Protein AF-A0A0G4FSX2-F1 (afdb_monomer)

Structure (mmCIF, N/CA/C/O backbone):
data_AF-A0A0G4FSX2-F1
#
_entry.id   AF-A0A0G4FSX2-F1
#
loop_
_atom_site.group_PDB
_atom_site.id
_atom_site.type_symbol
_atom_site.label_atom_id
_atom_site.label_alt_id
_atom_site.label_comp_id
_atom_site.label_asym_id
_atom_site.label_entity_id
_atom_site.label_seq_id
_atom_site.pdbx_PDB_ins_code
_atom_site.Cartn_x
_atom_site.Cartn_y
_atom_site.Cartn_z
_atom_site.occupancy
_atom_site.B_iso_or_equiv
_atom_site.auth_seq_id
_atom_site.auth_comp_id
_atom_site.auth_asym_id
_atom_site.auth_atom_id
_atom_site.pdbx_PDB_model_num
ATOM 1 N N . MET A 1 1 ? -43.999 6.109 -56.037 1.00 33.31 1 MET A N 1
ATOM 2 C CA . MET A 1 1 ? -43.426 7.314 -56.674 1.00 33.31 1 MET A CA 1
ATOM 3 C C . MET A 1 1 ? -44.546 8.117 -57.316 1.00 33.31 1 MET A C 1
ATOM 5 O O . MET A 1 1 ? -45.194 7.610 -58.223 1.00 33.31 1 MET A O 1
ATOM 9 N N . SER A 1 2 ? -44.780 9.340 -56.846 1.00 24.97 2 SER A N 1
ATOM 10 C CA . SER A 1 2 ? -45.631 10.337 -57.504 1.00 24.97 2 SER A CA 1
ATOM 11 C C . SER A 1 2 ? -44.917 11.692 -57.451 1.00 24.97 2 SER A C 1
ATOM 13 O O . SER A 1 2 ? -45.138 12.457 -56.525 1.00 24.97 2 SER A O 1
ATOM 15 N N . GLY A 1 3 ? -44.033 11.963 -58.415 1.00 34.22 3 GLY A N 1
ATOM 16 C CA . GLY A 1 3 ? -43.391 13.272 -58.604 1.00 34.22 3 GLY A CA 1
ATOM 17 C C . GLY A 1 3 ? -43.982 14.007 -59.814 1.00 34.22 3 GLY A C 1
ATOM 18 O O . GLY A 1 3 ? -44.368 13.376 -60.801 1.00 34.22 3 GLY A O 1
ATOM 19 N N . LYS A 1 4 ? -44.091 15.340 -59.737 1.00 35.91 4 LYS A N 1
ATOM 20 C CA . LYS A 1 4 ? -44.619 16.222 -60.800 1.00 35.91 4 LYS A CA 1
ATOM 21 C C . LYS A 1 4 ? -43.677 16.282 -62.014 1.00 35.91 4 LYS A C 1
ATOM 23 O O . LYS A 1 4 ? -42.485 16.519 -61.862 1.00 35.91 4 LYS A O 1
ATOM 28 N N . LEU A 1 5 ? -44.234 16.161 -63.222 1.00 36.59 5 LEU A N 1
ATOM 29 C CA . LEU A 1 5 ? -43.547 16.418 -64.497 1.00 36.59 5 LEU A CA 1
ATOM 30 C C . LEU A 1 5 ? -43.665 17.900 -64.893 1.00 36.59 5 LEU A C 1
ATOM 32 O O . LEU A 1 5 ? -44.774 18.436 -64.945 1.00 36.59 5 LEU A O 1
ATOM 36 N N . TYR A 1 6 ? -42.544 18.538 -65.237 1.00 42.25 6 TYR A N 1
ATOM 37 C CA . TYR A 1 6 ? -42.512 19.877 -65.845 1.00 42.25 6 TYR A CA 1
ATOM 38 C C . TYR A 1 6 ? -42.518 19.795 -67.388 1.00 42.25 6 TYR A C 1
ATOM 40 O O . TYR A 1 6 ? -42.079 18.791 -67.954 1.00 42.25 6 TYR A O 1
ATOM 48 N N . PRO A 1 7 ? -43.054 20.810 -68.100 1.00 39.28 7 PRO A N 1
ATOM 49 C CA . PRO A 1 7 ? -43.301 20.724 -69.539 1.00 39.28 7 PRO A CA 1
ATOM 50 C C . PRO A 1 7 ? -42.026 20.811 -70.394 1.00 39.28 7 PRO A C 1
ATOM 52 O O . PRO A 1 7 ? -41.068 21.503 -70.057 1.00 39.28 7 PRO A O 1
ATOM 55 N N . LYS A 1 8 ? -42.070 20.140 -71.554 1.00 42.75 8 LYS A N 1
ATOM 56 C CA . LYS A 1 8 ? -41.044 20.158 -72.610 1.00 42.75 8 LYS A CA 1
ATOM 57 C C . LYS A 1 8 ? -40.685 21.585 -73.034 1.00 42.75 8 LYS A C 1
ATOM 59 O O . LYS A 1 8 ? -41.550 22.329 -73.496 1.00 42.75 8 LYS A O 1
ATOM 64 N N . LEU A 1 9 ? -39.400 21.922 -72.966 1.00 42.31 9 LEU A N 1
ATOM 65 C CA . LEU A 1 9 ? -38.857 23.167 -73.505 1.00 42.31 9 LEU A CA 1
ATOM 66 C C . LEU A 1 9 ? -38.429 22.955 -74.962 1.00 42.31 9 LEU A C 1
ATOM 68 O O . LEU A 1 9 ? -37.532 22.164 -75.241 1.00 42.31 9 LEU A O 1
ATOM 72 N N . TYR A 1 10 ? -39.061 23.676 -75.890 1.00 40.69 10 TYR A N 1
ATOM 73 C CA . TYR A 1 10 ? -38.617 23.780 -77.281 1.00 40.69 10 TYR A CA 1
ATOM 74 C C . TYR A 1 10 ? -38.297 25.242 -77.599 1.00 40.69 10 TYR A C 1
ATOM 76 O O . TYR A 1 10 ? -39.182 26.094 -77.568 1.00 40.69 10 TYR A O 1
ATOM 84 N N . GLY A 1 11 ? -37.035 25.525 -77.920 1.00 43.25 11 GLY A N 1
ATOM 85 C CA . GLY A 1 11 ? -36.561 26.849 -78.322 1.00 43.25 11 GLY A CA 1
ATOM 86 C C . GLY A 1 11 ? -35.043 26.973 -78.191 1.00 43.25 11 GLY A C 1
ATOM 87 O O . GLY A 1 11 ? -34.434 26.243 -77.412 1.00 43.25 11 GLY A O 1
ATOM 88 N N . ASP A 1 12 ? -34.436 27.881 -78.960 1.00 43.94 12 ASP A N 1
ATOM 89 C CA . ASP A 1 12 ? -33.000 28.195 -78.897 1.00 43.94 12 ASP A CA 1
ATOM 90 C C . ASP A 1 12 ? -32.694 28.996 -77.620 1.00 43.94 12 ASP A C 1
ATOM 92 O O . ASP A 1 12 ? -32.512 30.213 -77.650 1.00 43.94 12 ASP A O 1
ATOM 96 N N . VAL A 1 13 ? -32.702 28.317 -76.474 1.00 43.25 13 VAL A N 1
ATOM 97 C CA . VAL A 1 13 ? -32.337 28.903 -75.181 1.00 43.25 13 VAL A CA 1
ATOM 98 C C . VAL A 1 13 ? -30.881 28.535 -74.887 1.00 43.25 13 VAL A C 1
ATOM 100 O O . VAL A 1 13 ? -30.555 27.356 -74.777 1.00 43.25 13 VAL A O 1
ATOM 103 N N . GLU A 1 14 ? -29.988 29.527 -74.795 1.00 45.03 14 GLU A N 1
ATOM 104 C CA . GLU A 1 14 ? -28.548 29.298 -74.546 1.00 45.03 14 GLU A CA 1
ATOM 105 C C . GLU A 1 14 ? -28.229 28.990 -73.064 1.00 45.03 14 GLU A C 1
ATOM 107 O O . GLU A 1 14 ? -27.150 28.481 -72.759 1.00 45.03 14 GLU A O 1
ATOM 112 N N . ALA A 1 15 ? -29.175 29.221 -72.146 1.00 44.75 15 ALA A N 1
ATOM 113 C CA . ALA A 1 15 ? -29.085 28.819 -70.741 1.00 44.75 15 ALA A CA 1
ATOM 114 C C . ALA A 1 15 ? -30.481 28.684 -70.112 1.00 44.75 15 ALA A C 1
ATOM 116 O O . ALA A 1 15 ? -31.388 29.452 -70.439 1.00 44.75 15 ALA A O 1
ATOM 117 N N . PHE A 1 16 ? -30.647 27.744 -69.181 1.00 44.53 16 PHE A N 1
ATOM 118 C CA . PHE A 1 16 ? -31.805 27.693 -68.286 1.00 44.53 16 PHE A CA 1
ATOM 119 C C . PHE A 1 16 ? -31.360 27.308 -66.870 1.00 44.53 16 PHE A C 1
ATOM 121 O O . PHE A 1 16 ? -30.403 26.551 -66.696 1.00 44.53 16 PHE A O 1
ATOM 128 N N . THR A 1 17 ? -32.065 27.837 -65.871 1.00 43.81 17 THR A N 1
ATOM 129 C CA . THR A 1 17 ? -31.826 27.573 -64.445 1.00 43.81 17 THR A CA 1
ATOM 130 C C . THR A 1 17 ? -32.941 26.688 -63.914 1.00 43.81 17 THR A C 1
ATOM 132 O O . THR A 1 17 ? -34.106 26.892 -64.263 1.00 43.81 17 THR A O 1
ATOM 135 N N . LEU A 1 18 ? -32.589 25.712 -63.079 1.00 45.81 18 LEU A N 1
ATOM 136 C CA . LEU A 1 18 ? -33.553 24.840 -62.417 1.00 45.81 18 LEU A CA 1
ATOM 137 C C . LEU A 1 18 ? -33.445 24.975 -60.901 1.00 45.81 18 LEU A C 1
ATOM 139 O O . LEU A 1 18 ? -32.352 24.869 -60.345 1.00 45.81 18 LEU A O 1
ATOM 143 N N . GLU A 1 19 ? -34.592 25.190 -60.263 1.00 44.91 19 GLU A N 1
ATOM 144 C CA . GLU A 1 19 ? -34.735 25.261 -58.811 1.00 44.91 19 GLU A CA 1
ATOM 145 C C . GLU A 1 19 ? -35.440 23.996 -58.320 1.00 44.91 19 GLU A C 1
ATOM 147 O O . GLU A 1 19 ? -36.567 23.704 -58.725 1.00 44.91 19 GLU A O 1
ATOM 152 N N . ALA A 1 20 ? -34.770 23.239 -57.453 1.00 47.16 20 ALA A N 1
ATOM 153 C CA . ALA A 1 20 ? -35.335 22.071 -56.790 1.00 47.16 20 ALA A CA 1
ATOM 154 C C . ALA A 1 20 ? -35.351 22.312 -55.275 1.00 47.16 20 ALA A C 1
ATOM 156 O O . ALA A 1 20 ? -34.324 22.651 -54.686 1.00 47.16 20 ALA A O 1
ATOM 157 N N . SER A 1 21 ? -36.513 22.134 -54.647 1.00 42.44 21 SER A N 1
ATOM 158 C CA . SER A 1 21 ? -36.677 22.119 -53.190 1.00 42.44 21 SER A CA 1
ATOM 159 C C . SER A 1 21 ? -37.081 20.715 -52.718 1.00 42.44 21 SER A C 1
ATOM 161 O O . SER A 1 21 ? -37.646 19.930 -53.481 1.00 42.44 21 SER A O 1
ATOM 163 N N . GLY A 1 22 ? -36.675 20.369 -51.495 1.00 42.47 22 GLY A N 1
ATOM 164 C CA . GLY A 1 22 ? -36.459 18.991 -51.045 1.00 42.47 22 GLY A CA 1
ATOM 165 C C . GLY A 1 22 ? -37.680 18.067 -50.901 1.00 42.47 22 GLY A C 1
ATOM 166 O O . GLY A 1 22 ? -38.810 18.504 -50.685 1.00 42.47 22 GLY A O 1
ATOM 167 N N . SER A 1 23 ? -37.349 16.768 -50.930 1.00 39.38 23 SER A N 1
ATOM 168 C CA . SER A 1 23 ? -38.094 15.524 -50.627 1.00 39.38 23 SER A CA 1
ATOM 169 C C . SER A 1 23 ? -38.864 14.773 -51.729 1.00 39.38 23 SER A C 1
ATOM 171 O O . SER A 1 23 ? -39.113 13.585 -51.542 1.00 39.38 23 SER A O 1
ATOM 173 N N . ASP A 1 24 ? -39.118 15.338 -52.914 1.00 43.00 24 ASP A N 1
ATOM 174 C CA . ASP A 1 24 ? -39.721 14.577 -54.028 1.00 43.00 24 ASP A CA 1
ATOM 175 C C . ASP A 1 24 ? -38.730 14.334 -55.176 1.00 43.00 24 ASP A C 1
ATOM 177 O O . ASP A 1 24 ? -38.110 15.263 -55.692 1.00 43.00 24 ASP A O 1
ATOM 181 N N . GLY A 1 25 ? -38.612 13.080 -55.630 1.00 43.78 25 GLY A N 1
ATOM 182 C CA . GLY A 1 25 ? -37.810 12.720 -56.803 1.00 43.78 25 GLY A CA 1
ATOM 183 C C . GLY A 1 25 ? -38.309 13.434 -58.064 1.00 43.78 25 GLY A C 1
ATOM 184 O O . GLY A 1 25 ? -39.417 13.170 -58.539 1.00 43.78 25 GLY A O 1
ATOM 185 N N . GLN A 1 26 ? -37.492 14.336 -58.613 1.00 46.44 26 GLN A N 1
ATOM 186 C CA . GLN A 1 26 ? -37.828 15.124 -59.800 1.00 46.44 26 GLN A CA 1
ATOM 187 C C . GLN A 1 26 ? -37.198 14.515 -61.061 1.00 46.44 26 GLN A C 1
ATOM 189 O O . GLN A 1 26 ? -36.006 14.212 -61.088 1.00 46.44 26 GLN A O 1
ATOM 194 N N . TYR A 1 27 ? -37.995 14.358 -62.122 1.00 44.66 27 TYR A N 1
ATOM 195 C CA . TYR A 1 27 ? -37.559 13.810 -63.412 1.00 44.66 27 TYR A CA 1
ATOM 196 C C . TYR A 1 27 ? -37.754 14.840 -64.527 1.00 44.66 27 TYR A C 1
ATOM 198 O O . TYR A 1 27 ? -38.828 15.430 -64.656 1.00 44.66 27 TYR A O 1
ATOM 206 N N . ILE A 1 28 ? -36.731 15.019 -65.366 1.00 47.53 28 ILE A N 1
ATOM 207 C CA . ILE A 1 28 ? -36.765 15.898 -66.543 1.00 47.53 28 ILE A CA 1
ATOM 208 C C . ILE A 1 28 ? -36.347 15.083 -67.761 1.00 47.53 28 ILE A C 1
ATOM 210 O O . ILE A 1 28 ? -35.296 14.441 -67.757 1.00 47.53 28 ILE A O 1
ATOM 214 N N . GLU A 1 29 ? -37.162 15.109 -68.813 1.00 44.53 29 GLU A N 1
ATOM 215 C CA . GLU A 1 29 ? -36.938 14.305 -70.014 1.00 44.53 29 GLU A CA 1
ATOM 216 C C . GLU A 1 29 ? -36.880 15.150 -71.296 1.00 44.53 29 GLU A C 1
ATOM 218 O O . GLU A 1 29 ? -37.598 16.139 -71.442 1.00 44.53 29 GLU A O 1
ATOM 223 N N . ASN A 1 30 ? -36.106 14.666 -72.276 1.00 43.97 30 ASN A N 1
ATOM 224 C CA . ASN A 1 30 ? -36.121 15.082 -73.687 1.00 43.97 30 ASN A CA 1
ATOM 225 C C . ASN A 1 30 ? -35.741 16.552 -73.962 1.00 43.97 30 ASN A C 1
ATOM 227 O O . ASN A 1 30 ? -36.463 17.261 -74.666 1.00 43.97 30 ASN A O 1
ATOM 231 N N . ILE A 1 31 ? -34.590 16.995 -73.447 1.00 48.56 31 ILE A N 1
ATOM 232 C CA . ILE A 1 31 ? -34.003 18.302 -73.779 1.00 48.56 31 ILE A CA 1
ATOM 233 C C . ILE A 1 31 ? -33.185 18.177 -75.077 1.00 48.56 31 ILE A C 1
ATOM 235 O O . ILE A 1 31 ? -32.216 17.425 -75.127 1.00 48.56 31 ILE A O 1
ATOM 239 N N . GLU A 1 32 ? -33.542 18.934 -76.120 1.00 49.50 32 GLU A N 1
ATOM 240 C CA . GLU A 1 32 ? -32.848 18.930 -77.422 1.00 49.50 32 GLU A CA 1
ATOM 241 C C . GLU A 1 32 ? -32.300 20.325 -77.788 1.00 49.50 32 GLU A C 1
ATOM 243 O O . GLU A 1 32 ? -32.943 21.074 -78.530 1.00 49.50 32 GLU A O 1
ATOM 248 N N . PRO A 1 33 ? -31.109 20.715 -77.299 1.00 44.94 33 PRO A N 1
ATOM 249 C CA . PRO A 1 33 ? -30.523 22.006 -77.633 1.00 44.94 33 PRO A CA 1
ATOM 250 C C . PRO A 1 33 ? -29.711 21.941 -78.936 1.00 44.94 33 PRO A C 1
ATOM 252 O O . PRO A 1 33 ? -28.973 20.989 -79.188 1.00 44.94 33 PRO A O 1
ATOM 255 N N . LYS A 1 34 ? -29.810 22.980 -79.775 1.00 45.62 34 LYS A N 1
ATOM 256 C CA . LYS A 1 34 ? -29.072 23.070 -81.052 1.00 45.62 34 LYS A CA 1
ATOM 257 C C . LYS A 1 34 ? -27.645 23.636 -80.924 1.00 45.62 34 LYS A C 1
ATOM 259 O O . LYS A 1 34 ? -26.918 23.659 -81.916 1.00 45.62 34 LYS A O 1
ATOM 264 N N . LYS A 1 35 ? -27.228 24.066 -79.725 1.00 44.91 35 LYS A N 1
ATOM 265 C CA . LYS A 1 35 ? -25.872 24.536 -79.363 1.00 44.91 35 LYS A CA 1
ATOM 266 C C . LYS A 1 35 ? -25.526 24.133 -77.920 1.00 44.91 35 LYS A C 1
ATOM 268 O O . LYS A 1 35 ? -26.393 23.643 -77.205 1.00 44.91 35 LYS A O 1
ATOM 273 N N . SER A 1 36 ? -24.269 24.326 -77.511 1.00 43.09 36 SER A N 1
ATOM 274 C CA . SER A 1 36 ? -23.783 24.094 -76.142 1.00 43.09 36 SER A CA 1
ATOM 275 C C . SER A 1 36 ? -24.616 24.866 -75.112 1.00 43.09 36 SER A C 1
ATOM 277 O O . SER A 1 36 ? -24.782 26.073 -75.259 1.00 43.09 36 SER A O 1
ATOM 279 N N . VAL A 1 37 ? -25.120 24.179 -74.083 1.00 43.53 37 VAL A N 1
ATOM 280 C CA . VAL A 1 37 ? -25.938 24.769 -73.008 1.00 43.53 37 VAL A CA 1
ATOM 281 C C . VAL A 1 37 ? -25.160 24.735 -71.700 1.00 43.53 37 VAL A C 1
ATOM 283 O O . VAL A 1 37 ? -24.625 23.688 -71.336 1.00 43.53 37 VAL A O 1
ATOM 286 N N . ASN A 1 38 ? -25.145 25.859 -70.984 1.00 40.56 38 ASN A N 1
ATOM 287 C CA . ASN A 1 38 ? -24.722 25.909 -69.586 1.00 40.56 38 ASN A CA 1
ATOM 288 C C . ASN A 1 38 ? -25.925 25.617 -68.687 1.00 40.56 38 ASN A C 1
ATOM 290 O O . ASN A 1 38 ? -26.961 26.272 -68.805 1.00 40.56 38 ASN A O 1
ATOM 294 N N . ILE A 1 39 ? -25.778 24.631 -67.802 1.00 44.19 39 ILE A N 1
ATOM 295 C CA . ILE A 1 39 ? -26.805 24.250 -66.830 1.00 44.19 39 ILE A CA 1
ATOM 296 C C . ILE A 1 39 ? -26.329 24.699 -65.453 1.00 44.19 39 ILE A C 1
ATOM 298 O O . ILE A 1 39 ? -25.296 24.232 -64.974 1.00 44.19 39 ILE A O 1
ATOM 302 N N . THR A 1 40 ? -27.105 25.575 -64.821 1.00 40.06 40 THR A N 1
ATOM 303 C CA . THR A 1 40 ? -26.884 26.008 -63.440 1.00 40.06 40 THR A CA 1
ATOM 304 C C . THR A 1 40 ? -28.038 25.488 -62.594 1.00 40.06 40 THR A C 1
ATOM 306 O O . THR A 1 40 ? -29.200 25.791 -62.869 1.00 40.06 40 THR A O 1
ATOM 309 N N . VAL A 1 41 ? -27.722 24.673 -61.589 1.00 42.66 41 VAL A N 1
ATOM 310 C CA . VAL A 1 41 ? -28.699 24.159 -60.623 1.00 42.66 41 VAL A CA 1
ATOM 311 C C . VAL A 1 41 ? -28.474 24.893 -59.313 1.00 42.66 41 VAL A C 1
ATOM 313 O O . VAL A 1 41 ? -27.374 24.837 -58.764 1.00 42.66 41 VAL A O 1
ATOM 316 N N . THR A 1 42 ? -29.507 25.574 -58.827 1.00 38.31 42 THR A N 1
ATOM 317 C CA . THR A 1 42 ? -29.441 26.348 -57.586 1.00 38.31 42 THR A CA 1
ATOM 318 C C . THR A 1 42 ? -30.387 25.715 -56.575 1.00 38.31 42 THR A C 1
ATOM 320 O O . THR A 1 42 ? -31.587 25.611 -56.822 1.00 38.31 42 THR A O 1
ATOM 323 N N . TYR A 1 43 ? -29.847 25.276 -55.441 1.00 40.22 43 TYR A N 1
ATOM 324 C CA . TYR A 1 43 ? -30.646 24.816 -54.308 1.00 40.22 43 TYR A CA 1
ATOM 325 C C . TYR A 1 43 ? -30.899 26.000 -53.382 1.00 40.22 43 TYR A C 1
ATOM 327 O O . TYR A 1 43 ? -29.949 26.604 -52.889 1.00 40.22 43 TYR A O 1
ATOM 335 N N . ILE A 1 44 ? -32.167 26.332 -53.145 1.00 38.88 44 ILE A N 1
ATOM 336 C CA . ILE A 1 44 ? -32.545 27.386 -52.202 1.00 38.88 44 ILE A CA 1
ATOM 337 C C . ILE A 1 44 ? -33.316 26.731 -51.059 1.00 38.88 44 ILE A C 1
ATOM 339 O O . ILE A 1 44 ? -34.420 26.220 -51.250 1.00 38.88 44 ILE A O 1
ATOM 343 N N . ALA A 1 45 ? -32.728 26.739 -49.865 1.00 35.97 45 ALA A N 1
ATOM 344 C CA . ALA A 1 45 ? -33.464 26.462 -48.641 1.00 35.97 45 ALA A CA 1
ATOM 345 C C . ALA A 1 45 ? -34.313 27.702 -48.324 1.00 35.97 45 ALA A C 1
ATOM 347 O O . ALA A 1 45 ? -33.764 28.767 -48.053 1.00 35.97 45 ALA A O 1
ATOM 348 N N . VAL A 1 46 ? -35.642 27.600 -48.413 1.00 33.69 46 VAL A N 1
ATOM 349 C CA . VAL A 1 46 ? -36.542 28.720 -48.093 1.00 33.69 46 VAL A CA 1
ATOM 350 C C . VAL A 1 46 ? -37.359 28.378 -46.855 1.00 33.69 46 VAL A C 1
ATOM 352 O O . VAL A 1 46 ? -38.197 27.478 -46.885 1.00 33.69 46 VAL A O 1
ATOM 355 N N . THR A 1 47 ? -37.156 29.136 -45.779 1.00 31.47 47 THR A N 1
ATOM 356 C CA . THR A 1 47 ? -37.982 29.102 -44.565 1.00 31.47 47 THR A CA 1
ATOM 357 C C . THR A 1 47 ? -39.079 30.164 -44.675 1.00 31.47 47 THR A C 1
ATOM 359 O O . THR A 1 47 ? -38.800 31.346 -44.865 1.00 31.47 47 THR A O 1
ATOM 362 N N . TRP A 1 48 ? -40.349 29.764 -44.580 1.00 27.36 48 TRP A N 1
ATOM 363 C CA . TRP A 1 48 ? -41.502 30.656 -44.765 1.00 27.36 48 TRP A CA 1
ATOM 364 C C . TRP A 1 48 ? -41.967 31.240 -43.416 1.00 27.36 48 TRP A C 1
ATOM 366 O O . TRP A 1 48 ? -42.480 30.506 -42.572 1.00 27.36 48 TRP A O 1
ATOM 376 N N . LYS A 1 49 ? -41.837 32.557 -43.200 1.00 30.58 49 LYS A N 1
ATOM 377 C CA . LYS A 1 49 ? -42.590 33.314 -42.176 1.00 30.58 49 LYS A CA 1
ATOM 378 C C . LYS A 1 49 ? -43.085 34.629 -42.785 1.00 30.58 49 LYS A C 1
ATOM 380 O O . LYS A 1 49 ? -42.390 35.248 -43.580 1.00 30.58 49 LYS A O 1
ATOM 385 N N . GLY A 1 50 ? -44.328 34.981 -42.468 1.00 30.23 50 GLY A N 1
ATOM 386 C CA . GLY A 1 50 ? -45.147 35.945 -43.203 1.00 30.23 50 GLY A CA 1
ATOM 387 C C . GLY A 1 50 ? -44.559 37.346 -43.431 1.00 30.23 50 GLY A C 1
ATOM 388 O O . GLY A 1 50 ? -43.841 37.889 -42.603 1.00 30.23 50 GLY A O 1
ATOM 389 N N . GLU A 1 51 ? -44.954 37.898 -44.583 1.00 35.03 51 GLU A N 1
ATOM 390 C CA . GLU A 1 51 ? -45.031 39.313 -44.987 1.00 35.03 51 GLU A CA 1
ATOM 391 C C . GLU A 1 51 ? -43.867 40.265 -44.633 1.00 35.03 51 GLU A C 1
ATOM 393 O O . GLU A 1 51 ? -44.092 41.323 -44.060 1.00 35.03 51 GLU A O 1
ATOM 398 N N . GLN A 1 52 ? -42.635 39.960 -45.055 1.00 29.36 52 GLN A N 1
ATOM 399 C CA . GLN A 1 52 ? -41.741 40.878 -45.800 1.00 29.36 52 GLN A CA 1
ATOM 400 C C . GLN A 1 52 ? -40.371 40.222 -46.039 1.00 29.36 52 GLN A C 1
ATOM 402 O O . GLN A 1 52 ? -39.731 39.736 -45.113 1.00 29.36 52 GLN A O 1
ATOM 407 N N . LEU A 1 53 ? -39.912 40.239 -47.295 1.00 27.31 53 LEU A N 1
ATOM 408 C CA . LEU A 1 53 ? -38.574 39.800 -47.701 1.00 27.31 53 LEU A CA 1
ATOM 409 C C . LEU A 1 53 ? -37.567 40.929 -47.439 1.00 27.31 53 LEU A C 1
ATOM 411 O O . LEU A 1 53 ? -37.673 41.998 -48.044 1.00 27.31 53 LEU A O 1
ATOM 415 N N . ARG A 1 54 ? -36.568 40.687 -46.587 1.00 28.47 54 ARG A N 1
ATOM 416 C CA . ARG A 1 54 ? -35.289 41.402 -46.652 1.00 28.47 54 ARG A CA 1
ATOM 417 C C . ARG A 1 54 ? -34.168 40.393 -46.849 1.00 28.47 54 ARG A C 1
ATOM 419 O O . ARG A 1 54 ? -33.994 39.495 -46.036 1.00 28.47 54 ARG A O 1
ATOM 426 N N . GLU A 1 55 ? -33.453 40.568 -47.956 1.00 39.44 55 GLU A N 1
ATOM 427 C CA . GLU A 1 55 ? -32.139 39.988 -48.204 1.00 39.44 55 GLU A CA 1
ATOM 428 C C . GLU A 1 55 ? -31.143 40.664 -47.261 1.00 39.44 55 GLU A C 1
ATOM 430 O O . GLU A 1 55 ? -30.834 41.841 -47.439 1.00 39.44 55 GLU A O 1
ATOM 435 N N . GLU A 1 56 ? -30.634 39.938 -46.272 1.00 29.33 56 GLU A N 1
ATOM 436 C CA . GLU A 1 56 ? -29.324 40.238 -45.705 1.00 29.33 56 GLU A CA 1
ATOM 437 C C . GLU A 1 56 ? -28.488 38.965 -45.716 1.00 29.33 56 GLU A C 1
ATOM 439 O O . GLU A 1 56 ? -28.953 37.870 -45.398 1.00 29.33 56 GLU A O 1
ATOM 444 N N . ALA A 1 57 ? -27.279 39.151 -46.231 1.00 32.06 57 ALA A N 1
ATOM 445 C CA . ALA A 1 57 ? -26.326 38.126 -46.557 1.00 32.06 57 ALA A CA 1
ATOM 446 C C . ALA A 1 57 ? -25.462 37.768 -45.345 1.00 32.06 57 ALA A C 1
ATOM 448 O O . ALA A 1 57 ? -24.997 38.639 -44.614 1.00 32.06 57 ALA A O 1
ATOM 449 N N . ASP A 1 58 ? -25.170 36.475 -45.314 1.00 32.06 58 ASP A N 1
ATOM 450 C CA . ASP A 1 58 ? -23.950 35.823 -44.855 1.00 32.06 58 ASP A CA 1
ATOM 451 C C . ASP A 1 58 ? -23.803 35.355 -43.395 1.00 32.06 58 ASP A C 1
ATOM 453 O O . ASP A 1 58 ? -23.869 36.102 -42.423 1.00 32.06 58 ASP A O 1
ATOM 457 N N . THR A 1 59 ? -23.476 34.058 -43.341 1.00 37.16 59 THR A N 1
ATOM 458 C CA . THR A 1 59 ? -22.700 33.320 -42.334 1.00 37.16 59 THR A CA 1
ATOM 459 C C . THR A 1 59 ? -23.191 33.278 -40.884 1.00 37.16 59 THR A C 1
ATOM 461 O O . THR A 1 59 ? -22.713 34.027 -40.042 1.00 37.16 59 THR A O 1
ATOM 464 N N . GLN A 1 60 ? -24.047 32.293 -40.594 1.00 26.41 60 GLN A N 1
ATOM 465 C CA . GLN A 1 60 ? -24.052 31.388 -39.422 1.00 26.41 60 GLN A CA 1
ATOM 466 C C . GLN A 1 60 ? -25.135 30.325 -39.723 1.00 26.41 60 GLN A C 1
ATOM 468 O O . GLN A 1 60 ? -26.197 30.689 -40.218 1.00 26.41 60 GLN A O 1
ATOM 473 N N . GLN A 1 61 ? -24.902 29.008 -39.715 1.00 36.16 61 GLN A N 1
ATOM 474 C CA . GLN A 1 61 ? -24.477 28.076 -38.652 1.00 36.16 61 GLN A CA 1
ATOM 475 C C . GLN A 1 61 ? -25.643 27.079 -38.523 1.00 36.16 61 GLN A C 1
ATOM 477 O O . GLN A 1 61 ? -26.779 27.533 -38.460 1.00 36.16 61 GLN A O 1
ATOM 482 N N . ASP A 1 62 ? -25.401 25.766 -38.571 1.00 29.52 62 ASP A N 1
ATOM 483 C CA . ASP A 1 62 ? -26.148 24.847 -37.699 1.00 29.52 62 ASP A CA 1
ATOM 484 C C . ASP A 1 62 ? -25.634 23.405 -37.748 1.00 29.52 62 ASP A C 1
ATOM 486 O O . ASP A 1 62 ? -25.524 22.764 -38.801 1.00 29.52 62 ASP A O 1
ATOM 490 N N . ASP A 1 63 ? -25.391 22.925 -36.537 1.00 38.31 63 ASP A N 1
ATOM 491 C CA . ASP A 1 63 ? -25.263 21.543 -36.121 1.00 38.31 63 ASP A CA 1
ATOM 492 C C . ASP A 1 63 ? -26.615 20.828 -36.156 1.00 38.31 63 ASP A C 1
ATOM 494 O O . ASP A 1 63 ? -27.635 21.373 -35.741 1.00 38.31 63 ASP A O 1
ATOM 498 N N . GLY A 1 64 ? -26.624 19.549 -36.534 1.00 28.75 64 GLY A N 1
ATOM 499 C CA . GLY A 1 64 ? -27.758 18.666 -36.247 1.00 28.75 64 GLY A CA 1
ATOM 500 C C . GLY A 1 64 ? -27.893 17.519 -37.234 1.00 28.75 64 GLY A C 1
ATOM 501 O O . GLY A 1 64 ? -28.008 17.727 -38.437 1.00 28.75 64 GLY A O 1
ATOM 502 N N . GLY A 1 65 ? -27.849 16.287 -36.728 1.00 34.66 65 GLY A N 1
ATOM 503 C CA . GLY A 1 65 ? -27.777 15.079 -37.537 1.00 34.66 65 GLY A CA 1
ATOM 504 C C . GLY A 1 65 ? -29.069 14.761 -38.287 1.00 34.66 65 GLY A C 1
ATOM 505 O O . GLY A 1 65 ? -30.090 14.435 -37.694 1.00 34.66 65 GLY A O 1
ATOM 506 N N . HIS A 1 66 ? -28.954 14.725 -39.608 1.00 30.45 66 HIS A N 1
ATOM 507 C CA . HIS A 1 66 ? -29.599 13.727 -40.447 1.00 30.45 66 HIS A CA 1
ATOM 508 C C . HIS A 1 66 ? -28.459 12.932 -41.099 1.00 30.45 66 HIS A C 1
ATOM 510 O O . HIS A 1 66 ? -27.444 13.524 -41.476 1.00 30.45 66 HIS A O 1
ATOM 516 N N . GLY A 1 67 ? -28.579 11.601 -41.203 1.00 29.39 67 GLY A N 1
ATOM 517 C CA . GLY A 1 67 ? -27.643 10.790 -41.998 1.00 29.39 67 GLY A CA 1
ATOM 518 C C . GLY A 1 67 ? -27.483 11.379 -43.409 1.00 29.39 67 GLY A C 1
ATOM 519 O O . GLY A 1 67 ? -28.334 12.169 -43.820 1.00 29.39 67 GLY A O 1
ATOM 520 N N . PRO A 1 68 ? -26.410 11.071 -44.159 1.00 29.98 68 PRO A N 1
ATOM 521 C CA . PRO A 1 68 ? -26.140 11.742 -45.424 1.00 29.98 68 PRO A CA 1
ATOM 522 C C . PRO A 1 68 ? -27.255 11.426 -46.427 1.00 29.98 68 PRO A C 1
ATOM 524 O O . PRO A 1 68 ? -27.180 10.438 -47.155 1.00 29.98 68 PRO A O 1
ATOM 527 N N . GLU A 1 69 ? -28.292 12.266 -46.489 1.00 38.97 69 GLU A N 1
ATOM 528 C CA . GLU A 1 69 ? -29.253 12.255 -47.582 1.00 38.97 69 GLU A CA 1
ATOM 529 C C . GLU A 1 69 ? -28.481 12.672 -48.826 1.00 38.97 69 GLU A C 1
ATOM 531 O O . GLU A 1 69 ? -28.240 13.845 -49.129 1.00 38.97 69 GLU A O 1
ATOM 536 N N . THR A 1 70 ? -27.987 11.657 -49.521 1.00 39.66 70 THR A N 1
ATOM 537 C CA . THR A 1 70 ? -27.356 11.801 -50.814 1.00 39.66 70 THR A CA 1
ATOM 538 C C . THR A 1 70 ? -28.470 12.144 -51.785 1.00 39.66 70 THR A C 1
ATOM 540 O O . THR A 1 70 ? -29.142 11.276 -52.333 1.00 39.66 70 THR A O 1
ATOM 543 N N . ASN A 1 71 ? -28.700 13.441 -51.974 1.00 44.06 71 ASN A N 1
ATOM 544 C CA . ASN A 1 71 ? -29.651 13.912 -52.966 1.00 44.06 71 ASN A CA 1
ATOM 545 C C . ASN A 1 71 ? -29.121 13.543 -54.352 1.00 44.06 71 ASN A C 1
ATOM 547 O O . ASN A 1 71 ? -28.118 14.092 -54.817 1.00 44.06 71 ASN A O 1
ATOM 551 N N . ALA A 1 72 ? -29.780 12.567 -54.972 1.00 42.03 72 ALA A N 1
ATOM 552 C CA . ALA A 1 72 ? -29.469 12.079 -56.301 1.00 42.03 72 ALA A CA 1
ATOM 553 C C . ALA A 1 72 ? -30.479 12.639 -57.307 1.00 42.03 72 ALA A C 1
ATOM 555 O O . ALA A 1 72 ? -31.685 12.431 -57.172 1.00 42.03 72 ALA A O 1
ATOM 556 N N . ALA A 1 73 ? -29.988 13.318 -58.343 1.00 46.62 73 ALA A N 1
ATOM 557 C CA . ALA A 1 73 ? -30.800 13.736 -59.481 1.00 46.62 73 ALA A CA 1
ATOM 558 C C . ALA A 1 73 ? -30.378 12.970 -60.738 1.00 46.62 73 ALA A C 1
ATOM 560 O O . ALA A 1 73 ? -29.186 12.825 -61.023 1.00 46.62 73 ALA A O 1
ATOM 561 N N . PHE A 1 74 ? -31.367 12.510 -61.507 1.00 42.84 74 PHE A N 1
ATOM 562 C CA . PHE A 1 74 ? -31.150 11.868 -62.800 1.00 42.84 74 PHE A CA 1
ATOM 563 C C . PHE A 1 74 ? -31.542 12.819 -63.927 1.00 42.84 74 PHE A C 1
ATOM 565 O O . PHE A 1 74 ? -32.698 13.229 -64.034 1.00 42.84 74 PHE A O 1
ATOM 572 N N . VAL A 1 75 ? -30.591 13.132 -64.806 1.00 48.03 75 VAL A N 1
ATOM 573 C CA . VAL A 1 75 ? -30.833 13.955 -65.997 1.00 48.03 75 VAL A CA 1
ATOM 574 C C . VAL A 1 75 ? -30.678 13.093 -67.242 1.00 48.03 75 VAL A C 1
ATOM 576 O O . VAL A 1 75 ? -29.619 12.514 -67.491 1.00 48.03 75 VAL A O 1
ATOM 579 N N . ARG A 1 76 ? -31.736 13.012 -68.052 1.00 44.81 76 ARG A N 1
ATOM 580 C CA . ARG A 1 76 ? -31.720 12.283 -69.322 1.00 44.81 76 ARG A CA 1
ATOM 581 C C . ARG A 1 76 ? -31.486 13.247 -70.481 1.00 44.81 76 ARG A C 1
ATOM 583 O O . ARG A 1 76 ? -32.364 14.038 -70.818 1.00 44.81 76 ARG A O 1
ATOM 590 N N . LEU A 1 77 ? -30.320 13.154 -71.119 1.00 47.72 77 LEU A N 1
ATOM 591 C CA . LEU A 1 77 ? -29.964 14.023 -72.250 1.00 47.72 77 LEU A CA 1
ATOM 592 C C . LEU A 1 77 ? -30.503 13.497 -73.590 1.00 47.72 77 LEU A C 1
ATOM 594 O O . LEU A 1 77 ? -30.845 14.286 -74.465 1.00 47.72 77 LEU A O 1
ATOM 598 N N . ARG A 1 78 ? -30.564 12.167 -73.765 1.00 46.03 78 ARG A N 1
ATOM 599 C CA . ARG A 1 78 ? -31.093 11.465 -74.955 1.00 46.03 78 ARG A CA 1
ATOM 600 C C . ARG A 1 78 ? -31.726 10.135 -74.552 1.00 46.03 78 ARG A C 1
ATOM 602 O O . ARG A 1 78 ? -31.632 9.720 -73.397 1.00 46.03 78 ARG A O 1
ATOM 609 N N . ASN A 1 79 ? -32.346 9.429 -75.498 1.00 41.16 79 ASN A N 1
ATOM 610 C CA . ASN A 1 79 ? -33.019 8.161 -75.206 1.00 41.16 79 ASN A CA 1
ATOM 611 C C . ASN A 1 79 ? -32.107 7.079 -74.585 1.00 41.16 79 ASN A C 1
ATOM 613 O O . ASN A 1 79 ? -32.623 6.167 -73.941 1.00 41.16 79 ASN A O 1
ATOM 617 N N . ASP A 1 80 ? -30.791 7.214 -74.710 1.00 43.31 80 ASP A N 1
ATOM 618 C CA . ASP A 1 80 ? -29.763 6.239 -74.354 1.00 43.31 80 ASP A CA 1
ATOM 619 C C . ASP A 1 80 ? -28.672 6.761 -73.394 1.00 43.31 80 ASP A C 1
ATOM 621 O O . ASP A 1 80 ? -27.791 5.989 -73.024 1.00 43.31 80 ASP A O 1
ATOM 625 N N . VAL A 1 81 ? -28.731 8.024 -72.945 1.00 44.22 81 VAL A N 1
ATOM 626 C CA . VAL A 1 81 ? -27.702 8.625 -72.070 1.00 44.22 81 VAL A CA 1
ATOM 627 C C . VAL A 1 81 ? -28.320 9.246 -70.820 1.00 44.22 81 VAL A C 1
ATOM 629 O O . VAL A 1 81 ? -29.171 10.138 -70.911 1.00 44.22 81 VAL A O 1
ATOM 632 N N . TRP A 1 82 ? -27.828 8.802 -69.660 1.00 44.53 82 TRP A N 1
ATOM 633 C CA . TRP A 1 82 ? -28.239 9.256 -68.333 1.00 44.53 82 TRP A CA 1
ATOM 634 C C . TRP A 1 82 ? -27.060 9.841 -67.560 1.00 44.53 82 TRP A C 1
ATOM 636 O O . TRP A 1 82 ? -25.947 9.321 -67.624 1.00 44.53 82 TRP A O 1
ATOM 646 N N . LEU A 1 83 ? -27.335 10.907 -66.813 1.00 47.03 83 LEU A N 1
ATOM 647 C CA . LEU A 1 83 ? -26.416 11.542 -65.877 1.00 47.03 83 LEU A CA 1
ATOM 648 C C . LEU A 1 83 ? -26.957 11.410 -64.461 1.00 47.03 83 LEU A C 1
ATOM 650 O O . LEU A 1 83 ? -28.106 11.768 -64.208 1.00 47.03 83 LEU A O 1
ATOM 654 N N . LEU A 1 84 ? -26.111 10.906 -63.566 1.00 41.94 84 LEU A N 1
ATOM 655 C CA . LEU A 1 84 ? -26.368 10.810 -62.136 1.00 41.94 84 LEU A CA 1
ATOM 656 C C . LEU A 1 84 ? -25.542 11.884 -61.423 1.00 41.94 84 LEU A C 1
ATOM 658 O O . LEU A 1 84 ? -24.317 11.902 -61.539 1.00 41.94 84 LEU A O 1
ATOM 662 N N . LEU A 1 85 ? -26.221 12.780 -60.711 1.00 50.03 85 LEU A N 1
ATOM 663 C CA . LEU A 1 85 ? -25.610 13.859 -59.938 1.00 50.03 85 LEU A CA 1
ATOM 664 C C . LEU A 1 85 ? -25.863 13.610 -58.455 1.00 50.03 85 LEU A C 1
ATOM 666 O O . LEU A 1 85 ? -27.015 13.413 -58.075 1.00 50.03 85 LEU A O 1
ATOM 670 N N . VAL A 1 86 ? -24.802 13.615 -57.644 1.00 43.91 86 VAL A N 1
ATOM 671 C CA . VAL A 1 86 ? -24.870 13.278 -56.215 1.00 43.91 86 VAL A CA 1
ATOM 672 C C . VAL A 1 86 ? -24.015 14.257 -55.400 1.00 43.91 86 VAL A C 1
ATOM 674 O O . VAL A 1 86 ? -22.822 14.383 -55.663 1.00 43.91 86 VAL A O 1
ATOM 677 N N . GLY A 1 87 ? -24.609 14.913 -54.393 1.00 45.31 87 GLY A N 1
ATOM 678 C CA . GLY A 1 87 ? -23.883 15.606 -53.309 1.00 45.31 87 GLY A CA 1
ATOM 679 C C . GLY A 1 87 ? -24.060 17.134 -53.191 1.00 45.31 87 GLY A C 1
ATOM 680 O O . GLY A 1 87 ? -24.538 17.799 -54.107 1.00 45.31 87 GLY A O 1
ATOM 681 N N . ARG A 1 88 ? -23.645 17.686 -52.030 1.00 42.53 88 ARG A N 1
ATOM 682 C CA . ARG A 1 88 ? -23.753 19.111 -51.611 1.00 42.53 88 ARG A CA 1
ATOM 683 C C . ARG A 1 88 ? -22.879 20.102 -52.408 1.00 42.53 88 ARG A C 1
ATOM 685 O O . ARG A 1 88 ? -23.141 21.293 -52.348 1.00 42.53 88 ARG A O 1
ATOM 692 N N . ASN A 1 89 ? -21.888 19.628 -53.165 1.00 43.41 89 ASN A N 1
ATOM 693 C CA . ASN A 1 89 ? -21.082 20.410 -54.112 1.00 43.41 89 ASN A CA 1
ATOM 694 C C . ASN A 1 89 ? -20.982 19.600 -55.413 1.00 43.41 89 ASN A C 1
ATOM 696 O O . ASN A 1 89 ? -20.520 18.461 -55.393 1.00 43.41 89 ASN A O 1
ATOM 700 N N . VAL A 1 90 ? -21.461 20.142 -56.534 1.00 42.53 90 VAL A N 1
ATOM 701 C CA . VAL A 1 90 ? -21.674 19.377 -57.775 1.00 42.53 90 VAL A CA 1
ATOM 702 C C . VAL A 1 90 ? -20.335 18.955 -58.408 1.00 42.53 90 VAL A C 1
ATOM 704 O O . VAL A 1 90 ? -19.641 19.786 -58.989 1.00 42.53 90 VAL A O 1
ATOM 707 N N . MET A 1 91 ? -19.989 17.662 -58.361 1.00 38.91 91 MET A N 1
ATOM 708 C CA . MET A 1 91 ? -18.960 17.053 -59.221 1.00 38.91 91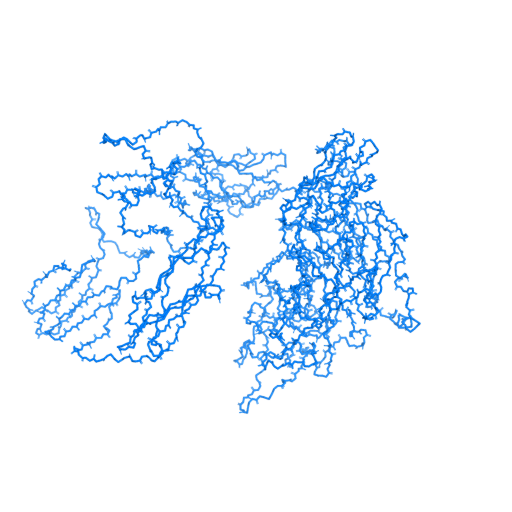 MET A CA 1
ATOM 709 C C . MET A 1 91 ? -19.562 15.956 -60.111 1.00 38.91 91 MET A C 1
ATOM 711 O O . MET A 1 91 ? -20.455 15.214 -59.710 1.00 38.91 91 MET A O 1
ATOM 715 N N . LEU A 1 92 ? -19.071 15.874 -61.349 1.00 37.41 92 LEU A N 1
ATOM 716 C CA . LEU A 1 92 ? -19.510 14.926 -62.373 1.00 37.41 92 LEU A CA 1
ATOM 717 C C . LEU A 1 92 ? -18.753 13.593 -62.211 1.00 37.41 92 LEU A C 1
ATOM 719 O O . LEU A 1 92 ? -17.575 13.536 -62.550 1.00 37.41 92 LEU A O 1
ATOM 723 N N . THR A 1 93 ? -19.396 12.530 -61.716 1.00 46.16 93 THR A N 1
ATOM 724 C CA . THR A 1 93 ? -18.653 11.313 -61.312 1.00 46.16 93 THR A CA 1
ATOM 725 C C . THR A 1 93 ? -18.590 10.186 -62.359 1.00 46.16 93 THR A C 1
ATOM 727 O O . THR A 1 93 ? -17.567 9.511 -62.413 1.00 46.16 93 THR A O 1
ATOM 730 N N . ALA A 1 94 ? -19.583 9.954 -63.235 1.00 40.66 94 ALA A N 1
ATOM 731 C CA . ALA A 1 94 ? -19.459 8.915 -64.283 1.00 40.66 94 ALA A CA 1
ATOM 732 C C . ALA A 1 94 ? -20.488 9.010 -65.431 1.00 40.66 94 ALA A C 1
ATOM 734 O O . ALA A 1 94 ? -21.584 9.542 -65.257 1.00 40.66 94 ALA A O 1
ATOM 735 N N . VAL A 1 95 ? -20.158 8.408 -66.586 1.00 39.38 95 VAL A N 1
ATOM 736 C CA . VAL A 1 95 ? -21.072 8.119 -67.713 1.00 39.38 95 VAL A CA 1
ATOM 737 C C . VAL A 1 95 ? -21.132 6.601 -67.899 1.00 39.38 95 VAL A C 1
ATOM 739 O O . VAL A 1 95 ? -20.097 5.984 -68.138 1.00 39.38 95 VAL A O 1
ATOM 742 N N . VAL A 1 96 ? -22.315 5.986 -67.803 1.00 40.69 96 VAL A N 1
ATOM 743 C CA . VAL A 1 96 ? -22.461 4.516 -67.829 1.00 40.69 96 VAL A CA 1
ATOM 744 C C . VAL A 1 96 ? -23.397 4.073 -68.965 1.00 40.69 96 VAL A C 1
ATOM 746 O O . VAL A 1 96 ? -24.572 4.449 -68.957 1.00 40.69 96 VAL A O 1
ATOM 749 N N . PRO A 1 97 ? -22.934 3.265 -69.940 1.00 38.00 97 PRO A N 1
ATOM 750 C CA . PRO A 1 97 ? -23.806 2.599 -70.907 1.00 38.00 97 PRO A CA 1
ATOM 751 C C . PRO A 1 97 ? -24.493 1.371 -70.294 1.00 38.00 97 PRO A C 1
ATOM 753 O O . PRO A 1 97 ? -23.947 0.683 -69.435 1.00 38.00 97 PRO A O 1
ATOM 756 N N . ARG A 1 98 ? -25.695 1.042 -70.768 1.00 33.16 98 ARG A N 1
ATOM 757 C CA . ARG A 1 98 ? -26.478 -0.088 -70.248 1.00 33.16 98 ARG A CA 1
ATOM 758 C C . ARG A 1 98 ? -25.909 -1.431 -70.752 1.00 33.16 98 ARG A C 1
ATOM 760 O O . ARG A 1 98 ? -26.032 -1.707 -71.942 1.00 33.16 98 ARG A O 1
ATOM 767 N N . GLY A 1 99 ? -25.354 -2.270 -69.862 1.00 42.69 99 GLY A N 1
ATOM 768 C CA . GLY A 1 99 ? -25.088 -3.701 -70.127 1.00 42.69 99 GLY A CA 1
ATOM 769 C C . GLY A 1 99 ? -23.672 -4.259 -69.890 1.00 42.69 99 GLY A C 1
ATOM 770 O O . GLY A 1 99 ? -23.429 -5.394 -70.283 1.00 42.69 99 GLY A O 1
ATOM 771 N N . SER A 1 100 ? -22.736 -3.525 -69.286 1.00 40.78 100 SER A N 1
ATOM 772 C CA . SER A 1 100 ? -21.397 -4.046 -68.945 1.00 40.78 100 SER A CA 1
ATOM 773 C C . SER A 1 100 ? -21.333 -4.640 -67.531 1.00 40.78 100 SER A C 1
ATOM 775 O O . SER A 1 100 ? -21.937 -4.089 -66.611 1.00 40.78 100 SER A O 1
ATOM 777 N N . GLU A 1 101 ? -20.583 -5.736 -67.360 1.00 35.03 101 GLU A N 1
ATOM 778 C CA . GLU A 1 101 ? -20.273 -6.323 -66.046 1.00 35.03 101 GLU A CA 1
ATOM 779 C C . GLU A 1 101 ? -19.478 -5.344 -65.158 1.00 35.03 101 GLU A C 1
ATOM 781 O O . GLU A 1 101 ? -18.719 -4.521 -65.686 1.00 35.03 101 GLU A O 1
ATOM 786 N N . PRO A 1 102 ? -19.626 -5.406 -63.818 1.00 37.97 102 PRO A N 1
ATOM 787 C CA . PRO A 1 102 ? -18.886 -4.537 -62.914 1.00 37.97 102 PRO A CA 1
ATOM 788 C C . PRO A 1 102 ? -17.387 -4.832 -62.983 1.00 37.97 102 PRO A C 1
ATOM 790 O O . PRO A 1 102 ? -16.943 -5.954 -62.747 1.00 37.97 102 PRO A O 1
ATOM 793 N N . VAL A 1 103 ? -16.588 -3.797 -63.231 1.00 38.69 103 VAL A N 1
ATOM 794 C CA . VAL A 1 103 ? -15.131 -3.837 -63.061 1.00 38.69 103 VAL A CA 1
ATOM 795 C C . VAL A 1 103 ? -14.818 -3.612 -61.584 1.00 38.69 103 VAL A C 1
ATOM 797 O O . VAL A 1 103 ? -14.275 -2.579 -61.239 1.00 38.69 103 VAL A O 1
ATOM 800 N N . PHE A 1 104 ? -15.209 -4.539 -60.711 1.00 34.47 104 PHE A N 1
ATOM 801 C CA . PHE A 1 104 ? -14.639 -4.691 -59.368 1.00 34.47 104 PHE A CA 1
ATOM 802 C C . PHE A 1 104 ? -14.857 -6.136 -58.911 1.00 34.47 104 PHE A C 1
ATOM 804 O O . PHE A 1 104 ? -15.910 -6.492 -58.394 1.00 34.47 104 PHE A O 1
ATOM 811 N N . VAL A 1 105 ? -13.843 -6.977 -59.123 1.00 41.03 105 VAL A N 1
ATOM 812 C CA . VAL A 1 105 ? -13.655 -8.197 -58.334 1.00 41.03 105 VAL A CA 1
ATOM 813 C C . VAL A 1 105 ? -12.712 -7.806 -57.203 1.00 41.03 105 VAL A C 1
ATOM 815 O O . VAL A 1 105 ? -11.520 -7.626 -57.441 1.00 41.03 105 VAL A O 1
ATOM 818 N N . ALA A 1 106 ? -13.242 -7.629 -55.996 1.00 34.06 106 ALA A N 1
ATOM 819 C CA . ALA A 1 106 ? -12.429 -7.673 -54.788 1.00 34.06 106 ALA A CA 1
ATOM 820 C C . ALA A 1 106 ? -12.372 -9.139 -54.332 1.00 34.06 106 ALA A C 1
ATOM 822 O O . ALA A 1 106 ? -13.409 -9.780 -54.161 1.00 34.06 106 ALA A O 1
ATOM 823 N N . GLN A 1 107 ? -11.163 -9.693 -54.232 1.00 43.38 107 GLN A N 1
ATOM 824 C CA . GLN A 1 107 ? -10.924 -10.957 -53.540 1.00 43.38 107 GLN A CA 1
ATOM 825 C C . GLN A 1 107 ? -11.058 -10.739 -52.026 1.00 43.38 107 GLN A C 1
ATOM 827 O O . GLN A 1 107 ? -10.631 -9.698 -51.537 1.00 43.38 107 GLN A O 1
ATOM 832 N N . GLU A 1 108 ? -11.580 -11.774 -51.350 1.00 49.38 108 GLU A N 1
ATOM 833 C CA . GLU A 1 108 ? -11.733 -11.935 -49.888 1.00 49.38 108 GLU A CA 1
ATOM 834 C C . GLU A 1 108 ? -12.902 -11.094 -49.327 1.00 49.38 108 GLU A C 1
ATOM 836 O O . GLU A 1 108 ? -12.776 -9.896 -49.147 1.00 49.38 108 GLU A O 1
ATOM 841 N N . VAL A 1 109 ? -14.130 -11.591 -49.109 1.00 55.53 109 VAL A N 1
ATOM 842 C CA . VAL A 1 109 ? -14.586 -12.831 -48.457 1.00 55.53 109 VAL A CA 1
ATOM 843 C C . VAL A 1 109 ? -15.995 -13.205 -48.993 1.00 55.53 109 VAL A C 1
ATOM 845 O O . VAL A 1 109 ? -16.837 -12.334 -49.183 1.00 55.53 109 VAL A O 1
ATOM 848 N N . LEU A 1 110 ? -16.270 -14.486 -49.299 1.00 72.25 110 LEU A N 1
ATOM 849 C CA . LEU A 1 110 ? -17.531 -14.914 -49.958 1.00 72.25 110 LEU A CA 1
ATOM 850 C C . LEU A 1 110 ? -18.732 -15.088 -49.013 1.00 72.25 110 LEU A C 1
ATOM 852 O O . LEU A 1 110 ? -19.877 -15.066 -49.474 1.00 72.25 110 LEU A O 1
ATOM 856 N N . LEU A 1 111 ? -18.478 -15.328 -47.728 1.00 80.12 111 LEU A N 1
ATOM 857 C CA . LEU A 1 111 ? -19.492 -15.406 -46.676 1.00 80.12 111 LEU A CA 1
ATOM 858 C C . LEU A 1 111 ? -19.516 -14.081 -45.923 1.00 80.12 111 LEU A C 1
ATOM 860 O O . LEU A 1 111 ? -18.469 -13.475 -45.721 1.00 80.12 111 LEU A O 1
ATOM 864 N N . HIS A 1 112 ? -20.701 -13.644 -45.517 1.00 80.94 112 HIS A N 1
ATOM 865 C CA . HIS A 1 112 ? -20.892 -12.400 -44.788 1.00 80.94 112 HIS A CA 1
ATOM 866 C C . HIS A 1 112 ? -21.783 -12.664 -43.562 1.00 80.94 112 HIS A C 1
ATOM 868 O O . HIS A 1 112 ? -23.006 -12.531 -43.668 1.00 80.94 112 HIS A O 1
ATOM 874 N N . PRO A 1 113 ? -21.205 -13.126 -42.432 1.00 86.62 113 PRO A N 1
ATOM 875 C CA . PRO A 1 113 ? -21.903 -13.260 -41.159 1.00 86.62 113 PRO A CA 1
ATOM 876 C C . PRO A 1 113 ? -22.308 -11.880 -40.657 1.00 86.62 113 PRO A C 1
ATOM 878 O O . PRO A 1 113 ? -21.490 -10.974 -40.538 1.00 86.62 113 PRO A O 1
ATOM 881 N N . VAL A 1 114 ? -23.592 -11.734 -40.368 1.00 80.75 114 VAL A N 1
ATOM 882 C CA . VAL A 1 114 ? -24.188 -10.535 -39.789 1.00 80.75 114 VAL A CA 1
ATOM 883 C C . VAL A 1 114 ? -25.063 -11.006 -38.649 1.00 80.75 114 VAL A C 1
ATOM 885 O O . VAL A 1 114 ? -26.044 -11.705 -38.899 1.00 80.75 114 VAL A O 1
ATOM 888 N N . VAL A 1 115 ? -24.716 -10.617 -37.426 1.00 82.50 115 VAL A N 1
ATOM 889 C CA . VAL A 1 115 ? -25.597 -10.721 -36.266 1.00 82.50 115 VAL A CA 1
ATOM 890 C C . VAL A 1 115 ? -25.950 -9.309 -35.813 1.00 82.50 115 VAL A C 1
ATOM 892 O O . VAL A 1 115 ? -25.083 -8.459 -35.626 1.00 82.50 115 VAL A O 1
ATOM 895 N N . LYS A 1 116 ? -27.244 -9.036 -35.706 1.00 74.12 116 LYS A N 1
ATOM 896 C CA . LYS A 1 116 ? -27.787 -7.827 -35.106 1.00 74.12 116 LYS A CA 1
ATOM 897 C C . LYS A 1 116 ? -28.223 -8.151 -33.694 1.00 74.12 116 LYS A C 1
ATOM 899 O O . LYS A 1 116 ? -28.814 -9.196 -33.447 1.00 74.12 116 LYS A O 1
ATOM 904 N N . MET A 1 117 ? -27.927 -7.244 -32.786 1.00 70.94 117 MET A N 1
ATOM 905 C CA . MET A 1 117 ? -28.422 -7.282 -31.419 1.00 70.94 117 MET A CA 1
ATOM 906 C C . MET A 1 117 ? -29.240 -6.023 -31.226 1.00 70.94 117 MET A C 1
ATOM 908 O O . MET A 1 117 ? -28.878 -4.976 -31.773 1.00 70.94 117 MET A O 1
ATOM 912 N N . ASP A 1 118 ? -30.339 -6.133 -30.485 1.00 53.69 118 ASP A N 1
ATOM 913 C CA . ASP A 1 118 ? -31.242 -5.000 -30.299 1.00 53.69 118 ASP A CA 1
ATOM 914 C C . ASP A 1 118 ? -30.509 -3.815 -29.639 1.00 53.69 118 ASP A C 1
ATOM 916 O O . ASP A 1 118 ? -30.818 -2.670 -29.967 1.00 53.69 118 ASP A O 1
ATOM 920 N N . GLN A 1 119 ? -29.504 -4.066 -28.776 1.00 56.09 119 GLN A N 1
ATOM 921 C CA . GLN A 1 119 ? -28.692 -3.042 -28.096 1.00 56.09 119 GLN A CA 1
ATOM 922 C C . GLN A 1 119 ? -27.280 -3.574 -27.742 1.00 56.09 119 GLN A C 1
ATOM 924 O O . GLN A 1 119 ? -27.138 -4.728 -27.350 1.00 56.09 119 GLN A O 1
ATOM 929 N N . ALA A 1 120 ? -26.231 -2.743 -27.862 1.00 53.81 120 ALA A N 1
ATOM 930 C CA . ALA A 1 120 ? -24.861 -3.068 -27.403 1.00 53.81 120 ALA A CA 1
ATOM 931 C C . ALA A 1 120 ? -24.669 -2.841 -25.889 1.00 53.81 120 ALA A C 1
ATOM 933 O O . ALA A 1 120 ? -23.691 -3.281 -25.287 1.00 53.81 120 ALA A O 1
ATOM 934 N N . THR A 1 121 ? -25.623 -2.151 -25.272 1.00 49.59 121 THR A N 1
ATOM 935 C CA . THR A 1 121 ? -25.728 -2.001 -23.828 1.00 49.59 121 THR A CA 1
ATOM 936 C C . THR A 1 121 ? -27.172 -2.282 -23.457 1.00 49.59 121 THR A C 1
ATOM 938 O O . THR A 1 121 ? -28.063 -1.628 -23.992 1.00 49.59 121 THR A O 1
ATOM 941 N N . ALA A 1 122 ? -27.392 -3.271 -22.604 1.00 59.94 122 ALA A N 1
ATOM 942 C CA . ALA A 1 122 ? -28.688 -3.603 -22.035 1.00 59.94 122 ALA A CA 1
ATOM 943 C C . ALA A 1 122 ? -28.707 -3.164 -20.574 1.00 59.94 122 ALA A C 1
ATOM 945 O O . ALA A 1 122 ? -27.656 -2.911 -19.989 1.00 59.94 122 ALA A O 1
ATOM 946 N N . ILE A 1 123 ? -29.887 -2.998 -19.999 1.00 53.97 123 ILE A N 1
ATOM 947 C CA . ILE A 1 123 ? -30.028 -2.308 -18.723 1.00 53.97 123 ILE A CA 1
ATOM 948 C C . ILE A 1 123 ? -30.970 -3.128 -17.877 1.00 53.97 123 ILE A C 1
ATOM 950 O O . ILE A 1 123 ? -32.141 -3.215 -18.226 1.00 53.97 123 ILE A O 1
ATOM 954 N N . ASP A 1 124 ? -30.464 -3.677 -16.779 1.00 62.47 124 ASP A N 1
ATOM 955 C CA . ASP A 1 124 ? -31.297 -4.362 -15.796 1.00 62.47 124 ASP A CA 1
ATOM 956 C C . ASP A 1 124 ? -32.147 -3.315 -15.064 1.00 62.47 124 ASP A C 1
ATOM 958 O O . ASP A 1 124 ? -31.710 -2.687 -14.096 1.00 62.47 124 ASP A O 1
ATOM 962 N N . TYR A 1 125 ? -33.339 -3.056 -15.602 1.00 48.53 125 TYR A N 1
ATOM 963 C CA . TYR A 1 125 ? -34.238 -2.018 -15.107 1.00 48.53 125 TYR A CA 1
ATOM 964 C C . TYR A 1 125 ? -35.089 -2.452 -13.915 1.00 48.53 125 TYR A C 1
ATOM 966 O O . TYR A 1 125 ? -35.546 -1.581 -13.166 1.00 48.53 125 TYR A O 1
ATOM 974 N N . ASP A 1 126 ? -35.355 -3.749 -13.757 1.00 59.03 126 ASP A N 1
ATOM 975 C CA . ASP A 1 126 ? -36.143 -4.273 -12.638 1.00 59.03 126 ASP A CA 1
ATOM 976 C C . ASP A 1 126 ? -35.278 -4.673 -11.430 1.00 59.03 126 ASP A C 1
ATOM 978 O O . ASP A 1 126 ? -35.812 -4.848 -10.328 1.00 59.03 126 ASP A O 1
ATOM 982 N N . GLY A 1 127 ? -33.952 -4.656 -11.599 1.00 59.38 127 GLY A N 1
ATOM 983 C CA . GLY A 1 127 ? -32.955 -4.841 -10.554 1.00 59.38 127 GLY A CA 1
ATOM 984 C C . GLY A 1 127 ? -32.796 -6.301 -10.146 1.00 59.38 127 GLY A C 1
ATOM 985 O O . GLY A 1 127 ? -32.442 -6.568 -8.991 1.00 59.38 127 GLY A O 1
ATOM 986 N N . ASP A 1 128 ? -33.127 -7.240 -11.035 1.00 69.56 128 ASP A N 1
ATOM 987 C CA . ASP A 1 128 ? -33.072 -8.676 -10.764 1.00 69.56 128 ASP A CA 1
ATOM 988 C C . ASP A 1 128 ? -31.678 -9.300 -10.994 1.00 69.56 128 ASP A C 1
ATOM 990 O O . ASP A 1 128 ? -31.401 -10.410 -10.520 1.00 69.56 128 ASP A O 1
ATOM 994 N N . GLY A 1 129 ? -30.763 -8.539 -11.597 1.00 65.44 129 GLY A N 1
ATOM 995 C CA . GLY A 1 129 ? -29.370 -8.881 -11.850 1.00 65.44 129 GLY A CA 1
ATOM 996 C C . GLY A 1 129 ? -29.078 -9.427 -13.252 1.00 65.44 129 GLY A C 1
ATOM 997 O O . GLY A 1 129 ? -27.916 -9.777 -13.512 1.00 65.44 129 GLY A O 1
ATOM 998 N N . GLU A 1 130 ? -30.064 -9.525 -14.148 1.00 77.88 130 GLU A N 1
ATOM 999 C CA . GLU A 1 130 ? -29.900 -9.976 -15.536 1.00 77.88 130 GLU A CA 1
ATOM 1000 C C . GLU A 1 130 ? -30.838 -9.263 -16.532 1.00 77.88 130 GLU A C 1
ATOM 1002 O O . GLU A 1 130 ? -31.770 -8.572 -16.161 1.00 77.88 130 GLU A O 1
ATOM 1007 N N . GLU A 1 131 ? -30.564 -9.372 -17.836 1.00 81.81 131 GLU A N 1
ATOM 1008 C CA . GLU A 1 131 ? -31.404 -8.787 -18.888 1.00 81.81 131 GLU A CA 1
ATOM 1009 C C . GLU A 1 131 ? -31.473 -9.704 -20.119 1.00 81.81 131 GLU A C 1
ATOM 1011 O O . GLU A 1 131 ? -30.484 -10.331 -20.521 1.00 81.81 131 GLU A O 1
ATOM 1016 N N . GLN A 1 132 ? -32.654 -9.792 -20.740 1.00 80.38 132 GLN A N 1
ATOM 1017 C CA . GLN A 1 132 ? -32.902 -10.671 -21.878 1.00 80.38 132 GLN A CA 1
ATOM 1018 C C . GLN A 1 132 ? -32.654 -9.952 -23.207 1.00 80.38 132 GLN A C 1
ATOM 1020 O O . GLN A 1 132 ? -33.368 -9.034 -23.604 1.00 80.38 132 GLN A O 1
ATOM 1025 N N . LEU A 1 133 ? -31.692 -10.457 -23.974 1.00 76.06 133 LEU A N 1
ATOM 1026 C CA . LEU A 1 133 ? -31.264 -9.863 -25.238 1.00 76.06 133 LEU A CA 1
ATOM 1027 C C . LEU A 1 133 ? -31.574 -10.758 -26.426 1.00 76.06 133 LEU A C 1
ATOM 1029 O O . LEU A 1 133 ? -31.372 -11.971 -26.371 1.00 76.06 133 LEU A O 1
ATOM 1033 N N . ARG A 1 134 ? -32.041 -10.155 -27.523 1.00 81.06 134 ARG A N 1
ATOM 1034 C CA . ARG A 1 134 ? -32.312 -10.847 -28.786 1.00 81.06 134 ARG A CA 1
ATOM 1035 C C . ARG A 1 134 ? -31.152 -10.689 -29.766 1.00 81.06 134 ARG A C 1
ATOM 1037 O O . ARG A 1 134 ? -30.648 -9.590 -29.990 1.00 81.06 134 ARG A O 1
ATOM 1044 N N . PHE A 1 135 ? -30.795 -11.803 -30.392 1.00 81.38 135 PHE A N 1
ATOM 1045 C CA . PHE A 1 135 ? -29.765 -11.928 -31.414 1.00 81.38 135 PHE A CA 1
ATOM 1046 C C . PHE A 1 135 ? -30.428 -12.338 -32.731 1.00 81.38 135 PHE A C 1
ATOM 1048 O O . PHE A 1 135 ? -31.142 -13.337 -32.767 1.00 81.38 135 PHE A O 1
ATOM 1055 N N . ASP A 1 136 ? -30.190 -11.588 -33.808 1.00 82.88 136 ASP A N 1
ATOM 1056 C CA . ASP A 1 136 ? -30.763 -11.799 -35.142 1.00 82.88 136 ASP A CA 1
ATOM 1057 C C . ASP A 1 136 ? -29.663 -11.921 -36.208 1.00 82.88 136 ASP A C 1
ATOM 1059 O O . ASP A 1 136 ? -29.007 -10.953 -36.590 1.00 82.88 136 ASP A O 1
ATOM 1063 N N . ALA A 1 137 ? -29.478 -13.131 -36.725 1.00 85.56 137 ALA A N 1
ATOM 1064 C CA . ALA A 1 137 ? -28.527 -13.465 -37.777 1.00 85.56 137 ALA A CA 1
ATOM 1065 C C . ALA A 1 137 ? -29.130 -13.535 -39.188 1.00 85.56 137 ALA A C 1
ATOM 1067 O O . ALA A 1 137 ? -28.459 -13.982 -40.126 1.00 85.56 137 ALA A O 1
ATOM 1068 N N . THR A 1 138 ? -30.382 -13.120 -39.387 1.00 81.94 138 THR A N 1
ATOM 1069 C CA . THR A 1 138 ? -31.073 -13.240 -40.683 1.00 81.94 138 THR A CA 1
ATOM 1070 C C . THR A 1 138 ? -30.418 -12.431 -41.803 1.00 81.94 138 THR A C 1
ATOM 1072 O O . THR A 1 138 ? -30.581 -12.773 -42.972 1.00 81.94 138 THR A O 1
ATOM 1075 N N . GLY A 1 139 ? -29.627 -11.404 -41.470 1.00 77.69 139 GLY A N 1
ATOM 1076 C CA . GLY A 1 139 ? -28.841 -10.621 -42.432 1.00 77.69 139 GLY A CA 1
ATOM 1077 C C . GLY A 1 139 ? -27.605 -11.336 -42.995 1.00 77.69 139 GLY A C 1
ATOM 1078 O O . GLY A 1 139 ? -26.974 -10.832 -43.933 1.00 77.69 139 GLY A O 1
ATOM 1079 N N . SER A 1 140 ? -27.240 -12.490 -42.432 1.00 83.75 140 SER A N 1
ATOM 1080 C CA . SER A 1 140 ? -26.094 -13.277 -42.884 1.00 83.75 140 SER A CA 1
ATOM 1081 C C . SER A 1 140 ? -26.347 -13.878 -44.263 1.00 83.75 140 SER A C 1
ATOM 1083 O O . SER A 1 140 ? -27.354 -14.553 -44.460 1.00 83.75 140 SER A O 1
ATOM 1085 N N . HIS A 1 141 ? -25.431 -13.681 -45.212 1.00 79.56 141 HIS A N 1
ATOM 1086 C CA . HIS A 1 141 ? -25.602 -14.170 -46.586 1.00 79.56 141 HIS A CA 1
ATOM 1087 C C . HIS A 1 141 ? -24.267 -14.508 -47.268 1.00 79.56 141 HIS A C 1
ATOM 1089 O O . HIS A 1 141 ? -23.189 -14.325 -46.702 1.00 79.56 141 HIS A O 1
ATOM 1095 N N . THR A 1 142 ? -24.326 -15.029 -48.500 1.00 78.12 142 THR A N 1
ATOM 1096 C CA . THR A 1 142 ? -23.146 -15.298 -49.336 1.00 78.12 142 THR A CA 1
ATOM 1097 C C . THR A 1 142 ? -23.232 -14.573 -50.676 1.00 78.12 142 THR A C 1
ATOM 1099 O O . THR A 1 142 ? -24.287 -14.524 -51.304 1.00 78.12 142 THR A O 1
ATOM 1102 N N . HIS A 1 143 ? -22.101 -14.035 -51.138 1.00 71.88 143 HIS A N 1
ATOM 1103 C CA . HIS A 1 143 ? -21.961 -13.446 -52.473 1.00 71.88 143 HIS A CA 1
ATOM 1104 C C . HIS A 1 143 ? -21.565 -14.481 -53.540 1.00 71.88 143 HIS A C 1
ATOM 1106 O O . HIS A 1 143 ? -21.338 -14.124 -54.699 1.00 71.88 143 HIS A O 1
ATOM 1112 N N . GLU A 1 144 ? -21.471 -15.772 -53.189 1.00 69.75 144 GLU A N 1
ATOM 1113 C CA . GLU A 1 144 ? -21.204 -16.814 -54.176 1.00 69.75 144 GLU A CA 1
ATOM 1114 C C . GLU A 1 144 ? -22.464 -17.131 -54.987 1.00 69.75 144 GLU A C 1
ATOM 1116 O O . GLU A 1 144 ? -23.464 -17.640 -54.479 1.00 69.75 144 GLU A O 1
ATOM 1121 N N . TRP A 1 145 ? -22.389 -16.861 -56.290 1.00 56.69 145 TRP A N 1
ATOM 1122 C CA . TRP A 1 145 ? -23.494 -17.088 -57.211 1.00 56.69 145 TRP A CA 1
ATOM 1123 C C . TRP A 1 145 ? -23.967 -18.552 -57.172 1.00 56.69 145 TRP A C 1
ATOM 1125 O O . TRP A 1 145 ? -23.236 -19.468 -57.552 1.00 56.69 145 TRP A O 1
ATOM 1135 N N . GLY A 1 146 ? -25.222 -18.768 -56.767 1.00 64.94 146 GLY A N 1
ATOM 1136 C CA . GLY A 1 146 ? -25.871 -20.084 -56.741 1.00 64.94 146 GLY A CA 1
ATOM 1137 C C . GLY A 1 146 ? -25.627 -20.924 -55.481 1.00 64.94 146 GLY A C 1
ATOM 1138 O O . GLY A 1 146 ? -25.947 -22.113 -55.502 1.00 64.94 146 GLY A O 1
ATOM 1139 N N . ASN A 1 147 ? -25.075 -20.346 -54.410 1.00 75.38 147 ASN A N 1
ATOM 1140 C CA . ASN A 1 147 ? -24.910 -21.007 -53.109 1.00 75.38 147 ASN A CA 1
ATOM 1141 C C . ASN A 1 147 ? -25.801 -20.357 -52.025 1.00 75.38 147 ASN A C 1
ATOM 1143 O O . ASN A 1 147 ? -26.357 -19.285 -52.249 1.00 75.38 147 ASN A O 1
ATOM 1147 N N . SER A 1 148 ? -25.963 -21.012 -50.869 1.00 80.38 148 SER A N 1
ATOM 1148 C CA . SER A 1 148 ? -26.723 -20.496 -49.716 1.00 80.38 148 SER A CA 1
ATOM 1149 C C . SER A 1 148 ? -26.001 -20.792 -48.403 1.00 80.38 148 SER A C 1
ATOM 1151 O O . SER A 1 148 ? -25.228 -21.754 -48.322 1.00 80.38 148 SER A O 1
ATOM 1153 N N . VAL A 1 149 ? -26.294 -20.003 -47.370 1.00 86.25 149 VAL A N 1
ATOM 1154 C CA . VAL A 1 149 ? -25.874 -20.309 -45.998 1.00 86.25 149 VAL A CA 1
ATOM 1155 C C . VAL A 1 149 ? -26.702 -21.497 -45.497 1.00 86.25 149 VAL A C 1
ATOM 1157 O O . VAL A 1 149 ? -27.900 -21.580 -45.758 1.00 86.25 149 VAL A O 1
ATOM 1160 N N . VAL A 1 150 ? -26.054 -22.470 -44.861 1.00 89.56 150 VAL A N 1
ATOM 1161 C CA . VAL A 1 150 ? -26.667 -23.718 -44.371 1.00 89.56 150 VAL A CA 1
ATOM 1162 C C . VAL A 1 150 ? -26.196 -24.112 -42.973 1.00 89.56 150 VAL A C 1
ATOM 1164 O O . VAL A 1 150 ? -26.549 -25.191 -42.515 1.00 89.56 150 VAL A O 1
ATOM 1167 N N . ALA A 1 151 ? -25.411 -23.280 -42.290 1.00 89.88 151 ALA A N 1
ATOM 1168 C CA . ALA A 1 151 ? -25.033 -23.498 -40.897 1.00 89.88 151 ALA A CA 1
ATOM 1169 C C . ALA A 1 151 ? -24.888 -22.165 -40.158 1.00 89.88 151 ALA A C 1
ATOM 1171 O O . ALA A 1 151 ? -24.379 -21.208 -40.744 1.00 89.88 151 ALA A O 1
ATOM 1172 N N . TYR A 1 152 ? -25.314 -22.127 -38.894 1.00 92.94 152 TYR A N 1
ATOM 1173 C CA . TYR A 1 152 ? -25.189 -20.997 -37.970 1.00 92.94 152 TYR A CA 1
ATOM 1174 C C . TYR A 1 152 ? -24.723 -21.517 -36.606 1.00 92.94 152 TYR A C 1
ATOM 1176 O O . TYR A 1 152 ? -25.308 -22.457 -36.070 1.00 92.94 152 TYR A O 1
ATOM 1184 N N . THR A 1 153 ? -23.686 -20.903 -36.043 1.00 92.44 153 THR A N 1
ATOM 1185 C CA . THR A 1 153 ? -23.161 -21.195 -34.703 1.00 92.44 153 THR A CA 1
ATOM 1186 C C . THR A 1 153 ? -23.023 -19.892 -33.934 1.00 92.44 153 THR A C 1
ATOM 1188 O O . THR A 1 153 ? -22.178 -19.069 -34.284 1.00 92.44 153 THR A O 1
ATOM 1191 N N . PHE A 1 154 ? -23.826 -19.713 -32.893 1.00 89.62 154 PHE A N 1
ATOM 1192 C CA . PHE A 1 154 ? -23.745 -18.574 -31.989 1.00 89.62 154 PHE A CA 1
ATOM 1193 C C . PHE A 1 154 ? -22.907 -18.925 -30.768 1.00 89.62 154 PHE A C 1
ATOM 1195 O O . PHE A 1 154 ? -23.129 -19.954 -30.125 1.00 89.62 154 PHE A O 1
ATOM 1202 N N . MET A 1 155 ? -21.956 -18.057 -30.448 1.00 86.56 155 MET A N 1
ATOM 1203 C CA . MET A 1 155 ? -21.113 -18.165 -29.266 1.00 86.56 155 MET A CA 1
ATOM 1204 C C . MET A 1 155 ? -21.394 -16.992 -28.328 1.00 86.56 155 MET A C 1
ATOM 1206 O O . MET A 1 155 ? -21.486 -15.858 -28.794 1.00 86.56 155 MET A O 1
ATOM 1210 N N . LEU A 1 156 ? -21.524 -17.278 -27.033 1.00 87.31 156 LEU A N 1
ATOM 1211 C CA . LEU A 1 156 ? -21.616 -16.304 -25.942 1.00 87.31 156 LEU A CA 1
ATOM 1212 C C . LEU A 1 156 ? -20.537 -16.641 -24.907 1.00 87.31 156 LEU A C 1
ATOM 1214 O O . LEU A 1 156 ? -20.458 -17.786 -24.462 1.00 87.31 156 LEU A O 1
ATOM 1218 N N . ASP A 1 157 ? -19.687 -15.670 -24.576 1.00 86.69 157 ASP A N 1
ATOM 1219 C CA . ASP A 1 157 ? -18.533 -15.801 -23.674 1.00 86.69 157 ASP A CA 1
ATOM 1220 C C . ASP A 1 157 ? -17.699 -17.057 -23.970 1.00 86.69 157 ASP A C 1
ATOM 1222 O O . ASP A 1 157 ? -17.448 -17.894 -23.108 1.00 86.69 157 ASP A O 1
ATOM 1226 N N . GLU A 1 158 ? -17.337 -17.216 -25.250 1.00 78.62 158 GLU A N 1
ATOM 1227 C CA . GLU A 1 158 ? -16.537 -18.332 -25.787 1.00 78.62 158 GLU A CA 1
ATOM 1228 C C . GLU A 1 158 ? -17.202 -19.722 -25.717 1.00 78.62 158 GLU A C 1
ATOM 1230 O O . GLU A 1 158 ? -16.624 -20.721 -26.152 1.00 78.62 158 GLU A O 1
ATOM 1235 N N . SER A 1 159 ? -18.451 -19.802 -25.253 1.00 82.25 159 SER A N 1
ATOM 1236 C CA . SER A 1 159 ? -19.244 -21.030 -25.221 1.00 82.25 159 SER A CA 1
ATOM 1237 C C . SER A 1 159 ? -20.254 -21.080 -26.370 1.00 82.25 159 SER A C 1
ATOM 1239 O O . SER A 1 159 ? -20.869 -20.073 -26.718 1.00 82.25 159 SER A O 1
ATOM 1241 N N . ILE A 1 160 ? -20.436 -22.253 -26.990 1.00 85.56 160 ILE A N 1
ATOM 1242 C CA . ILE A 1 160 ? -21.469 -22.432 -28.022 1.00 85.56 160 ILE A CA 1
ATOM 1243 C C . ILE A 1 160 ? -22.830 -22.380 -27.336 1.00 85.56 160 ILE A C 1
ATOM 1245 O O . ILE A 1 160 ? -23.181 -23.290 -26.585 1.00 85.56 160 ILE A O 1
ATOM 1249 N N . TYR A 1 161 ? -23.586 -21.328 -27.629 1.00 84.38 161 TYR A N 1
ATOM 1250 C CA . TYR A 1 161 ? -24.928 -21.148 -27.098 1.00 84.38 161 TYR A CA 1
ATOM 1251 C C . TYR A 1 161 ? -25.959 -21.894 -27.946 1.00 84.38 161 TYR A C 1
ATOM 1253 O O . TYR A 1 161 ? -26.788 -22.621 -27.412 1.00 84.38 161 TYR A O 1
ATOM 1261 N N . GLU A 1 162 ? -25.866 -21.765 -29.274 1.00 85.19 162 GLU A N 1
ATOM 1262 C CA . GLU A 1 162 ? -26.788 -22.402 -30.217 1.00 85.19 162 GLU A CA 1
ATOM 1263 C C . GLU A 1 162 ? -26.059 -22.762 -31.520 1.00 85.19 162 GLU A C 1
ATOM 1265 O O . GLU A 1 162 ? -25.285 -21.966 -32.056 1.00 85.19 162 GLU A O 1
ATOM 1270 N N . HIS A 1 163 ? -26.314 -23.955 -32.062 1.00 90.25 163 HIS A N 1
ATOM 1271 C CA . HIS A 1 163 ? -25.787 -24.386 -33.359 1.00 90.25 163 HIS A CA 1
ATOM 1272 C C . HIS A 1 163 ? -26.863 -25.096 -34.179 1.00 90.25 163 HIS A C 1
ATOM 1274 O O . HIS A 1 163 ? -27.526 -26.010 -33.692 1.00 90.25 163 HIS A O 1
ATOM 1280 N N . THR A 1 164 ? -27.015 -24.711 -35.446 1.00 86.56 164 THR A N 1
ATOM 1281 C CA . THR A 1 164 ? -27.976 -25.326 -36.366 1.00 86.56 164 THR A CA 1
ATOM 1282 C C . THR A 1 164 ? -27.408 -25.455 -37.780 1.00 86.56 164 THR A C 1
ATOM 1284 O O . THR A 1 164 ? -26.836 -24.509 -38.317 1.00 86.56 164 THR A O 1
ATOM 1287 N N . GLU A 1 165 ? -27.660 -26.604 -38.420 1.00 87.50 165 GLU A N 1
ATOM 1288 C CA . GLU A 1 165 ? -27.403 -26.856 -39.843 1.00 87.50 165 GLU A CA 1
ATOM 1289 C C . GLU A 1 165 ? -28.715 -27.096 -40.617 1.00 87.50 165 GLU A C 1
ATOM 1291 O O . GLU A 1 165 ? -29.567 -27.887 -40.206 1.00 87.50 165 GLU A O 1
ATOM 1296 N N . CYS A 1 166 ? -28.881 -26.449 -41.772 1.00 78.56 166 CYS A N 1
ATOM 1297 C CA . CYS A 1 166 ? -30.058 -26.536 -42.633 1.00 78.56 166 CYS A CA 1
ATOM 1298 C C . CYS A 1 166 ? -29.676 -26.833 -44.097 1.00 78.56 166 CYS A C 1
ATOM 1300 O O . CYS A 1 166 ? -29.440 -25.951 -44.915 1.00 78.56 166 CYS A O 1
ATOM 1302 N N . TYR A 1 167 ? -29.656 -28.117 -44.468 1.00 63.31 167 TYR A N 1
ATOM 1303 C CA . TYR A 1 167 ? -29.092 -28.597 -45.742 1.00 63.31 167 TYR A CA 1
ATOM 1304 C C . TYR A 1 167 ? -29.843 -28.189 -47.030 1.00 63.31 167 TYR A C 1
ATOM 1306 O O . TYR A 1 167 ? -29.292 -28.328 -48.125 1.00 63.31 167 TYR A O 1
ATOM 1314 N N . THR A 1 168 ? -31.098 -27.726 -46.947 1.00 61.75 168 THR A N 1
ATOM 1315 C CA . THR A 1 168 ? -31.944 -27.457 -48.131 1.00 61.75 168 THR A CA 1
ATOM 1316 C C . THR A 1 168 ? -32.232 -25.983 -48.390 1.00 61.75 168 THR A C 1
ATOM 1318 O O . THR A 1 168 ? -32.322 -25.611 -49.562 1.00 61.75 168 THR A O 1
ATOM 1321 N N . ASP A 1 169 ? -32.378 -25.167 -47.343 1.00 66.50 169 ASP A N 1
ATOM 1322 C CA . ASP A 1 169 ? -32.710 -23.736 -47.402 1.00 66.50 169 ASP A CA 1
ATOM 1323 C C . ASP A 1 169 ? -32.357 -23.062 -46.061 1.00 66.50 169 ASP A C 1
ATOM 1325 O O . ASP A 1 169 ? -32.563 -23.660 -45.004 1.00 66.50 169 ASP A O 1
ATOM 1329 N N . GLU A 1 170 ? -31.861 -21.825 -46.111 1.00 72.88 170 GLU A N 1
ATOM 1330 C CA . GLU A 1 170 ? -31.433 -21.023 -44.954 1.00 72.88 170 GLU A CA 1
ATOM 1331 C C . GLU A 1 170 ? -32.587 -20.703 -43.994 1.00 72.88 170 GLU A C 1
ATOM 1333 O O . GLU A 1 170 ? -32.374 -20.517 -42.797 1.00 72.88 170 GLU A O 1
ATOM 1338 N N . SER A 1 171 ? -33.832 -20.696 -44.484 1.00 72.12 171 SER A N 1
ATOM 1339 C CA . SER A 1 171 ? -35.019 -20.433 -43.662 1.00 72.12 171 SER A CA 1
ATOM 1340 C C . SER A 1 171 ? -35.321 -21.524 -42.633 1.00 72.12 171 SER A C 1
ATOM 1342 O O . SER A 1 171 ? -36.143 -21.302 -41.749 1.00 72.12 171 SER A O 1
ATOM 1344 N N . ALA A 1 172 ? -34.716 -22.709 -42.771 1.00 76.69 172 ALA A N 1
ATOM 1345 C CA . ALA A 1 172 ? -34.867 -23.809 -41.821 1.00 76.69 172 ALA A CA 1
ATOM 1346 C C . ALA A 1 172 ? -33.825 -23.769 -40.689 1.00 76.69 172 ALA A C 1
ATOM 1348 O O . ALA A 1 172 ? -33.920 -24.577 -39.767 1.00 76.69 172 ALA A O 1
ATOM 1349 N N . CYS A 1 173 ? -32.847 -22.859 -40.750 1.00 84.12 173 CYS A N 1
ATOM 1350 C CA . CYS A 1 173 ? -31.908 -22.649 -39.657 1.00 84.12 173 CYS A CA 1
ATOM 1351 C C . CYS A 1 173 ? -32.528 -21.788 -38.541 1.00 84.12 173 CYS A C 1
ATOM 1353 O O . CYS A 1 173 ? -33.314 -20.877 -38.817 1.00 84.12 173 CYS A O 1
ATOM 1355 N N . VAL A 1 174 ? -32.125 -22.026 -37.287 1.00 84.81 174 VAL A N 1
ATOM 1356 C CA . VAL A 1 174 ? -32.346 -21.079 -36.186 1.00 84.81 174 VAL A CA 1
ATOM 1357 C C . VAL A 1 174 ? -31.441 -19.882 -36.445 1.00 84.81 174 VAL A C 1
ATOM 1359 O O . VAL A 1 174 ? -30.218 -19.986 -36.388 1.00 84.81 174 VAL A O 1
ATOM 1362 N N . ARG A 1 175 ? -32.058 -18.763 -36.821 1.00 86.25 175 ARG A N 1
ATOM 1363 C CA . ARG A 1 175 ? -31.360 -17.521 -37.181 1.00 86.25 175 ARG A CA 1
ATOM 1364 C C . ARG A 1 175 ? -31.639 -16.392 -36.202 1.00 86.25 175 ARG A C 1
ATOM 1366 O O . ARG A 1 175 ? -31.054 -15.333 -36.350 1.00 86.25 175 ARG A O 1
ATOM 1373 N N . GLU A 1 176 ? -32.497 -16.616 -35.215 1.00 84.81 176 GLU A N 1
ATOM 1374 C CA . GLU A 1 176 ? -32.812 -15.654 -34.167 1.00 84.81 176 GLU A CA 1
ATOM 1375 C C . GLU A 1 176 ? -33.008 -16.394 -32.842 1.00 84.81 176 GLU A C 1
ATOM 1377 O O . GLU A 1 176 ? -33.620 -17.465 -32.831 1.00 84.81 176 GLU A O 1
ATOM 1382 N N . PHE A 1 177 ? -32.530 -15.832 -31.733 1.00 78.88 177 PHE A N 1
ATOM 1383 C CA . PHE A 1 177 ? -32.794 -16.350 -30.386 1.00 78.88 177 PHE A CA 1
ATOM 1384 C C . PHE A 1 177 ? -32.687 -15.238 -29.334 1.00 78.88 177 PHE A C 1
ATOM 1386 O O . PHE A 1 177 ? -32.210 -14.143 -29.633 1.00 78.88 177 PHE A O 1
ATOM 1393 N N . SER A 1 178 ? -33.122 -15.529 -28.105 1.00 81.56 178 SER A N 1
ATOM 1394 C CA . SER A 1 178 ? -32.978 -14.635 -26.951 1.00 81.56 178 SER A CA 1
ATOM 1395 C C . SER A 1 178 ? -32.185 -15.312 -25.833 1.00 81.56 178 SER A C 1
ATOM 1397 O O . SER A 1 178 ? -32.442 -16.479 -25.539 1.00 81.56 178 SER A O 1
ATOM 1399 N N . ALA A 1 179 ? -31.258 -14.590 -25.203 1.00 81.06 179 ALA A N 1
ATOM 1400 C CA . ALA A 1 179 ? -30.456 -15.062 -24.072 1.00 81.06 179 ALA A CA 1
ATOM 1401 C C . ALA A 1 179 ? -30.545 -14.092 -22.884 1.00 81.06 179 ALA A C 1
ATOM 1403 O O . ALA A 1 179 ? -30.510 -12.883 -23.092 1.00 81.06 179 ALA A O 1
ATOM 1404 N N . SER A 1 180 ? -30.653 -14.629 -21.661 1.00 84.94 180 SER A N 1
ATOM 1405 C CA . SER A 1 180 ? -30.530 -13.858 -20.410 1.00 84.94 180 SER A CA 1
ATOM 1406 C C . SER A 1 180 ? -29.048 -13.680 -20.094 1.00 84.94 180 SER A C 1
ATOM 1408 O O . SER A 1 180 ? -28.339 -14.680 -19.943 1.00 84.94 180 SER A O 1
ATOM 1410 N N . LEU A 1 181 ? -28.577 -12.437 -20.036 1.00 83.88 181 LEU A N 1
ATOM 1411 C CA . LEU A 1 181 ? -27.198 -12.081 -19.703 1.00 83.88 181 LEU A CA 1
ATOM 1412 C C . LEU A 1 181 ? -27.176 -11.334 -18.371 1.00 83.88 181 LEU A C 1
ATOM 1414 O O . LEU A 1 181 ? -28.033 -10.499 -18.117 1.00 83.88 181 LEU A O 1
ATOM 1418 N N . LYS A 1 182 ? -26.207 -11.640 -17.513 1.00 87.50 182 LYS A N 1
ATOM 1419 C CA . LYS A 1 182 ? -26.103 -11.011 -16.188 1.00 87.50 182 LYS A CA 1
ATOM 1420 C C . LYS A 1 182 ? -25.512 -9.613 -16.295 1.00 87.50 182 LYS A C 1
ATOM 1422 O O . LYS A 1 182 ? -24.867 -9.309 -17.288 1.00 87.50 182 LYS A O 1
ATOM 1427 N N . ILE A 1 183 ? -25.658 -8.794 -15.254 1.00 80.75 183 ILE A N 1
ATOM 1428 C CA . ILE A 1 183 ? -24.917 -7.526 -15.162 1.00 80.75 183 ILE A CA 1
ATOM 1429 C C . ILE A 1 183 ? -23.414 -7.787 -15.366 1.00 80.75 183 ILE A C 1
ATOM 1431 O O . ILE A 1 183 ? -22.820 -8.640 -14.699 1.00 80.75 183 ILE A O 1
ATOM 1435 N N . GLY A 1 184 ? -22.803 -7.047 -16.288 1.00 72.50 184 GLY A N 1
ATOM 1436 C CA . GLY A 1 184 ? -21.422 -7.225 -16.716 1.00 72.50 184 GLY A CA 1
ATOM 1437 C C . GLY A 1 184 ? -21.249 -7.161 -18.233 1.00 72.50 184 GLY A C 1
ATOM 1438 O O . GLY A 1 184 ? -22.181 -6.935 -19.001 1.00 72.50 184 GLY A O 1
ATOM 1439 N N . THR A 1 185 ? -20.006 -7.319 -18.680 1.00 83.00 185 THR A N 1
ATOM 1440 C CA . THR A 1 185 ? -19.655 -7.301 -20.104 1.00 83.00 185 THR A CA 1
ATOM 1441 C C . THR A 1 185 ? -19.560 -8.721 -20.642 1.00 83.00 185 THR A C 1
ATOM 1443 O O . THR A 1 185 ? -18.794 -9.527 -20.124 1.00 83.00 185 THR A O 1
ATOM 1446 N N . HIS A 1 186 ? -20.288 -8.986 -21.719 1.00 85.81 186 HIS A N 1
ATOM 1447 C CA . HIS A 1 186 ? -20.375 -10.264 -22.412 1.00 85.81 186 HIS A CA 1
ATOM 1448 C C . HIS A 1 186 ? -19.881 -10.135 -23.853 1.00 85.81 186 HIS A C 1
ATOM 1450 O O . HIS A 1 186 ? -19.998 -9.075 -24.473 1.00 85.81 186 HIS A O 1
ATOM 1456 N N . THR A 1 187 ? -19.346 -11.216 -24.416 1.00 87.25 187 THR A N 1
ATOM 1457 C CA . THR A 1 187 ? -18.895 -11.266 -25.813 1.00 87.25 187 THR A CA 1
ATOM 1458 C C . THR A 1 187 ? -19.711 -12.270 -26.608 1.00 87.25 187 THR A C 1
ATOM 1460 O O . THR A 1 187 ? -19.804 -13.439 -26.251 1.00 87.25 187 THR A O 1
ATOM 1463 N N . ALA A 1 188 ? -20.262 -11.828 -27.731 1.00 85.75 188 ALA A N 1
ATOM 1464 C CA . ALA A 1 188 ? -21.126 -12.609 -28.593 1.00 85.75 188 ALA A CA 1
ATOM 1465 C C . ALA A 1 188 ? -20.584 -12.658 -30.024 1.00 85.75 188 ALA A C 1
ATOM 1467 O O . ALA A 1 188 ? -20.236 -11.628 -30.595 1.00 85.75 188 ALA A O 1
ATOM 1468 N N . SER A 1 189 ? -20.539 -13.830 -30.651 1.00 87.00 189 SER A N 1
ATOM 1469 C CA . SER A 1 189 ? -20.112 -13.948 -32.050 1.00 87.00 189 SER A CA 1
ATOM 1470 C C . SER A 1 189 ? -20.877 -15.016 -32.815 1.00 87.00 189 SER A C 1
ATOM 1472 O O . SER A 1 189 ? -21.488 -15.920 -32.245 1.00 87.00 189 SER A O 1
ATOM 1474 N N . LEU A 1 190 ? -20.882 -14.879 -34.140 1.00 91.25 190 LEU A N 1
ATOM 1475 C CA . LEU A 1 190 ? -21.602 -15.767 -35.045 1.00 91.25 190 LEU A CA 1
ATOM 1476 C C . LEU A 1 190 ? -20.642 -16.362 -36.069 1.00 91.25 190 LEU A C 1
ATOM 1478 O O . LEU A 1 190 ? -19.931 -15.636 -36.754 1.00 91.25 190 LEU A O 1
ATOM 1482 N N . THR A 1 191 ? -20.700 -17.676 -36.258 1.00 91.62 191 THR A N 1
ATOM 1483 C CA . THR A 1 191 ? -20.055 -18.365 -37.380 1.00 91.62 191 THR A CA 1
ATOM 1484 C C . THR A 1 191 ? -21.108 -18.912 -38.328 1.00 91.62 191 THR A C 1
ATOM 1486 O O . THR A 1 191 ? -22.032 -19.592 -37.888 1.00 91.62 191 THR A O 1
ATOM 1489 N N . ILE A 1 192 ? -20.963 -18.647 -39.628 1.00 90.62 192 ILE A N 1
ATOM 1490 C CA . ILE A 1 192 ? -21.853 -19.193 -40.658 1.00 90.62 192 ILE A CA 1
ATOM 1491 C C . ILE A 1 192 ? -21.118 -20.125 -41.615 1.00 90.62 192 ILE A C 1
ATOM 1493 O O . ILE A 1 192 ? -19.922 -19.956 -41.862 1.00 90.62 192 ILE A O 1
ATOM 1497 N N . GLY A 1 193 ? -21.846 -21.083 -42.189 1.00 87.88 193 GLY A N 1
ATOM 1498 C CA . GLY A 1 193 ? -21.319 -22.027 -43.172 1.00 87.88 193 GLY A CA 1
ATOM 1499 C C . GLY A 1 193 ? -22.159 -22.162 -44.432 1.00 87.88 193 GLY A C 1
ATOM 1500 O O . GLY A 1 193 ? -23.374 -22.000 -44.386 1.00 87.88 193 GLY A O 1
ATOM 1501 N N . ASP A 1 194 ? -21.527 -22.488 -45.560 1.00 86.69 194 ASP A N 1
ATOM 1502 C CA . ASP A 1 194 ? -22.213 -22.772 -46.830 1.00 86.69 194 ASP A CA 1
ATOM 1503 C C . ASP A 1 194 ? -22.206 -24.262 -47.218 1.00 86.69 194 ASP A C 1
ATOM 1505 O O . ASP A 1 194 ? -21.561 -25.103 -46.591 1.00 86.69 194 ASP A O 1
ATOM 1509 N N . ARG A 1 195 ? -22.909 -24.607 -48.308 1.00 80.00 195 ARG A N 1
ATOM 1510 C CA . ARG A 1 195 ? -23.054 -26.001 -48.785 1.00 80.00 195 ARG A CA 1
ATOM 1511 C C . ARG A 1 195 ? -21.757 -26.663 -49.244 1.00 80.00 195 ARG A C 1
ATOM 1513 O O . ARG A 1 195 ? -21.747 -27.868 -49.485 1.00 80.00 195 ARG A O 1
ATOM 1520 N N . LYS A 1 196 ? -20.680 -25.898 -49.424 1.00 77.88 196 LYS A N 1
ATOM 1521 C CA . LYS A 1 196 ? -19.355 -26.420 -49.780 1.00 77.88 196 LYS A CA 1
ATOM 1522 C C . LYS A 1 196 ? -18.498 -26.677 -48.538 1.00 77.88 196 LYS A C 1
ATOM 1524 O O . LYS A 1 196 ? -17.348 -27.078 -48.692 1.00 77.88 196 LYS A O 1
ATOM 1529 N N . GLY A 1 197 ? -19.050 -26.473 -47.339 1.00 75.38 197 GLY A N 1
ATOM 1530 C CA . GLY A 1 197 ? -18.372 -26.686 -46.063 1.00 75.38 197 GLY A CA 1
ATOM 1531 C C . GLY A 1 197 ? -17.403 -25.566 -45.693 1.00 75.38 197 GLY A C 1
ATOM 1532 O O . GLY A 1 197 ? -16.551 -25.770 -44.833 1.00 75.38 197 GLY A O 1
ATOM 1533 N N . ARG A 1 198 ? -17.486 -24.396 -46.344 1.00 84.62 198 ARG A N 1
ATOM 1534 C CA . ARG A 1 198 ? -16.704 -23.226 -45.925 1.00 84.62 198 ARG A CA 1
ATOM 1535 C C . ARG A 1 198 ? -17.389 -22.580 -44.733 1.00 84.62 198 ARG A C 1
ATOM 1537 O O . ARG A 1 198 ? -18.609 -22.442 -44.753 1.00 84.62 198 ARG A O 1
ATOM 1544 N N . LEU A 1 199 ? -16.596 -22.174 -43.748 1.00 87.44 199 LEU A N 1
ATOM 1545 C CA . LEU A 1 199 ? -17.043 -21.508 -42.531 1.00 87.44 199 LEU A CA 1
ATOM 1546 C C . LEU A 1 199 ? -16.383 -20.139 -42.424 1.00 87.44 199 LEU A C 1
ATOM 1548 O O . LEU A 1 199 ? -15.229 -19.975 -42.825 1.00 87.44 199 LEU A O 1
ATOM 1552 N N . LEU A 1 200 ? -17.111 -19.178 -41.868 1.00 87.31 200 LEU A N 1
ATOM 1553 C CA . LEU A 1 200 ? -16.571 -17.874 -41.524 1.00 87.31 200 LEU A CA 1
ATOM 1554 C C . LEU A 1 200 ? -17.223 -17.347 -40.250 1.00 87.31 200 LEU A C 1
ATOM 1556 O O . LEU A 1 200 ? -18.450 -17.261 -40.166 1.00 87.31 200 LEU A O 1
ATOM 1560 N N . SER A 1 201 ? -16.383 -16.977 -39.291 1.00 86.88 201 SER A N 1
ATOM 1561 C CA . SER A 1 201 ? -16.782 -16.266 -38.081 1.00 86.88 201 SER A CA 1
ATOM 1562 C C . SER A 1 201 ? -16.847 -14.768 -38.361 1.00 86.88 201 SER A C 1
ATOM 1564 O O . SER A 1 201 ? -15.964 -14.218 -39.019 1.00 86.88 201 SER A O 1
ATOM 1566 N N . GLY A 1 202 ? -17.919 -14.130 -37.906 1.00 76.44 202 GLY A N 1
ATOM 1567 C CA . GLY A 1 202 ? -18.045 -12.680 -37.863 1.00 76.44 202 GLY A CA 1
ATOM 1568 C C . GLY A 1 202 ? -17.233 -12.084 -36.722 1.00 76.44 202 GLY A C 1
ATOM 1569 O O . GLY A 1 202 ? -16.595 -12.801 -35.950 1.00 76.44 202 GLY A O 1
ATOM 1570 N N . GLU A 1 203 ? -17.263 -10.760 -36.630 1.00 78.44 203 GLU A N 1
ATOM 1571 C CA . GLU A 1 203 ? -16.617 -10.037 -35.540 1.00 78.44 203 GLU A CA 1
ATOM 1572 C C . GLU A 1 203 ? -17.270 -10.367 -34.189 1.00 78.44 203 GLU A C 1
ATOM 1574 O O . GLU A 1 203 ? -18.454 -10.708 -34.103 1.00 78.44 203 GLU A O 1
ATOM 1579 N N . ASN A 1 204 ? -16.475 -10.274 -33.124 1.00 80.94 204 ASN A N 1
ATOM 1580 C CA . ASN A 1 204 ? -16.984 -10.356 -31.765 1.00 80.94 204 ASN A CA 1
ATOM 1581 C C . ASN A 1 204 ? -17.741 -9.065 -31.436 1.00 80.94 204 ASN A C 1
ATOM 1583 O O . ASN A 1 204 ? -17.205 -7.965 -31.562 1.00 80.94 204 ASN A O 1
ATOM 1587 N N . HIS A 1 205 ? -18.972 -9.210 -30.971 1.00 78.31 205 HIS A N 1
ATOM 1588 C CA . HIS A 1 205 ? -19.803 -8.127 -30.480 1.00 78.31 205 HIS A CA 1
ATOM 1589 C C . HIS A 1 205 ? -19.769 -8.125 -28.961 1.00 78.31 205 HIS A C 1
ATOM 1591 O O . HIS A 1 205 ? -20.113 -9.114 -28.319 1.00 78.31 205 HIS A O 1
ATOM 1597 N N . VAL A 1 206 ? -19.353 -7.004 -28.389 1.00 75.56 206 VAL A N 1
ATOM 1598 C CA . VAL A 1 206 ? -19.370 -6.808 -26.944 1.00 75.56 206 VAL A CA 1
ATOM 1599 C C . VAL A 1 206 ? -20.730 -6.246 -26.554 1.00 75.56 206 VAL A C 1
ATOM 1601 O O . VAL A 1 206 ? -21.168 -5.247 -27.127 1.00 75.56 206 VAL A O 1
ATOM 1604 N N . VAL A 1 207 ? -21.388 -6.888 -25.593 1.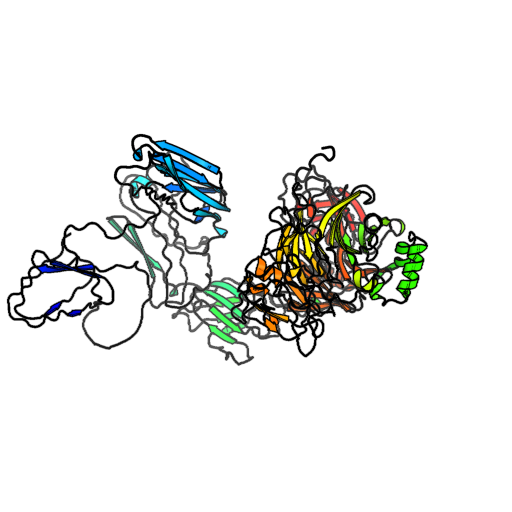00 75.31 207 VAL A N 1
ATOM 1605 C CA . VAL A 1 207 ? -22.646 -6.425 -25.009 1.00 75.31 207 VAL A CA 1
ATOM 1606 C C . VAL A 1 207 ? -22.444 -6.205 -23.522 1.00 75.31 207 VAL A C 1
ATOM 1608 O O . VAL A 1 207 ? -21.967 -7.094 -22.827 1.00 75.31 207 VAL A O 1
ATOM 1611 N N . HIS A 1 208 ? -22.799 -5.028 -23.026 1.00 71.38 208 HIS A N 1
ATOM 1612 C CA . HIS A 1 208 ? -22.701 -4.712 -21.605 1.00 71.38 208 HIS A CA 1
ATOM 1613 C C . HIS A 1 208 ? -24.095 -4.642 -20.984 1.00 71.38 208 HIS A C 1
ATOM 1615 O O . HIS A 1 208 ? -24.908 -3.837 -21.422 1.00 71.38 208 HIS A O 1
ATOM 1621 N N . VAL A 1 209 ? -24.389 -5.471 -19.990 1.00 73.50 209 VAL A N 1
ATOM 1622 C CA . VAL A 1 209 ? -25.604 -5.344 -19.181 1.00 73.50 209 VAL A CA 1
ATOM 1623 C C . VAL A 1 209 ? -25.244 -4.491 -17.968 1.00 73.50 209 VAL A C 1
ATOM 1625 O O . VAL A 1 209 ? -24.432 -4.906 -17.146 1.00 73.50 209 VAL A O 1
ATOM 1628 N N . ALA A 1 210 ? -25.797 -3.289 -17.883 1.00 52.53 210 ALA A N 1
ATOM 1629 C CA . ALA A 1 210 ? -25.511 -2.329 -16.824 1.00 52.53 210 ALA A CA 1
ATOM 1630 C C . ALA A 1 210 ? -26.670 -2.268 -15.825 1.00 52.53 210 ALA A C 1
ATOM 1632 O O . ALA A 1 210 ? -27.833 -2.417 -16.206 1.00 52.53 210 ALA A O 1
ATOM 1633 N N . SER A 1 211 ? -26.374 -1.998 -14.554 1.00 57.03 211 SER A N 1
ATOM 1634 C CA . SER A 1 211 ? -27.427 -1.632 -13.603 1.00 57.03 211 SER A CA 1
ATOM 1635 C C . SER A 1 211 ? -27.976 -0.234 -13.915 1.00 57.03 211 SER A C 1
ATOM 1637 O O . SER A 1 211 ? -27.291 0.603 -14.511 1.00 57.03 211 SER A O 1
ATOM 1639 N N . VAL A 1 212 ? -29.206 0.065 -13.481 1.00 46.72 212 VAL A N 1
ATOM 1640 C CA . VAL A 1 212 ? -29.803 1.410 -13.645 1.00 46.72 212 VAL A CA 1
ATOM 1641 C C . VAL A 1 212 ? -28.908 2.520 -13.080 1.00 46.72 212 VAL A C 1
ATOM 1643 O O . VAL A 1 212 ? -28.890 3.631 -13.615 1.00 46.72 212 VAL A O 1
ATOM 1646 N N . ASP A 1 213 ? -28.139 2.216 -12.035 1.00 47.06 213 ASP A N 1
ATOM 1647 C CA . ASP A 1 213 ? -27.250 3.158 -11.352 1.00 47.06 213 ASP A CA 1
ATOM 1648 C C . ASP A 1 213 ? -26.014 3.542 -12.188 1.00 47.06 213 ASP A C 1
ATOM 1650 O O . ASP A 1 213 ? -25.359 4.550 -11.911 1.00 47.06 213 ASP A O 1
ATOM 1654 N N . GLU A 1 214 ? -25.705 2.779 -13.238 1.00 42.50 214 GLU A N 1
ATOM 1655 C CA . GLU A 1 214 ? -24.521 2.959 -14.084 1.00 42.50 214 GLU A CA 1
ATOM 1656 C C . GLU A 1 214 ? -24.777 3.839 -15.324 1.00 42.50 214 GLU A C 1
ATOM 1658 O O . GLU A 1 214 ? -23.839 4.150 -16.061 1.00 42.50 214 GLU A O 1
ATOM 1663 N N . ILE A 1 215 ? -26.020 4.288 -15.567 1.00 39.06 215 ILE A N 1
ATOM 1664 C CA . ILE A 1 215 ? -26.413 4.877 -16.861 1.00 39.06 215 ILE A CA 1
ATOM 1665 C C . ILE A 1 215 ? -26.725 6.377 -16.774 1.00 39.06 215 ILE A C 1
ATOM 1667 O O . ILE A 1 215 ? -27.723 6.786 -16.176 1.00 39.06 215 ILE A O 1
ATOM 1671 N N . PRO A 1 216 ? -25.936 7.239 -17.442 1.00 26.69 216 PRO A N 1
ATOM 1672 C CA . PRO A 1 216 ? -26.162 8.680 -17.425 1.00 26.69 216 PRO A CA 1
ATOM 1673 C C . PRO A 1 216 ? -27.080 9.157 -18.576 1.00 26.69 216 PRO A C 1
ATOM 1675 O O . PRO A 1 216 ? -26.645 9.243 -19.721 1.00 26.69 216 PRO A O 1
ATOM 1678 N N . GLY A 1 217 ? -28.333 9.557 -18.297 1.00 32.03 217 GLY A N 1
ATOM 1679 C CA . GLY A 1 217 ? -29.207 10.263 -19.267 1.00 32.03 217 GLY A CA 1
ATOM 1680 C C . GLY A 1 217 ? -30.731 10.172 -19.020 1.00 32.03 217 GLY A C 1
ATOM 1681 O O . GLY A 1 217 ? -31.191 9.379 -18.206 1.00 32.03 217 GLY A O 1
ATOM 1682 N N . CYS A 1 218 ? -31.540 11.014 -19.688 1.00 28.77 218 CYS A N 1
ATOM 1683 C CA . CYS A 1 218 ? -33.010 11.029 -19.545 1.00 28.77 218 CYS A CA 1
ATOM 1684 C C . CYS A 1 218 ? -33.679 9.773 -20.137 1.00 28.77 218 CYS A C 1
ATOM 1686 O O . CYS A 1 218 ? -33.581 9.541 -21.339 1.00 28.77 218 CYS A O 1
ATOM 1688 N N . ALA A 1 219 ? -34.460 9.054 -19.326 1.00 31.73 219 ALA A N 1
ATOM 1689 C CA . ALA A 1 219 ? -35.347 7.975 -19.764 1.00 31.73 219 ALA A CA 1
ATOM 1690 C C . ALA A 1 219 ? -36.826 8.400 -19.655 1.00 31.73 219 ALA A C 1
ATOM 1692 O O . ALA A 1 219 ? -37.244 8.967 -18.643 1.00 31.73 219 ALA A O 1
ATOM 1693 N N . LEU A 1 220 ? -37.622 8.124 -20.692 1.00 31.92 220 LEU A N 1
ATOM 1694 C CA . LEU A 1 220 ? -39.087 8.136 -20.633 1.00 31.92 220 LEU A CA 1
ATOM 1695 C C . LEU A 1 220 ? -39.533 6.680 -20.487 1.00 31.92 220 LEU A C 1
ATOM 1697 O O . LEU A 1 220 ? -39.297 5.894 -21.399 1.00 31.92 220 LEU A O 1
ATOM 1701 N N . SER A 1 221 ? -40.179 6.325 -19.376 1.00 31.84 221 SER A N 1
ATOM 1702 C CA . SER A 1 221 ? -40.688 4.966 -19.165 1.00 31.84 221 SER A CA 1
ATOM 1703 C C . SER A 1 221 ? -42.216 4.962 -19.079 1.00 31.84 221 SER A C 1
ATOM 1705 O O . SER A 1 221 ? -42.824 5.797 -18.403 1.00 31.84 221 SER A O 1
ATOM 1707 N N . LEU A 1 222 ? -42.845 4.044 -19.815 1.00 30.05 222 LEU A N 1
ATOM 1708 C CA . LEU A 1 222 ? -44.289 3.804 -19.823 1.00 30.05 222 LEU A CA 1
ATOM 1709 C C . LEU A 1 222 ? -44.555 2.507 -19.055 1.00 30.05 222 LEU A C 1
ATOM 1711 O O . LEU A 1 222 ? -44.280 1.427 -19.569 1.00 30.05 222 LEU A O 1
ATOM 1715 N N . TYR A 1 223 ? -45.122 2.597 -17.853 1.00 30.53 223 TYR A N 1
ATOM 1716 C CA . TYR A 1 223 ? -45.478 1.409 -17.075 1.00 30.53 223 TYR A CA 1
ATOM 1717 C C . TYR A 1 223 ? -46.947 1.031 -17.282 1.00 30.53 223 TYR A C 1
ATOM 1719 O O . TYR A 1 223 ? -47.849 1.865 -17.155 1.00 30.53 223 TYR A O 1
ATOM 1727 N N . ALA A 1 224 ? -47.202 -0.251 -17.545 1.00 29.64 224 ALA A N 1
ATOM 1728 C CA . ALA A 1 224 ? -48.517 -0.839 -17.322 1.00 29.64 224 ALA A CA 1
ATOM 1729 C C . ALA A 1 224 ? -48.664 -1.120 -15.824 1.00 29.64 224 ALA A C 1
ATOM 1731 O O . ALA A 1 224 ? -47.825 -1.809 -15.248 1.00 29.64 224 ALA A O 1
ATOM 1732 N N . ALA A 1 225 ? -49.720 -0.623 -15.183 1.00 29.64 225 ALA A N 1
ATOM 1733 C CA . ALA A 1 225 ? -50.002 -1.003 -13.805 1.00 29.64 225 ALA A CA 1
ATOM 1734 C C . ALA A 1 225 ? -50.330 -2.508 -13.741 1.00 29.64 225 ALA A C 1
ATOM 1736 O O . ALA A 1 225 ? -51.372 -2.942 -14.235 1.00 29.64 225 ALA A O 1
ATOM 1737 N N . GLN A 1 226 ? -49.443 -3.305 -13.140 1.00 29.80 226 GLN A N 1
ATOM 1738 C CA . GLN A 1 226 ? -49.763 -4.657 -12.684 1.00 29.80 226 GLN A CA 1
ATOM 1739 C C . GLN A 1 226 ? -50.576 -4.547 -11.391 1.00 29.80 226 GLN A C 1
ATOM 1741 O O . GLN A 1 226 ? -50.037 -4.640 -10.291 1.00 29.80 226 GLN A O 1
ATOM 1746 N N . ASP A 1 227 ? -51.888 -4.361 -11.509 1.00 30.92 227 ASP A N 1
ATOM 1747 C CA . ASP A 1 227 ? -52.764 -4.720 -10.398 1.00 30.92 227 ASP A CA 1
ATOM 1748 C C . ASP A 1 227 ? -53.017 -6.225 -10.470 1.00 30.92 227 ASP A C 1
ATOM 1750 O O . ASP A 1 227 ? -53.588 -6.749 -11.431 1.00 30.92 227 ASP A O 1
ATOM 1754 N N . GLY A 1 228 ? -52.518 -6.923 -9.451 1.00 35.59 228 GLY A N 1
ATOM 1755 C CA . GLY A 1 228 ? -52.557 -8.369 -9.330 1.00 35.59 228 GLY A CA 1
ATOM 1756 C C . GLY A 1 228 ? -53.972 -8.928 -9.421 1.00 35.59 228 GLY A C 1
ATOM 1757 O O . GLY A 1 228 ? -54.708 -8.943 -8.441 1.00 35.59 228 GLY A O 1
ATOM 1758 N N . HIS A 1 229 ? -54.316 -9.462 -10.587 1.00 33.34 229 HIS A N 1
ATOM 1759 C CA . HIS A 1 229 ? -55.228 -10.585 -10.733 1.00 33.34 229 HIS A CA 1
ATOM 1760 C C . HIS A 1 229 ? -54.872 -11.354 -12.006 1.00 33.34 229 HIS A C 1
ATOM 1762 O O . HIS A 1 229 ? -54.790 -10.786 -13.095 1.00 33.34 229 HIS A O 1
ATOM 1768 N N . ASP A 1 230 ? -54.650 -12.656 -11.832 1.00 39.59 230 ASP A N 1
ATOM 1769 C CA . ASP A 1 230 ? -54.371 -13.630 -12.883 1.00 39.59 230 ASP A CA 1
ATOM 1770 C C . ASP A 1 230 ? -55.258 -13.415 -14.124 1.00 39.59 230 ASP A C 1
ATOM 1772 O O . ASP A 1 230 ? -56.483 -13.552 -14.057 1.00 39.59 230 ASP A O 1
ATOM 1776 N N . GLY A 1 231 ? -54.630 -13.125 -15.272 1.00 37.91 231 GLY A N 1
ATOM 1777 C CA . GLY A 1 231 ? -55.236 -13.350 -16.591 1.00 37.91 231 GLY A CA 1
ATOM 1778 C C . GLY A 1 231 ? -55.317 -12.192 -17.596 1.00 37.91 231 GLY A C 1
ATOM 1779 O O . GLY A 1 231 ? -55.941 -12.396 -18.634 1.00 37.91 231 GLY A O 1
ATOM 1780 N N . ALA A 1 232 ? -54.715 -11.016 -17.371 1.00 33.81 232 ALA A N 1
ATOM 1781 C CA . ALA A 1 232 ? -54.912 -9.848 -18.255 1.00 33.81 232 ALA A CA 1
ATOM 1782 C C . ALA A 1 232 ? -53.657 -9.285 -18.966 1.00 33.81 232 ALA A C 1
ATOM 1784 O O . ALA A 1 232 ? -53.666 -8.134 -19.395 1.00 33.81 232 ALA A O 1
ATOM 1785 N N . THR A 1 233 ? -52.587 -10.061 -19.170 1.00 33.91 233 THR A N 1
ATOM 1786 C CA . THR A 1 233 ? -51.393 -9.589 -19.915 1.00 33.91 233 THR A CA 1
ATOM 1787 C C . THR A 1 233 ? -51.580 -9.521 -21.440 1.00 33.91 233 THR A C 1
ATOM 1789 O O . THR A 1 233 ? -50.690 -9.064 -22.151 1.00 33.91 233 THR A O 1
ATOM 1792 N N . SER A 1 234 ? -52.736 -9.928 -21.979 1.00 34.97 234 SER A N 1
ATOM 1793 C CA . SER A 1 234 ? -52.950 -10.026 -23.432 1.00 34.97 234 SER A CA 1
ATOM 1794 C C . SER A 1 234 ? -53.619 -8.819 -24.103 1.00 34.97 234 SER A C 1
ATOM 1796 O O . SER A 1 234 ? -53.814 -8.866 -25.317 1.00 34.97 234 SER A O 1
ATOM 1798 N N . ASP A 1 235 ? -54.020 -7.771 -23.370 1.00 38.34 235 ASP A N 1
ATOM 1799 C CA . ASP A 1 235 ? -54.886 -6.716 -23.943 1.00 38.34 235 ASP A CA 1
ATOM 1800 C C . ASP A 1 235 ? -54.184 -5.377 -24.246 1.00 38.34 235 ASP A C 1
ATOM 1802 O O . ASP A 1 235 ? -54.698 -4.581 -25.032 1.00 38.34 235 ASP A O 1
ATOM 1806 N N . MET A 1 236 ? -52.975 -5.130 -23.724 1.00 34.28 236 MET A N 1
ATOM 1807 C CA . MET A 1 236 ? -52.257 -3.869 -23.989 1.00 34.28 236 MET A CA 1
ATOM 1808 C C . MET A 1 236 ? -51.445 -3.898 -25.296 1.00 34.28 236 MET A C 1
ATOM 1810 O O . MET A 1 236 ? -51.451 -2.925 -26.053 1.00 34.28 236 MET A O 1
ATOM 1814 N N . SER A 1 237 ? -50.846 -5.044 -25.639 1.00 34.25 237 SER A N 1
ATOM 1815 C CA . SER A 1 237 ? -50.167 -5.275 -26.928 1.00 34.25 237 SER A CA 1
ATOM 1816 C C . SER A 1 237 ? -51.126 -5.191 -28.121 1.00 34.25 237 SER A C 1
ATOM 1818 O O . SER A 1 237 ? -50.735 -4.836 -29.232 1.00 34.25 237 SER A O 1
ATOM 1820 N N . ARG A 1 238 ? -52.419 -5.441 -27.886 1.00 33.75 238 ARG A N 1
ATOM 1821 C CA . ARG A 1 238 ? -53.465 -5.336 -28.905 1.00 33.75 238 ARG A CA 1
ATOM 1822 C C . ARG A 1 238 ? -53.965 -3.903 -29.122 1.00 33.75 238 ARG A C 1
ATOM 1824 O O . ARG A 1 238 ? -54.502 -3.618 -30.191 1.00 33.75 238 ARG A O 1
ATOM 1831 N N . TRP A 1 239 ? -53.771 -3.008 -28.148 1.00 33.50 239 TRP A N 1
ATOM 1832 C CA . TRP A 1 239 ? -54.152 -1.591 -28.238 1.00 33.50 239 TRP A CA 1
ATOM 1833 C C . TRP A 1 239 ? -53.028 -0.710 -28.798 1.00 33.50 239 TRP A C 1
ATOM 1835 O O . TRP A 1 239 ? -53.305 0.234 -29.535 1.00 33.50 239 TRP A O 1
ATOM 1845 N N . LEU A 1 240 ? -51.765 -1.052 -28.512 1.00 36.00 240 LEU A N 1
ATOM 1846 C CA . LEU A 1 240 ? -50.591 -0.330 -29.022 1.00 36.00 240 LEU A CA 1
ATOM 1847 C C . LEU A 1 240 ? -50.167 -0.728 -30.443 1.00 36.00 240 LEU A C 1
ATOM 1849 O O . LEU A 1 240 ? -49.350 -0.037 -31.035 1.00 36.00 240 LEU A O 1
ATOM 1853 N N . GLY A 1 241 ? -50.800 -1.745 -31.032 1.00 29.48 241 GLY A N 1
ATOM 1854 C CA . GLY A 1 241 ? -50.541 -2.159 -32.406 1.00 29.48 241 GLY A CA 1
ATOM 1855 C C . GLY A 1 241 ? -49.188 -2.851 -32.539 1.00 29.48 241 GLY A C 1
ATOM 1856 O O . GLY A 1 241 ? -48.135 -2.234 -32.443 1.00 29.48 241 GLY A O 1
ATOM 1857 N N . SER A 1 242 ? -49.231 -4.150 -32.816 1.00 34.84 242 SER A N 1
ATOM 1858 C CA . SER A 1 242 ? -48.111 -4.872 -33.413 1.00 34.84 242 SER A CA 1
ATOM 1859 C C . SER A 1 242 ? -47.559 -4.085 -34.612 1.00 34.84 242 SER A C 1
ATOM 1861 O O . SER A 1 242 ? -48.354 -3.662 -35.455 1.00 34.84 242 SER A O 1
ATOM 1863 N N . ASP A 1 243 ? -46.233 -3.929 -34.663 1.00 31.31 243 ASP A N 1
ATOM 1864 C CA . ASP A 1 243 ? -45.406 -3.340 -35.739 1.00 31.31 243 ASP A CA 1
ATOM 1865 C C . ASP A 1 243 ? -44.844 -1.917 -35.514 1.00 31.31 243 ASP A C 1
ATOM 1867 O O . ASP A 1 243 ? -44.558 -1.213 -36.483 1.00 31.31 243 ASP A O 1
ATOM 1871 N N . SER A 1 244 ? -44.615 -1.469 -34.274 1.00 29.48 244 SER A N 1
ATOM 1872 C CA . SER A 1 244 ? -43.802 -0.264 -34.021 1.00 29.48 244 SER A CA 1
ATOM 1873 C C . SER A 1 244 ? -42.520 -0.581 -33.257 1.00 29.48 244 SER A C 1
ATOM 1875 O O . SER A 1 244 ? -42.582 -1.133 -32.160 1.00 29.48 244 SER A O 1
ATOM 1877 N N . GLU A 1 245 ? -41.382 -0.194 -33.838 1.00 27.62 245 GLU A N 1
ATOM 1878 C CA . GLU A 1 245 ? -40.077 -0.121 -33.174 1.00 27.62 245 GLU A CA 1
ATOM 1879 C C . GLU A 1 245 ? -40.175 0.625 -31.827 1.00 27.62 245 GLU A C 1
ATOM 1881 O O . GLU A 1 245 ? -40.978 1.563 -31.710 1.00 27.62 245 GLU A O 1
ATOM 1886 N N . PRO A 1 246 ? -39.378 0.251 -30.807 1.00 28.22 246 PRO A N 1
ATOM 1887 C CA . PRO A 1 246 ? -39.268 1.044 -29.593 1.00 28.22 246 PRO A CA 1
ATOM 1888 C C . PRO A 1 246 ? -38.782 2.455 -29.946 1.00 28.22 246 PRO A C 1
ATOM 1890 O O . PRO A 1 246 ? -37.812 2.647 -30.676 1.00 28.22 246 PRO A O 1
ATOM 1893 N N . ILE A 1 247 ? -39.504 3.457 -29.445 1.00 29.97 247 ILE A N 1
ATOM 1894 C CA . ILE A 1 247 ? -39.198 4.873 -29.646 1.00 29.97 247 ILE A CA 1
ATOM 1895 C C . ILE A 1 247 ? -37.850 5.169 -28.974 1.00 29.97 247 ILE A C 1
ATOM 1897 O O . ILE A 1 247 ? -37.742 5.178 -27.751 1.00 29.97 247 ILE A O 1
ATOM 1901 N N . VAL A 1 248 ? -36.830 5.394 -29.802 1.00 29.25 248 VAL A N 1
ATOM 1902 C CA . VAL A 1 248 ? -35.453 5.731 -29.420 1.00 29.25 248 VAL A CA 1
ATOM 1903 C C . VAL A 1 248 ? -35.403 7.113 -28.758 1.00 29.25 248 VAL A C 1
ATOM 1905 O O . VAL A 1 248 ? -35.897 8.097 -29.313 1.00 29.25 248 VAL A O 1
ATOM 1908 N N . GLY A 1 249 ? -34.763 7.203 -27.588 1.00 26.05 249 GLY A N 1
ATOM 1909 C CA . GLY A 1 249 ? -34.373 8.473 -26.976 1.00 26.05 249 GLY A CA 1
ATOM 1910 C C . GLY A 1 249 ? -33.286 9.163 -27.804 1.00 26.05 249 GLY A C 1
ATOM 1911 O O . GLY A 1 249 ? -32.215 8.604 -28.020 1.00 26.05 249 GLY A O 1
ATOM 1912 N N . ALA A 1 250 ? -33.555 10.380 -28.278 1.00 27.67 250 ALA A N 1
ATOM 1913 C CA . ALA A 1 250 ? -32.562 11.219 -28.949 1.00 27.67 250 ALA A CA 1
ATOM 1914 C C . ALA A 1 250 ? -31.973 12.251 -27.963 1.00 27.67 250 ALA A C 1
ATOM 1916 O O . ALA A 1 250 ? -32.740 12.875 -27.224 1.00 27.67 250 ALA A O 1
ATOM 1917 N N . PRO A 1 251 ? -30.647 12.489 -27.952 1.00 27.41 251 PRO A N 1
ATOM 1918 C CA . PRO A 1 251 ? -30.049 13.570 -27.173 1.00 27.41 251 PRO A CA 1
ATOM 1919 C C . PRO A 1 251 ? -30.325 14.937 -27.820 1.00 27.41 251 PRO A C 1
ATOM 1921 O O . PRO A 1 251 ? -30.228 15.095 -29.039 1.00 27.41 251 PRO A O 1
ATOM 1924 N N . LEU A 1 252 ? -30.628 15.949 -27.003 1.00 26.41 252 LEU A N 1
ATOM 1925 C CA . LEU A 1 252 ? -30.686 17.351 -27.435 1.00 26.41 252 LEU A CA 1
ATOM 1926 C C . LEU A 1 252 ? -29.258 17.903 -27.618 1.00 26.41 252 LEU A C 1
ATOM 1928 O O . LEU A 1 252 ? -28.410 17.710 -26.750 1.00 26.41 252 LEU A O 1
ATOM 1932 N N . ARG A 1 253 ? -28.997 18.607 -28.729 1.00 29.02 253 ARG A N 1
ATOM 1933 C CA . ARG A 1 253 ? -27.756 19.369 -28.984 1.00 29.02 253 ARG A CA 1
ATOM 1934 C C . ARG A 1 253 ? -28.039 20.872 -28.935 1.00 29.02 253 ARG A C 1
ATOM 1936 O O . ARG A 1 253 ? -29.085 21.303 -29.415 1.00 29.02 253 ARG A O 1
ATOM 1943 N N . GLN A 1 254 ? -27.093 21.656 -28.418 1.00 27.56 254 GLN A N 1
ATOM 1944 C CA . GLN A 1 254 ? -27.093 23.120 -28.495 1.00 27.56 254 GLN A CA 1
ATOM 1945 C C . GLN A 1 254 ? -25.682 23.595 -28.913 1.00 27.56 254 GLN A C 1
ATOM 1947 O O . GLN A 1 254 ? -24.823 23.763 -28.059 1.00 27.56 254 GLN A O 1
ATOM 1952 N N . GLY A 1 255 ? -25.444 23.780 -30.221 1.00 37.28 255 GLY A N 1
ATOM 1953 C CA . GLY A 1 255 ? -24.205 24.350 -30.798 1.00 37.28 255 GLY A CA 1
ATOM 1954 C C . GLY A 1 255 ? -22.925 23.480 -30.797 1.00 37.28 255 GLY A C 1
ATOM 1955 O O . GLY A 1 255 ? -22.926 22.349 -30.307 1.00 37.28 255 GLY A O 1
ATOM 1956 N N . GLU A 1 256 ? -21.833 24.050 -31.345 1.00 33.75 256 GLU A N 1
ATOM 1957 C CA . GLU A 1 256 ? -20.485 23.457 -31.542 1.00 33.75 256 GLU A CA 1
ATOM 1958 C C . GLU A 1 256 ? -19.560 23.553 -30.297 1.00 33.75 256 GLU A C 1
ATOM 1960 O O . GLU A 1 256 ? -18.372 23.852 -30.422 1.00 33.75 256 GLU A O 1
ATOM 1965 N N . GLU A 1 257 ? -20.042 23.292 -29.077 1.00 30.67 257 GLU A N 1
ATOM 1966 C CA . GLU A 1 257 ? -19.158 23.162 -27.899 1.00 30.67 257 GLU A CA 1
ATOM 1967 C C . GLU A 1 257 ? -19.413 21.870 -27.096 1.00 30.67 257 GLU A C 1
ATOM 1969 O O . GLU A 1 257 ? -20.508 21.309 -27.095 1.00 30.67 257 GLU A O 1
ATOM 1974 N N . SER A 1 258 ? -18.342 21.369 -26.464 1.00 31.34 258 SER A N 1
ATOM 1975 C CA . SER A 1 258 ? -18.211 20.079 -25.764 1.00 31.34 258 SER A CA 1
ATOM 1976 C C . SER A 1 258 ? -19.343 19.737 -24.773 1.00 31.34 258 SER A C 1
ATOM 1978 O O . SER A 1 258 ? -19.913 20.633 -24.150 1.00 31.34 258 SER A O 1
ATOM 1980 N N . PRO A 1 259 ? -19.626 18.436 -24.529 1.00 25.98 259 PRO A N 1
ATOM 1981 C CA . PRO A 1 259 ? -20.687 18.017 -23.616 1.00 25.98 259 PRO A CA 1
ATOM 1982 C C . PRO A 1 259 ? -20.384 18.446 -22.174 1.00 25.98 259 PRO A C 1
ATOM 1984 O O . PRO A 1 259 ? -19.346 18.106 -21.607 1.00 25.98 259 PRO A O 1
ATOM 1987 N N . LEU A 1 260 ? -21.312 19.185 -21.567 1.00 28.12 260 LEU A N 1
ATOM 1988 C CA . LEU A 1 260 ? -21.293 19.472 -20.133 1.00 28.12 260 LEU A CA 1
ATOM 1989 C C . LEU A 1 260 ? -21.696 18.211 -19.337 1.00 28.12 260 LEU A C 1
ATOM 1991 O O . LEU A 1 260 ? -22.579 17.473 -19.779 1.00 28.12 260 LEU A O 1
ATOM 1995 N N . PRO A 1 261 ? -21.109 17.962 -18.151 1.00 26.83 261 PRO A N 1
ATOM 1996 C CA . PRO A 1 261 ? -21.501 16.840 -17.300 1.00 26.83 261 PRO A CA 1
ATOM 1997 C C . PRO A 1 261 ? -22.941 17.021 -16.770 1.00 26.83 261 PRO A C 1
ATOM 1999 O O . PRO A 1 261 ? -23.287 18.128 -16.341 1.00 26.83 261 PRO A O 1
ATOM 2002 N N . PRO A 1 262 ? -23.784 15.966 -16.766 1.00 27.86 262 PRO A N 1
ATOM 2003 C CA . PRO A 1 262 ? -25.182 16.061 -16.348 1.00 27.86 262 PRO A CA 1
ATOM 2004 C C . PRO A 1 262 ? -25.328 16.330 -14.841 1.00 27.86 262 PRO A C 1
ATOM 2006 O O . PRO A 1 262 ? -24.519 15.896 -14.021 1.00 27.86 262 PRO A O 1
ATOM 2009 N N . GLN A 1 263 ? -26.383 17.062 -14.476 1.00 28.77 263 GLN A N 1
ATOM 2010 C CA . GLN A 1 263 ? -26.758 17.419 -13.103 1.00 28.77 263 GLN A CA 1
ATOM 2011 C C . GLN A 1 263 ? -28.237 17.064 -12.901 1.00 28.77 263 GLN A C 1
ATOM 2013 O O . GLN A 1 263 ? -29.071 17.441 -13.723 1.00 28.77 263 GLN A O 1
ATOM 2018 N N . TRP A 1 264 ? -28.559 16.336 -11.833 1.00 31.77 264 TRP A N 1
ATOM 2019 C CA . TRP A 1 264 ? -29.873 15.731 -11.609 1.00 31.77 264 TRP A CA 1
ATOM 2020 C C . TRP A 1 264 ? -30.708 16.519 -10.595 1.00 31.77 264 TRP A C 1
ATOM 2022 O O . TRP A 1 264 ? -30.185 17.154 -9.686 1.00 31.77 264 TRP A O 1
ATOM 2032 N N . GLY A 1 265 ? -32.029 16.462 -10.731 1.00 26.42 265 GLY A N 1
ATOM 2033 C CA . GLY A 1 265 ? -32.968 16.905 -9.707 1.00 26.42 265 GLY A CA 1
ATOM 2034 C C . GLY A 1 265 ? -34.135 15.930 -9.661 1.00 26.42 265 GLY A C 1
ATOM 2035 O O . GLY A 1 265 ? -34.772 15.689 -10.685 1.00 26.42 265 GLY A O 1
ATOM 2036 N N . THR A 1 266 ? -34.406 15.363 -8.490 1.00 26.70 266 THR A N 1
ATOM 2037 C CA . THR A 1 266 ? -35.570 14.502 -8.260 1.00 26.70 266 THR A CA 1
ATOM 2038 C C . THR A 1 266 ? -36.678 15.355 -7.656 1.00 26.70 266 THR A C 1
ATOM 2040 O O . THR A 1 266 ? -36.487 15.953 -6.598 1.00 26.70 266 THR A O 1
ATOM 2043 N N . ILE A 1 267 ? -37.841 15.422 -8.306 1.00 27.30 267 ILE A N 1
ATOM 2044 C CA . ILE A 1 267 ? -39.070 15.875 -7.650 1.00 27.30 267 ILE A CA 1
ATOM 2045 C C . ILE A 1 267 ? -39.826 14.617 -7.243 1.00 27.30 267 ILE A C 1
ATOM 2047 O O . ILE A 1 267 ? -40.437 13.958 -8.078 1.00 27.30 267 ILE A O 1
ATOM 2051 N N . GLU A 1 268 ? -39.800 14.299 -5.954 1.00 24.70 268 GLU A N 1
ATOM 2052 C CA . GLU A 1 268 ? -40.825 13.448 -5.361 1.00 24.70 268 GLU A CA 1
ATOM 2053 C C . GLU A 1 268 ? -42.048 14.326 -5.083 1.00 24.70 268 GLU A C 1
ATOM 2055 O O . GLU A 1 268 ? -41.991 15.272 -4.292 1.00 24.70 268 GLU A O 1
ATOM 2060 N N . ILE A 1 269 ? -43.168 14.040 -5.747 1.00 26.59 269 ILE A N 1
ATOM 2061 C CA . ILE A 1 269 ? -44.455 14.631 -5.377 1.00 26.59 269 ILE A CA 1
ATOM 2062 C C . ILE A 1 269 ? -44.956 13.863 -4.152 1.00 26.59 269 ILE A C 1
ATOM 2064 O O . ILE A 1 269 ? -45.696 12.888 -4.271 1.00 26.59 269 ILE A O 1
ATOM 2068 N N . LEU A 1 270 ? -44.536 14.301 -2.965 1.00 23.61 270 LEU A N 1
ATOM 2069 C CA . LEU A 1 270 ? -45.159 13.898 -1.710 1.00 23.61 270 LEU A CA 1
ATOM 2070 C C . LEU A 1 270 ? -46.335 14.836 -1.416 1.00 23.61 270 LEU A C 1
ATOM 2072 O O . LEU A 1 270 ? -46.165 16.021 -1.147 1.00 23.61 270 LEU A O 1
ATOM 2076 N N . ASP A 1 271 ? -47.522 14.250 -1.559 1.00 27.05 271 ASP A N 1
ATOM 2077 C CA . ASP A 1 271 ? -48.848 14.635 -1.067 1.00 27.05 271 ASP A CA 1
ATOM 2078 C C . ASP A 1 271 ? -49.001 16.045 -0.455 1.00 27.05 271 ASP A C 1
ATOM 2080 O O . ASP A 1 271 ? -48.566 16.327 0.663 1.00 27.05 271 ASP A O 1
ATOM 2084 N N . GLY A 1 272 ? -49.706 16.933 -1.166 1.00 25.77 272 GLY A N 1
ATOM 2085 C CA . GLY A 1 272 ? -50.050 18.245 -0.624 1.00 25.77 272 GLY A CA 1
ATOM 2086 C C . GLY A 1 272 ? -50.747 19.194 -1.594 1.00 25.77 272 GLY A C 1
ATOM 2087 O O . GLY A 1 272 ? -50.122 20.091 -2.145 1.00 25.77 272 GLY A O 1
ATOM 2088 N N . SER A 1 273 ? -52.072 19.066 -1.685 1.00 22.62 273 SER A N 1
ATOM 2089 C CA . SER A 1 273 ? -53.047 19.972 -2.327 1.00 22.62 273 SER A CA 1
ATOM 2090 C C . SER A 1 273 ? -53.307 19.801 -3.838 1.00 22.62 273 SER A C 1
ATOM 2092 O O . SER A 1 273 ? -52.630 20.321 -4.715 1.00 22.62 273 SER A O 1
ATOM 2094 N N . SER A 1 274 ? -54.377 19.038 -4.074 1.00 31.03 274 SER A N 1
ATOM 2095 C CA . SER A 1 274 ? -55.286 18.975 -5.222 1.00 31.03 274 SER A CA 1
ATOM 2096 C C . SER A 1 274 ? -55.175 20.050 -6.316 1.00 31.03 274 SER A C 1
ATOM 2098 O O . SER A 1 274 ? -55.582 21.188 -6.099 1.00 31.03 274 SER A O 1
ATOM 2100 N N . ASP A 1 275 ? -54.865 19.600 -7.533 1.00 24.59 275 ASP A N 1
ATOM 2101 C CA . ASP A 1 275 ? -55.808 19.706 -8.654 1.00 24.59 275 ASP A CA 1
ATOM 2102 C C . ASP A 1 275 ? -55.644 18.490 -9.583 1.00 24.59 275 ASP A C 1
ATOM 2104 O O . ASP A 1 275 ? -54.680 18.350 -10.333 1.00 24.59 275 ASP A O 1
ATOM 2108 N N . TRP A 1 276 ? -56.595 17.558 -9.484 1.00 28.02 276 TRP A N 1
ATOM 2109 C CA . TRP A 1 276 ? -56.696 16.395 -10.360 1.00 28.02 276 TRP A CA 1
ATOM 2110 C C . TRP A 1 276 ? -57.216 16.833 -11.729 1.00 28.02 276 TRP A C 1
ATOM 2112 O O . TRP A 1 276 ? -58.308 17.396 -11.812 1.00 28.02 276 TRP A O 1
ATOM 2122 N N . MET A 1 277 ? -56.528 16.477 -12.815 1.00 29.84 277 MET A N 1
ATOM 2123 C CA . MET A 1 277 ? -57.178 16.420 -14.125 1.00 29.84 277 MET A CA 1
ATOM 2124 C C . MET A 1 277 ? -57.720 15.003 -14.347 1.00 29.84 277 MET A C 1
ATOM 2126 O O . MET A 1 277 ? -56.997 14.082 -14.715 1.00 29.84 277 MET A O 1
ATOM 2130 N N . MET A 1 278 ? -59.014 14.835 -14.066 1.00 26.83 278 MET A N 1
ATOM 2131 C CA . MET A 1 278 ? -59.796 13.640 -14.396 1.00 26.83 278 MET A CA 1
ATOM 2132 C C . MET A 1 278 ? -59.857 13.459 -15.920 1.00 26.83 278 MET A C 1
ATOM 2134 O O . MET A 1 278 ? -60.352 14.334 -16.630 1.00 26.83 278 MET A O 1
ATOM 2138 N N . LEU A 1 279 ? -59.400 12.313 -16.427 1.00 35.16 279 LEU A N 1
ATOM 2139 C CA . LEU A 1 279 ? -59.616 11.893 -17.813 1.00 35.16 279 LEU A CA 1
ATOM 2140 C C . LEU A 1 279 ? -60.926 11.087 -17.890 1.00 35.16 279 LEU A C 1
ATOM 2142 O O . LEU A 1 279 ? -60.912 9.862 -17.815 1.00 35.16 279 LEU A O 1
ATOM 2146 N N . GLU A 1 280 ? -62.074 11.761 -18.008 1.00 27.75 280 GLU A N 1
ATOM 2147 C CA . GLU A 1 280 ? -63.335 11.101 -18.380 1.00 27.75 280 GLU A CA 1
ATOM 2148 C C . GLU A 1 280 ? -63.433 10.986 -19.909 1.00 27.75 280 GLU A C 1
ATOM 2150 O O . GLU A 1 280 ? -63.719 11.954 -20.613 1.00 27.75 280 GLU A O 1
ATOM 2155 N N . GLY A 1 281 ? -63.211 9.778 -20.428 1.00 30.48 281 GLY A N 1
ATOM 2156 C CA . GLY A 1 281 ? -63.644 9.376 -21.764 1.00 30.48 281 GLY A CA 1
ATOM 2157 C C . GLY A 1 281 ? -64.976 8.639 -21.662 1.00 30.48 281 GLY A C 1
ATOM 2158 O O . GLY A 1 281 ? -65.053 7.567 -21.068 1.00 30.48 281 GLY A O 1
ATOM 2159 N N . THR A 1 282 ? -66.037 9.212 -22.223 1.00 32.62 282 THR A N 1
ATOM 2160 C CA . THR A 1 282 ? -67.374 8.614 -22.273 1.00 32.62 282 THR A CA 1
ATOM 2161 C C . THR A 1 282 ? -67.394 7.390 -23.191 1.00 32.62 282 THR A C 1
ATOM 2163 O O . THR A 1 282 ? -67.659 7.527 -24.384 1.00 32.62 282 THR A O 1
ATOM 2166 N N . ASP A 1 283 ? -67.174 6.192 -22.655 1.00 32.81 283 ASP A N 1
ATOM 2167 C CA . ASP A 1 283 ? -67.766 4.990 -23.239 1.00 32.81 283 ASP A CA 1
ATOM 2168 C C . ASP A 1 283 ? -68.105 3.957 -22.161 1.00 32.81 283 ASP A C 1
ATOM 2170 O O . ASP A 1 283 ? -67.321 3.623 -21.276 1.00 32.81 283 ASP A O 1
ATOM 2174 N N . ASN A 1 284 ? -69.355 3.515 -22.184 1.00 37.59 284 ASN A N 1
ATOM 2175 C CA . ASN A 1 284 ? -70.069 3.007 -21.016 1.00 37.59 284 ASN A CA 1
ATOM 2176 C C . ASN A 1 284 ? -69.886 1.488 -20.839 1.00 37.59 284 ASN A C 1
ATOM 2178 O O . ASN A 1 284 ? -70.864 0.738 -20.757 1.00 37.59 284 ASN A O 1
ATOM 2182 N N . ARG A 1 285 ? -68.635 1.010 -20.808 1.00 32.91 285 ARG A N 1
ATOM 2183 C CA . ARG A 1 285 ? -68.289 -0.348 -20.356 1.00 32.91 285 ARG A CA 1
ATOM 2184 C C . ARG A 1 285 ? -67.009 -0.320 -19.535 1.00 32.91 285 ARG A C 1
ATOM 2186 O O . ARG A 1 285 ? -65.960 0.097 -20.000 1.00 32.91 285 ARG A O 1
ATOM 2193 N N . ALA A 1 286 ? -67.157 -0.759 -18.294 1.00 41.00 286 ALA A N 1
ATOM 2194 C CA . ALA A 1 286 ? -66.156 -0.726 -17.250 1.00 41.00 286 ALA A CA 1
ATOM 2195 C C . ALA A 1 286 ? -64.856 -1.464 -17.620 1.00 41.00 286 ALA A C 1
ATOM 2197 O O . ALA A 1 286 ? -64.857 -2.682 -17.780 1.00 41.00 286 ALA A O 1
ATOM 2198 N N . SER A 1 287 ? -63.753 -0.718 -17.630 1.00 31.88 287 SER A N 1
ATOM 2199 C CA . SER A 1 287 ? -62.419 -1.180 -17.240 1.00 31.88 287 SER A CA 1
ATOM 2200 C C . SER A 1 287 ? -61.650 0.037 -16.721 1.00 31.88 287 SER A C 1
ATOM 2202 O O . SER A 1 287 ? -61.464 1.008 -17.451 1.00 31.88 287 SER A O 1
ATOM 2204 N N . ASN A 1 288 ? -61.255 0.003 -15.449 1.00 34.88 288 ASN A N 1
ATOM 2205 C CA . ASN A 1 288 ? -60.510 1.044 -14.731 1.00 34.88 288 ASN A CA 1
ATOM 2206 C C . ASN A 1 288 ? -59.040 1.129 -15.211 1.00 34.88 288 ASN A C 1
ATOM 2208 O O . ASN A 1 288 ? -58.114 1.103 -14.406 1.00 34.88 288 ASN A O 1
ATOM 2212 N N . ASN A 1 289 ? -58.797 1.210 -16.519 1.00 34.81 289 ASN A N 1
ATOM 2213 C CA . ASN A 1 289 ? -57.440 1.254 -17.059 1.00 34.81 289 ASN A CA 1
ATOM 2214 C C . ASN A 1 289 ? -56.877 2.671 -16.910 1.00 34.81 289 ASN A C 1
ATOM 2216 O O . ASN A 1 289 ? -57.084 3.536 -17.760 1.00 34.81 289 ASN A O 1
ATOM 2220 N N . ARG A 1 290 ? -56.187 2.912 -15.793 1.00 37.03 290 ARG A N 1
ATOM 2221 C CA . ARG A 1 290 ? -55.345 4.094 -15.597 1.00 37.03 290 ARG A CA 1
ATOM 2222 C C . ARG A 1 290 ? -54.031 3.892 -16.346 1.00 37.03 290 ARG A C 1
ATOM 2224 O O . ARG A 1 290 ? -53.366 2.881 -16.155 1.00 37.03 290 ARG A O 1
ATOM 2231 N N . VAL A 1 291 ? -53.662 4.867 -17.170 1.00 35.31 291 VAL A N 1
ATOM 2232 C CA . VAL A 1 291 ? -52.324 4.962 -17.762 1.00 35.31 291 VAL A CA 1
ATOM 2233 C C . VAL A 1 291 ? -51.605 6.094 -17.042 1.00 35.31 291 VAL A C 1
ATOM 2235 O O . VAL A 1 291 ? -52.072 7.233 -17.072 1.00 35.31 291 VAL A O 1
ATOM 2238 N N . SER A 1 292 ? -50.501 5.767 -16.379 1.00 37.50 292 SER A N 1
ATOM 2239 C CA . SER A 1 292 ? -49.610 6.730 -15.732 1.00 37.50 292 SER A CA 1
ATOM 2240 C C . SER A 1 292 ? -48.334 6.841 -16.560 1.00 37.50 292 SER A C 1
ATOM 2242 O O . SER A 1 292 ? -47.827 5.835 -17.048 1.00 37.50 292 SER A O 1
ATOM 2244 N N . PHE A 1 293 ? -47.808 8.049 -16.725 1.00 36.66 293 PHE A N 1
ATOM 2245 C CA . PHE A 1 293 ? -46.526 8.287 -17.384 1.00 36.66 293 PHE A CA 1
ATOM 2246 C C . PHE A 1 293 ? -45.739 9.326 -16.582 1.00 36.66 293 PHE A C 1
ATOM 2248 O O . PHE A 1 293 ? -46.321 10.265 -16.037 1.00 36.66 293 PHE A O 1
ATOM 2255 N N . GLU A 1 294 ? -44.421 9.158 -16.508 1.00 36.84 294 GLU A N 1
ATOM 2256 C CA . GLU A 1 294 ? -43.504 10.104 -15.870 1.00 36.84 294 GLU A CA 1
ATOM 2257 C C . GLU A 1 294 ? -42.643 10.761 -16.952 1.00 36.84 294 GLU A C 1
ATOM 2259 O O . GLU A 1 294 ? -42.038 10.067 -17.763 1.00 36.84 294 GLU A O 1
ATOM 2264 N N . VAL A 1 295 ? -42.589 12.096 -16.987 1.00 38.56 295 VAL A N 1
ATOM 2265 C CA . VAL A 1 295 ? -41.762 12.853 -17.943 1.00 38.56 295 VAL A CA 1
ATOM 2266 C C . VAL A 1 295 ? -40.641 13.550 -17.173 1.00 38.56 295 VAL A C 1
ATOM 2268 O O . VAL A 1 295 ? -40.916 14.455 -16.384 1.00 38.56 295 VAL A O 1
ATOM 2271 N N . ARG A 1 296 ? -39.384 13.152 -17.411 1.00 38.69 296 ARG A N 1
ATOM 2272 C CA . ARG A 1 296 ? -38.184 13.772 -16.817 1.00 38.69 296 ARG A CA 1
ATOM 2273 C C . ARG A 1 296 ? -37.477 14.666 -17.841 1.00 38.69 296 ARG A C 1
ATOM 2275 O O . ARG A 1 296 ? -37.330 14.277 -18.995 1.00 38.69 296 ARG A O 1
ATOM 2282 N N . TRP A 1 297 ? -37.041 15.855 -17.422 1.00 43.38 297 TRP A N 1
ATOM 2283 C CA . TRP A 1 297 ? -36.444 16.876 -18.297 1.00 43.38 297 TRP A CA 1
ATOM 2284 C C . TRP A 1 297 ? -34.951 17.072 -18.010 1.00 43.38 297 TRP A C 1
ATOM 2286 O O . TRP A 1 297 ? -34.562 17.156 -16.847 1.00 43.38 297 TRP A O 1
ATOM 2296 N N . LEU A 1 298 ? -34.140 17.228 -19.062 1.00 38.62 298 LEU A N 1
ATOM 2297 C CA . LEU A 1 298 ? -32.742 17.664 -18.976 1.00 38.62 298 LEU A CA 1
ATOM 2298 C C . LEU A 1 298 ? -32.699 19.200 -19.061 1.00 38.62 298 LEU A C 1
ATOM 2300 O O . LEU A 1 298 ? -33.331 19.785 -19.942 1.00 38.62 298 LEU A O 1
ATOM 2304 N N . VAL A 1 299 ? -32.004 19.870 -18.140 1.00 45.06 299 VAL A N 1
ATOM 2305 C CA . VAL A 1 299 ? -32.077 21.337 -17.994 1.00 45.06 299 VAL A CA 1
ATOM 2306 C C . VAL A 1 299 ? -30.798 21.987 -18.501 1.00 45.06 299 VAL A C 1
ATOM 2308 O O . VAL A 1 299 ? -29.748 21.857 -17.878 1.00 45.06 299 VAL A O 1
ATOM 2311 N N . GLY A 1 300 ? -30.896 22.688 -19.630 1.00 44.06 300 GLY A N 1
ATOM 2312 C CA . GLY A 1 300 ? -29.853 23.583 -20.144 1.00 44.06 300 GLY A CA 1
ATOM 2313 C C . GLY A 1 300 ? -30.013 25.023 -19.640 1.00 44.06 300 GLY A C 1
ATOM 2314 O O . GLY A 1 300 ? -30.801 25.290 -18.731 1.00 44.06 300 GLY A O 1
ATOM 2315 N N . GLU A 1 301 ? -29.283 25.974 -20.233 1.00 47.06 301 GLU A N 1
ATOM 2316 C CA . GLU A 1 301 ? -29.548 27.396 -19.982 1.00 47.06 301 GLU A CA 1
ATOM 2317 C C . GLU A 1 301 ? -30.970 27.771 -20.420 1.00 47.06 301 GLU A C 1
ATOM 2319 O O . GLU A 1 301 ? -31.465 27.289 -21.440 1.00 47.06 301 GLU A O 1
ATOM 2324 N N . ALA A 1 302 ? -31.636 28.635 -19.645 1.00 46.66 302 ALA A N 1
ATOM 2325 C CA . ALA A 1 302 ? -33.039 28.969 -19.858 1.00 46.66 302 ALA A CA 1
ATOM 2326 C C . ALA A 1 302 ? -33.269 29.584 -21.251 1.00 46.66 302 ALA A C 1
ATOM 2328 O O . ALA A 1 302 ? -33.016 30.768 -21.488 1.00 46.66 302 ALA A O 1
ATOM 2329 N N . GLY A 1 303 ? -33.807 28.779 -22.167 1.00 45.19 303 GLY A N 1
ATOM 2330 C CA . GLY A 1 303 ? -34.234 29.222 -23.487 1.00 45.19 303 GLY A CA 1
ATOM 2331 C C . GLY A 1 303 ? -35.410 30.204 -23.425 1.00 45.19 303 GLY A C 1
ATOM 2332 O O . GLY A 1 303 ? -36.156 30.306 -22.444 1.00 45.19 303 GLY A O 1
ATOM 2333 N N . SER A 1 304 ? -35.607 30.965 -24.504 1.00 41.66 304 SER A N 1
ATOM 2334 C CA . SER A 1 304 ? -36.683 31.962 -24.569 1.00 41.66 304 SER A CA 1
ATOM 2335 C C . SER A 1 304 ? -38.090 31.374 -24.798 1.00 41.66 304 SER A C 1
ATOM 2337 O O . SER A 1 304 ? -39.079 32.093 -24.621 1.00 41.66 304 SER A O 1
ATOM 2339 N N . SER A 1 305 ? -38.200 30.084 -25.138 1.00 42.75 305 SER A N 1
ATOM 2340 C CA . SER A 1 305 ? -39.445 29.376 -25.473 1.00 42.75 305 SER A CA 1
ATOM 2341 C C . SER A 1 305 ? -39.857 28.326 -24.433 1.00 42.75 305 SER A C 1
ATOM 2343 O O . SER A 1 305 ? -39.028 27.801 -23.703 1.00 42.75 305 SER A O 1
ATOM 2345 N N . ARG A 1 306 ? -41.165 28.027 -24.364 1.00 45.91 306 ARG A N 1
ATOM 2346 C CA . ARG A 1 306 ? -41.709 26.904 -23.581 1.00 45.91 306 ARG A CA 1
ATOM 2347 C C . ARG A 1 306 ? -41.541 25.610 -24.370 1.00 45.91 306 ARG A C 1
ATOM 2349 O O . ARG A 1 306 ? -42.084 25.523 -25.475 1.00 45.91 306 ARG A O 1
ATOM 2356 N N . ASP A 1 307 ? -40.888 24.622 -23.783 1.00 44.84 307 ASP A N 1
ATOM 2357 C CA . ASP A 1 307 ? -40.723 23.305 -24.388 1.00 44.84 307 ASP A CA 1
ATOM 2358 C C . ASP A 1 307 ? -41.918 22.405 -24.028 1.00 44.84 307 ASP A C 1
ATOM 2360 O O . ASP A 1 307 ? -42.629 22.612 -23.041 1.00 44.84 307 ASP A O 1
ATOM 2364 N N . GLY A 1 308 ? -42.257 21.438 -24.873 1.00 43.34 308 GLY A N 1
ATOM 2365 C CA . GLY A 1 308 ? -43.424 20.597 -24.621 1.00 43.34 308 GLY A CA 1
ATOM 2366 C C . GLY A 1 308 ? -43.379 19.282 -25.368 1.00 43.34 308 GLY A C 1
ATOM 2367 O O . GLY A 1 308 ? -42.921 19.227 -26.506 1.00 43.34 308 GLY A O 1
ATOM 2368 N N . VAL A 1 309 ? -43.902 18.242 -24.725 1.00 39.56 309 VAL A N 1
ATOM 2369 C CA . VAL A 1 309 ? -44.090 16.921 -25.321 1.00 39.56 309 VAL A CA 1
ATOM 2370 C C . VAL A 1 309 ? -45.512 16.814 -25.865 1.00 39.56 309 VAL A C 1
ATOM 2372 O O . VAL A 1 309 ? -46.493 17.186 -25.207 1.00 39.56 309 VAL A O 1
ATOM 2375 N N . TRP A 1 310 ? -45.616 16.295 -27.085 1.00 39.94 310 TRP A N 1
ATOM 2376 C CA . TRP A 1 310 ? -46.878 15.919 -27.708 1.00 39.94 310 TRP A CA 1
ATOM 2377 C C . TRP A 1 310 ? -47.063 14.415 -27.579 1.00 39.94 310 TRP A C 1
ATOM 2379 O O . TRP A 1 310 ? -46.208 13.647 -28.009 1.00 39.94 310 TRP A O 1
ATOM 2389 N N . LEU A 1 311 ? -48.191 14.006 -27.009 1.00 41.28 311 LEU A N 1
ATOM 2390 C CA . LEU A 1 311 ? -48.620 12.616 -27.014 1.00 41.28 311 LEU A CA 1
ATOM 2391 C C . LEU A 1 311 ? -49.753 12.475 -28.026 1.00 41.28 311 LEU A C 1
ATOM 2393 O O . LEU A 1 311 ? -50.842 13.034 -27.852 1.00 41.28 311 LEU A O 1
ATOM 2397 N N . GLU A 1 312 ? -49.467 11.743 -29.099 1.00 38.44 312 GLU A N 1
ATOM 2398 C CA . GLU A 1 312 ? -50.430 11.396 -30.136 1.00 38.44 312 GLU A CA 1
ATOM 2399 C C . GLU A 1 312 ? -50.705 9.893 -30.084 1.00 38.44 312 GLU A C 1
ATOM 2401 O O . GLU A 1 312 ? -49.820 9.069 -30.305 1.00 38.44 312 GLU A O 1
ATOM 2406 N N . VAL A 1 313 ? -51.956 9.529 -29.805 1.00 39.56 313 VAL A N 1
ATOM 2407 C CA . VAL A 1 313 ? -52.428 8.149 -29.951 1.00 39.56 313 VAL A CA 1
ATOM 2408 C C . VAL A 1 313 ? -53.209 8.080 -31.254 1.00 39.56 313 VAL A C 1
ATOM 2410 O O . VAL A 1 313 ? -54.179 8.827 -31.420 1.00 39.56 313 VAL A O 1
ATOM 2413 N N . LYS A 1 314 ? -52.771 7.208 -32.177 1.00 33.91 314 LYS A N 1
ATOM 2414 C CA . LYS A 1 314 ? -53.229 7.136 -33.578 1.00 33.91 314 LYS A CA 1
ATOM 2415 C C . LYS A 1 314 ? -54.735 7.408 -33.733 1.00 33.91 314 LYS A C 1
ATOM 2417 O O . LYS A 1 314 ? -55.577 6.522 -33.597 1.00 33.91 314 LYS A O 1
ATOM 2422 N N . GLY A 1 315 ? -55.047 8.649 -34.110 1.00 39.81 315 GLY A N 1
ATOM 2423 C CA . GLY A 1 315 ? -56.261 9.017 -34.829 1.00 39.81 315 GLY A CA 1
ATOM 2424 C C . GLY A 1 315 ? -57.424 9.663 -34.074 1.00 39.81 315 GLY A C 1
ATOM 2425 O O . GLY A 1 315 ? -58.397 9.964 -34.766 1.00 39.81 315 GLY A O 1
ATOM 2426 N N . LYS A 1 316 ? -57.413 9.900 -32.745 1.00 42.25 316 LYS A N 1
ATOM 2427 C CA . LYS A 1 316 ? -58.591 10.548 -32.098 1.00 42.25 316 LYS A CA 1
ATOM 2428 C C . LYS A 1 316 ? -58.373 11.593 -30.994 1.00 42.25 316 LYS A C 1
ATOM 2430 O O . LYS A 1 316 ? -59.281 12.403 -30.824 1.00 42.25 316 LYS A O 1
ATOM 2435 N N . HIS A 1 317 ? -57.232 11.673 -30.301 1.00 41.44 317 HIS A N 1
ATOM 2436 C CA . HIS A 1 317 ? -57.014 12.712 -29.276 1.00 41.44 317 HIS A CA 1
ATOM 2437 C C . HIS A 1 317 ? -55.567 13.208 -29.247 1.00 41.44 317 HIS A C 1
ATOM 2439 O O . HIS A 1 317 ? -54.638 12.419 -29.393 1.00 41.44 317 HIS A O 1
ATOM 2445 N N . HIS A 1 318 ? -55.395 14.525 -29.087 1.00 43.12 318 HIS A N 1
ATOM 2446 C CA . HIS A 1 318 ? -54.091 15.174 -28.955 1.00 43.12 318 HIS A CA 1
ATOM 2447 C C . HIS A 1 318 ? -53.975 15.689 -27.521 1.00 43.12 318 HIS A C 1
ATOM 2449 O O . HIS A 1 318 ? -54.788 16.521 -27.105 1.00 43.12 318 HIS A O 1
ATOM 2455 N N . TRP A 1 319 ? -52.966 15.233 -26.783 1.00 45.28 319 TRP A N 1
ATOM 2456 C CA . TRP A 1 319 ? -52.650 15.781 -25.467 1.00 45.28 319 TRP A CA 1
ATOM 2457 C C . TRP A 1 319 ? -51.303 16.483 -25.525 1.00 45.28 319 TRP A C 1
ATOM 2459 O O . TRP A 1 319 ? -50.314 15.945 -26.024 1.00 45.28 319 TRP A O 1
ATOM 2469 N N . ARG A 1 320 ? -51.283 17.726 -25.046 1.00 42.22 320 ARG A N 1
ATOM 2470 C CA . ARG A 1 320 ? -50.088 18.562 -25.031 1.00 42.22 320 ARG A CA 1
ATOM 2471 C C . ARG A 1 320 ? -49.674 18.791 -23.592 1.00 42.22 320 ARG A C 1
ATOM 2473 O O . ARG A 1 320 ? -50.414 19.426 -22.842 1.00 42.22 320 ARG A O 1
ATOM 2480 N N . ILE A 1 321 ? -48.478 18.336 -23.246 1.00 45.38 321 ILE A N 1
ATOM 2481 C CA . ILE A 1 321 ? -47.851 18.638 -21.964 1.00 45.38 321 ILE A CA 1
ATOM 2482 C C . ILE A 1 321 ? -46.751 19.641 -22.254 1.00 45.38 321 ILE A C 1
ATOM 2484 O O . ILE A 1 321 ? -45.745 19.328 -22.880 1.00 45.38 321 ILE A O 1
ATOM 2488 N N . VAL A 1 322 ? -46.984 20.883 -21.856 1.00 43.25 322 VAL A N 1
ATOM 2489 C CA . VAL A 1 322 ? -45.991 21.953 -21.947 1.00 43.25 322 VAL A CA 1
ATOM 2490 C C . VAL A 1 322 ? -45.387 22.163 -20.576 1.00 43.25 322 VAL A C 1
ATOM 2492 O O . VAL A 1 322 ? -46.122 22.297 -19.600 1.00 43.25 322 VAL A O 1
ATOM 2495 N N . HIS A 1 323 ? -44.064 22.225 -20.519 1.00 48.97 323 HIS A N 1
ATOM 2496 C CA . HIS A 1 323 ? -43.344 22.656 -19.333 1.00 48.97 323 HIS A CA 1
ATOM 2497 C C . HIS A 1 323 ? -42.535 23.911 -19.672 1.00 48.97 323 HIS A C 1
ATOM 2499 O O . HIS A 1 323 ? -42.353 24.295 -20.825 1.00 48.97 323 HIS A O 1
ATOM 2505 N N . SER A 1 324 ? -42.099 24.624 -18.650 1.00 52.47 324 SER A N 1
ATOM 2506 C CA . SER A 1 324 ? -41.329 25.844 -18.817 1.00 52.47 324 SER A CA 1
ATOM 2507 C C . SER A 1 324 ? -40.290 25.863 -17.716 1.00 52.47 324 SER A C 1
ATOM 2509 O O . SER A 1 324 ? -40.642 25.870 -16.538 1.00 52.47 324 SER A O 1
ATOM 2511 N N . GLN A 1 325 ? -39.010 25.890 -18.089 1.00 50.00 325 GLN A N 1
ATOM 2512 C CA . GLN A 1 325 ? -37.911 26.050 -17.129 1.00 50.00 325 GLN A CA 1
ATOM 2513 C C . GLN A 1 325 ? -38.036 27.372 -16.342 1.00 50.00 325 GLN A C 1
ATOM 2515 O O . GLN A 1 325 ? -37.512 27.497 -15.239 1.00 50.00 325 GLN A O 1
ATOM 2520 N N . ARG A 1 326 ? -38.812 28.344 -16.857 1.00 55.22 326 ARG A N 1
ATOM 2521 C CA . ARG A 1 326 ? -39.163 29.595 -16.161 1.00 55.22 326 ARG A CA 1
ATOM 2522 C C . ARG A 1 326 ? -40.147 29.414 -15.002 1.00 55.22 326 ARG A C 1
ATOM 2524 O O . ARG A 1 326 ? -40.420 30.382 -14.306 1.00 55.22 326 ARG A O 1
ATOM 2531 N N . ASP A 1 327 ? -40.709 28.230 -14.790 1.00 56.59 327 ASP A N 1
ATOM 2532 C CA . ASP A 1 327 ? -41.658 27.987 -13.696 1.00 56.59 327 ASP A CA 1
ATOM 2533 C C . ASP A 1 327 ? -41.046 27.173 -12.545 1.00 56.59 327 ASP A C 1
ATOM 2535 O O . ASP A 1 327 ? -41.742 26.848 -11.587 1.00 56.59 327 ASP A O 1
ATOM 2539 N N . TRP A 1 328 ? -39.746 26.861 -12.604 1.00 59.66 328 TRP A N 1
ATOM 2540 C CA . TRP A 1 328 ? -39.097 26.017 -11.602 1.00 59.66 328 TRP A CA 1
ATOM 2541 C C . TRP A 1 328 ? -38.707 26.803 -10.344 1.00 59.66 328 TRP A C 1
ATOM 2543 O O . TRP A 1 328 ? -38.085 27.868 -10.457 1.00 59.66 328 TRP A O 1
ATOM 2553 N N . PRO A 1 329 ? -39.017 26.288 -9.137 1.00 63.19 329 PRO A N 1
ATOM 2554 C CA . PRO A 1 329 ? -38.312 26.724 -7.945 1.00 63.19 329 PRO A CA 1
ATOM 2555 C C . PRO A 1 329 ? -36.825 26.347 -8.081 1.00 63.19 329 PRO A C 1
ATOM 2557 O O . PRO A 1 329 ? -36.497 25.354 -8.736 1.00 63.19 329 PRO A O 1
ATOM 2560 N N . PRO A 1 330 ? -35.911 27.137 -7.498 1.00 72.00 330 PRO A N 1
ATOM 2561 C CA . PRO A 1 330 ? -34.487 26.843 -7.571 1.00 72.00 330 PRO A CA 1
ATOM 2562 C C . PRO A 1 330 ? -34.191 25.507 -6.876 1.00 72.00 330 PRO A C 1
ATOM 2564 O O . PRO A 1 330 ? -34.837 25.176 -5.887 1.00 72.00 330 PRO A O 1
ATOM 2567 N N . PHE A 1 331 ? -33.202 24.755 -7.350 1.00 70.44 331 PHE A N 1
ATOM 2568 C CA . PHE A 1 331 ? -32.743 23.509 -6.727 1.00 70.44 331 PHE A CA 1
ATOM 2569 C C . PHE A 1 331 ? -31.223 23.398 -6.849 1.00 70.44 331 PHE A C 1
ATOM 2571 O O . PHE A 1 331 ? -30.682 23.610 -7.932 1.00 70.44 331 PHE A O 1
ATOM 2578 N N . VAL A 1 332 ? -30.535 23.080 -5.753 1.00 70.94 332 VAL A N 1
ATOM 2579 C CA . VAL A 1 332 ? -29.079 22.904 -5.700 1.00 70.94 332 VAL A CA 1
ATOM 2580 C C . VAL A 1 332 ? -28.761 21.416 -5.774 1.00 70.94 332 VAL A C 1
ATOM 2582 O O . VAL A 1 332 ? -29.112 20.658 -4.873 1.00 70.94 332 VAL A O 1
ATOM 2585 N N . ASN A 1 333 ? -28.064 21.006 -6.827 1.00 58.31 333 ASN A N 1
ATOM 2586 C CA . ASN A 1 333 ? -27.679 19.614 -7.030 1.00 58.31 333 ASN A CA 1
ATOM 2587 C C . ASN A 1 333 ? -26.266 19.320 -6.508 1.00 58.31 333 ASN A C 1
ATOM 2589 O O . ASN A 1 333 ? -26.028 18.271 -5.920 1.00 58.31 333 ASN A O 1
ATOM 2593 N N . LYS A 1 334 ? -25.320 20.246 -6.700 1.00 63.59 334 LYS A N 1
ATOM 2594 C CA . LYS A 1 334 ? -23.923 20.048 -6.302 1.00 63.59 334 LYS A CA 1
ATOM 2595 C C . LYS A 1 334 ? -23.262 21.360 -5.903 1.00 63.59 334 LYS A C 1
ATOM 2597 O O . LYS A 1 334 ? -23.548 22.411 -6.470 1.00 63.59 334 LYS A O 1
ATOM 2602 N N . VAL A 1 335 ? -22.325 21.279 -4.965 1.00 70.44 335 VAL A N 1
ATOM 2603 C CA . VAL A 1 335 ? -21.417 22.372 -4.599 1.00 70.44 335 VAL A CA 1
ATOM 2604 C C . VAL A 1 335 ? -19.984 21.849 -4.687 1.00 70.44 335 VAL A C 1
ATOM 2606 O O . VAL A 1 335 ? -19.715 20.723 -4.276 1.00 70.44 335 VAL A O 1
ATOM 2609 N N . THR A 1 336 ? -19.063 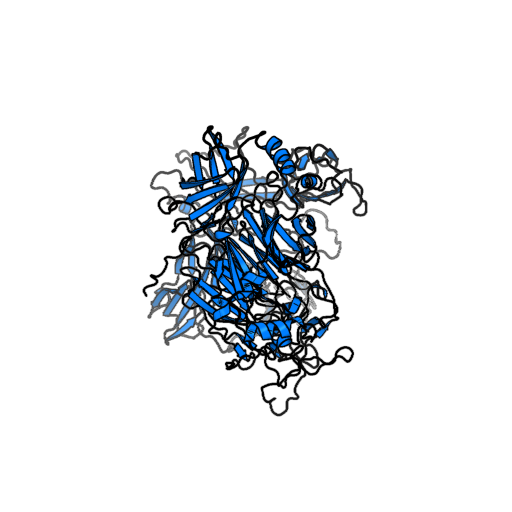22.603 -5.288 1.00 66.12 336 THR A N 1
ATOM 2610 C CA . THR A 1 336 ? -17.653 22.206 -5.440 1.00 66.12 336 THR A CA 1
ATOM 2611 C C . THR A 1 336 ? -16.719 23.387 -5.159 1.00 66.12 336 THR A C 1
ATOM 2613 O O . THR A 1 336 ? -16.819 24.395 -5.856 1.00 66.12 336 THR A O 1
ATOM 2616 N N . PRO A 1 337 ? -15.802 23.271 -4.182 1.00 65.56 337 PRO A N 1
ATOM 2617 C CA . PRO A 1 337 ? -15.745 22.207 -3.171 1.00 65.56 337 PRO A CA 1
ATOM 2618 C C . PRO A 1 337 ? -16.975 22.245 -2.245 1.00 65.56 337 PRO A C 1
ATOM 2620 O O . PRO A 1 337 ? -17.547 23.303 -2.001 1.00 65.56 337 PRO A O 1
ATOM 2623 N N . ASP A 1 338 ? -17.380 21.097 -1.704 1.00 62.06 338 ASP A N 1
ATOM 2624 C CA . ASP A 1 338 ? -18.446 20.979 -0.692 1.00 62.06 338 ASP A CA 1
ATOM 2625 C C . ASP A 1 338 ? -17.966 21.352 0.732 1.00 62.06 338 ASP A C 1
ATOM 2627 O O . ASP A 1 338 ? -18.742 21.341 1.695 1.00 62.06 338 ASP A O 1
ATOM 2631 N N . VAL A 1 339 ? -16.687 21.735 0.852 1.00 63.81 339 VAL A N 1
ATOM 2632 C CA . VAL A 1 339 ? -16.043 22.276 2.051 1.00 63.81 339 VAL A CA 1
ATOM 2633 C C . VAL A 1 339 ? -15.588 23.720 1.802 1.00 63.81 339 VAL A C 1
ATOM 2635 O O . VAL A 1 339 ? -14.784 23.974 0.912 1.00 63.81 339 VAL A O 1
ATOM 2638 N N . ILE A 1 340 ? -16.058 24.665 2.618 1.00 66.00 340 ILE A N 1
ATOM 2639 C CA . ILE A 1 340 ? -15.766 26.102 2.517 1.00 66.00 340 ILE A CA 1
ATOM 2640 C C . ILE A 1 340 ? -14.715 26.504 3.551 1.00 66.00 340 ILE A C 1
ATOM 2642 O O . ILE A 1 340 ? -14.880 26.253 4.743 1.00 66.00 340 ILE A O 1
ATOM 2646 N N . GLN A 1 341 ? -13.643 27.178 3.136 1.00 62.38 341 GLN A N 1
ATOM 2647 C CA . GLN A 1 341 ? -12.615 27.655 4.065 1.00 62.38 341 GLN A CA 1
ATOM 2648 C C . GLN A 1 341 ? -13.069 28.918 4.830 1.00 62.38 341 GLN A C 1
ATOM 2650 O O . GLN A 1 341 ? -13.439 29.907 4.204 1.00 62.38 341 GLN A O 1
ATOM 2655 N N . PRO A 1 342 ? -12.964 28.973 6.175 1.00 55.12 342 PRO A N 1
ATOM 2656 C CA . PRO A 1 342 ? -13.493 30.091 6.965 1.00 55.12 342 PRO A CA 1
ATOM 2657 C C . PRO A 1 342 ? -12.728 31.418 6.796 1.00 55.12 342 PRO A C 1
ATOM 2659 O O . PRO A 1 342 ? -13.244 32.480 7.140 1.00 55.12 342 PRO A O 1
ATOM 2662 N N . LYS A 1 343 ? -11.482 31.388 6.296 1.00 56.97 343 LYS A N 1
ATOM 2663 C CA . LYS A 1 343 ? -10.590 32.570 6.227 1.00 56.97 343 LYS A CA 1
ATOM 2664 C C . LYS A 1 343 ? -9.980 32.856 4.855 1.00 56.97 343 LYS A C 1
ATOM 2666 O O . LYS A 1 343 ? -9.260 33.843 4.721 1.00 56.97 343 LYS A O 1
ATOM 2671 N N . ARG A 1 344 ? -10.213 32.002 3.859 1.00 55.69 344 ARG A N 1
ATOM 2672 C CA . ARG A 1 344 ? -9.696 32.176 2.496 1.00 55.69 344 ARG A CA 1
ATOM 2673 C C . ARG A 1 344 ? -10.878 32.302 1.546 1.00 55.69 344 ARG A C 1
ATOM 2675 O O . ARG A 1 344 ? -11.820 31.528 1.657 1.00 55.69 344 ARG A O 1
ATOM 2682 N N . GLY A 1 345 ? -10.802 33.256 0.618 1.00 58.78 345 GLY A N 1
ATOM 2683 C CA . GLY A 1 345 ? -11.769 33.430 -0.469 1.00 58.78 345 GLY A CA 1
ATOM 2684 C C . GLY A 1 345 ? -11.631 32.332 -1.523 1.00 58.78 345 GLY A C 1
ATOM 2685 O O . GLY A 1 345 ? -11.305 32.628 -2.664 1.00 58.78 345 GLY A O 1
ATOM 2686 N N . GLN A 1 346 ? -11.779 31.070 -1.110 1.00 71.25 346 GLN A N 1
ATOM 2687 C CA . GLN A 1 346 ? -11.817 29.925 -2.011 1.00 71.25 346 GLN A CA 1
ATOM 2688 C C . GLN A 1 346 ? -13.116 29.984 -2.805 1.00 71.25 346 GLN A C 1
ATOM 2690 O O . GLN A 1 346 ? -14.191 29.945 -2.214 1.00 71.25 346 GLN A O 1
ATOM 2695 N N . ASP A 1 347 ? -13.006 30.070 -4.124 1.00 84.19 347 ASP A N 1
ATOM 2696 C CA . ASP A 1 347 ? -14.170 30.134 -4.999 1.00 84.19 347 ASP A CA 1
ATOM 2697 C C . ASP A 1 347 ? -14.936 28.808 -4.961 1.00 84.19 347 ASP A C 1
ATOM 2699 O O . ASP A 1 347 ? -14.351 27.722 -4.953 1.00 84.19 347 ASP A O 1
ATOM 2703 N N . VAL A 1 348 ? -16.259 28.913 -4.903 1.00 80.88 348 VAL A N 1
ATOM 2704 C CA . VAL A 1 348 ? -17.188 27.792 -4.835 1.00 80.88 348 VAL A CA 1
ATOM 2705 C C . VAL A 1 348 ? -18.081 27.832 -6.062 1.00 80.88 348 VAL A C 1
ATOM 2707 O O . VAL A 1 348 ? -18.709 28.849 -6.358 1.00 80.88 348 VAL A O 1
ATOM 2710 N N . THR A 1 349 ? -18.182 26.703 -6.748 1.00 83.25 349 THR A N 1
ATOM 2711 C CA . THR A 1 349 ? -19.116 26.501 -7.850 1.00 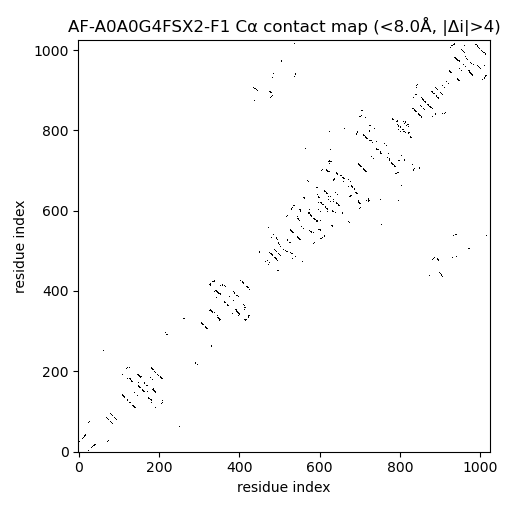83.25 349 THR A CA 1
ATOM 2712 C C . THR A 1 349 ? -20.342 25.754 -7.342 1.00 83.25 349 THR A C 1
ATOM 2714 O O . THR A 1 349 ? -20.256 24.609 -6.900 1.00 83.25 349 THR A O 1
ATOM 2717 N N . ILE A 1 350 ? -21.499 26.398 -7.423 1.00 82.25 350 ILE A N 1
ATOM 2718 C CA . ILE A 1 350 ? -22.809 25.830 -7.107 1.00 82.25 350 ILE A CA 1
ATOM 2719 C C . ILE A 1 350 ? -23.476 25.470 -8.426 1.00 82.25 350 ILE A C 1
ATOM 2721 O O . ILE A 1 350 ? -23.539 26.287 -9.340 1.00 82.25 350 ILE A O 1
ATOM 2725 N N . GLN A 1 351 ? -23.977 24.251 -8.536 1.00 70.56 351 GLN A N 1
ATOM 2726 C CA . GLN A 1 351 ? -24.608 23.735 -9.742 1.00 70.56 351 GLN A CA 1
ATOM 2727 C C . GLN A 1 351 ? -26.011 23.228 -9.409 1.00 70.56 351 GLN A C 1
ATOM 2729 O O . GLN A 1 351 ? -26.250 22.638 -8.351 1.00 70.56 351 GLN A O 1
ATOM 2734 N N . GLY A 1 352 ? -26.957 23.493 -10.300 1.00 66.00 352 GLY A N 1
ATOM 2735 C CA . GLY A 1 352 ? -28.357 23.145 -10.100 1.00 66.00 352 GLY A CA 1
ATOM 2736 C C . GLY A 1 352 ? -29.249 23.745 -11.175 1.00 66.00 352 GLY A C 1
ATOM 2737 O O . GLY A 1 352 ? -28.804 23.938 -12.300 1.00 66.00 352 GLY A O 1
ATOM 2738 N N . ALA A 1 353 ? -30.513 24.004 -10.856 1.00 65.31 353 ALA A N 1
ATOM 2739 C CA . ALA A 1 353 ? -31.500 24.483 -11.820 1.00 65.31 353 ALA A CA 1
ATOM 2740 C C . ALA A 1 353 ? -32.395 25.575 -11.223 1.00 65.31 353 ALA A C 1
ATOM 2742 O O . ALA A 1 353 ? -32.543 25.687 -10.006 1.00 65.31 353 ALA A O 1
ATOM 2743 N N . GLY A 1 354 ? -33.013 26.381 -12.092 1.00 66.81 354 GLY A N 1
ATOM 2744 C CA . GLY A 1 354 ? -33.953 27.431 -11.680 1.00 66.81 354 GLY A CA 1
ATOM 2745 C C . GLY A 1 354 ? -33.286 28.668 -11.063 1.00 66.81 354 GLY A C 1
ATOM 2746 O O . GLY A 1 354 ? -33.947 29.436 -10.364 1.00 66.81 354 GLY A O 1
ATOM 2747 N N . PHE A 1 355 ? -31.987 28.881 -11.311 1.00 71.94 355 PHE A N 1
ATOM 2748 C CA . PHE A 1 355 ? -31.216 29.992 -10.733 1.00 71.94 355 PHE A CA 1
ATOM 2749 C C . PHE A 1 355 ? -31.460 31.339 -11.432 1.00 71.94 355 PHE A C 1
ATOM 2751 O O . PHE A 1 355 ? -31.308 32.382 -10.799 1.00 71.94 355 PHE A O 1
ATOM 2758 N N . LEU A 1 356 ? -31.866 31.332 -12.709 1.00 64.88 356 LEU A N 1
ATOM 2759 C CA . LEU A 1 356 ? -32.169 32.531 -13.506 1.00 64.88 356 LEU A CA 1
ATOM 2760 C C . LEU A 1 356 ? -33.517 32.420 -14.208 1.00 64.88 356 LEU A C 1
ATOM 2762 O O . LEU A 1 356 ? -33.615 32.164 -15.407 1.00 64.88 356 LEU A O 1
ATOM 2766 N N . ASN A 1 357 ? -34.579 32.669 -13.453 1.00 62.62 357 ASN A N 1
ATOM 2767 C CA . ASN A 1 357 ? -35.881 32.932 -14.041 1.00 62.62 357 ASN A CA 1
ATOM 2768 C C . ASN A 1 357 ? -36.005 34.433 -14.383 1.00 62.62 357 ASN A C 1
ATOM 2770 O O . ASN A 1 357 ? -35.912 35.250 -13.463 1.00 62.62 357 ASN A O 1
ATOM 2774 N N . PRO A 1 358 ? -36.281 34.816 -15.647 1.00 55.00 358 PRO A N 1
ATOM 2775 C CA . PRO A 1 358 ? -36.446 36.213 -16.056 1.00 55.00 358 PRO A CA 1
ATOM 2776 C C . PRO A 1 358 ? -37.492 37.003 -15.255 1.00 55.00 358 PRO A C 1
ATOM 2778 O O . PRO A 1 358 ? -37.340 38.206 -15.080 1.00 55.00 358 PRO A O 1
ATOM 2781 N N . GLU A 1 359 ? -38.533 36.344 -14.732 1.00 55.28 359 GLU A N 1
ATOM 2782 C CA . GLU A 1 359 ? -39.558 36.972 -13.877 1.00 55.28 359 GLU A CA 1
ATOM 2783 C C . GLU A 1 359 ? -39.127 37.106 -12.402 1.00 55.28 359 GLU A C 1
ATOM 2785 O O . GLU A 1 359 ? -39.802 37.766 -11.619 1.00 55.28 359 GLU A O 1
ATOM 2790 N N . SER A 1 360 ? -38.032 36.454 -11.996 1.00 56.78 360 SER A N 1
ATOM 2791 C CA . SER A 1 360 ? -37.579 36.340 -10.594 1.00 56.78 360 SER A CA 1
ATOM 2792 C C . SER A 1 360 ? -36.206 36.960 -10.331 1.00 56.78 360 SER A C 1
ATOM 2794 O O . SER A 1 360 ? -35.671 36.831 -9.229 1.00 56.78 360 SER A O 1
ATOM 2796 N N . LEU A 1 361 ? -35.643 37.611 -11.347 1.00 58.34 361 LEU A N 1
ATOM 2797 C CA . LEU A 1 361 ? -34.268 38.093 -11.392 1.00 58.34 361 LEU A CA 1
ATOM 2798 C C . LEU A 1 361 ? -33.990 39.262 -10.434 1.00 58.34 361 LEU A C 1
ATOM 2800 O O . LEU A 1 361 ? -32.885 39.377 -9.919 1.00 58.34 361 LEU A O 1
ATOM 2804 N N . GLU A 1 362 ? -35.002 40.069 -10.110 1.00 59.03 362 GLU A N 1
ATOM 2805 C CA . GLU A 1 362 ? -34.844 41.233 -9.224 1.00 59.03 362 GLU A CA 1
ATOM 2806 C C . GLU A 1 362 ? -34.710 40.868 -7.727 1.00 59.03 362 GLU A C 1
ATOM 2808 O O . GLU A 1 362 ? -34.393 41.735 -6.919 1.00 59.03 362 GLU A O 1
ATOM 2813 N N . ASN A 1 363 ? -34.927 39.600 -7.333 1.00 63.25 363 ASN A N 1
ATOM 2814 C CA . ASN A 1 363 ? -34.927 39.159 -5.924 1.00 63.25 363 ASN A CA 1
ATOM 2815 C C . ASN A 1 363 ? -34.147 37.852 -5.662 1.00 63.25 363 ASN A C 1
ATOM 2817 O O . ASN A 1 363 ? -34.322 37.231 -4.608 1.00 63.25 363 ASN A O 1
ATOM 2821 N N . ALA A 1 364 ? -33.304 37.407 -6.599 1.00 75.81 364 ALA A N 1
ATOM 2822 C CA . ALA A 1 364 ? -32.483 36.216 -6.397 1.00 75.81 364 ALA A CA 1
ATOM 2823 C C . ALA A 1 364 ? -31.450 36.458 -5.282 1.00 75.81 364 ALA A C 1
ATOM 2825 O O . ALA A 1 364 ? -30.682 37.420 -5.321 1.00 75.81 364 ALA A O 1
ATOM 2826 N N . THR A 1 365 ? -31.462 35.605 -4.257 1.00 84.19 365 THR A N 1
ATOM 2827 C CA . THR A 1 365 ? -30.537 35.682 -3.118 1.00 84.19 365 THR A CA 1
ATOM 2828 C C . THR A 1 365 ? -29.871 34.329 -2.910 1.00 84.19 365 THR A C 1
ATOM 2830 O O . THR A 1 365 ? -30.562 33.313 -2.803 1.00 84.19 365 THR A O 1
ATOM 2833 N N . LEU A 1 366 ? -28.545 34.317 -2.814 1.00 85.94 366 LEU A N 1
ATOM 2834 C CA . LEU A 1 366 ? -27.782 33.183 -2.309 1.00 85.94 366 LEU A CA 1
ATOM 2835 C C . LEU A 1 366 ? -27.684 33.314 -0.789 1.00 85.94 366 LEU A C 1
ATOM 2837 O O . LEU A 1 366 ? -27.308 34.357 -0.262 1.00 85.94 366 LEU A O 1
ATOM 2841 N N . LEU A 1 367 ? -28.049 32.250 -0.089 1.00 81.62 367 LEU A N 1
ATOM 2842 C CA . LEU A 1 367 ? -27.966 32.123 1.358 1.00 81.62 367 LEU A CA 1
ATOM 2843 C C . LEU A 1 367 ? -26.833 31.153 1.679 1.00 81.62 367 LEU A C 1
ATOM 2845 O O . LEU A 1 367 ? -26.921 29.972 1.345 1.00 81.62 367 LEU A O 1
ATOM 2849 N N . LEU A 1 368 ? -25.792 31.643 2.349 1.00 75.44 368 LEU A N 1
ATOM 2850 C CA . LEU A 1 368 ? -24.733 30.809 2.915 1.00 75.44 368 LEU A CA 1
ATOM 2851 C C . LEU A 1 368 ? -24.584 31.140 4.399 1.00 75.44 368 LEU A C 1
ATOM 2853 O O . LEU A 1 368 ? -24.240 32.265 4.752 1.00 75.44 368 LEU A O 1
ATOM 2857 N N . ASN A 1 369 ? -24.835 30.163 5.274 1.00 69.25 369 ASN A N 1
ATOM 2858 C CA . ASN A 1 369 ? -24.681 30.301 6.731 1.00 69.25 369 ASN A CA 1
ATOM 2859 C C . ASN A 1 369 ? -25.410 31.534 7.318 1.00 69.25 369 ASN A C 1
ATOM 2861 O O . ASN A 1 369 ? -24.921 32.191 8.235 1.00 69.25 369 ASN A O 1
ATOM 2865 N N . GLY A 1 370 ? -26.579 31.873 6.761 1.00 62.06 370 GLY A N 1
ATOM 2866 C CA . GLY A 1 370 ? -27.387 33.028 7.171 1.00 62.06 370 GLY A CA 1
ATOM 2867 C C . GLY A 1 370 ? -26.940 34.380 6.600 1.00 62.06 370 GLY A C 1
ATOM 2868 O O . GLY A 1 370 ? -27.594 35.386 6.870 1.00 62.06 370 GLY A O 1
ATOM 2869 N N . ILE A 1 371 ? -25.869 34.420 5.800 1.00 73.56 371 ILE A N 1
ATOM 2870 C CA . ILE A 1 371 ? -25.468 35.598 5.026 1.00 73.56 371 ILE A CA 1
ATOM 2871 C C . ILE A 1 371 ? -26.258 35.597 3.716 1.00 73.56 371 ILE A C 1
ATOM 2873 O O . ILE A 1 371 ? -26.181 34.647 2.936 1.00 73.56 371 ILE A O 1
ATOM 2877 N N . GLU A 1 372 ? -27.024 36.664 3.493 1.00 82.88 372 GLU A N 1
ATOM 2878 C CA . GLU A 1 372 ? -27.717 36.925 2.232 1.00 82.88 372 GLU A CA 1
ATOM 2879 C C . GLU A 1 372 ? -26.774 37.657 1.271 1.00 82.88 372 GLU A C 1
ATOM 2881 O O . GLU A 1 372 ? -26.315 38.757 1.575 1.00 82.88 372 GLU A O 1
ATOM 2886 N N . VAL A 1 373 ? -26.508 37.055 0.112 1.00 81.56 373 VAL A N 1
ATOM 2887 C CA . VAL A 1 373 ? -25.756 37.661 -0.993 1.00 81.56 373 VAL A CA 1
ATOM 2888 C C . VAL A 1 373 ? -26.708 37.863 -2.159 1.00 81.56 373 VAL A C 1
ATOM 2890 O O . VAL A 1 373 ? -27.355 36.913 -2.616 1.00 81.56 373 VAL A O 1
ATOM 2893 N N . LYS A 1 374 ? -26.837 39.104 -2.623 1.00 81.00 374 LYS A N 1
ATOM 2894 C CA . LYS A 1 374 ? -27.724 39.435 -3.740 1.00 81.00 374 LYS A CA 1
ATOM 2895 C C . LYS A 1 374 ? -27.000 39.250 -5.063 1.00 81.00 374 LYS A C 1
ATOM 2897 O O . LYS A 1 374 ? -25.781 39.354 -5.134 1.00 81.00 374 LYS A O 1
ATOM 2902 N N . LEU A 1 375 ? -27.768 39.028 -6.125 1.00 73.75 375 LEU A N 1
ATOM 2903 C CA . LEU A 1 375 ? -27.232 38.950 -7.485 1.00 73.75 375 LEU A CA 1
ATOM 2904 C C . LEU A 1 375 ? -26.392 40.185 -7.872 1.00 73.75 375 LEU A C 1
ATOM 2906 O O . LEU A 1 375 ? -25.407 40.040 -8.588 1.00 73.75 375 LEU A O 1
ATOM 2910 N N . ASP A 1 376 ? -26.755 41.369 -7.367 1.00 70.94 376 ASP A N 1
ATOM 2911 C CA . ASP A 1 376 ? -26.055 42.636 -7.630 1.00 70.94 376 ASP A CA 1
ATOM 2912 C C . ASP A 1 376 ? -24.734 42.792 -6.851 1.00 70.94 376 ASP A C 1
ATOM 2914 O O . ASP A 1 376 ? -23.953 43.697 -7.151 1.00 70.94 376 ASP A O 1
ATOM 2918 N N . ASP A 1 377 ? -24.447 41.911 -5.885 1.00 70.50 377 ASP A N 1
ATOM 2919 C CA . ASP A 1 377 ? -23.173 41.870 -5.153 1.00 70.50 377 ASP A CA 1
ATOM 2920 C C . ASP A 1 377 ? -22.093 41.153 -5.995 1.00 70.50 377 ASP A C 1
ATOM 2922 O O . ASP A 1 377 ? -21.438 40.204 -5.547 1.00 70.50 377 ASP A O 1
ATOM 2926 N N . GLN A 1 378 ? -21.942 41.571 -7.257 1.00 72.69 378 GLN A N 1
ATOM 2927 C CA . GLN A 1 378 ? -20.927 41.035 -8.162 1.00 72.69 378 GLN A CA 1
ATOM 2928 C C . GLN A 1 378 ? -19.543 41.570 -7.795 1.00 72.69 378 GLN A C 1
ATOM 2930 O O . GLN A 1 378 ? -19.353 42.767 -7.570 1.00 72.69 378 GLN A O 1
ATOM 2935 N N . THR A 1 379 ? -18.561 40.676 -7.771 1.00 74.88 379 THR A N 1
ATOM 2936 C CA . THR A 1 379 ? -17.151 41.015 -7.559 1.00 74.88 379 THR A CA 1
ATOM 2937 C C . THR A 1 379 ? -16.355 40.672 -8.814 1.00 74.88 379 THR A C 1
ATOM 2939 O O . THR A 1 379 ? -16.694 39.744 -9.547 1.00 74.88 379 THR A O 1
ATOM 2942 N N . ASP A 1 380 ? -15.302 41.438 -9.097 1.00 72.31 380 ASP A N 1
ATOM 2943 C CA . ASP A 1 380 ? -14.425 41.146 -10.232 1.00 72.31 380 ASP A CA 1
ATOM 2944 C C . ASP A 1 380 ? -13.681 39.822 -9.987 1.00 72.31 380 ASP A C 1
ATOM 2946 O O . ASP A 1 380 ? -13.148 39.581 -8.901 1.00 72.31 380 ASP A O 1
ATOM 2950 N N . SER A 1 381 ? -13.591 38.996 -11.029 1.00 66.25 381 SER A N 1
ATOM 2951 C CA . SER A 1 381 ? -12.715 37.823 -11.121 1.00 66.25 381 SER A CA 1
ATOM 2952 C C . SER A 1 381 ? -11.298 38.049 -10.567 1.00 66.25 381 SER A C 1
ATOM 2954 O O . SER A 1 381 ? -10.747 37.156 -9.926 1.00 66.25 381 SER A O 1
ATOM 2956 N N . ASN A 1 382 ? -10.739 39.254 -10.740 1.00 69.50 382 ASN A N 1
ATOM 2957 C CA . ASN A 1 382 ? -9.398 39.640 -10.282 1.00 69.50 382 ASN A CA 1
ATOM 2958 C C . ASN A 1 382 ? -9.359 40.256 -8.869 1.00 69.50 382 ASN A C 1
ATOM 2960 O O . ASN A 1 382 ? -8.281 40.571 -8.361 1.00 69.50 382 ASN A O 1
ATOM 2964 N N . SER A 1 383 ? -10.517 40.480 -8.247 1.00 68.81 383 SER A N 1
ATOM 2965 C CA . SER A 1 383 ? -10.635 41.005 -6.884 1.00 68.81 383 SER A CA 1
ATOM 2966 C C . SER A 1 383 ? -10.422 39.897 -5.852 1.00 68.81 383 SER A C 1
ATOM 2968 O O . SER A 1 383 ? -10.603 38.724 -6.147 1.00 68.81 383 SER A O 1
ATOM 2970 N N . THR A 1 384 ? -10.075 40.257 -4.617 1.00 69.31 384 THR A N 1
ATOM 2971 C CA . THR A 1 384 ? -10.075 39.332 -3.466 1.00 69.31 384 THR A CA 1
ATOM 2972 C C . THR A 1 384 ? -11.319 39.481 -2.590 1.00 69.31 384 THR A C 1
ATOM 2974 O O . THR A 1 384 ? -11.454 38.772 -1.594 1.00 69.31 384 THR A O 1
ATOM 2977 N N . GLU A 1 385 ? -12.208 40.416 -2.926 1.00 79.12 385 GLU A N 1
ATOM 2978 C CA . GLU A 1 385 ? -13.430 40.680 -2.165 1.00 79.12 385 GLU A CA 1
ATOM 2979 C C . GLU A 1 385 ? -14.474 39.570 -2.394 1.00 79.12 385 GLU A C 1
ATOM 2981 O O . GLU A 1 385 ? -14.618 39.112 -3.536 1.00 79.12 385 GLU A O 1
ATOM 2986 N N . PRO A 1 386 ? -15.206 39.137 -1.349 1.00 79.81 386 PRO A N 1
ATOM 2987 C CA . PRO A 1 386 ? -16.319 38.198 -1.475 1.00 79.81 386 PRO A CA 1
ATOM 2988 C C . PRO A 1 386 ? -17.439 38.726 -2.374 1.00 79.81 386 PRO A C 1
ATOM 2990 O O . PRO A 1 386 ? -17.679 39.929 -2.437 1.00 79.81 386 PRO A O 1
ATOM 2993 N N . GLY A 1 387 ? -18.160 37.822 -3.032 1.00 83.44 387 GLY A N 1
ATOM 2994 C CA . GLY A 1 387 ? -19.258 38.188 -3.925 1.00 83.44 387 GLY A CA 1
ATOM 2995 C C . GLY A 1 387 ? -19.497 37.158 -5.019 1.00 83.44 387 GLY A C 1
ATOM 2996 O O . GLY A 1 387 ? -18.795 36.148 -5.117 1.00 83.44 387 GLY A O 1
ATOM 2997 N N . ILE A 1 388 ? -20.514 37.403 -5.837 1.00 85.00 388 ILE A N 1
ATOM 2998 C CA . ILE A 1 388 ? -20.835 36.566 -6.995 1.00 85.00 388 ILE A CA 1
ATOM 2999 C C . ILE A 1 388 ? -19.826 36.861 -8.110 1.00 85.00 388 ILE A C 1
ATOM 3001 O O . ILE A 1 388 ? -19.666 38.009 -8.516 1.00 85.00 388 ILE A O 1
ATOM 3005 N N . LEU A 1 389 ? -19.145 35.826 -8.597 1.00 84.31 389 LEU A N 1
ATOM 3006 C CA . LEU A 1 389 ? -18.218 35.908 -9.732 1.00 84.31 389 LEU A CA 1
ATOM 3007 C C . LEU A 1 389 ? -18.952 35.666 -11.047 1.00 84.31 389 LEU A C 1
ATOM 3009 O O . LEU A 1 389 ? -18.687 36.314 -12.053 1.00 84.31 389 LEU A O 1
ATOM 3013 N N . GLU A 1 390 ? -19.888 34.721 -11.021 1.00 83.94 390 GLU A N 1
ATOM 3014 C CA . GLU A 1 390 ? -20.711 34.352 -12.161 1.00 83.94 390 GLU A CA 1
ATOM 3015 C C . GLU A 1 390 ? -22.036 33.788 -11.653 1.00 83.94 390 GLU A C 1
ATOM 3017 O O . GLU A 1 390 ? -22.065 33.042 -10.675 1.00 83.94 390 GLU A O 1
ATOM 3022 N N . TRP A 1 391 ? -23.137 34.109 -12.322 1.00 81.81 391 TRP A N 1
ATOM 3023 C CA . TRP A 1 391 ? -24.442 33.528 -12.030 1.00 81.81 391 TRP A CA 1
ATOM 3024 C C . TRP A 1 391 ? -25.156 33.273 -13.351 1.00 81.81 391 TRP A C 1
ATOM 3026 O O . TRP A 1 391 ? -25.457 34.212 -14.084 1.00 81.81 391 TRP A O 1
ATOM 3036 N N . THR A 1 392 ? -25.421 32.003 -13.642 1.00 73.00 392 THR A N 1
ATOM 3037 C CA . THR A 1 392 ? -26.153 31.506 -14.812 1.00 73.00 392 THR A CA 1
ATOM 3038 C C . THR A 1 392 ? -27.396 30.725 -14.368 1.00 73.00 392 THR A C 1
ATOM 3040 O O . THR A 1 392 ? -27.692 30.610 -13.178 1.00 73.00 392 THR A O 1
ATOM 3043 N N . GLY A 1 393 ? -28.180 30.206 -15.320 1.00 65.44 393 GLY A N 1
ATOM 3044 C CA . GLY A 1 393 ? -29.409 29.460 -15.020 1.00 65.44 393 GLY A CA 1
ATOM 3045 C C . GLY A 1 393 ? -29.168 28.114 -14.338 1.00 65.44 393 GLY A C 1
ATOM 3046 O O . GLY A 1 393 ? -30.087 27.585 -13.706 1.00 65.44 393 GLY A O 1
ATOM 3047 N N . THR A 1 394 ? -27.939 27.601 -14.442 1.00 62.88 394 THR A N 1
ATOM 3048 C CA . THR A 1 394 ? -27.537 26.272 -13.970 1.00 62.88 394 THR A CA 1
ATOM 3049 C C . THR A 1 394 ? -26.271 26.268 -13.110 1.00 62.88 394 THR A C 1
ATOM 3051 O O . THR A 1 394 ? -25.918 25.240 -12.525 1.00 62.88 394 THR A O 1
ATOM 3054 N N . ARG A 1 395 ? -25.571 27.405 -13.002 1.00 77.31 395 ARG A N 1
ATOM 3055 C CA . ARG A 1 395 ? -24.306 27.528 -12.272 1.00 77.31 395 ARG A CA 1
ATOM 3056 C C . ARG A 1 395 ? -24.201 28.869 -11.554 1.00 77.31 395 ARG A C 1
ATOM 3058 O O . ARG A 1 395 ? -24.575 29.894 -12.101 1.00 77.31 395 ARG A O 1
ATOM 3065 N N . ILE A 1 396 ? -23.634 28.876 -10.356 1.00 84.19 396 ILE A N 1
ATOM 3066 C CA . ILE A 1 396 ? -23.230 30.091 -9.648 1.00 84.19 396 ILE A CA 1
ATOM 3067 C C . ILE A 1 396 ? -21.789 29.896 -9.193 1.00 84.19 396 ILE A C 1
ATOM 3069 O O . ILE A 1 396 ? -21.516 29.004 -8.394 1.00 84.19 396 ILE A O 1
ATOM 3073 N N . ASN A 1 397 ? -20.874 30.723 -9.687 1.00 85.50 397 ASN A N 1
ATOM 3074 C CA . ASN A 1 397 ? -19.534 30.839 -9.131 1.00 85.50 397 ASN A CA 1
ATOM 3075 C C . ASN A 1 397 ? -19.552 31.950 -8.088 1.00 85.50 397 ASN A C 1
ATOM 3077 O O . ASN A 1 397 ? -19.866 33.105 -8.376 1.00 85.50 397 ASN A O 1
ATOM 3081 N N . TYR A 1 398 ? -19.239 31.584 -6.856 1.00 86.62 398 TYR A N 1
ATOM 3082 C CA . TYR A 1 398 ? -19.374 32.441 -5.696 1.00 86.62 398 TYR A CA 1
ATOM 3083 C C . TYR A 1 398 ? -18.089 32.423 -4.880 1.00 86.62 398 TYR A C 1
ATOM 3085 O O . TYR A 1 398 ? -17.579 31.355 -4.552 1.00 86.62 398 TYR A O 1
ATOM 3093 N N . ARG A 1 399 ? -17.594 33.603 -4.502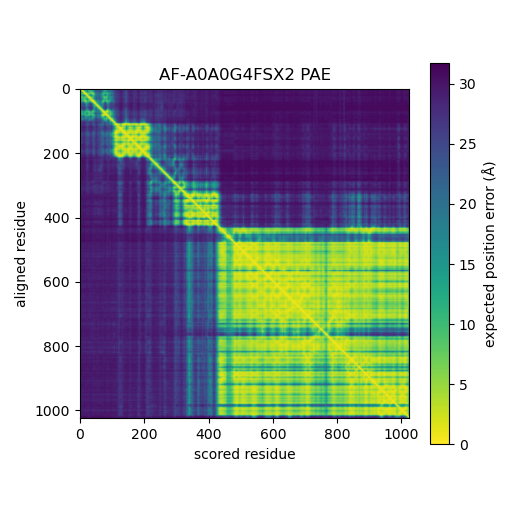 1.00 85.69 399 ARG A N 1
ATOM 3094 C CA . ARG A 1 399 ? -16.517 33.749 -3.524 1.00 85.69 399 ARG A CA 1
ATOM 3095 C C . ARG A 1 399 ? -17.108 33.971 -2.126 1.00 85.69 399 ARG A C 1
ATOM 3097 O O . ARG A 1 399 ? -17.666 35.047 -1.880 1.00 85.69 399 ARG A O 1
ATOM 3104 N N . PRO A 1 400 ? -16.983 33.002 -1.201 1.00 78.19 400 PRO A N 1
ATOM 3105 C CA . PRO A 1 400 ? -17.567 33.073 0.131 1.00 78.19 400 PRO A CA 1
ATOM 3106 C C . PRO A 1 400 ? -17.062 34.252 0.956 1.00 78.19 400 PRO A C 1
ATOM 3108 O O . PRO A 1 400 ? -15.874 34.581 0.955 1.00 78.19 400 PRO A O 1
ATOM 3111 N N . HIS A 1 401 ? -17.970 34.858 1.722 1.00 75.75 401 HIS A N 1
ATOM 3112 C CA . HIS A 1 401 ? -17.587 35.746 2.816 1.00 75.75 401 HIS A CA 1
ATOM 3113 C C . HIS A 1 401 ? -16.867 34.943 3.911 1.00 75.75 401 HIS A C 1
ATOM 3115 O O . HIS A 1 401 ? -17.168 33.761 4.078 1.00 75.75 401 HIS A O 1
ATOM 3121 N N . PRO A 1 402 ? -15.959 35.555 4.695 1.00 69.19 402 PRO A N 1
ATOM 3122 C CA . PRO A 1 402 ? -15.365 34.892 5.852 1.00 69.19 402 PRO A CA 1
ATOM 3123 C C . PRO A 1 402 ? -16.447 34.356 6.799 1.00 69.19 402 PRO A C 1
ATOM 3125 O O . PRO A 1 402 ? -17.334 35.104 7.215 1.00 69.19 402 PRO A O 1
ATOM 3128 N N . THR A 1 403 ? -16.370 33.073 7.152 1.00 60.94 403 THR A N 1
ATOM 3129 C CA . THR A 1 403 ? -17.354 32.394 8.012 1.00 60.94 403 THR A CA 1
ATOM 3130 C C . THR A 1 403 ? -16.713 31.895 9.311 1.00 60.94 403 THR A C 1
ATOM 3132 O O . THR A 1 403 ? -15.490 31.787 9.424 1.00 60.94 403 THR A O 1
ATOM 3135 N N . THR A 1 404 ? -17.529 31.602 10.328 1.00 58.50 404 THR A N 1
ATOM 3136 C CA . THR A 1 404 ? -17.090 30.982 11.592 1.00 58.50 404 THR A CA 1
ATOM 3137 C C . THR A 1 404 ? -17.538 29.521 11.679 1.00 58.50 404 THR A C 1
ATOM 3139 O O . THR A 1 404 ? -18.498 29.117 11.024 1.00 58.50 404 THR A O 1
ATOM 3142 N N . GLU A 1 405 ? -16.839 28.726 12.493 1.00 57.06 405 GLU A N 1
ATOM 3143 C CA . GLU A 1 405 ? -17.031 27.268 12.600 1.00 57.06 405 GLU A CA 1
ATOM 3144 C C . GLU A 1 405 ? -18.367 26.854 13.268 1.00 57.06 405 GLU A C 1
ATOM 3146 O O . GLU A 1 405 ? -18.811 25.730 13.066 1.00 57.06 405 GLU A O 1
ATOM 3151 N N . ASP A 1 406 ? -19.044 27.754 13.998 1.00 50.94 406 ASP A N 1
ATOM 3152 C CA . ASP A 1 406 ? -20.201 27.438 14.868 1.00 50.94 406 ASP A CA 1
ATOM 3153 C C . ASP A 1 406 ? -21.593 27.610 14.217 1.00 50.94 406 ASP A C 1
ATOM 3155 O O . ASP A 1 406 ? -22.618 27.583 14.903 1.00 50.94 406 ASP A O 1
ATOM 3159 N N . THR A 1 407 ? -21.675 27.823 12.902 1.00 51.97 407 THR A N 1
ATOM 3160 C CA . THR A 1 407 ? -22.968 28.000 12.213 1.00 51.97 407 THR A CA 1
ATOM 3161 C C . THR A 1 407 ? -23.395 26.707 11.520 1.00 51.97 407 THR A C 1
ATOM 3163 O O . THR A 1 407 ? -22.715 26.237 10.615 1.00 51.97 407 THR A O 1
ATOM 3166 N N . ALA A 1 408 ? -24.525 26.122 11.942 1.00 47.38 408 ALA A N 1
ATOM 3167 C CA . ALA A 1 408 ? -25.152 25.003 11.235 1.00 47.38 408 ALA A CA 1
ATOM 3168 C C . ALA A 1 408 ? -25.436 25.409 9.773 1.00 47.38 408 ALA A C 1
ATOM 3170 O O . ALA A 1 408 ? -26.027 26.464 9.527 1.00 47.38 408 ALA A O 1
ATOM 3171 N N . SER A 1 409 ? -24.954 24.603 8.823 1.00 63.44 409 SER A N 1
ATOM 3172 C CA . SER A 1 409 ? -24.478 25.078 7.522 1.00 63.44 409 SER A CA 1
ATOM 3173 C C . SER A 1 409 ? -25.169 24.440 6.318 1.00 63.44 409 SER A C 1
ATOM 3175 O O . SER A 1 409 ? -25.469 23.246 6.282 1.00 63.44 409 SER A O 1
ATOM 3177 N N . GLY A 1 410 ? -25.369 25.255 5.288 1.00 70.94 410 GLY A N 1
ATOM 3178 C CA . GLY A 1 410 ? -25.834 24.820 3.981 1.00 70.94 410 GLY A CA 1
ATOM 3179 C C . GLY A 1 410 ? -26.003 25.995 3.022 1.00 70.94 410 GLY A C 1
ATOM 3180 O O . GLY A 1 410 ? -26.125 27.146 3.448 1.00 70.94 410 GLY A O 1
ATOM 3181 N N . ILE A 1 411 ? -25.977 25.700 1.727 1.00 81.62 411 ILE A N 1
ATOM 3182 C CA . ILE A 1 411 ? -26.251 26.659 0.659 1.00 81.62 411 ILE A CA 1
ATOM 3183 C C . ILE A 1 411 ? -27.714 26.533 0.255 1.00 81.62 411 ILE A C 1
ATOM 3185 O O . ILE A 1 411 ? -28.216 25.430 0.026 1.00 81.62 411 ILE A O 1
ATOM 3189 N N . GLN A 1 412 ? -28.384 27.676 0.142 1.00 87.25 412 GLN A N 1
ATOM 3190 C CA . GLN A 1 412 ? -29.701 27.785 -0.471 1.00 87.25 412 GLN A CA 1
ATOM 3191 C C . GLN A 1 412 ? -29.744 28.935 -1.459 1.00 87.25 412 GLN A C 1
ATOM 3193 O O . GLN A 1 412 ? -29.045 29.937 -1.323 1.00 87.25 412 GLN A O 1
ATOM 3198 N N . ILE A 1 413 ? -30.631 28.806 -2.434 1.00 86.75 413 ILE A N 1
ATOM 3199 C CA . ILE A 1 413 ? -30.946 29.864 -3.381 1.00 86.75 413 ILE A CA 1
ATOM 3200 C C . ILE A 1 413 ? -32.424 30.175 -3.225 1.00 86.75 413 ILE A C 1
ATOM 3202 O O . ILE A 1 413 ? -33.272 29.283 -3.274 1.00 86.75 413 ILE A O 1
ATOM 3206 N N . ARG A 1 414 ? -32.734 31.452 -3.014 1.00 84.12 414 ARG A N 1
ATOM 3207 C CA . ARG A 1 414 ? -34.101 31.962 -2.947 1.00 84.12 414 ARG A CA 1
ATOM 3208 C C . ARG A 1 414 ? -34.379 32.790 -4.189 1.00 84.12 414 ARG A C 1
ATOM 3210 O O . ARG A 1 414 ? -33.648 33.734 -4.474 1.00 84.12 414 ARG A O 1
ATOM 3217 N N . THR A 1 415 ? -35.458 32.469 -4.890 1.00 78.06 415 THR A N 1
ATOM 3218 C CA . THR A 1 415 ? -36.000 33.267 -5.996 1.00 78.06 415 THR A CA 1
ATOM 3219 C C . THR A 1 415 ? -37.481 33.559 -5.746 1.00 78.06 415 THR A C 1
ATOM 3221 O O . THR A 1 415 ? -38.083 33.046 -4.801 1.00 78.06 415 THR A O 1
ATOM 3224 N N . ALA A 1 416 ? -38.111 34.372 -6.597 1.00 72.62 416 ALA A N 1
ATOM 3225 C CA . ALA A 1 416 ? -39.543 34.657 -6.488 1.00 72.62 416 ALA A CA 1
ATOM 3226 C C . ALA A 1 416 ? -40.453 33.428 -6.727 1.00 72.62 416 ALA A C 1
ATOM 3228 O O . ALA A 1 416 ? -41.633 33.485 -6.386 1.00 72.62 416 ALA A O 1
ATOM 3229 N N . LYS A 1 417 ? -39.931 32.321 -7.284 1.00 72.19 417 LYS A N 1
ATOM 3230 C CA . LYS A 1 417 ? -40.681 31.063 -7.478 1.00 72.19 417 LYS A CA 1
ATOM 3231 C C . LYS A 1 417 ? -40.487 30.050 -6.343 1.00 72.19 417 LYS A C 1
ATOM 3233 O O . LYS A 1 417 ? -41.220 29.068 -6.302 1.00 72.19 417 LYS A O 1
ATOM 3238 N N . GLY A 1 418 ? -39.546 30.269 -5.420 1.00 76.00 418 GLY A N 1
ATOM 3239 C CA . GLY A 1 418 ? -39.345 29.392 -4.263 1.00 76.00 418 GLY A CA 1
ATOM 3240 C C . GLY A 1 418 ? -37.932 29.431 -3.681 1.00 76.00 418 GLY A C 1
ATOM 3241 O O . GLY A 1 418 ? -37.074 30.196 -4.123 1.00 76.00 418 GLY A O 1
ATOM 3242 N N . THR A 1 419 ? -37.694 28.575 -2.690 1.00 82.81 419 THR A N 1
ATOM 3243 C CA . THR A 1 419 ? -36.376 28.350 -2.078 1.00 82.81 419 THR A CA 1
ATOM 3244 C C . THR A 1 419 ? -35.907 26.941 -2.413 1.00 82.81 419 THR A C 1
ATOM 3246 O O . THR A 1 419 ? -36.715 26.015 -2.404 1.00 82.81 419 THR A O 1
ATOM 3249 N N . SER A 1 420 ? -34.614 26.777 -2.681 1.00 81.69 420 SER A N 1
ATOM 3250 C CA . SER A 1 420 ? -34.029 25.471 -2.969 1.00 81.69 420 SER A CA 1
ATOM 3251 C C . SER A 1 420 ? -33.965 24.555 -1.754 1.00 81.69 420 SER A C 1
ATOM 3253 O O . SER A 1 420 ? -34.078 24.988 -0.601 1.00 81.69 420 SER A O 1
ATOM 3255 N N . ASN A 1 421 ? -33.688 23.276 -2.015 1.00 73.94 421 ASN A N 1
ATOM 3256 C CA . ASN A 1 421 ? -33.162 22.375 -0.998 1.00 73.94 421 ASN A CA 1
ATOM 3257 C C . ASN A 1 421 ? -31.936 23.005 -0.316 1.00 73.94 421 ASN A C 1
ATOM 3259 O O . ASN A 1 421 ? -31.162 23.742 -0.935 1.00 73.94 421 ASN A O 1
ATOM 3263 N N . LEU A 1 422 ? -31.795 22.728 0.979 1.00 79.81 422 LEU A N 1
ATOM 3264 C CA . LEU A 1 422 ? -30.599 23.065 1.737 1.00 79.81 422 LEU A CA 1
ATOM 3265 C C . LEU A 1 422 ? -29.506 22.071 1.351 1.00 79.81 422 LEU A C 1
ATOM 3267 O O . LEU A 1 422 ? -29.591 20.902 1.721 1.00 79.81 422 LEU A O 1
ATOM 3271 N N . TYR A 1 423 ? -28.499 22.525 0.609 1.00 74.25 423 TYR A N 1
ATOM 3272 C CA . TYR A 1 423 ? -27.345 21.689 0.299 1.00 74.25 423 TYR A CA 1
ATOM 3273 C C . TYR A 1 423 ? -26.331 21.794 1.444 1.00 74.25 423 TYR A C 1
ATOM 3275 O O . TYR A 1 423 ? -25.801 22.887 1.661 1.00 74.25 423 TYR A O 1
ATOM 3283 N N . PRO A 1 424 ? -26.054 20.718 2.199 1.00 70.62 424 PRO A N 1
ATOM 3284 C CA . PRO A 1 424 ? -25.134 20.782 3.326 1.00 70.62 424 PRO A CA 1
ATOM 3285 C C . PRO A 1 424 ? -23.712 21.067 2.829 1.00 70.62 424 PRO A C 1
ATOM 3287 O O . PRO A 1 424 ? -23.184 20.351 1.983 1.00 70.62 424 PRO A O 1
ATOM 3290 N N . VAL A 1 425 ? -23.081 22.106 3.376 1.00 64.88 425 VAL A N 1
ATOM 3291 C CA . VAL A 1 425 ? -21.661 22.410 3.143 1.00 64.88 425 VAL A CA 1
ATOM 3292 C C . VAL A 1 425 ? -20.917 22.363 4.467 1.00 64.88 425 VAL A C 1
ATOM 3294 O O . VAL A 1 425 ? -21.441 22.797 5.497 1.00 64.88 425 VAL A O 1
ATOM 3297 N N . LYS A 1 426 ? -19.698 21.824 4.466 1.00 64.62 426 LYS A N 1
ATOM 3298 C CA . LYS A 1 426 ? -18.844 21.778 5.663 1.00 64.62 426 LYS A CA 1
ATOM 3299 C C . LYS A 1 426 ? -17.961 23.023 5.685 1.00 64.62 426 LYS A C 1
ATOM 3301 O O . LYS A 1 426 ? -17.509 23.465 4.639 1.00 64.62 426 LYS A O 1
ATOM 3306 N N . VAL A 1 427 ? -17.685 23.605 6.846 1.00 57.59 427 VAL A N 1
ATOM 3307 C CA . VAL A 1 427 ? -16.649 24.649 6.957 1.00 57.59 427 VAL A CA 1
ATOM 3308 C C . VAL A 1 427 ? -15.325 23.960 7.295 1.00 57.59 427 VAL A C 1
ATOM 3310 O O . VAL A 1 427 ? -15.298 23.117 8.191 1.00 57.59 427 VAL A O 1
ATOM 3313 N N . SER A 1 428 ? -14.239 24.263 6.570 1.00 53.94 428 SER A N 1
ATOM 3314 C CA . SER A 1 428 ? -12.946 23.592 6.757 1.00 53.94 428 SER A CA 1
ATOM 3315 C C . SER A 1 428 ? -12.462 23.805 8.189 1.00 53.94 428 SER A C 1
ATOM 3317 O O . SER A 1 428 ? -12.260 24.941 8.630 1.00 53.94 428 SER A O 1
ATOM 3319 N N . ALA A 1 429 ? -12.235 22.699 8.883 1.00 48.81 429 ALA A N 1
ATOM 3320 C CA . ALA A 1 429 ? -11.972 22.607 10.308 1.00 48.81 429 ALA A CA 1
ATOM 3321 C C . ALA A 1 429 ? -10.522 22.969 10.687 1.00 48.81 429 ALA A C 1
ATOM 3323 O O . ALA A 1 429 ? -9.892 22.316 11.522 1.00 48.81 429 ALA A O 1
ATOM 3324 N N . ALA A 1 430 ? -9.954 24.007 10.068 1.00 42.59 430 ALA A N 1
ATOM 3325 C CA . ALA A 1 430 ? -8.552 24.355 10.256 1.00 42.59 430 ALA A CA 1
ATOM 3326 C C . ALA A 1 430 ? -8.219 24.717 11.721 1.00 42.59 430 ALA A C 1
ATOM 3328 O O . ALA A 1 430 ? -7.069 24.518 12.130 1.00 42.59 430 ALA A O 1
ATOM 3329 N N . ALA A 1 431 ? -9.191 25.182 12.530 1.00 40.88 431 ALA A N 1
ATOM 3330 C CA . ALA A 1 431 ? -9.004 25.383 13.971 1.00 40.88 431 ALA A CA 1
ATOM 3331 C C . ALA A 1 431 ? -9.294 24.132 14.825 1.00 40.88 431 ALA A C 1
ATOM 3333 O O . ALA A 1 431 ? -8.716 24.010 15.905 1.00 40.88 431 ALA A O 1
ATOM 3334 N N . GLN A 1 432 ? -10.087 23.168 14.342 1.00 46.69 432 GLN A N 1
ATOM 3335 C CA . GLN A 1 432 ? -10.500 21.989 15.118 1.00 46.69 432 GLN A CA 1
ATOM 3336 C C . GLN A 1 432 ? -9.391 20.942 15.328 1.00 46.69 432 GLN A C 1
ATOM 3338 O O . GLN A 1 432 ? -9.526 20.093 16.208 1.00 46.69 432 GLN A O 1
ATOM 3343 N N . MET A 1 433 ? -8.299 20.976 14.561 1.00 59.06 433 MET A N 1
ATOM 3344 C CA . MET A 1 433 ? -7.171 20.043 14.728 1.00 59.06 433 MET A CA 1
ATOM 3345 C C . MET A 1 433 ? -6.126 20.495 15.764 1.00 59.06 433 MET A C 1
ATOM 3347 O O . MET A 1 433 ? -5.218 19.732 16.067 1.00 59.06 433 MET A O 1
ATOM 3351 N N . ARG A 1 434 ? -6.236 21.701 16.352 1.00 62.34 434 ARG A N 1
ATOM 3352 C CA . ARG A 1 434 ? -5.339 22.127 17.458 1.00 62.34 434 ARG A CA 1
ATOM 3353 C C . ARG A 1 434 ? -5.457 21.245 18.703 1.00 62.34 434 ARG A C 1
ATOM 3355 O O . ARG A 1 434 ? -4.547 21.217 19.531 1.00 62.34 434 ARG A O 1
ATOM 3362 N N . ASP A 1 435 ? -6.591 20.568 18.819 1.00 73.75 435 ASP A N 1
ATOM 3363 C CA . ASP A 1 435 ? -6.933 19.713 19.945 1.00 73.75 435 ASP A CA 1
ATOM 3364 C C . ASP A 1 435 ? -6.544 18.245 19.699 1.00 73.75 435 ASP A C 1
ATOM 3366 O O . ASP A 1 435 ? -6.612 17.448 20.626 1.00 73.75 435 ASP A O 1
ATOM 3370 N N . VAL A 1 436 ? -6.114 17.877 18.483 1.00 84.75 436 VAL A N 1
ATOM 3371 C CA . VAL A 1 436 ? -5.539 16.553 18.201 1.00 84.75 436 VAL A CA 1
ATOM 3372 C C . VAL A 1 436 ? -4.085 16.576 18.650 1.00 84.75 436 VAL A C 1
ATOM 3374 O O . VAL A 1 436 ? -3.270 17.317 18.101 1.00 84.75 436 VAL A O 1
ATOM 3377 N N . LYS A 1 437 ? -3.761 15.788 19.673 1.00 88.12 437 LYS A N 1
ATOM 3378 C CA . LYS A 1 437 ? -2.418 15.736 20.251 1.00 88.12 437 LYS A CA 1
ATOM 3379 C C . LYS A 1 437 ? -2.031 14.300 20.539 1.00 88.12 437 LYS A C 1
ATOM 3381 O O . LYS A 1 437 ? -2.835 13.532 21.057 1.00 88.12 437 LYS A O 1
ATOM 3386 N N . TYR A 1 438 ? -0.788 13.973 20.220 1.00 91.25 438 TYR A N 1
ATOM 3387 C CA . TYR A 1 438 ? -0.159 12.708 20.570 1.00 91.25 438 TYR A CA 1
ATOM 3388 C C . TYR A 1 438 ? 0.924 12.933 21.620 1.00 91.25 438 TYR A C 1
ATOM 3390 O O . TYR A 1 438 ? 1.552 13.995 21.676 1.00 91.25 438 TYR A O 1
ATOM 3398 N N . GLY A 1 439 ? 1.144 11.912 22.444 1.00 87.12 439 GLY A N 1
ATOM 3399 C CA . GLY A 1 439 ? 2.274 11.855 23.356 1.00 87.12 439 GLY A CA 1
ATOM 3400 C C . GLY A 1 439 ? 3.614 11.781 22.617 1.00 87.12 439 GLY A C 1
ATOM 3401 O O . GLY A 1 439 ? 3.693 11.559 21.405 1.00 87.12 439 GLY A O 1
ATOM 3402 N N . GLN A 1 440 ? 4.695 11.960 23.372 1.00 87.88 440 GLN A N 1
ATOM 3403 C CA . GLN A 1 440 ? 6.044 11.707 22.866 1.00 87.88 440 GLN A CA 1
ATOM 3404 C C . GLN A 1 440 ? 6.252 10.203 22.613 1.00 87.88 440 GLN A C 1
ATOM 3406 O O . GLN A 1 440 ? 5.623 9.395 23.303 1.00 87.88 440 GLN A O 1
ATOM 3411 N N . PRO A 1 441 ? 7.139 9.814 21.677 1.00 90.31 441 PRO A N 1
ATOM 3412 C CA . PRO A 1 441 ? 7.474 8.411 21.451 1.00 90.31 441 PRO A CA 1
ATOM 3413 C C . PRO A 1 441 ? 7.843 7.681 22.750 1.00 90.31 441 PRO A C 1
ATOM 3415 O O . PRO A 1 441 ? 8.749 8.093 23.478 1.00 90.31 441 PRO A O 1
ATOM 3418 N N . LYS A 1 442 ? 7.133 6.586 23.035 1.00 92.69 442 LYS A N 1
ATOM 3419 C CA . LYS A 1 442 ? 7.373 5.684 24.164 1.00 92.69 442 LYS A CA 1
ATOM 3420 C C . LYS A 1 442 ? 8.171 4.482 23.674 1.00 92.69 442 LYS A C 1
ATOM 3422 O O . LYS A 1 442 ? 7.665 3.667 22.904 1.00 92.69 442 LYS A O 1
ATOM 3427 N N . THR A 1 443 ? 9.401 4.351 24.153 1.00 92.56 443 THR A N 1
ATOM 3428 C CA . THR A 1 443 ? 10.227 3.160 23.934 1.00 92.56 443 THR A CA 1
ATOM 3429 C C . THR A 1 443 ? 9.676 1.973 24.730 1.00 92.56 443 THR A C 1
ATOM 3431 O O . THR A 1 443 ? 9.536 2.053 25.951 1.00 92.56 443 THR A O 1
ATOM 3434 N N . LEU A 1 444 ? 9.391 0.863 24.047 1.00 92.25 444 LEU A N 1
ATOM 3435 C CA . LEU A 1 444 ? 8.900 -0.387 24.636 1.00 92.25 444 LEU A CA 1
ATOM 3436 C C . LEU A 1 444 ? 10.012 -1.397 24.908 1.00 92.25 444 LEU A C 1
ATOM 3438 O O . LEU A 1 444 ? 10.030 -2.047 25.951 1.00 92.25 444 LEU A O 1
ATOM 3442 N N . LEU A 1 445 ? 10.928 -1.545 23.953 1.00 88.31 445 LEU A N 1
ATOM 3443 C CA . LEU A 1 445 ? 12.057 -2.471 24.018 1.00 88.31 445 LEU A CA 1
ATOM 3444 C C . LEU A 1 445 ? 13.327 -1.760 23.598 1.00 88.31 445 LEU A C 1
ATOM 3446 O O . LEU A 1 445 ? 13.279 -0.883 22.743 1.00 88.31 445 LEU A O 1
ATOM 3450 N N . THR A 1 446 ? 14.452 -2.195 24.157 1.00 87.50 446 THR A N 1
ATOM 3451 C CA . THR A 1 446 ? 15.800 -1.791 23.745 1.00 87.50 446 THR A CA 1
ATOM 3452 C C . THR A 1 446 ? 16.722 -3.009 23.660 1.00 87.50 446 THR A C 1
ATOM 3454 O O . THR A 1 446 ? 16.346 -4.093 24.110 1.00 87.50 446 THR A O 1
ATOM 3457 N N . GLY A 1 447 ? 17.928 -2.856 23.102 1.00 79.56 447 GLY A N 1
ATOM 3458 C CA . GLY A 1 447 ? 18.919 -3.945 23.051 1.00 79.56 447 GLY A CA 1
ATOM 3459 C C . GLY A 1 447 ? 18.604 -5.018 22.003 1.00 79.56 447 GLY A C 1
ATOM 3460 O O . GLY A 1 447 ? 18.999 -6.175 22.143 1.00 79.56 447 GLY A O 1
ATOM 3461 N N . LEU A 1 448 ? 17.852 -4.655 20.970 1.00 80.62 448 LEU A N 1
ATOM 3462 C CA . LEU A 1 448 ? 17.363 -5.545 19.925 1.00 80.62 448 LEU A CA 1
ATOM 3463 C C . LEU A 1 448 ? 18.467 -5.916 18.918 1.00 80.62 448 LEU A C 1
ATOM 3465 O O . LEU A 1 448 ? 18.481 -7.036 18.413 1.00 80.62 448 LEU A O 1
ATOM 3469 N N . PHE A 1 449 ? 19.443 -5.044 18.663 1.00 75.94 449 PHE A N 1
ATOM 3470 C CA . PHE A 1 449 ? 20.579 -5.330 17.782 1.00 75.94 449 PHE A CA 1
ATOM 3471 C C . PHE A 1 449 ? 21.411 -6.510 18.274 1.00 75.94 449 PHE A C 1
ATOM 3473 O O . PHE A 1 449 ? 21.805 -7.350 17.462 1.00 75.94 449 PHE A O 1
ATOM 3480 N N . ASP A 1 450 ? 21.688 -6.571 19.577 1.00 71.19 450 ASP A N 1
ATOM 3481 C CA . ASP A 1 450 ? 22.466 -7.661 20.167 1.00 71.19 450 ASP A CA 1
ATOM 3482 C C . ASP A 1 450 ? 21.690 -8.978 20.068 1.00 71.19 450 ASP A C 1
ATOM 3484 O O . ASP A 1 450 ? 22.247 -9.981 19.620 1.00 71.19 450 ASP A O 1
ATOM 3488 N N . LEU A 1 451 ? 20.381 -8.953 20.347 1.00 74.38 451 LEU A N 1
ATOM 3489 C CA . LEU A 1 451 ? 19.483 -10.102 20.191 1.00 74.38 451 LEU A CA 1
ATOM 3490 C C . LEU A 1 451 ? 19.480 -10.642 18.751 1.00 74.38 451 LEU A C 1
ATOM 3492 O O . LEU A 1 451 ? 19.578 -11.848 18.511 1.00 74.38 451 LEU A O 1
ATOM 3496 N N . LEU A 1 452 ? 19.436 -9.750 17.759 1.00 74.25 452 LEU A N 1
ATOM 3497 C CA . LEU A 1 452 ? 19.527 -10.129 16.348 1.00 74.25 452 LEU A CA 1
ATOM 3498 C C . LEU A 1 452 ? 20.914 -10.682 15.974 1.00 74.25 452 LEU A C 1
ATOM 3500 O O . LEU A 1 452 ? 21.036 -11.359 14.950 1.00 74.25 452 LEU A O 1
ATOM 3504 N N . GLN A 1 453 ? 21.944 -10.480 16.796 1.00 66.81 453 GLN A N 1
ATOM 3505 C CA . GLN A 1 453 ? 23.302 -10.991 16.585 1.00 66.81 453 GLN A CA 1
ATOM 3506 C C . GLN A 1 453 ? 23.626 -12.282 17.357 1.00 66.81 453 GLN A C 1
ATOM 3508 O O . GLN A 1 453 ? 24.625 -12.926 17.021 1.00 66.81 453 GLN A O 1
ATOM 3513 N N . GLU A 1 454 ? 22.813 -12.709 18.333 1.00 58.62 454 GLU A N 1
ATOM 3514 C CA . GLU A 1 454 ? 23.147 -13.815 19.258 1.00 58.62 454 GLU A CA 1
ATOM 3515 C C . GLU A 1 454 ? 23.467 -15.158 18.569 1.00 58.62 454 GLU A C 1
ATOM 3517 O O . GLU A 1 454 ? 24.288 -15.917 19.080 1.00 58.62 454 GLU A O 1
ATOM 3522 N N . ASN A 1 455 ? 22.947 -15.397 17.358 1.00 53.94 455 ASN A N 1
ATOM 3523 C CA . ASN A 1 455 ? 23.188 -16.616 16.565 1.00 53.94 455 ASN A CA 1
ATOM 3524 C C . ASN A 1 455 ? 24.112 -16.420 15.343 1.00 53.94 455 ASN A C 1
ATOM 3526 O O . ASN A 1 455 ? 24.075 -17.216 14.408 1.00 53.94 455 ASN A O 1
ATOM 3530 N N . THR A 1 456 ? 24.925 -15.361 15.311 1.00 59.44 456 THR A N 1
ATOM 3531 C CA . THR A 1 456 ? 25.918 -15.163 14.237 1.00 59.44 456 THR A CA 1
ATOM 3532 C C . THR A 1 456 ? 27.158 -16.035 14.450 1.00 59.44 456 THR A C 1
ATOM 3534 O O . THR A 1 456 ? 27.721 -16.099 15.546 1.00 59.44 456 THR A O 1
ATOM 3537 N N . THR A 1 457 ? 27.602 -16.719 13.398 1.00 60.28 457 THR A N 1
ATOM 3538 C CA . THR A 1 457 ? 28.829 -17.529 13.391 1.00 60.28 457 THR A CA 1
ATOM 3539 C C . THR A 1 457 ? 30.080 -16.657 13.575 1.00 60.28 457 THR A C 1
ATOM 3541 O O . THR A 1 457 ? 30.072 -15.452 13.328 1.00 60.28 457 THR A O 1
ATOM 3544 N N . GLU A 1 458 ? 31.204 -17.251 13.989 1.00 56.22 458 GLU A N 1
ATOM 3545 C CA . GLU A 1 458 ? 32.465 -16.515 14.189 1.00 56.22 458 GLU A CA 1
ATOM 3546 C C . GLU A 1 458 ? 32.985 -15.865 12.890 1.00 56.22 458 GLU A C 1
ATOM 3548 O O . GLU A 1 458 ? 33.507 -14.750 12.918 1.00 56.22 458 GLU A O 1
ATOM 3553 N N . ALA A 1 459 ? 32.742 -16.500 11.738 1.00 54.75 459 ALA A N 1
ATOM 3554 C CA . ALA A 1 459 ? 33.018 -15.934 10.417 1.00 54.75 459 ALA A CA 1
ATOM 3555 C C . ALA A 1 459 ? 32.140 -14.706 10.107 1.00 54.75 459 ALA A C 1
ATOM 3557 O O . ALA A 1 459 ? 32.634 -13.707 9.587 1.00 54.75 459 ALA A O 1
ATOM 3558 N N . GLU A 1 460 ? 30.859 -14.738 10.480 1.00 59.53 460 GLU A N 1
ATOM 3559 C CA . GLU A 1 460 ? 29.943 -13.602 10.319 1.00 59.53 460 GLU A CA 1
ATOM 3560 C C . GLU A 1 460 ? 30.285 -12.454 11.267 1.00 59.53 460 GLU A C 1
ATOM 3562 O O . GLU A 1 460 ? 30.216 -11.296 10.865 1.00 59.53 460 GLU A O 1
ATOM 3567 N N . ARG A 1 461 ? 30.730 -12.745 12.496 1.00 60.84 461 ARG A N 1
ATOM 3568 C CA . ARG A 1 461 ? 31.245 -11.721 13.419 1.00 60.84 461 ARG A CA 1
ATOM 3569 C C . ARG A 1 461 ? 32.492 -11.032 12.871 1.00 60.84 461 ARG A C 1
ATOM 3571 O O . ARG A 1 461 ? 32.625 -9.820 13.026 1.00 60.84 461 ARG A O 1
ATOM 3578 N N . LEU A 1 462 ? 33.383 -11.774 12.211 1.00 56.56 462 LEU A N 1
ATOM 3579 C CA . LEU A 1 462 ? 34.563 -11.221 11.536 1.00 56.56 462 LEU A CA 1
ATOM 3580 C C . LEU A 1 462 ? 34.171 -10.367 10.323 1.00 56.56 462 LEU A C 1
ATOM 3582 O O . LEU A 1 462 ? 34.614 -9.225 10.222 1.00 56.56 462 LEU A O 1
ATOM 3586 N N . GLN A 1 463 ? 33.256 -10.847 9.474 1.00 57.81 463 GLN A N 1
ATOM 3587 C CA . GLN A 1 463 ? 32.692 -10.040 8.387 1.00 57.81 463 GLN A CA 1
ATOM 3588 C C . GLN A 1 463 ? 31.992 -8.782 8.914 1.00 57.81 463 GLN A C 1
ATOM 3590 O O . GLN A 1 463 ? 32.140 -7.711 8.340 1.00 57.81 463 GLN A O 1
ATOM 3595 N N . GLN A 1 464 ? 31.244 -8.863 10.014 1.00 57.91 464 GLN A N 1
ATOM 3596 C CA . GLN A 1 464 ? 30.614 -7.701 10.641 1.00 57.91 464 GLN A CA 1
ATOM 3597 C C . GLN A 1 464 ? 31.647 -6.731 11.230 1.00 57.91 464 GLN A C 1
ATOM 3599 O O . GLN A 1 464 ? 31.449 -5.521 11.150 1.00 57.91 464 GLN A O 1
ATOM 3604 N N . GLN A 1 465 ? 32.763 -7.221 11.780 1.00 56.34 465 GLN A N 1
ATOM 3605 C CA . GLN A 1 465 ? 33.882 -6.380 12.217 1.00 56.34 465 GLN A CA 1
ATOM 3606 C C . GLN A 1 465 ? 34.570 -5.667 11.048 1.00 56.34 465 GLN A C 1
ATOM 3608 O O . GLN A 1 465 ? 34.903 -4.493 11.190 1.00 56.34 465 GLN A O 1
ATOM 3613 N N . GLU A 1 466 ? 34.714 -6.306 9.887 1.00 53.78 466 GLU A N 1
ATOM 3614 C CA . GLU A 1 466 ? 35.173 -5.638 8.660 1.00 53.78 466 GLU A CA 1
ATOM 3615 C C . GLU A 1 466 ? 34.133 -4.616 8.158 1.00 53.78 466 GLU A C 1
ATOM 3617 O O . GLU A 1 466 ? 34.478 -3.478 7.831 1.00 53.78 466 GLU A O 1
ATOM 3622 N N . ARG A 1 467 ? 32.834 -4.952 8.222 1.00 53.72 467 ARG A N 1
ATOM 3623 C CA . ARG A 1 467 ? 31.707 -4.056 7.893 1.00 53.72 467 ARG A CA 1
ATOM 3624 C C . ARG A 1 467 ? 31.542 -2.891 8.889 1.00 53.72 467 ARG A C 1
ATOM 3626 O O . ARG A 1 467 ? 30.912 -1.895 8.538 1.00 53.72 467 ARG A O 1
ATOM 3633 N N . LYS A 1 468 ? 32.149 -2.917 10.091 1.00 49.56 468 LYS A N 1
ATOM 3634 C CA . LYS A 1 468 ? 32.199 -1.751 11.014 1.00 49.56 468 LYS A CA 1
ATOM 3635 C C . LYS A 1 468 ? 32.964 -0.557 10.430 1.00 49.56 468 LYS A C 1
ATOM 3637 O O . LYS A 1 468 ? 32.842 0.543 10.971 1.00 49.56 468 LYS A O 1
ATOM 3642 N N . LEU A 1 469 ? 33.722 -0.743 9.348 1.00 48.22 469 LEU A N 1
ATOM 3643 C CA . LEU A 1 469 ? 34.359 0.340 8.591 1.00 48.22 469 LEU A CA 1
ATOM 3644 C C . LEU A 1 469 ? 33.432 0.955 7.526 1.00 48.22 469 LEU A C 1
ATOM 3646 O O . LEU A 1 469 ? 33.704 2.055 7.051 1.00 48.22 469 LEU A O 1
ATOM 3650 N N . LEU A 1 470 ? 32.323 0.290 7.181 1.00 52.22 470 LEU A N 1
ATOM 3651 C CA . LEU A 1 470 ? 31.312 0.802 6.256 1.00 52.22 470 LEU A CA 1
ATOM 3652 C C . LEU A 1 470 ? 30.380 1.805 6.960 1.00 52.22 470 LEU A C 1
ATOM 3654 O O . LEU A 1 470 ? 30.225 1.789 8.193 1.00 52.22 470 LEU A O 1
ATOM 3658 N N . SER A 1 471 ? 29.761 2.697 6.177 1.00 51.50 471 SER A N 1
ATOM 3659 C CA . SER A 1 471 ? 28.798 3.679 6.693 1.00 51.50 471 SER A CA 1
ATOM 3660 C C . SER A 1 471 ? 27.653 2.967 7.442 1.00 51.50 471 SER A C 1
ATOM 3662 O O . SER A 1 471 ? 27.312 1.841 7.085 1.00 51.50 471 SER A O 1
ATOM 3664 N N . PRO A 1 472 ? 27.040 3.576 8.476 1.00 50.38 472 PRO A N 1
ATOM 3665 C CA . PRO A 1 472 ? 25.933 2.965 9.228 1.00 50.38 472 PRO A CA 1
ATOM 3666 C C . PRO A 1 472 ? 24.780 2.462 8.347 1.00 50.38 472 PRO A C 1
ATOM 3668 O O . PRO A 1 472 ? 24.128 1.484 8.679 1.00 50.38 472 PRO A O 1
ATOM 3671 N N . PHE A 1 473 ? 24.583 3.101 7.197 1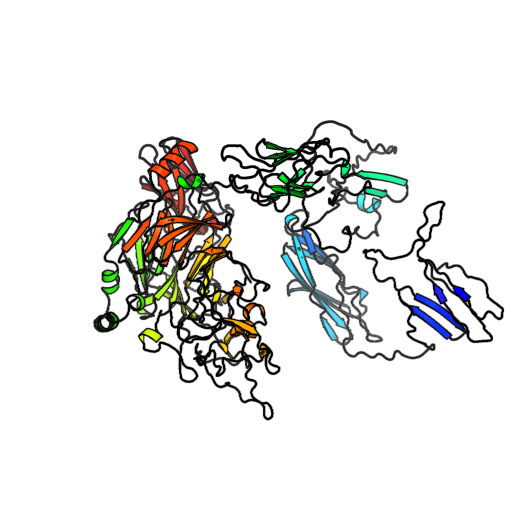.00 53.75 473 PHE A N 1
ATOM 3672 C CA . PHE A 1 473 ? 23.599 2.738 6.186 1.00 53.75 473 PHE A CA 1
ATOM 3673 C C . PHE A 1 473 ? 23.873 1.369 5.535 1.00 53.75 473 PHE A C 1
ATOM 3675 O O . PHE A 1 473 ? 22.959 0.584 5.330 1.00 53.75 473 PHE A O 1
ATOM 3682 N N . LEU A 1 474 ? 25.147 1.025 5.326 1.00 49.72 474 LEU A N 1
ATOM 3683 C CA . LEU A 1 474 ? 25.583 -0.265 4.775 1.00 49.72 474 LEU A CA 1
ATOM 3684 C C . LEU A 1 474 ? 25.607 -1.402 5.814 1.00 49.72 474 LEU A C 1
ATOM 3686 O O . LEU A 1 474 ? 25.882 -2.549 5.459 1.00 49.72 474 LEU A O 1
ATOM 3690 N N . ARG A 1 475 ? 25.371 -1.101 7.101 1.00 53.59 475 ARG A N 1
ATOM 3691 C CA . ARG A 1 475 ? 25.393 -2.096 8.191 1.00 53.59 475 ARG A CA 1
ATOM 3692 C C . ARG A 1 475 ? 24.068 -2.841 8.359 1.00 53.59 475 ARG A C 1
ATOM 3694 O O . ARG A 1 475 ? 24.071 -3.874 9.020 1.00 53.59 475 ARG A O 1
ATOM 3701 N N . GLY A 1 476 ? 22.992 -2.346 7.741 1.00 54.94 476 GLY A N 1
ATOM 3702 C CA . GLY A 1 476 ? 21.633 -2.842 7.942 1.00 54.94 476 GLY A CA 1
ATOM 3703 C C . GLY A 1 476 ? 21.105 -2.404 9.306 1.00 54.94 476 GLY A C 1
ATOM 3704 O O . GLY A 1 476 ? 21.656 -2.776 10.341 1.00 54.94 476 GLY A O 1
ATOM 3705 N N . GLY A 1 477 ? 20.078 -1.562 9.299 1.00 61.31 477 GLY A N 1
ATOM 3706 C CA . GLY A 1 477 ? 19.397 -1.095 10.501 1.00 61.31 477 GLY A CA 1
ATOM 3707 C C . GLY A 1 477 ? 18.627 -2.191 11.240 1.00 61.31 477 GLY A C 1
ATOM 3708 O O . GLY A 1 477 ? 18.729 -3.366 10.901 1.00 61.31 477 GLY A O 1
ATOM 3709 N N . LEU A 1 478 ? 17.885 -1.821 12.280 1.00 78.50 478 LEU A N 1
ATOM 3710 C CA . LEU A 1 478 ? 17.083 -2.734 13.080 1.00 78.50 478 LEU A CA 1
ATOM 3711 C C . LEU A 1 478 ? 15.831 -3.172 12.307 1.00 78.50 478 LEU A C 1
ATOM 3713 O O . LEU A 1 478 ? 15.809 -4.271 11.763 1.00 78.50 478 LEU A O 1
ATOM 3717 N N . GLY A 1 479 ? 14.806 -2.323 12.245 1.00 87.00 479 GLY A N 1
ATOM 3718 C CA . GLY A 1 479 ? 13.541 -2.613 11.576 1.00 87.00 479 GLY A CA 1
ATOM 3719 C C . GLY A 1 479 ? 13.430 -1.935 10.213 1.00 87.00 479 GLY A C 1
ATOM 3720 O O . GLY A 1 479 ? 13.900 -0.810 10.031 1.00 87.00 479 GLY A O 1
ATOM 3721 N N . LEU A 1 480 ? 12.805 -2.628 9.263 1.00 90.94 480 LEU A N 1
ATOM 3722 C CA . LEU A 1 480 ? 12.463 -2.103 7.936 1.00 90.94 480 LEU A CA 1
ATOM 3723 C C . LEU A 1 480 ? 10.953 -1.961 7.735 1.00 90.94 480 LEU A C 1
ATOM 3725 O O . LEU A 1 480 ? 10.537 -1.035 7.049 1.00 90.94 480 LEU A O 1
ATOM 3729 N N . THR A 1 481 ? 10.175 -2.862 8.340 1.00 94.75 481 THR A N 1
ATOM 3730 C CA . THR A 1 481 ? 8.717 -2.965 8.196 1.00 94.75 481 THR A CA 1
ATOM 3731 C C . THR A 1 481 ? 8.098 -3.643 9.423 1.00 94.75 481 THR A C 1
ATOM 3733 O O . THR A 1 481 ? 8.804 -4.367 10.142 1.00 94.75 481 THR A O 1
ATOM 3736 N N . GLY A 1 482 ? 6.808 -3.433 9.679 1.00 96.06 482 GLY A N 1
ATOM 3737 C CA . GLY A 1 482 ? 6.059 -4.151 10.707 1.00 96.06 482 GLY A CA 1
ATOM 3738 C C . GLY A 1 482 ? 4.623 -4.481 10.305 1.00 96.06 482 GLY A C 1
ATOM 3739 O O . GLY A 1 482 ? 4.065 -3.867 9.408 1.00 96.06 482 GLY A O 1
ATOM 3740 N N . ASP A 1 483 ? 4.014 -5.437 11.005 1.00 97.62 483 ASP A N 1
ATOM 3741 C CA . ASP A 1 483 ? 2.591 -5.762 10.852 1.00 97.62 483 ASP A CA 1
ATOM 3742 C C . ASP A 1 483 ? 2.035 -6.410 12.132 1.00 97.62 483 ASP A C 1
ATOM 3744 O O . ASP A 1 483 ? 2.778 -6.975 12.945 1.00 97.62 483 ASP A O 1
ATOM 3748 N N . TRP A 1 484 ? 0.722 -6.325 12.331 1.00 97.44 484 TRP A N 1
ATOM 3749 C CA . TRP A 1 484 ? 0.028 -7.019 13.414 1.00 97.44 484 TRP A CA 1
ATOM 3750 C C . TRP A 1 484 ? -0.379 -8.424 12.978 1.00 97.44 484 TRP A C 1
ATOM 3752 O O . TRP A 1 484 ? -0.955 -8.620 11.913 1.00 97.44 484 TRP A O 1
ATOM 3762 N N . GLY A 1 485 ? -0.132 -9.406 13.842 1.00 96.56 485 GLY A N 1
ATOM 3763 C CA . GLY A 1 485 ? -0.644 -10.756 13.661 1.00 96.56 485 GLY A CA 1
ATOM 3764 C C . GLY A 1 485 ? -2.177 -10.797 13.690 1.00 96.56 485 GLY A C 1
ATOM 3765 O O . GLY A 1 485 ? -2.815 -9.961 14.341 1.00 96.56 485 GLY A O 1
ATOM 3766 N N . PRO A 1 486 ? -2.796 -11.805 13.051 1.00 95.31 486 PRO A N 1
ATOM 3767 C CA . PRO A 1 486 ? -4.250 -11.969 13.054 1.00 95.31 486 PRO A CA 1
ATOM 3768 C C . PRO A 1 486 ? -4.807 -12.355 14.436 1.00 95.31 486 PRO A C 1
ATOM 3770 O O . PRO A 1 486 ? -6.015 -12.324 14.647 1.00 95.31 486 PRO A O 1
ATOM 3773 N N . ASP A 1 487 ? -3.933 -12.651 15.405 1.00 93.50 487 ASP A N 1
ATOM 3774 C CA . ASP A 1 487 ? -4.273 -12.775 16.825 1.00 93.50 487 ASP A CA 1
ATOM 3775 C C . ASP A 1 487 ? -4.650 -11.436 17.488 1.00 93.50 487 ASP A C 1
ATOM 3777 O O . ASP A 1 487 ? -5.055 -11.426 18.652 1.00 93.50 487 ASP A O 1
ATOM 3781 N N . ALA A 1 488 ? -4.515 -10.324 16.752 1.00 91.56 488 ALA A N 1
ATOM 3782 C CA . ALA A 1 488 ? -4.801 -8.954 17.165 1.00 91.56 488 ALA A CA 1
ATOM 3783 C C . ALA A 1 488 ? -3.942 -8.431 18.331 1.00 91.56 488 ALA A C 1
ATOM 3785 O O . ALA A 1 488 ? -4.302 -7.427 18.957 1.00 91.56 488 ALA A O 1
ATOM 3786 N N . LYS A 1 489 ? -2.834 -9.106 18.672 1.00 93.06 489 LYS A N 1
ATOM 3787 C CA . LYS A 1 489 ? -2.046 -8.816 19.889 1.00 93.06 489 LYS A CA 1
ATOM 3788 C C . LYS A 1 489 ? -0.545 -8.894 19.692 1.00 93.06 489 LYS A C 1
ATOM 3790 O O . LYS A 1 489 ? 0.191 -8.233 20.428 1.00 93.06 489 LYS A O 1
ATOM 3795 N N . THR A 1 490 ? -0.075 -9.699 18.751 1.00 96.44 490 THR A N 1
ATOM 3796 C CA . THR A 1 490 ? 1.351 -9.868 18.495 1.00 96.44 490 THR A CA 1
ATOM 3797 C C . THR A 1 490 ? 1.773 -8.943 17.369 1.00 96.44 490 THR A C 1
ATOM 3799 O O . THR A 1 490 ? 1.239 -9.003 16.267 1.00 96.44 490 THR A O 1
ATOM 3802 N N . PHE A 1 491 ? 2.748 -8.083 17.642 1.00 97.75 491 PHE A N 1
ATOM 3803 C CA . PHE A 1 491 ? 3.350 -7.214 16.641 1.00 97.75 491 PHE A CA 1
ATOM 3804 C C . PHE A 1 491 ? 4.616 -7.859 16.085 1.00 97.75 491 PHE A C 1
ATOM 3806 O O . PHE A 1 491 ? 5.448 -8.359 16.850 1.00 97.75 491 PHE A O 1
ATOM 3813 N N . PHE A 1 492 ? 4.765 -7.827 14.765 1.00 97.38 492 PHE A N 1
ATOM 3814 C CA . PHE A 1 492 ? 5.881 -8.400 14.029 1.00 97.38 492 PHE A CA 1
ATOM 3815 C C . PHE A 1 492 ? 6.727 -7.306 13.383 1.00 97.38 492 PHE A C 1
ATOM 3817 O O . PHE A 1 492 ? 6.212 -6.272 12.972 1.00 97.38 492 PHE A O 1
ATOM 3824 N N . VAL A 1 493 ? 8.035 -7.546 13.283 1.00 95.88 493 VAL A N 1
ATOM 3825 C CA . VAL A 1 493 ? 8.997 -6.637 12.649 1.00 95.88 493 VAL A CA 1
ATOM 3826 C C . VAL A 1 493 ? 9.915 -7.422 11.720 1.00 95.88 493 VAL A C 1
ATOM 3828 O O . VAL A 1 493 ? 10.588 -8.362 12.155 1.00 95.88 493 VAL A O 1
ATOM 3831 N N . GLY A 1 494 ? 9.973 -7.008 10.456 1.00 94.75 494 GLY A N 1
ATOM 3832 C CA . GLY A 1 494 ? 10.970 -7.456 9.488 1.00 94.75 494 GLY A CA 1
ATOM 3833 C C . GLY A 1 494 ? 12.261 -6.650 9.628 1.00 94.75 494 GLY A C 1
ATOM 3834 O O . GLY A 1 494 ? 12.227 -5.419 9.710 1.00 94.75 494 GLY A O 1
ATOM 3835 N N . THR A 1 495 ? 13.407 -7.333 9.690 1.00 91.06 495 THR A N 1
ATOM 3836 C CA . THR A 1 495 ? 14.704 -6.686 9.937 1.00 91.06 495 THR A CA 1
ATOM 3837 C C . THR A 1 495 ? 15.614 -6.653 8.715 1.00 91.06 495 THR A C 1
ATOM 3839 O O . THR A 1 495 ? 15.550 -7.504 7.818 1.00 91.06 495 THR A O 1
ATOM 3842 N N . ALA A 1 496 ? 16.563 -5.711 8.718 1.00 86.06 496 ALA A N 1
ATOM 3843 C CA . ALA A 1 496 ? 17.564 -5.610 7.656 1.00 86.06 496 ALA A CA 1
ATOM 3844 C C . ALA A 1 496 ? 18.501 -6.830 7.595 1.00 86.06 496 ALA A C 1
ATOM 3846 O O . ALA A 1 496 ? 19.138 -7.068 6.572 1.00 86.06 496 ALA A O 1
ATOM 3847 N N . GLN A 1 497 ? 18.590 -7.616 8.671 1.00 83.44 497 GLN A N 1
ATOM 3848 C CA . GLN A 1 497 ? 19.384 -8.846 8.735 1.00 83.44 497 GLN A CA 1
ATOM 3849 C C . GLN A 1 497 ? 18.588 -10.097 8.328 1.00 83.44 497 GLN A C 1
ATOM 3851 O O . GLN A 1 497 ? 19.052 -11.202 8.610 1.00 83.44 497 GLN A O 1
ATOM 3856 N N . GLY A 1 498 ? 17.396 -9.948 7.741 1.00 89.62 498 GLY A N 1
ATOM 3857 C CA . GLY A 1 498 ? 16.607 -11.074 7.230 1.00 89.62 498 GLY A CA 1
ATOM 3858 C C . GLY A 1 498 ? 15.894 -11.883 8.314 1.00 89.62 498 GLY A C 1
ATOM 3859 O O . GLY A 1 498 ? 15.552 -13.047 8.097 1.00 89.62 498 GLY A O 1
ATOM 3860 N N . LYS A 1 499 ? 15.726 -11.307 9.510 1.00 91.94 499 LYS A N 1
ATOM 3861 C CA . LYS A 1 499 ? 15.061 -11.953 10.646 1.00 91.94 499 LYS A CA 1
ATOM 3862 C C . LYS A 1 499 ? 13.684 -11.347 10.860 1.00 91.94 499 LYS A C 1
ATOM 3864 O O . LYS A 1 499 ? 13.481 -10.159 10.629 1.00 91.94 499 LYS A O 1
ATOM 3869 N N . LEU A 1 500 ? 12.768 -12.172 11.346 1.00 95.00 500 LEU A N 1
ATOM 3870 C CA . LEU A 1 500 ? 11.454 -11.746 11.803 1.00 95.00 500 LEU A CA 1
ATOM 3871 C C . LEU A 1 500 ? 11.481 -11.707 13.332 1.00 95.00 500 LEU A C 1
ATOM 3873 O O . LEU A 1 500 ? 11.864 -12.684 13.973 1.00 95.00 500 LEU A O 1
ATOM 3877 N N . MET A 1 501 ? 11.095 -10.590 13.927 1.00 94.06 501 MET A N 1
ATOM 3878 C CA . MET A 1 501 ? 10.936 -10.451 15.374 1.00 94.06 501 MET A CA 1
ATOM 3879 C C . MET A 1 501 ? 9.451 -10.346 15.706 1.00 94.06 501 MET A C 1
ATOM 3881 O O . MET A 1 501 ? 8.708 -9.743 14.941 1.00 94.06 501 MET A O 1
ATOM 3885 N N . SER A 1 502 ? 9.018 -10.889 16.844 1.00 95.69 502 SER A N 1
ATOM 3886 C CA . SER A 1 502 ? 7.652 -10.691 17.337 1.00 95.69 502 SER A CA 1
ATOM 3887 C C . SER A 1 502 ? 7.604 -10.406 18.829 1.00 95.69 502 SER A C 1
ATOM 3889 O O . SER A 1 502 ? 8.381 -10.982 19.592 1.00 95.69 502 SER A O 1
ATOM 3891 N N . VAL A 1 503 ? 6.650 -9.582 19.257 1.00 96.56 503 VAL A N 1
ATOM 3892 C CA . VAL A 1 503 ? 6.354 -9.327 20.671 1.00 96.56 503 VAL A CA 1
ATOM 3893 C C . VAL A 1 503 ? 4.850 -9.151 20.880 1.00 96.56 503 VAL A C 1
ATOM 3895 O O . VAL A 1 503 ? 4.171 -8.505 20.087 1.00 96.56 503 VAL A O 1
ATOM 3898 N N . MET A 1 504 ? 4.330 -9.739 21.952 1.00 96.06 504 MET A N 1
ATOM 3899 C CA . MET A 1 504 ? 2.926 -9.667 22.340 1.00 96.06 504 MET A CA 1
ATOM 3900 C C . MET A 1 504 ? 2.664 -8.441 23.214 1.00 96.06 504 MET A C 1
ATOM 3902 O O . MET A 1 504 ? 3.399 -8.171 24.171 1.00 96.06 504 MET A O 1
ATOM 3906 N N . PHE A 1 505 ? 1.582 -7.735 22.906 1.00 94.44 505 PHE A N 1
ATOM 3907 C CA . PHE A 1 505 ? 1.067 -6.628 23.698 1.00 94.44 505 PHE A CA 1
ATOM 3908 C C . PHE A 1 505 ? 0.130 -7.123 24.796 1.00 94.44 505 PHE A C 1
ATOM 3910 O O . PHE A 1 505 ? -0.664 -8.036 24.583 1.00 94.44 505 PHE A O 1
ATOM 3917 N N . THR A 1 506 ? 0.221 -6.498 25.967 1.00 90.50 506 THR A N 1
ATOM 3918 C CA . THR A 1 506 ? -0.639 -6.776 27.127 1.00 90.50 506 THR A CA 1
ATOM 3919 C C . THR A 1 506 ? -1.621 -5.648 27.426 1.00 90.50 506 THR A C 1
ATOM 3921 O O . THR A 1 506 ? -2.533 -5.871 28.207 1.00 90.50 506 THR A O 1
ATOM 3924 N N . SER A 1 507 ? -1.424 -4.467 26.832 1.00 89.81 507 SER A N 1
ATOM 3925 C CA . SER A 1 507 ? -2.332 -3.310 26.831 1.00 89.81 507 SER A CA 1
ATOM 3926 C C . SER A 1 507 ? -2.089 -2.486 25.552 1.00 89.81 507 SER A C 1
ATOM 3928 O O . SER A 1 507 ? -1.295 -2.898 24.702 1.00 89.81 507 SER A O 1
ATOM 3930 N N . ASN A 1 508 ? -2.729 -1.318 25.384 1.00 88.94 508 ASN A N 1
ATOM 3931 C CA . ASN A 1 508 ? -2.473 -0.434 24.231 1.00 88.94 508 ASN A CA 1
ATOM 3932 C C . ASN A 1 508 ? -1.017 0.037 24.099 1.00 88.94 508 ASN A C 1
ATOM 3934 O O . ASN A 1 508 ? -0.574 0.322 22.989 1.00 88.94 508 ASN A O 1
ATOM 3938 N N . ASP A 1 509 ? -0.273 0.102 25.199 1.00 90.88 509 ASP A N 1
ATOM 3939 C CA . ASP A 1 509 ? 1.069 0.681 25.249 1.00 90.88 509 ASP A CA 1
ATOM 3940 C C . ASP A 1 509 ? 2.053 -0.122 26.120 1.00 90.88 509 ASP A C 1
ATOM 3942 O O . ASP A 1 509 ? 3.143 0.365 26.438 1.00 90.88 509 ASP A O 1
ATOM 3946 N N . GLU A 1 510 ? 1.691 -1.345 26.509 1.00 92.25 510 GLU A N 1
ATOM 3947 C CA . GLU A 1 510 ? 2.543 -2.284 27.235 1.00 92.25 510 GLU A CA 1
ATOM 3948 C C . GLU A 1 510 ? 2.663 -3.616 26.496 1.00 92.25 510 GLU A C 1
ATOM 3950 O O . GLU A 1 510 ? 1.757 -4.073 25.796 1.00 92.25 510 GLU A O 1
ATOM 3955 N N . ILE A 1 511 ? 3.805 -4.259 26.699 1.00 94.69 511 ILE A N 1
ATOM 3956 C CA . ILE A 1 511 ? 4.166 -5.543 26.104 1.00 94.69 511 ILE A CA 1
ATOM 3957 C C . ILE A 1 511 ? 4.532 -6.548 27.190 1.00 94.69 511 ILE A C 1
ATOM 3959 O O . ILE A 1 511 ? 4.921 -6.162 28.292 1.00 94.69 511 ILE A O 1
ATOM 3963 N N . ASP A 1 512 ? 4.511 -7.838 26.853 1.00 95.06 512 ASP A N 1
ATOM 3964 C CA . ASP A 1 512 ? 5.201 -8.868 27.632 1.00 95.06 512 ASP A CA 1
ATOM 3965 C C . ASP A 1 512 ? 6.597 -9.117 27.038 1.00 95.06 512 ASP A C 1
ATOM 3967 O O . ASP A 1 512 ? 6.712 -9.831 26.039 1.00 95.06 512 ASP A O 1
ATOM 3971 N N . PRO A 1 513 ? 7.697 -8.632 27.646 1.00 90.50 513 PRO A N 1
ATOM 3972 C CA . PRO A 1 513 ? 9.040 -8.868 27.114 1.00 90.50 513 PRO A CA 1
ATOM 3973 C C . PRO A 1 513 ? 9.420 -10.355 27.051 1.00 90.50 513 PRO A C 1
ATOM 3975 O O . PRO A 1 513 ? 10.310 -10.732 26.293 1.00 90.50 513 PRO A O 1
ATOM 3978 N N . ARG A 1 514 ? 8.754 -11.233 27.819 1.00 93.12 514 ARG A N 1
ATOM 3979 C CA . ARG A 1 514 ? 8.995 -12.689 27.780 1.00 93.12 514 ARG A CA 1
ATOM 3980 C C . ARG A 1 514 ? 8.382 -13.353 26.550 1.00 93.12 514 ARG A C 1
ATOM 3982 O O . ARG A 1 514 ? 8.758 -14.482 26.218 1.00 93.12 514 ARG A O 1
ATOM 3989 N N . SER A 1 515 ? 7.461 -12.671 25.876 1.00 95.19 515 SER A N 1
ATOM 3990 C CA . SER A 1 515 ? 6.877 -13.106 24.608 1.00 95.19 515 SER A CA 1
ATOM 3991 C C . SER A 1 515 ? 7.778 -12.820 23.407 1.00 95.19 515 SER A C 1
ATOM 3993 O O . SER A 1 515 ? 7.502 -13.332 22.329 1.00 95.19 515 SER A O 1
ATOM 3995 N N . LEU A 1 516 ? 8.865 -12.057 23.587 1.00 93.44 516 LEU A N 1
ATOM 3996 C CA . LEU A 1 516 ? 9.791 -11.721 22.512 1.00 93.44 516 LEU A CA 1
ATOM 3997 C C . LEU A 1 516 ? 10.339 -12.993 21.852 1.00 93.44 516 LEU A C 1
ATOM 3999 O O . LEU A 1 516 ? 10.886 -13.878 22.522 1.00 93.44 516 LEU A O 1
ATOM 4003 N N . ARG A 1 517 ? 10.179 -13.096 20.534 1.00 93.12 517 ARG A N 1
ATOM 4004 C CA . ARG A 1 517 ? 10.723 -14.181 19.709 1.00 93.12 517 ARG A CA 1
ATOM 4005 C C . ARG A 1 517 ? 11.466 -13.604 18.516 1.00 93.12 517 ARG A C 1
ATOM 4007 O O . ARG A 1 517 ? 11.133 -12.531 18.020 1.00 93.12 517 ARG A O 1
ATOM 4014 N N . VAL A 1 518 ? 12.463 -14.354 18.059 1.00 92.69 518 VAL A N 1
ATOM 4015 C CA . VAL A 1 518 ? 13.204 -14.084 16.829 1.00 92.69 518 VAL A CA 1
ATOM 4016 C C . VAL A 1 518 ? 13.170 -15.346 15.984 1.00 92.69 518 VAL A C 1
ATOM 4018 O O . VAL A 1 518 ? 13.576 -16.415 16.443 1.00 92.69 518 VAL A O 1
ATOM 4021 N N . TYR A 1 519 ? 12.705 -15.202 14.753 1.00 94.06 519 TYR A N 1
ATOM 4022 C CA . TYR A 1 519 ? 12.642 -16.245 13.745 1.00 94.06 519 TYR A CA 1
ATOM 4023 C C . TYR A 1 519 ? 13.666 -15.930 12.655 1.00 94.06 519 TYR A C 1
ATOM 4025 O O . TYR A 1 519 ? 13.792 -14.795 12.190 1.00 94.06 519 TYR A O 1
ATOM 4033 N N . ASP A 1 520 ? 14.429 -16.940 12.258 1.00 93.06 520 ASP A N 1
ATOM 4034 C CA . ASP A 1 520 ? 15.547 -16.810 11.324 1.00 93.06 520 ASP A CA 1
ATOM 4035 C C . ASP A 1 520 ? 15.348 -17.641 10.052 1.00 93.06 520 ASP A C 1
ATOM 4037 O O . ASP A 1 520 ? 16.304 -17.880 9.323 1.00 93.06 520 ASP A O 1
ATOM 4041 N N . THR A 1 521 ? 14.122 -18.095 9.782 1.00 95.88 521 THR A N 1
ATOM 4042 C CA . THR A 1 521 ? 13.810 -19.000 8.669 1.00 95.88 521 THR A CA 1
ATOM 4043 C C . THR A 1 521 ? 14.266 -18.427 7.323 1.00 95.88 521 THR A C 1
ATOM 4045 O O . THR A 1 521 ? 15.005 -19.101 6.604 1.00 95.88 521 THR A O 1
ATOM 4048 N N . ILE A 1 522 ? 13.937 -17.161 7.027 1.00 95.31 522 ILE A N 1
ATOM 4049 C CA . ILE A 1 522 ? 14.421 -16.465 5.821 1.00 95.31 522 ILE A CA 1
ATOM 4050 C C . ILE A 1 522 ? 15.939 -16.326 5.861 1.00 95.31 522 ILE A C 1
ATOM 4052 O O . ILE A 1 522 ? 16.601 -16.750 4.925 1.00 95.31 522 ILE A O 1
ATOM 4056 N N . ARG A 1 523 ? 16.518 -15.828 6.959 1.00 91.94 523 ARG A N 1
ATOM 4057 C CA . ARG A 1 523 ? 17.975 -15.679 7.111 1.00 91.94 523 ARG A CA 1
ATOM 4058 C C . ARG A 1 523 ? 18.760 -16.981 6.905 1.00 91.94 523 ARG A C 1
ATOM 4060 O O . ARG A 1 523 ? 19.886 -16.936 6.410 1.00 91.94 523 ARG A O 1
ATOM 4067 N N . ARG A 1 524 ? 18.216 -18.132 7.308 1.00 92.81 524 ARG A N 1
ATOM 4068 C CA . ARG A 1 524 ? 18.848 -19.448 7.117 1.00 92.81 524 ARG A CA 1
ATOM 4069 C C . ARG A 1 524 ? 18.835 -19.877 5.652 1.00 92.81 524 ARG A C 1
ATOM 4071 O O . ARG A 1 524 ? 19.823 -20.447 5.200 1.00 92.81 524 ARG A O 1
ATOM 4078 N N . ALA A 1 525 ? 17.752 -19.599 4.929 1.00 95.25 525 ALA A N 1
ATOM 4079 C CA . ALA A 1 525 ? 17.635 -19.909 3.504 1.00 95.25 525 ALA A CA 1
ATOM 4080 C C . ALA A 1 525 ? 18.370 -18.892 2.613 1.00 95.25 525 ALA A C 1
ATOM 4082 O O . ALA A 1 525 ? 19.033 -19.272 1.650 1.00 95.25 525 ALA A O 1
ATOM 4083 N N . TYR A 1 526 ? 18.311 -17.611 2.981 1.00 94.94 526 TYR A N 1
ATOM 4084 C CA . TYR A 1 526 ? 18.834 -16.464 2.243 1.00 94.94 526 TYR A CA 1
ATOM 4085 C C . TYR A 1 526 ? 19.685 -15.566 3.161 1.00 94.94 526 TYR A C 1
ATOM 4087 O O . TYR A 1 526 ? 19.209 -14.558 3.687 1.00 94.94 526 TYR A O 1
ATOM 4095 N N . PRO A 1 527 ? 20.968 -15.917 3.374 1.00 89.56 527 PRO A N 1
ATOM 4096 C CA . PRO A 1 527 ? 21.847 -15.260 4.342 1.00 89.56 527 PRO A CA 1
ATOM 4097 C C . PRO A 1 527 ? 22.036 -13.746 4.203 1.00 89.56 527 PRO A C 1
ATOM 4099 O O . PRO A 1 527 ? 22.333 -13.075 5.189 1.00 89.56 527 PRO A O 1
ATOM 4102 N N . GLU A 1 528 ? 21.917 -13.214 2.991 1.00 87.62 528 GLU A N 1
ATOM 4103 C CA . GLU A 1 528 ? 22.201 -11.807 2.692 1.00 87.62 528 GLU A CA 1
ATOM 4104 C C . GLU A 1 528 ? 20.935 -10.960 2.511 1.00 87.62 528 GLU A C 1
ATOM 4106 O O . GLU A 1 528 ? 21.059 -9.743 2.346 1.00 87.62 528 GLU A O 1
ATOM 4111 N N . ASP A 1 529 ? 19.752 -11.583 2.539 1.00 92.25 529 ASP A N 1
ATOM 4112 C CA . ASP A 1 529 ? 18.479 -10.920 2.267 1.00 92.25 529 ASP A CA 1
ATOM 4113 C C . ASP A 1 529 ? 17.990 -10.141 3.496 1.00 92.25 529 ASP A C 1
ATOM 4115 O O . ASP A 1 529 ? 18.110 -10.580 4.641 1.00 92.25 529 ASP A O 1
ATOM 4119 N N . SER A 1 530 ? 17.409 -8.975 3.238 1.00 92.00 530 SER A N 1
ATOM 4120 C CA . SER A 1 530 ? 16.688 -8.149 4.203 1.00 92.00 530 SER A CA 1
ATOM 4121 C C . SER A 1 530 ? 15.183 -8.375 4.049 1.00 92.00 530 SER A C 1
ATOM 4123 O O . SER A 1 530 ? 14.719 -8.569 2.929 1.00 92.00 530 SER A O 1
ATOM 4125 N N . LEU A 1 531 ? 14.415 -8.323 5.144 1.00 94.62 531 LEU A N 1
ATOM 4126 C CA . LEU A 1 531 ? 12.945 -8.356 5.094 1.00 94.62 531 LEU A CA 1
ATOM 4127 C C . LEU A 1 531 ? 12.410 -6.934 4.948 1.00 94.62 531 LEU A C 1
ATOM 4129 O O . LEU A 1 531 ? 12.454 -6.181 5.916 1.00 94.62 531 LEU A O 1
ATOM 4133 N N . ILE A 1 532 ? 11.955 -6.568 3.753 1.00 93.56 532 ILE A N 1
ATOM 4134 C CA . ILE A 1 532 ? 11.660 -5.176 3.378 1.00 93.56 532 ILE A CA 1
ATOM 4135 C C . ILE A 1 532 ? 10.162 -4.877 3.473 1.00 93.56 532 ILE A C 1
ATOM 4137 O O . ILE A 1 532 ? 9.797 -3.787 3.893 1.00 93.56 532 ILE A O 1
ATOM 4141 N N . GLY A 1 533 ? 9.311 -5.854 3.152 1.00 96.38 533 GLY A N 1
ATOM 4142 C CA . GLY A 1 533 ? 7.861 -5.789 3.347 1.00 96.38 533 GLY A CA 1
ATOM 4143 C C . GLY A 1 533 ? 7.345 -7.078 3.980 1.00 96.38 533 GLY A C 1
ATOM 4144 O O . GLY A 1 533 ? 7.831 -8.160 3.641 1.00 96.38 533 GLY A O 1
ATOM 4145 N N . ILE A 1 534 ? 6.381 -6.976 4.896 1.00 98.19 534 ILE A N 1
ATOM 4146 C CA . ILE A 1 534 ? 5.662 -8.124 5.463 1.00 98.19 534 ILE A CA 1
ATOM 4147 C C . ILE A 1 534 ? 4.158 -7.851 5.487 1.00 98.19 534 ILE A C 1
ATOM 4149 O O . ILE A 1 534 ? 3.751 -6.711 5.676 1.00 98.19 534 ILE A O 1
ATOM 4153 N N . ALA A 1 535 ? 3.346 -8.890 5.308 1.00 98.31 535 ALA A N 1
ATOM 4154 C CA . ALA A 1 535 ? 1.898 -8.812 5.492 1.00 98.31 535 ALA A CA 1
ATOM 4155 C C . ALA A 1 535 ? 1.320 -10.181 5.860 1.00 98.31 535 ALA A C 1
ATOM 4157 O O . ALA A 1 535 ? 1.738 -11.206 5.308 1.00 98.31 535 ALA A O 1
ATOM 4158 N N . PHE A 1 536 ? 0.338 -10.210 6.757 1.00 98.06 536 PHE A N 1
ATOM 4159 C CA . PHE A 1 536 ? -0.465 -11.411 6.993 1.00 98.06 536 PHE A CA 1
ATOM 4160 C C . PHE A 1 536 ? -1.589 -11.552 5.966 1.00 98.06 536 PHE A C 1
ATOM 4162 O O . PHE A 1 536 ? -2.280 -10.590 5.631 1.00 98.06 536 PHE A O 1
ATOM 4169 N N . ASP A 1 537 ? -1.790 -12.779 5.497 1.00 96.88 537 ASP A N 1
ATOM 4170 C CA . ASP A 1 537 ? -2.882 -13.128 4.593 1.00 96.88 537 ASP A CA 1
ATOM 4171 C C . ASP A 1 537 ? -4.229 -13.104 5.337 1.00 96.88 537 ASP A C 1
ATOM 4173 O O . ASP A 1 537 ? -4.433 -13.897 6.265 1.00 96.88 537 ASP A O 1
ATOM 4177 N N . PRO A 1 538 ? -5.156 -12.204 4.957 1.00 95.56 538 PRO A N 1
ATOM 4178 C CA . PRO A 1 538 ? -6.396 -11.995 5.689 1.00 95.56 538 PRO A CA 1
ATOM 4179 C C . PRO A 1 538 ? -7.442 -13.089 5.432 1.00 95.56 538 PRO A C 1
ATOM 4181 O O . PRO A 1 538 ? -8.512 -13.035 6.035 1.00 95.56 538 PRO A O 1
ATOM 4184 N N . LEU A 1 539 ? -7.181 -14.056 4.542 1.00 93.38 539 LEU A N 1
ATOM 4185 C CA . LEU A 1 539 ? -8.097 -15.158 4.227 1.00 93.38 539 LEU A CA 1
ATOM 4186 C C . LEU A 1 539 ? -7.716 -16.480 4.911 1.00 93.38 539 LEU A C 1
ATOM 4188 O O . LEU A 1 539 ? -8.442 -17.470 4.791 1.00 93.38 539 LEU A O 1
ATOM 4192 N N . ARG A 1 540 ? -6.588 -16.525 5.629 1.00 92.38 540 ARG A N 1
ATOM 4193 C CA . ARG A 1 540 ? -6.138 -17.720 6.359 1.00 92.38 540 ARG A CA 1
ATOM 4194 C C . ARG A 1 540 ? -6.758 -17.808 7.742 1.00 92.38 540 ARG A C 1
ATOM 4196 O O . ARG A 1 540 ? -7.206 -16.812 8.303 1.00 92.38 540 ARG A O 1
ATOM 4203 N N . ASP A 1 541 ? -6.756 -19.024 8.285 1.00 91.81 541 ASP A N 1
ATOM 4204 C CA . ASP A 1 541 ? -7.155 -19.261 9.668 1.00 91.81 541 ASP A CA 1
ATOM 4205 C C . ASP A 1 541 ? -6.271 -18.404 10.594 1.00 91.81 541 ASP A C 1
ATOM 4207 O O . ASP A 1 541 ? -5.048 -18.574 10.587 1.00 91.81 541 ASP A O 1
ATOM 4211 N N . PRO A 1 542 ? -6.844 -17.492 11.398 1.00 92.31 542 PRO A N 1
ATOM 4212 C CA . PRO A 1 542 ? -6.080 -16.692 12.351 1.00 92.31 542 PRO A CA 1
ATOM 4213 C C . PRO A 1 542 ? -5.245 -17.511 13.347 1.00 92.31 542 PRO A C 1
ATOM 4215 O O . PRO A 1 542 ? -4.278 -16.990 13.904 1.00 92.31 542 PRO A O 1
ATOM 4218 N N . LEU A 1 543 ? -5.600 -18.780 13.586 1.00 88.31 543 LEU A N 1
ATOM 4219 C CA . LEU A 1 543 ? -4.853 -19.703 14.447 1.00 88.31 543 LEU A CA 1
ATOM 4220 C C . LEU A 1 543 ? -3.715 -20.442 13.720 1.00 88.31 543 LEU A C 1
ATOM 4222 O O . LEU A 1 543 ? -2.848 -21.008 14.389 1.00 88.31 543 LEU A O 1
ATOM 4226 N N . ASP A 1 544 ? -3.684 -20.404 12.386 1.00 91.38 544 ASP A N 1
ATOM 4227 C CA . ASP A 1 544 ? -2.590 -20.885 11.531 1.00 91.38 544 ASP A CA 1
ATOM 4228 C C . ASP A 1 544 ? -2.162 -19.777 10.546 1.00 91.38 544 ASP A C 1
ATOM 4230 O O . ASP A 1 544 ? -2.434 -19.836 9.339 1.00 91.38 544 ASP A O 1
ATOM 4234 N N . PRO A 1 545 ? -1.534 -18.704 11.062 1.00 94.31 545 PRO A N 1
ATOM 4235 C CA . PRO A 1 545 ? -1.268 -17.510 10.280 1.00 94.31 545 PRO A CA 1
ATOM 4236 C C . PRO A 1 545 ? -0.210 -17.761 9.205 1.00 94.31 545 PRO A C 1
ATOM 4238 O O . PRO A 1 545 ? 0.862 -18.311 9.470 1.00 94.31 545 PRO A O 1
ATOM 4241 N N . HIS A 1 546 ? -0.473 -17.271 7.994 1.00 96.69 546 HIS A N 1
ATOM 4242 C CA . HIS A 1 546 ? 0.522 -17.211 6.926 1.00 96.69 546 HIS A CA 1
ATOM 4243 C C . HIS A 1 546 ? 1.042 -15.781 6.792 1.00 96.69 546 HIS A C 1
ATOM 4245 O O . HIS A 1 546 ? 0.273 -14.859 6.512 1.00 96.69 546 HIS A O 1
ATOM 4251 N N . LEU A 1 547 ? 2.351 -15.605 6.975 1.00 98.44 547 LEU A N 1
ATOM 4252 C CA . LEU A 1 547 ? 3.031 -14.329 6.771 1.00 98.44 547 LEU A CA 1
ATOM 4253 C C . LEU A 1 547 ? 3.736 -14.340 5.420 1.00 98.44 547 LEU A C 1
ATOM 4255 O O . LEU A 1 547 ? 4.538 -15.229 5.138 1.00 98.44 547 LEU A O 1
ATOM 4259 N N . TYR A 1 548 ? 3.472 -13.330 4.607 1.00 98.62 548 TYR A N 1
ATOM 4260 C CA . TYR A 1 548 ? 4.162 -13.093 3.350 1.00 98.62 548 TYR A CA 1
ATOM 4261 C C . TYR A 1 548 ? 5.265 -12.071 3.575 1.00 98.62 548 TYR A C 1
ATOM 4263 O O . TYR A 1 548 ? 5.126 -11.162 4.392 1.00 98.62 548 TYR A O 1
ATOM 4271 N N . ALA A 1 549 ? 6.377 -12.245 2.871 1.00 98.44 549 ALA A N 1
ATOM 4272 C CA . ALA A 1 549 ? 7.558 -11.414 2.997 1.00 98.44 549 ALA A CA 1
ATOM 4273 C C . ALA A 1 549 ? 8.125 -11.066 1.620 1.00 98.44 549 ALA A C 1
ATOM 4275 O O . ALA A 1 549 ? 8.473 -11.961 0.847 1.00 98.44 549 ALA A O 1
ATOM 4276 N N . ALA A 1 550 ? 8.286 -9.771 1.355 1.00 98.31 550 ALA A N 1
ATOM 4277 C CA . ALA A 1 550 ? 9.138 -9.260 0.292 1.00 98.31 550 ALA A CA 1
ATOM 4278 C C . ALA A 1 550 ? 10.563 -9.106 0.816 1.00 98.31 550 ALA A C 1
ATOM 4280 O O . ALA A 1 550 ? 10.805 -8.451 1.838 1.00 98.31 550 ALA A O 1
ATOM 4281 N N . HIS A 1 551 ? 11.513 -9.747 0.137 1.00 97.19 551 HIS A N 1
ATOM 4282 C CA . HIS A 1 551 ? 12.897 -9.760 0.586 1.00 97.19 551 HIS A CA 1
ATOM 4283 C C . HIS A 1 551 ? 13.906 -9.811 -0.557 1.00 97.19 551 HIS A C 1
ATOM 4285 O O . HIS A 1 551 ? 13.700 -10.442 -1.596 1.00 97.19 551 HIS A O 1
ATOM 4291 N N . ALA A 1 552 ? 15.024 -9.127 -0.335 1.00 94.94 552 ALA A N 1
ATOM 4292 C CA . ALA A 1 552 ? 16.161 -9.072 -1.242 1.00 94.94 552 ALA A CA 1
ATOM 4293 C C . ALA A 1 552 ? 17.403 -8.563 -0.490 1.00 94.94 552 ALA A C 1
ATOM 4295 O O . ALA A 1 552 ? 17.275 -7.946 0.575 1.00 94.94 552 ALA A O 1
ATOM 4296 N N . PRO A 1 553 ? 18.620 -8.765 -1.015 1.00 90.69 553 PRO A N 1
ATOM 4297 C CA . PRO A 1 553 ? 19.822 -8.270 -0.370 1.00 90.69 553 PRO A CA 1
ATOM 4298 C C . PRO A 1 553 ? 20.071 -6.801 -0.759 1.00 90.69 553 PRO A C 1
ATOM 4300 O O . PRO A 1 553 ? 20.544 -6.487 -1.855 1.00 90.69 553 PRO A O 1
ATOM 4303 N N . ILE A 1 554 ? 19.796 -5.882 0.169 1.00 86.38 554 ILE A N 1
ATOM 4304 C CA . ILE A 1 554 ? 20.002 -4.436 -0.029 1.00 86.38 554 ILE A CA 1
ATOM 4305 C C . ILE A 1 554 ? 21.511 -4.124 -0.068 1.00 86.38 554 ILE A C 1
ATOM 4307 O O . ILE A 1 554 ? 22.314 -4.740 0.652 1.00 86.38 554 ILE A O 1
ATOM 4311 N N . TYR A 1 555 ? 21.933 -3.190 -0.931 1.00 84.00 555 TYR A N 1
ATOM 4312 C CA . TYR A 1 555 ? 23.342 -2.802 -1.123 1.00 84.00 555 TYR A CA 1
ATOM 4313 C C . TYR A 1 555 ? 24.293 -3.978 -1.393 1.00 84.00 555 TYR A C 1
ATOM 4315 O O . TYR A 1 555 ? 25.483 -3.905 -1.075 1.00 84.00 555 TYR A O 1
ATOM 4323 N N . TYR A 1 556 ? 23.793 -5.100 -1.915 1.00 86.94 556 TYR A N 1
ATOM 4324 C CA . TYR A 1 556 ? 24.579 -6.325 -2.051 1.00 86.94 556 TYR A CA 1
ATOM 4325 C C . TYR A 1 556 ? 25.849 -6.110 -2.874 1.00 86.94 556 TYR A C 1
ATOM 4327 O O . TYR A 1 556 ? 26.949 -6.401 -2.401 1.00 86.94 556 TYR A O 1
ATOM 4335 N N . TRP A 1 557 ? 25.729 -5.555 -4.080 1.00 86.62 557 TRP A N 1
ATOM 4336 C CA . TRP A 1 557 ? 26.885 -5.412 -4.963 1.00 86.62 557 TRP A CA 1
ATOM 4337 C C . TRP A 1 557 ? 27.844 -4.329 -4.480 1.00 86.62 557 TRP A C 1
ATOM 4339 O O . TRP A 1 557 ? 29.056 -4.543 -4.507 1.00 86.62 557 TRP A O 1
ATOM 4349 N N . TRP A 1 558 ? 27.333 -3.241 -3.894 1.00 83.75 558 TRP A N 1
ATOM 4350 C CA . TRP A 1 558 ? 28.162 -2.241 -3.216 1.00 83.75 558 TRP A CA 1
ATOM 4351 C C . TRP A 1 558 ? 29.014 -2.868 -2.102 1.00 83.75 558 TRP A C 1
ATOM 4353 O O . TRP A 1 558 ? 30.227 -2.647 -2.050 1.00 83.75 558 TRP A O 1
ATOM 4363 N N . ARG A 1 559 ? 28.413 -3.703 -1.241 1.00 81.38 559 ARG A N 1
ATOM 4364 C CA . ARG A 1 559 ? 29.130 -4.444 -0.184 1.00 81.38 559 ARG A CA 1
ATOM 4365 C C . ARG A 1 559 ? 30.181 -5.406 -0.753 1.00 81.38 559 ARG A C 1
ATOM 4367 O O . ARG A 1 559 ? 31.173 -5.666 -0.081 1.00 81.38 559 ARG A O 1
ATOM 4374 N N . ASN A 1 560 ? 30.003 -5.860 -1.993 1.00 83.56 560 ASN A N 1
ATOM 4375 C CA . ASN A 1 560 ? 30.941 -6.703 -2.738 1.00 83.56 560 ASN A CA 1
ATOM 4376 C C . ASN A 1 560 ? 31.885 -5.912 -3.674 1.00 83.56 560 ASN A C 1
ATOM 4378 O O . ASN A 1 560 ? 32.547 -6.495 -4.529 1.00 83.56 560 ASN A O 1
ATOM 4382 N N . GLY A 1 561 ? 31.987 -4.588 -3.509 1.00 85.56 561 GLY A N 1
ATOM 4383 C CA . GLY A 1 561 ? 32.949 -3.742 -4.227 1.00 85.56 561 GLY A CA 1
ATOM 4384 C C . GLY A 1 561 ? 32.487 -3.231 -5.595 1.00 85.56 561 GLY A C 1
ATOM 4385 O O . GLY A 1 561 ? 33.235 -2.503 -6.248 1.00 85.56 561 GLY A O 1
ATOM 4386 N N . VAL A 1 562 ? 31.259 -3.540 -6.011 1.00 88.12 562 VAL A N 1
ATOM 4387 C CA . VAL A 1 562 ? 30.675 -3.094 -7.283 1.00 88.12 562 VAL A CA 1
ATOM 4388 C C . VAL A 1 562 ? 29.689 -1.956 -7.019 1.00 88.12 562 VAL A C 1
ATOM 4390 O O . VAL A 1 562 ? 28.486 -2.147 -6.859 1.00 88.12 562 VAL A O 1
ATOM 4393 N N . GLN A 1 563 ? 30.228 -0.739 -6.939 1.00 86.00 563 GLN A N 1
ATOM 4394 C CA . GLN A 1 563 ? 29.437 0.476 -6.693 1.00 86.00 563 GLN A CA 1
ATOM 4395 C C . GLN A 1 563 ? 28.678 0.960 -7.927 1.00 86.00 563 GLN A C 1
ATOM 4397 O O . GLN A 1 563 ? 27.697 1.673 -7.796 1.00 86.00 563 GLN A O 1
ATOM 4402 N N . CYS A 1 564 ? 29.161 0.618 -9.118 1.00 88.31 564 CYS A N 1
ATOM 4403 C CA . CYS A 1 564 ? 28.520 0.955 -10.376 1.00 88.31 564 CYS A CA 1
ATOM 4404 C C . CYS A 1 564 ? 28.858 -0.121 -11.399 1.00 88.31 564 CYS A C 1
ATOM 4406 O O . CYS A 1 564 ? 30.044 -0.410 -11.595 1.00 88.31 564 CYS A O 1
ATOM 4408 N N . PHE A 1 565 ? 27.831 -0.672 -12.036 1.00 88.38 565 PHE A N 1
ATOM 4409 C CA . PHE A 1 565 ? 27.986 -1.540 -13.194 1.00 88.38 565 PHE A CA 1
ATOM 4410 C C . PHE A 1 565 ? 28.359 -0.706 -14.426 1.00 88.38 565 PHE A C 1
ATOM 4412 O O . PHE A 1 565 ? 27.865 0.404 -14.608 1.00 88.38 565 PHE A O 1
ATOM 4419 N N . LYS A 1 566 ? 29.294 -1.202 -15.236 1.00 76.75 566 LYS A N 1
ATOM 4420 C CA . LYS A 1 566 ? 29.955 -0.499 -16.346 1.00 76.75 566 LYS A CA 1
ATOM 4421 C C . LYS A 1 566 ? 29.818 -1.215 -17.699 1.00 76.75 566 LYS A C 1
ATOM 4423 O O . LYS A 1 566 ? 30.590 -0.920 -18.617 1.00 76.75 566 LYS A O 1
ATOM 4428 N N . GLY A 1 567 ? 28.861 -2.138 -17.826 1.00 71.94 567 GLY A N 1
ATOM 4429 C CA . GLY A 1 567 ? 28.463 -2.753 -19.098 1.00 71.94 567 GLY A CA 1
ATOM 4430 C C . GLY A 1 567 ? 28.831 -4.234 -19.248 1.00 71.94 567 GLY A C 1
ATOM 4431 O O . GLY A 1 567 ? 28.819 -4.983 -18.281 1.00 71.94 567 GLY A O 1
ATOM 4432 N N . GLU A 1 568 ? 29.146 -4.643 -20.480 1.00 67.06 568 GLU A N 1
ATOM 4433 C CA . GLU A 1 568 ? 29.054 -6.015 -21.042 1.00 67.06 568 GLU A CA 1
ATOM 4434 C C . GLU A 1 568 ? 29.629 -7.189 -20.233 1.00 67.06 568 GLU A C 1
ATOM 4436 O O . GLU A 1 568 ? 29.169 -8.314 -20.394 1.00 67.06 568 GLU A O 1
ATOM 4441 N N . ASN A 1 569 ? 30.617 -6.966 -19.364 1.00 78.19 569 ASN A N 1
ATOM 4442 C CA . ASN A 1 569 ? 31.228 -8.049 -18.577 1.00 78.19 569 ASN A CA 1
ATOM 4443 C C . ASN A 1 569 ? 30.696 -8.141 -17.142 1.00 78.19 569 ASN A C 1
ATOM 4445 O O . ASN A 1 569 ? 31.122 -9.017 -16.386 1.00 78.19 569 ASN A O 1
ATOM 4449 N N . ASP A 1 570 ? 29.812 -7.228 -16.755 1.00 87.38 570 ASP A N 1
ATOM 4450 C CA . ASP A 1 570 ? 29.242 -7.203 -15.422 1.00 87.38 570 ASP A CA 1
ATOM 4451 C C . ASP A 1 570 ? 28.007 -8.094 -15.320 1.00 87.38 570 ASP A C 1
ATOM 4453 O O . ASP A 1 570 ? 27.255 -8.298 -16.274 1.00 87.38 570 ASP A O 1
ATOM 4457 N N . TYR A 1 571 ? 27.777 -8.597 -14.112 1.00 90.62 571 TYR A N 1
ATOM 4458 C CA . TYR A 1 571 ? 26.655 -9.467 -13.809 1.00 90.62 571 TYR A CA 1
ATOM 4459 C C . TYR A 1 571 ? 25.930 -8.995 -12.556 1.00 90.62 571 TYR A C 1
ATOM 4461 O O . TYR A 1 571 ? 26.543 -8.802 -11.504 1.00 90.62 571 TYR A O 1
ATOM 4469 N N . ALA A 1 572 ? 24.613 -8.869 -12.674 1.00 92.62 572 ALA A N 1
ATOM 4470 C CA . ALA A 1 572 ? 23.700 -8.585 -11.586 1.00 92.62 572 ALA A CA 1
ATOM 4471 C C . ALA A 1 572 ? 22.479 -9.504 -11.700 1.00 92.62 572 ALA A C 1
ATOM 4473 O O . ALA A 1 572 ? 21.639 -9.320 -12.571 1.00 92.62 572 ALA A O 1
ATOM 4474 N N . ALA A 1 573 ? 22.364 -10.500 -10.826 1.00 93.81 573 ALA A N 1
ATOM 4475 C CA . ALA A 1 573 ? 21.181 -11.358 -10.782 1.00 93.81 573 ALA A CA 1
ATOM 4476 C C . ALA A 1 573 ? 19.919 -10.583 -10.347 1.00 93.81 573 ALA A C 1
ATOM 4478 O O . ALA A 1 573 ? 20.010 -9.621 -9.580 1.00 93.81 573 ALA A O 1
ATOM 4479 N N . PHE A 1 574 ? 18.746 -11.059 -10.771 1.00 96.06 574 PHE A N 1
ATOM 4480 C CA . PHE A 1 574 ? 17.452 -10.662 -10.208 1.00 96.06 574 PHE A CA 1
ATOM 4481 C C . PHE A 1 574 ? 17.262 -11.338 -8.844 1.00 96.06 574 PHE A C 1
ATOM 4483 O O . PHE A 1 574 ? 16.993 -12.536 -8.764 1.00 96.06 574 PHE A O 1
ATOM 4490 N N . LEU A 1 575 ? 17.496 -10.589 -7.764 1.00 95.44 575 LEU A N 1
ATOM 4491 C CA . LEU A 1 575 ? 17.595 -11.138 -6.403 1.00 95.44 575 LEU A CA 1
ATOM 4492 C C . LEU A 1 575 ? 16.332 -10.944 -5.551 1.00 95.44 575 LEU A C 1
ATOM 4494 O O . LEU A 1 575 ? 16.281 -11.491 -4.446 1.00 95.44 575 LEU A O 1
ATOM 4498 N N . GLY A 1 576 ? 15.346 -10.185 -6.035 1.00 97.00 576 GLY A N 1
ATOM 4499 C CA . GLY A 1 576 ? 14.088 -9.952 -5.331 1.00 97.00 576 GLY A CA 1
ATOM 4500 C C . GLY A 1 576 ? 13.229 -11.213 -5.270 1.00 97.00 576 GLY A C 1
ATOM 4501 O O . GLY A 1 576 ? 13.201 -12.004 -6.221 1.00 97.00 576 GLY A O 1
ATOM 4502 N N . LYS A 1 577 ? 12.546 -11.408 -4.139 1.00 98.19 577 LYS A N 1
ATOM 4503 C CA . LYS A 1 577 ? 11.683 -12.566 -3.890 1.00 98.19 577 LYS A CA 1
ATOM 4504 C C . LYS A 1 577 ? 10.458 -12.192 -3.061 1.00 98.19 577 LYS A C 1
ATOM 4506 O O . LYS A 1 577 ? 10.509 -11.265 -2.250 1.00 98.19 577 LYS A O 1
ATOM 4511 N N . ILE A 1 578 ? 9.401 -12.978 -3.237 1.00 98.50 578 ILE A N 1
ATOM 4512 C CA . ILE A 1 578 ? 8.257 -13.066 -2.331 1.00 98.50 578 ILE A CA 1
ATOM 4513 C C . ILE A 1 578 ? 8.243 -14.478 -1.749 1.00 98.50 578 ILE A C 1
ATOM 4515 O O . ILE A 1 578 ? 8.227 -15.462 -2.490 1.00 98.50 578 ILE A O 1
ATOM 4519 N N . SER A 1 579 ? 8.242 -14.581 -0.424 1.00 98.44 579 SER A N 1
ATOM 4520 C CA . SER A 1 579 ? 8.166 -15.859 0.285 1.00 98.44 579 SER A CA 1
ATOM 4521 C C . SER A 1 579 ? 7.028 -15.873 1.296 1.00 98.44 579 SER A C 1
ATOM 4523 O O . SER A 1 579 ? 6.649 -14.835 1.833 1.00 98.44 579 SER A O 1
ATOM 4525 N N . ARG A 1 580 ? 6.525 -17.069 1.592 1.00 98.19 580 ARG A N 1
ATOM 4526 C CA . ARG A 1 580 ? 5.537 -17.350 2.630 1.00 98.19 580 ARG A CA 1
ATOM 4527 C C . ARG A 1 580 ? 6.185 -18.098 3.787 1.00 98.19 580 ARG A C 1
ATOM 4529 O O . ARG A 1 580 ? 6.888 -19.090 3.590 1.00 98.19 580 ARG A O 1
ATOM 4536 N N . LEU A 1 581 ? 5.910 -17.629 4.996 1.00 98.31 581 LEU A N 1
ATOM 4537 C CA . LEU A 1 581 ? 6.243 -18.275 6.254 1.00 98.31 581 LEU A CA 1
ATOM 4538 C C . LEU A 1 581 ? 4.972 -18.818 6.910 1.00 98.31 581 LEU A C 1
ATOM 4540 O O . LEU A 1 581 ? 3.994 -18.086 7.069 1.00 98.31 581 LEU A O 1
ATOM 4544 N N . SER A 1 582 ? 4.997 -20.086 7.314 1.00 96.56 582 SER A N 1
ATOM 4545 C CA . SER A 1 582 ? 3.851 -20.756 7.942 1.00 96.56 582 SER A CA 1
ATOM 4546 C C . SER A 1 582 ? 4.269 -21.798 8.986 1.00 96.56 582 SER A C 1
ATOM 4548 O O . SER A 1 582 ? 5.461 -22.048 9.225 1.00 96.56 582 SER A O 1
ATOM 4550 N N . GLY A 1 583 ? 3.266 -22.402 9.626 1.00 93.69 583 GLY A N 1
ATOM 4551 C CA . GLY A 1 583 ? 3.433 -23.436 10.634 1.00 93.69 583 GLY A CA 1
ATOM 4552 C C . GLY A 1 583 ? 3.989 -22.921 11.967 1.00 93.69 583 GLY A C 1
ATOM 4553 O O . GLY A 1 583 ? 4.247 -21.725 12.149 1.00 93.69 583 GLY A O 1
ATOM 4554 N N . PRO A 1 584 ? 4.208 -23.827 12.936 1.00 91.56 584 PRO A N 1
ATOM 4555 C CA . PRO A 1 584 ? 4.645 -23.449 14.272 1.00 91.56 584 PRO A CA 1
ATOM 4556 C C . PRO A 1 584 ? 5.944 -22.641 14.243 1.00 91.56 584 PRO A C 1
ATOM 4558 O O . PRO A 1 584 ? 6.961 -23.094 13.715 1.00 91.56 584 PRO A O 1
ATOM 4561 N N . ASN A 1 585 ? 5.921 -21.463 14.869 1.00 90.44 585 ASN A N 1
ATOM 4562 C CA . ASN A 1 585 ? 7.053 -20.533 14.916 1.00 90.44 585 ASN A CA 1
ATOM 4563 C C . ASN A 1 585 ? 7.567 -20.101 13.528 1.00 90.44 585 ASN A C 1
ATOM 4565 O O . ASN A 1 585 ? 8.763 -19.844 13.397 1.00 90.44 585 ASN A O 1
ATOM 4569 N N . PHE A 1 586 ? 6.713 -20.058 12.495 1.00 96.44 586 PHE A N 1
ATOM 4570 C CA . PHE A 1 586 ? 7.105 -19.638 11.140 1.00 96.44 586 PHE A CA 1
ATOM 4571 C C . PHE A 1 586 ? 8.303 -20.437 10.594 1.00 96.44 586 PHE A C 1
ATOM 4573 O O . PHE A 1 586 ? 9.204 -19.899 9.944 1.00 96.44 586 PHE A O 1
ATOM 4580 N N . ALA A 1 587 ? 8.366 -21.727 10.940 1.00 95.25 587 ALA A N 1
ATOM 4581 C CA . ALA A 1 587 ? 9.491 -22.598 10.616 1.00 95.25 587 ALA A CA 1
ATOM 4582 C C . ALA A 1 587 ? 9.439 -23.140 9.181 1.00 95.25 587 ALA A C 1
ATOM 4584 O O . ALA A 1 587 ? 10.477 -23.557 8.660 1.00 95.25 587 ALA A O 1
ATOM 4585 N N . THR A 1 588 ? 8.261 -23.137 8.556 1.00 97.25 588 THR A N 1
ATOM 4586 C CA . THR A 1 588 ? 8.080 -23.525 7.157 1.00 97.25 588 THR A CA 1
ATOM 4587 C C . THR A 1 588 ? 8.291 -22.308 6.273 1.00 97.25 588 THR A C 1
ATOM 4589 O O . THR A 1 588 ? 7.711 -21.254 6.522 1.00 97.25 588 THR A O 1
ATOM 4592 N N . LEU A 1 589 ? 9.123 -22.466 5.247 1.00 97.62 589 LEU A N 1
ATOM 4593 C CA . LEU A 1 589 ? 9.389 -21.456 4.233 1.00 97.62 589 LEU A CA 1
ATOM 4594 C C . LEU A 1 589 ? 9.038 -22.017 2.865 1.00 97.62 589 LEU A C 1
ATOM 4596 O O . LEU A 1 589 ? 9.515 -23.087 2.490 1.00 97.62 589 LEU A O 1
ATOM 4600 N N . GLU A 1 590 ? 8.284 -21.236 2.114 1.00 97.75 590 GLU A N 1
ATOM 4601 C CA . GLU A 1 590 ? 8.053 -21.433 0.695 1.00 97.75 590 GLU A CA 1
ATOM 4602 C C . GLU A 1 590 ? 8.411 -20.151 -0.048 1.00 97.75 590 GLU A C 1
ATOM 4604 O O . GLU A 1 590 ? 7.950 -19.069 0.312 1.00 97.75 590 GLU A O 1
ATOM 4609 N N . THR A 1 591 ? 9.225 -20.261 -1.091 1.00 97.88 591 THR A N 1
ATOM 4610 C CA . THR A 1 591 ? 9.514 -19.136 -1.983 1.00 97.88 591 THR A CA 1
ATOM 4611 C C . THR A 1 591 ? 8.526 -19.167 -3.129 1.00 97.88 591 THR A C 1
ATOM 4613 O O . THR A 1 591 ? 8.611 -20.026 -4.000 1.00 97.88 591 THR A O 1
ATOM 4616 N N . LEU A 1 592 ? 7.568 -18.246 -3.073 1.00 97.25 592 LEU A N 1
ATOM 4617 C CA . LEU A 1 592 ? 6.431 -18.201 -3.982 1.00 97.25 592 LEU A CA 1
ATOM 4618 C C . LEU A 1 592 ? 6.777 -17.558 -5.311 1.00 97.25 592 LEU A C 1
ATOM 4620 O O . LEU A 1 592 ? 6.257 -17.984 -6.325 1.00 97.25 592 LEU A O 1
ATOM 4624 N N . VAL A 1 593 ? 7.617 -16.523 -5.304 1.00 98.06 593 VAL A N 1
ATOM 4625 C CA . VAL A 1 593 ? 8.084 -15.868 -6.527 1.00 98.06 593 VAL A CA 1
ATOM 4626 C C . VAL A 1 593 ? 9.553 -15.513 -6.360 1.00 98.06 593 VAL A C 1
ATOM 4628 O O . VAL A 1 593 ? 9.925 -14.805 -5.422 1.00 98.06 593 VAL A O 1
ATOM 4631 N N . GLU A 1 594 ? 10.392 -15.964 -7.287 1.00 97.31 594 GLU A N 1
ATOM 4632 C CA . GLU A 1 594 ? 11.796 -15.563 -7.399 1.00 97.31 594 GLU A CA 1
ATOM 4633 C C . GLU A 1 594 ? 12.122 -14.935 -8.761 1.00 97.31 594 GLU A C 1
ATOM 4635 O O . GLU A 1 594 ? 11.387 -15.094 -9.732 1.00 97.31 594 GLU A O 1
ATOM 4640 N N . GLY A 1 595 ? 13.246 -14.218 -8.849 1.00 96.69 595 GLY A N 1
ATOM 4641 C CA . GLY A 1 595 ? 13.660 -13.538 -10.082 1.00 96.69 595 GLY A CA 1
ATOM 4642 C C . GLY A 1 595 ? 13.044 -12.146 -10.259 1.00 96.69 595 GLY A C 1
ATOM 4643 O O . GLY A 1 595 ? 12.998 -11.630 -11.377 1.00 96.69 595 GLY A O 1
ATOM 4644 N N . LEU A 1 596 ? 12.594 -11.520 -9.169 1.00 97.88 596 LEU A N 1
ATOM 4645 C CA . LEU A 1 596 ? 12.100 -10.142 -9.165 1.00 97.88 596 LEU A CA 1
ATOM 4646 C C . LEU A 1 596 ? 13.263 -9.132 -9.149 1.00 97.88 596 LEU A C 1
ATOM 4648 O O . LEU A 1 596 ? 14.371 -9.456 -8.694 1.00 97.88 596 LEU A O 1
ATOM 4652 N N . PRO A 1 597 ? 13.042 -7.900 -9.640 1.00 96.00 597 PRO A N 1
ATOM 4653 C CA . PRO A 1 597 ? 14.081 -6.879 -9.676 1.00 96.00 597 PRO A CA 1
ATOM 4654 C C . PRO A 1 597 ? 14.563 -6.481 -8.277 1.00 96.00 597 PRO A C 1
ATOM 4656 O O . PRO A 1 597 ? 13.796 -6.404 -7.321 1.00 96.00 597 PRO A O 1
ATOM 4659 N N . ASN A 1 598 ? 15.856 -6.182 -8.168 1.00 94.19 598 ASN A N 1
ATOM 4660 C CA . ASN A 1 598 ? 16.468 -5.627 -6.965 1.00 94.19 598 ASN A CA 1
ATOM 4661 C C . ASN A 1 598 ? 17.584 -4.657 -7.346 1.00 94.19 598 ASN A C 1
ATOM 4663 O O . ASN A 1 598 ? 18.514 -5.029 -8.062 1.00 94.19 598 ASN A O 1
ATOM 4667 N N . GLY A 1 599 ? 17.516 -3.417 -6.878 1.00 90.56 599 GLY A N 1
ATOM 4668 C CA . GLY A 1 599 ? 18.547 -2.439 -7.176 1.00 90.56 599 GLY A CA 1
ATOM 4669 C C . GLY A 1 599 ? 19.868 -2.688 -6.479 1.00 90.56 599 GLY A C 1
ATOM 4670 O O . GLY A 1 599 ? 19.995 -3.459 -5.530 1.00 90.56 599 GLY A O 1
ATOM 4671 N N . ASN A 1 600 ? 20.901 -2.017 -6.984 1.00 87.19 600 ASN A N 1
ATOM 4672 C CA . ASN A 1 600 ? 22.215 -2.012 -6.341 1.00 87.19 600 ASN A CA 1
ATOM 4673 C C . ASN A 1 600 ? 22.236 -1.093 -5.096 1.00 87.19 600 ASN A C 1
ATOM 4675 O O . ASN A 1 600 ? 23.153 -1.142 -4.273 1.00 87.19 600 ASN A O 1
ATOM 4679 N N . GLY A 1 601 ? 21.214 -0.247 -4.959 1.00 82.56 601 GLY A N 1
ATOM 4680 C CA . GLY A 1 601 ? 21.000 0.630 -3.819 1.00 82.56 601 GLY A CA 1
ATOM 4681 C C . GLY A 1 601 ? 19.961 0.103 -2.826 1.00 82.56 601 GLY A C 1
ATOM 4682 O O . GLY A 1 601 ? 19.977 -1.061 -2.429 1.00 82.56 601 GLY A O 1
ATOM 4683 N N . ASP A 1 602 ? 19.082 1.018 -2.427 1.00 79.94 602 ASP A N 1
ATOM 4684 C CA . ASP A 1 602 ? 17.930 0.863 -1.533 1.00 79.94 602 ASP A CA 1
ATOM 4685 C C . ASP A 1 602 ? 16.602 0.660 -2.273 1.00 79.94 602 ASP A C 1
ATOM 4687 O O . ASP A 1 602 ? 15.594 0.377 -1.638 1.00 79.94 602 ASP A O 1
ATOM 4691 N N . HIS A 1 603 ? 16.582 0.780 -3.601 1.00 91.62 603 HIS A N 1
ATOM 4692 C CA . HIS A 1 603 ? 15.402 0.451 -4.395 1.00 91.62 603 HIS A CA 1
ATOM 4693 C C . HIS A 1 603 ? 15.277 -1.075 -4.521 1.00 91.62 603 HIS A C 1
ATOM 4695 O O . HIS A 1 603 ? 16.169 -1.727 -5.071 1.00 91.62 603 HIS A O 1
ATOM 4701 N N . SER A 1 604 ? 14.192 -1.659 -4.016 1.00 91.25 604 SER A N 1
ATOM 4702 C CA . SER A 1 604 ? 14.007 -3.113 -3.984 1.00 91.25 604 SER A CA 1
ATOM 4703 C C . SER A 1 604 ? 12.536 -3.518 -4.140 1.00 91.25 604 SER A C 1
ATOM 4705 O O . SER A 1 604 ? 11.698 -2.698 -4.520 1.00 91.25 604 SER A O 1
ATOM 4707 N N . MET A 1 605 ? 12.233 -4.790 -3.867 1.00 95.12 605 MET A N 1
ATOM 4708 C CA . MET A 1 605 ? 10.877 -5.232 -3.551 1.00 95.12 605 MET A CA 1
ATOM 4709 C C . MET A 1 605 ? 10.542 -4.727 -2.148 1.00 95.12 605 MET A C 1
ATOM 4711 O O . MET A 1 605 ? 11.074 -5.251 -1.172 1.00 95.12 605 MET A O 1
ATOM 4715 N N . ASN A 1 606 ? 9.733 -3.676 -2.062 1.00 95.56 606 ASN A N 1
ATOM 4716 C CA . ASN A 1 606 ? 9.483 -2.953 -0.821 1.00 95.56 606 ASN A CA 1
ATOM 4717 C C . ASN A 1 606 ? 8.178 -3.415 -0.136 1.00 95.56 606 ASN A C 1
ATOM 4719 O O . ASN A 1 606 ? 7.902 -4.614 -0.100 1.00 95.56 606 ASN A O 1
ATOM 4723 N N . GLY A 1 607 ? 7.395 -2.488 0.432 1.00 96.00 607 GLY A N 1
ATOM 4724 C CA . GLY A 1 607 ? 6.147 -2.785 1.140 1.00 96.00 607 GLY A CA 1
ATOM 4725 C C . GLY A 1 607 ? 5.161 -3.627 0.324 1.00 96.00 607 GLY A C 1
ATOM 4726 O O . GLY A 1 607 ? 5.102 -3.534 -0.909 1.00 96.00 607 GLY A O 1
ATOM 4727 N N . ILE A 1 608 ? 4.395 -4.455 1.033 1.00 98.25 608 ILE A N 1
ATOM 4728 C CA . ILE A 1 608 ? 3.392 -5.361 0.467 1.00 98.25 608 ILE A CA 1
ATOM 4729 C C . ILE A 1 608 ? 2.086 -5.265 1.255 1.00 98.25 608 ILE A C 1
ATOM 4731 O O . ILE A 1 608 ? 2.108 -4.997 2.452 1.00 98.25 608 ILE A O 1
ATOM 4735 N N . HIS A 1 609 ? 0.949 -5.504 0.606 1.00 98.06 609 HIS A N 1
ATOM 4736 C CA . HIS A 1 609 ? -0.354 -5.542 1.277 1.00 98.06 609 HIS A CA 1
ATOM 4737 C C . HIS A 1 609 ? -1.344 -6.453 0.549 1.00 98.06 609 HIS A C 1
ATOM 4739 O O . HIS A 1 609 ? -1.170 -6.754 -0.628 1.00 98.06 609 HIS A O 1
ATOM 4745 N N . PHE A 1 610 ? -2.408 -6.852 1.245 1.00 98.06 610 PHE A N 1
ATOM 4746 C CA . PHE A 1 610 ? -3.519 -7.613 0.670 1.00 98.06 610 PHE A CA 1
ATOM 4747 C C . PHE A 1 610 ? -4.753 -6.735 0.427 1.00 98.06 610 PHE A C 1
ATOM 4749 O O . PHE A 1 610 ? -5.073 -5.880 1.261 1.00 98.06 610 PHE A O 1
ATOM 4756 N N . ASP A 1 611 ? -5.489 -6.986 -0.656 1.00 95.88 611 ASP A N 1
ATOM 4757 C CA . ASP A 1 611 ? -6.866 -6.489 -0.822 1.00 95.88 611 ASP A CA 1
ATOM 4758 C C . ASP A 1 611 ? -7.884 -7.372 -0.063 1.00 95.88 611 ASP A C 1
ATOM 4760 O O . ASP A 1 611 ? -7.517 -8.179 0.796 1.00 95.88 611 ASP A O 1
ATOM 4764 N N . ASN A 1 612 ? -9.184 -7.172 -0.308 1.00 94.06 612 ASN A N 1
ATOM 4765 C CA . ASN A 1 612 ? -10.251 -7.967 0.317 1.00 94.06 612 ASN A CA 1
ATOM 4766 C C . ASN A 1 612 ? -10.504 -9.304 -0.406 1.00 94.06 612 ASN A C 1
ATOM 4768 O O . ASN A 1 612 ? -11.300 -10.122 0.062 1.00 94.06 612 ASN A O 1
ATOM 4772 N N . GLU A 1 613 ? -9.857 -9.514 -1.549 1.00 90.62 613 GLU A N 1
ATOM 4773 C CA . GLU A 1 613 ? -9.935 -10.692 -2.406 1.00 90.62 613 GLU A CA 1
ATOM 4774 C C . GLU A 1 613 ? -8.784 -11.669 -2.131 1.00 90.62 613 GLU A C 1
ATOM 4776 O O . GLU A 1 613 ? -8.825 -12.798 -2.613 1.00 90.62 613 GLU A O 1
ATOM 4781 N N . GLY A 1 614 ? -7.786 -11.261 -1.341 1.00 92.31 614 GLY A N 1
ATOM 4782 C CA . GLY A 1 614 ? -6.600 -12.062 -1.043 1.00 92.31 614 GLY A CA 1
ATOM 4783 C C . GLY A 1 614 ? -5.511 -11.957 -2.111 1.00 92.31 614 GLY A C 1
ATOM 4784 O O . GLY A 1 614 ? -4.590 -12.771 -2.121 1.00 92.31 614 GLY A O 1
ATOM 4785 N N . ASN A 1 615 ? -5.570 -10.963 -3.005 1.00 94.94 615 ASN A N 1
ATOM 4786 C CA . ASN A 1 615 ? -4.446 -10.679 -3.894 1.00 94.94 615 ASN A CA 1
ATOM 4787 C C . ASN A 1 615 ? -3.363 -9.928 -3.123 1.00 94.94 615 ASN A C 1
ATOM 4789 O O . ASN A 1 615 ? -3.655 -8.985 -2.382 1.00 94.94 615 ASN A O 1
ATOM 4793 N N . LEU A 1 616 ? -2.109 -10.325 -3.330 1.00 98.56 616 LEU A N 1
ATOM 4794 C CA . LEU A 1 616 ? -0.952 -9.657 -2.755 1.00 98.56 616 LEU A CA 1
ATOM 4795 C C . LEU A 1 616 ? -0.450 -8.584 -3.720 1.00 98.56 616 LEU A C 1
ATOM 4797 O O . LEU A 1 616 ? -0.121 -8.881 -4.866 1.00 98.56 616 LEU A O 1
ATOM 4801 N N . TYR A 1 617 ? -0.321 -7.354 -3.244 1.00 98.69 617 TYR A N 1
ATOM 4802 C CA . TYR A 1 617 ? 0.283 -6.260 -3.993 1.00 98.69 617 TYR A CA 1
ATOM 4803 C C . TYR A 1 617 ? 1.699 -6.034 -3.491 1.00 98.69 617 TYR A C 1
ATOM 4805 O O . TYR A 1 617 ? 1.908 -5.898 -2.285 1.00 98.69 617 TYR A O 1
ATOM 4813 N N . ALA A 1 618 ? 2.670 -5.998 -4.403 1.00 98.44 618 ALA A N 1
ATOM 4814 C CA . ALA A 1 618 ? 4.078 -5.849 -4.068 1.00 98.44 618 ALA A CA 1
ATOM 4815 C C . ALA A 1 618 ? 4.726 -4.679 -4.806 1.00 98.44 618 ALA A C 1
ATOM 4817 O O . ALA A 1 618 ? 4.682 -4.586 -6.034 1.00 98.44 618 ALA A O 1
ATOM 4818 N N . ASN A 1 619 ? 5.368 -3.794 -4.049 1.00 98.00 619 ASN A N 1
ATOM 4819 C CA . ASN A 1 619 ? 6.023 -2.615 -4.592 1.00 98.00 619 ASN A CA 1
ATOM 4820 C C . ASN A 1 619 ? 7.394 -2.959 -5.184 1.00 98.00 619 ASN A C 1
ATOM 4822 O O . ASN A 1 619 ? 8.295 -3.354 -4.451 1.00 98.00 619 ASN A O 1
ATOM 4826 N N . ALA A 1 620 ? 7.572 -2.777 -6.492 1.00 97.69 620 ALA A N 1
ATOM 4827 C CA . ALA A 1 620 ? 8.843 -2.975 -7.181 1.00 97.69 620 ALA A CA 1
ATOM 4828 C C . ALA A 1 620 ? 9.497 -1.627 -7.521 1.00 97.69 620 ALA A C 1
ATOM 4830 O O . ALA A 1 620 ? 9.068 -0.929 -8.445 1.00 97.69 620 ALA A O 1
ATOM 4831 N N . GLY A 1 621 ? 10.574 -1.283 -6.811 1.00 95.94 621 GLY A N 1
ATOM 4832 C CA . GLY A 1 621 ? 11.340 -0.063 -7.060 1.00 95.94 621 GLY A CA 1
ATOM 4833 C C . GLY A 1 621 ? 11.960 0.005 -8.465 1.00 95.94 621 GLY A C 1
ATOM 4834 O O . GLY A 1 621 ? 12.239 -1.005 -9.116 1.00 95.94 621 GLY A O 1
ATOM 4835 N N . SER A 1 622 ? 12.172 1.226 -8.947 1.00 95.75 622 SER A N 1
ATOM 4836 C CA . SER A 1 622 ? 12.893 1.552 -10.178 1.00 95.75 622 SER A CA 1
ATOM 4837 C C . SER A 1 622 ? 14.391 1.310 -10.010 1.00 95.75 622 SER A C 1
ATOM 4839 O O . SER A 1 622 ? 14.907 1.305 -8.894 1.00 95.75 622 SER A O 1
ATOM 4841 N N . GLN A 1 623 ? 15.124 1.165 -11.108 1.00 93.38 623 GLN A N 1
ATOM 4842 C CA . GLN A 1 623 ? 16.593 1.068 -11.071 1.00 93.38 623 GLN A CA 1
ATOM 4843 C C . GLN A 1 623 ? 17.294 2.405 -11.281 1.00 93.38 623 GLN A C 1
ATOM 4845 O O . GLN A 1 623 ? 18.485 2.566 -11.011 1.00 93.38 623 GLN A O 1
ATOM 4850 N N . THR A 1 624 ? 16.534 3.387 -11.742 1.00 93.00 624 THR A N 1
ATOM 4851 C CA . THR A 1 624 ? 17.028 4.678 -12.179 1.00 93.00 624 THR A CA 1
ATOM 4852 C C . THR A 1 624 ? 16.338 5.812 -11.435 1.00 93.00 624 THR A C 1
ATOM 4854 O O . THR A 1 624 ? 15.332 5.648 -10.738 1.00 93.00 624 THR A O 1
ATOM 4857 N N . ASN A 1 625 ? 16.897 7.011 -11.576 1.00 92.50 625 ASN A N 1
ATOM 4858 C CA . ASN A 1 625 ? 16.336 8.198 -10.953 1.00 92.50 625 ASN A CA 1
ATOM 4859 C C . ASN A 1 625 ? 15.136 8.751 -11.726 1.00 92.50 625 ASN A C 1
ATOM 4861 O O . ASN A 1 625 ? 14.179 9.209 -11.108 1.00 92.50 625 ASN A O 1
ATOM 4865 N N . ALA A 1 626 ? 15.196 8.691 -13.057 1.00 92.69 626 ALA A N 1
ATOM 4866 C CA . ALA A 1 626 ? 14.154 9.147 -13.974 1.00 92.69 626 ALA A CA 1
ATOM 4867 C C . ALA A 1 626 ? 14.314 8.483 -15.359 1.00 92.69 626 ALA A C 1
ATOM 4869 O O . ALA A 1 626 ? 14.350 9.163 -16.381 1.00 92.69 626 ALA A O 1
ATOM 4870 N N . GLY A 1 627 ? 14.472 7.160 -15.404 1.00 91.88 627 GLY A N 1
ATOM 4871 C CA . GLY A 1 627 ? 14.611 6.344 -16.619 1.00 91.88 627 GLY A CA 1
ATOM 4872 C C . GLY A 1 627 ? 16.045 6.165 -17.130 1.00 91.88 627 GLY A C 1
ATOM 4873 O O . GLY A 1 627 ? 16.307 5.220 -17.868 1.00 91.88 627 GLY A O 1
ATOM 4874 N N . TRP A 1 628 ? 16.979 7.046 -16.753 1.00 90.50 628 TRP A N 1
ATOM 4875 C CA . TRP A 1 628 ? 18.381 6.988 -17.183 1.00 90.50 628 TRP A CA 1
ATOM 4876 C C . TRP A 1 628 ? 19.274 6.224 -16.182 1.00 90.50 628 TRP A C 1
ATOM 4878 O O . TRP A 1 628 ? 19.314 6.608 -15.006 1.00 90.50 628 TRP A O 1
ATOM 4888 N N . PRO A 1 629 ? 20.048 5.213 -16.617 1.00 89.62 629 PRO A N 1
ATOM 4889 C CA . PRO A 1 629 ? 20.996 4.497 -15.764 1.00 89.62 629 PRO A CA 1
ATOM 4890 C C . PRO A 1 629 ? 22.157 5.381 -15.296 1.00 89.62 629 PRO A C 1
ATOM 4892 O O . PRO A 1 629 ? 22.909 5.932 -16.100 1.00 89.62 629 PRO A O 1
ATOM 4895 N N . ASP A 1 630 ? 22.356 5.474 -13.983 1.00 86.81 630 ASP A N 1
ATOM 4896 C CA . ASP A 1 630 ? 23.396 6.315 -13.387 1.00 86.81 630 ASP A CA 1
ATOM 4897 C C . ASP A 1 630 ? 24.159 5.590 -12.276 1.00 86.81 630 ASP A C 1
ATOM 4899 O O . ASP A 1 630 ? 23.588 4.832 -11.486 1.00 86.81 630 ASP A O 1
ATOM 4903 N N . CYS A 1 631 ? 25.465 5.849 -12.182 1.00 85.88 631 CYS A N 1
ATOM 4904 C CA . CYS A 1 631 ? 26.313 5.240 -11.160 1.00 85.88 631 CYS A CA 1
ATOM 4905 C C . CYS A 1 631 ? 25.911 5.612 -9.725 1.00 85.88 631 CYS A C 1
ATOM 4907 O O . CYS A 1 631 ? 26.218 4.854 -8.810 1.00 85.88 631 CYS A O 1
ATOM 4909 N N . GLY A 1 632 ? 25.225 6.736 -9.506 1.00 83.25 632 GLY A N 1
ATOM 4910 C CA . GLY A 1 632 ? 24.698 7.130 -8.202 1.00 83.25 632 GLY A CA 1
ATOM 4911 C C . GLY A 1 632 ? 23.634 6.175 -7.652 1.00 83.25 632 GLY A C 1
ATOM 4912 O O . GLY A 1 632 ? 23.473 6.097 -6.437 1.00 83.25 632 GLY A O 1
ATOM 4913 N N . LEU A 1 633 ? 22.959 5.415 -8.523 1.00 86.00 633 LEU A N 1
ATOM 4914 C CA . LEU A 1 633 ? 22.026 4.331 -8.170 1.00 86.00 633 LEU A CA 1
ATOM 4915 C C . LEU A 1 633 ? 22.579 2.939 -8.519 1.00 86.00 633 LEU A C 1
ATOM 4917 O O . LEU A 1 633 ? 21.888 1.927 -8.433 1.00 86.00 633 LEU A O 1
ATOM 4921 N N . GLY A 1 634 ? 23.862 2.882 -8.875 1.00 88.12 634 GLY A N 1
ATOM 4922 C CA . GLY A 1 634 ? 24.592 1.655 -9.148 1.00 88.12 634 GLY A CA 1
ATOM 4923 C C . GLY A 1 634 ? 24.606 1.198 -10.600 1.00 88.12 634 GLY A C 1
ATOM 4924 O O . GLY A 1 634 ? 25.183 0.147 -10.869 1.00 88.12 634 GLY A O 1
ATOM 4925 N N . GLY A 1 635 ? 24.073 1.995 -11.531 1.00 88.19 635 GLY A N 1
ATOM 4926 C CA . GLY A 1 635 ? 24.250 1.799 -12.971 1.00 88.19 635 GLY A CA 1
ATOM 4927 C C . GLY A 1 635 ? 23.468 0.624 -13.552 1.00 88.19 635 GLY A C 1
ATOM 4928 O O . GLY A 1 635 ? 23.958 -0.009 -14.476 1.00 88.19 635 GLY A O 1
ATOM 4929 N N . LEU A 1 636 ? 22.292 0.306 -13.007 1.00 91.69 636 LEU A N 1
ATOM 4930 C CA . LEU A 1 636 ? 21.379 -0.678 -13.595 1.00 91.69 636 LEU A CA 1
ATOM 4931 C C . LEU A 1 636 ? 20.332 0.020 -14.476 1.00 91.69 636 LEU A C 1
ATOM 4933 O O . LEU A 1 636 ? 19.886 1.116 -14.124 1.00 91.69 636 LEU A O 1
ATOM 4937 N N . PRO A 1 637 ? 19.932 -0.583 -15.607 1.00 93.12 637 PRO A N 1
ATOM 4938 C CA . PRO A 1 637 ? 18.823 -0.084 -16.396 1.00 93.12 637 PRO A CA 1
ATOM 4939 C C . PRO A 1 637 ? 17.481 -0.531 -15.808 1.00 93.12 637 PRO A C 1
ATOM 4941 O O . PRO A 1 637 ? 17.406 -1.474 -15.018 1.00 93.12 637 PRO A O 1
ATOM 4944 N N . GLU A 1 638 ? 16.404 0.132 -16.225 1.00 95.44 638 GLU A N 1
ATOM 4945 C CA . GLU A 1 638 ? 15.052 -0.363 -15.966 1.00 95.44 638 GLU A CA 1
ATOM 4946 C C . GLU A 1 638 ? 14.810 -1.706 -16.677 1.00 95.44 638 GLU A C 1
ATOM 4948 O O . GLU A 1 638 ? 15.333 -1.949 -17.762 1.00 95.44 638 GLU A O 1
ATOM 4953 N N . SER A 1 639 ? 13.977 -2.556 -16.078 1.00 95.19 639 SER A N 1
ATOM 4954 C CA . SER A 1 639 ? 13.481 -3.805 -16.671 1.00 95.19 639 SER A CA 1
ATOM 4955 C C . SER A 1 639 ? 11.952 -3.793 -16.714 1.00 95.19 639 SER A C 1
ATOM 4957 O O . SER A 1 639 ? 11.324 -2.846 -16.235 1.00 95.19 639 SER A O 1
ATOM 4959 N N . HIS A 1 640 ? 11.323 -4.834 -17.264 1.00 95.38 640 HIS A N 1
ATOM 4960 C CA . HIS A 1 640 ? 9.864 -4.859 -17.424 1.00 95.38 640 HIS A CA 1
ATOM 4961 C C . HIS A 1 640 ? 9.101 -4.610 -16.102 1.00 95.38 640 HIS A C 1
ATOM 4963 O O . HIS A 1 640 ? 8.156 -3.822 -16.075 1.00 95.38 640 HIS A O 1
ATOM 4969 N N . LEU A 1 641 ? 9.542 -5.208 -14.988 1.00 97.19 641 LEU A N 1
ATOM 4970 C CA . LEU A 1 641 ? 8.844 -5.148 -13.693 1.00 97.19 641 LEU A CA 1
ATOM 4971 C C . LEU A 1 641 ? 9.230 -3.947 -12.806 1.00 97.19 641 LEU A C 1
ATOM 4973 O O . LEU A 1 641 ? 8.600 -3.725 -11.775 1.00 97.19 641 LEU A O 1
ATOM 4977 N N . THR A 1 642 ? 10.251 -3.161 -13.151 1.00 97.56 642 THR A N 1
ATOM 4978 C CA . THR A 1 642 ? 10.757 -2.099 -12.260 1.00 97.56 642 THR A CA 1
ATOM 4979 C C . THR A 1 642 ? 9.892 -0.838 -12.293 1.00 97.56 642 THR A C 1
ATOM 4981 O O . THR A 1 642 ? 9.307 -0.484 -13.324 1.00 97.56 642 THR A O 1
ATOM 4984 N N . GLY A 1 643 ? 9.816 -0.132 -11.164 1.00 97.00 643 GLY A N 1
ATOM 4985 C CA . GLY A 1 643 ? 9.045 1.106 -11.038 1.00 97.00 643 GLY A CA 1
ATOM 4986 C C . GLY A 1 643 ? 7.536 0.883 -11.156 1.00 97.00 643 GLY A C 1
ATOM 4987 O O . GLY A 1 643 ? 6.857 1.560 -11.941 1.00 97.00 643 GLY A O 1
ATOM 4988 N N . SER A 1 644 ? 7.029 -0.121 -10.437 1.00 98.06 644 SER A N 1
ATOM 4989 C CA . SER A 1 644 ? 5.650 -0.597 -10.540 1.00 98.06 644 SER A CA 1
ATOM 4990 C C . SER A 1 644 ? 5.088 -1.126 -9.212 1.00 98.06 644 SER A C 1
ATOM 4992 O O . SER A 1 644 ? 5.822 -1.359 -8.249 1.00 98.06 644 SER A O 1
ATOM 4994 N N . VAL A 1 645 ? 3.768 -1.301 -9.159 1.00 98.75 645 VAL A N 1
ATOM 4995 C CA . VAL A 1 645 ? 3.095 -2.162 -8.176 1.00 98.75 645 VAL A CA 1
ATOM 4996 C C . VAL A 1 645 ? 2.694 -3.434 -8.907 1.00 98.75 645 VAL A C 1
ATOM 4998 O O . VAL A 1 645 ? 2.012 -3.365 -9.931 1.00 98.75 645 VAL A O 1
ATOM 5001 N N . LEU A 1 646 ? 3.120 -4.582 -8.396 1.00 98.62 646 LEU A N 1
ATOM 5002 C CA . LEU A 1 646 ? 2.760 -5.896 -8.917 1.00 98.62 646 LEU A CA 1
ATOM 5003 C C . LEU A 1 646 ? 1.521 -6.410 -8.192 1.00 98.62 646 LEU A C 1
ATOM 5005 O O . LEU A 1 646 ? 1.444 -6.261 -6.977 1.00 98.62 646 LEU A O 1
ATOM 5009 N N . LYS A 1 647 ? 0.603 -7.056 -8.908 1.00 98.44 647 LYS A N 1
ATOM 5010 C CA . LYS A 1 647 ? -0.442 -7.908 -8.333 1.00 98.44 647 LYS A CA 1
ATOM 5011 C C . LYS A 1 647 ? 0.011 -9.362 -8.461 1.00 98.44 647 LYS A C 1
ATOM 5013 O O . LYS A 1 647 ? 0.382 -9.803 -9.548 1.00 98.44 647 LYS A O 1
ATOM 5018 N N . ILE A 1 648 ? 0.005 -10.082 -7.346 1.00 98.06 648 ILE A N 1
ATOM 5019 C CA . ILE A 1 648 ? 0.420 -11.479 -7.230 1.00 98.06 648 ILE A CA 1
ATOM 5020 C C . ILE A 1 648 ? -0.746 -12.270 -6.640 1.00 98.06 648 ILE A C 1
ATOM 5022 O O . ILE A 1 648 ? -1.160 -12.066 -5.497 1.00 98.06 648 ILE A O 1
ATOM 5026 N N . GLU A 1 649 ? -1.277 -13.193 -7.428 1.00 96.00 649 GLU A N 1
ATOM 5027 C CA . GLU A 1 649 ? -2.402 -14.047 -7.063 1.00 96.00 649 GLU A CA 1
ATOM 5028 C C . GLU A 1 649 ? -1.895 -15.243 -6.252 1.00 96.00 649 GLU A C 1
ATOM 5030 O O . GLU A 1 649 ? -1.791 -16.361 -6.742 1.00 96.00 649 GLU A O 1
ATOM 5035 N N . VAL A 1 650 ? -1.542 -15.017 -4.987 1.00 94.94 650 VAL A N 1
ATOM 5036 C CA . VAL A 1 650 ? -0.890 -16.029 -4.129 1.00 94.94 650 VAL A CA 1
ATOM 5037 C C . VAL A 1 650 ? -1.750 -17.259 -3.811 1.00 94.94 650 VAL A C 1
ATOM 5039 O O . VAL A 1 650 ? -1.248 -18.252 -3.287 1.00 94.94 650 VAL A O 1
ATOM 5042 N N . HIS A 1 651 ? -3.042 -17.201 -4.132 1.00 91.50 651 HIS A N 1
ATOM 5043 C CA . HIS A 1 651 ? -3.981 -18.318 -4.033 1.00 91.50 651 HIS A CA 1
ATOM 5044 C C . HIS A 1 651 ? -4.220 -19.037 -5.366 1.00 91.50 651 HIS A C 1
ATOM 5046 O O . HIS A 1 651 ? -4.970 -20.012 -5.400 1.00 91.50 651 HIS A O 1
ATOM 5052 N N . ASN A 1 652 ? -3.611 -18.568 -6.455 1.00 91.75 652 ASN A N 1
ATOM 5053 C CA . ASN A 1 652 ? -3.683 -19.221 -7.750 1.00 91.75 652 ASN A CA 1
ATOM 5054 C C . ASN A 1 652 ? -2.808 -20.493 -7.719 1.00 91.75 652 ASN A C 1
ATOM 5056 O O . ASN A 1 652 ? -1.598 -20.383 -7.508 1.00 91.75 652 ASN A O 1
ATOM 5060 N N . PRO A 1 653 ? -3.379 -21.698 -7.910 1.00 90.31 653 PRO A N 1
ATOM 5061 C CA . PRO A 1 653 ? -2.614 -22.947 -7.874 1.00 90.31 653 PRO A CA 1
ATOM 5062 C C . PRO A 1 653 ? -1.592 -23.059 -9.014 1.00 90.31 653 PRO A C 1
ATOM 5064 O O . PRO A 1 653 ? -0.632 -23.815 -8.889 1.00 90.31 653 PRO A O 1
ATOM 5067 N N . ASP A 1 654 ? -1.779 -22.290 -10.089 1.00 93.81 654 ASP A N 1
ATOM 5068 C CA . ASP A 1 654 ? -0.903 -22.245 -11.260 1.00 93.81 654 ASP A CA 1
ATOM 5069 C C . ASP A 1 654 ? 0.055 -21.035 -11.225 1.00 93.81 654 ASP A C 1
ATOM 5071 O O . ASP A 1 654 ? 0.676 -20.699 -12.236 1.00 93.81 654 ASP A O 1
ATOM 5075 N N . LEU A 1 655 ? 0.188 -20.360 -10.072 1.00 95.44 655 LEU A N 1
ATOM 5076 C CA . LEU A 1 655 ? 1.114 -19.240 -9.893 1.00 95.44 655 LEU A CA 1
ATOM 5077 C C . LEU A 1 655 ? 2.533 -19.637 -10.321 1.00 95.44 655 LEU A C 1
ATOM 5079 O O . LEU A 1 655 ? 3.113 -20.612 -9.840 1.00 95.44 655 LEU A O 1
ATOM 5083 N N . SER A 1 656 ? 3.130 -18.833 -11.198 1.00 96.31 656 SER A N 1
ATOM 5084 C CA . SER A 1 656 ? 4.510 -19.043 -11.626 1.00 96.31 656 SER A CA 1
ATOM 5085 C C . SER A 1 656 ? 5.486 -18.766 -10.487 1.00 96.31 656 SER A C 1
ATOM 5087 O O . SER A 1 656 ? 5.606 -17.635 -10.020 1.00 96.31 656 SER A O 1
ATOM 5089 N N . SER A 1 657 ? 6.242 -19.790 -10.080 1.00 95.50 657 SER A N 1
ATOM 5090 C CA . SER A 1 657 ? 7.158 -19.672 -8.940 1.00 95.50 657 SER A CA 1
ATOM 5091 C C . SER A 1 657 ? 8.425 -18.865 -9.233 1.00 95.50 657 SER A C 1
ATOM 5093 O O . SER A 1 657 ? 9.161 -18.475 -8.327 1.00 95.50 657 SER A O 1
ATOM 5095 N N . LYS A 1 658 ? 8.719 -18.638 -10.514 1.00 95.38 658 LYS A N 1
ATOM 5096 C CA . LYS A 1 658 ? 9.915 -17.955 -10.995 1.00 95.38 658 LYS A CA 1
ATOM 5097 C C . LYS A 1 658 ? 9.551 -17.045 -12.158 1.00 95.38 658 LYS A C 1
ATOM 5099 O O . LYS A 1 658 ? 8.844 -17.460 -13.070 1.00 95.38 658 LYS A O 1
ATOM 5104 N N . ILE A 1 659 ? 10.092 -15.830 -12.147 1.00 96.94 659 ILE A N 1
ATOM 5105 C CA . ILE A 1 659 ? 10.019 -14.937 -13.297 1.00 96.94 659 ILE A CA 1
ATOM 5106 C C . ILE A 1 659 ? 10.949 -15.455 -14.394 1.00 96.94 659 ILE A C 1
ATOM 5108 O O . ILE A 1 659 ? 12.172 -15.527 -14.231 1.00 96.94 659 ILE A O 1
ATOM 5112 N N . GLU A 1 660 ? 10.350 -15.796 -15.524 1.00 96.19 660 GLU A N 1
ATOM 5113 C CA . GLU A 1 660 ? 11.035 -16.177 -16.748 1.00 96.19 660 GLU A CA 1
ATOM 5114 C C . GLU A 1 660 ? 11.076 -14.982 -17.695 1.00 96.19 660 GLU A C 1
ATOM 5116 O O . GLU A 1 660 ? 10.053 -14.373 -18.019 1.00 96.19 660 GLU A O 1
ATOM 5121 N N . TYR A 1 661 ? 12.287 -14.649 -18.130 1.00 96.50 661 TYR A N 1
ATOM 5122 C CA . TYR A 1 661 ? 12.536 -13.545 -19.041 1.00 96.50 661 TYR A CA 1
ATOM 5123 C C . TYR A 1 661 ? 12.827 -14.076 -20.440 1.00 96.50 661 TYR A C 1
ATOM 5125 O O . TYR A 1 661 ? 13.470 -15.115 -20.613 1.00 96.50 661 TYR A O 1
ATOM 5133 N N . VAL A 1 662 ? 12.404 -13.317 -21.442 1.00 95.44 662 VAL A N 1
ATOM 5134 C CA . VAL A 1 662 ? 12.756 -13.522 -22.847 1.00 95.44 662 VAL A CA 1
ATOM 5135 C C . VAL A 1 662 ? 13.435 -12.272 -23.385 1.00 95.44 662 VAL A C 1
ATOM 5137 O O . VAL A 1 662 ? 13.180 -11.162 -22.915 1.00 95.44 662 VAL A O 1
ATOM 5140 N N . TYR A 1 663 ? 14.280 -12.416 -24.400 1.00 92.56 663 TYR A N 1
ATOM 5141 C CA . TYR A 1 663 ? 14.727 -11.251 -25.159 1.00 92.56 663 TYR A CA 1
ATOM 5142 C C . TYR A 1 663 ? 13.534 -10.649 -25.899 1.00 92.56 663 TYR A C 1
ATOM 5144 O O . TYR A 1 663 ? 12.879 -11.341 -26.676 1.00 92.56 663 TYR A O 1
ATOM 5152 N N . TYR A 1 664 ? 13.269 -9.355 -25.715 1.00 90.12 664 TYR A N 1
ATOM 5153 C CA . TYR A 1 664 ? 12.084 -8.706 -26.282 1.00 90.12 664 TYR A CA 1
ATOM 5154 C C . TYR A 1 664 ? 11.966 -8.909 -27.804 1.00 90.12 664 TYR A C 1
ATOM 5156 O O . TYR A 1 664 ? 10.898 -9.260 -28.301 1.00 90.12 664 TYR A O 1
ATOM 5164 N N . LYS A 1 665 ? 13.076 -8.748 -28.543 1.00 85.88 665 LYS A N 1
ATOM 5165 C CA . LYS A 1 665 ? 13.079 -8.807 -30.016 1.00 85.88 665 LYS A CA 1
ATOM 5166 C C . LYS A 1 665 ? 12.917 -10.214 -30.587 1.00 85.88 665 LYS A C 1
ATOM 5168 O O . LYS A 1 665 ? 12.281 -10.370 -31.624 1.00 85.88 665 LYS A O 1
ATOM 5173 N N . THR A 1 666 ? 13.543 -11.217 -29.972 1.00 88.94 666 THR A N 1
ATOM 5174 C CA . THR A 1 666 ? 13.563 -12.590 -30.508 1.00 88.94 666 THR A CA 1
ATOM 5175 C C . THR A 1 666 ? 12.538 -13.499 -29.839 1.00 88.94 666 THR A C 1
ATOM 5177 O O . THR A 1 666 ? 12.226 -14.551 -30.389 1.00 88.94 666 THR A O 1
ATOM 5180 N N . ARG A 1 667 ? 12.017 -13.099 -28.670 1.00 92.31 667 ARG A N 1
ATOM 5181 C CA . ARG A 1 667 ? 11.216 -13.924 -27.749 1.00 92.31 667 ARG A CA 1
ATOM 5182 C C . ARG A 1 667 ? 11.930 -15.201 -27.290 1.00 92.31 667 ARG A C 1
ATOM 5184 O O . ARG A 1 667 ? 11.301 -16.092 -26.731 1.00 92.31 667 ARG A O 1
ATOM 5191 N N . GLU A 1 668 ? 13.242 -15.302 -27.505 1.00 93.44 668 GLU A N 1
ATOM 5192 C CA . GLU A 1 668 ? 14.029 -16.445 -27.047 1.00 93.44 668 GLU A CA 1
ATOM 5193 C C . GLU A 1 668 ? 14.178 -16.399 -25.515 1.00 93.44 668 GLU A C 1
ATOM 5195 O O . GLU A 1 668 ? 14.465 -15.323 -24.973 1.00 93.44 668 GLU A O 1
ATOM 5200 N N . PRO A 1 669 ? 14.007 -17.535 -24.809 1.00 94.44 669 PRO A N 1
ATOM 5201 C CA . PRO A 1 669 ? 14.212 -17.614 -23.366 1.00 94.44 669 PRO A CA 1
ATOM 5202 C C . PRO A 1 669 ? 15.619 -17.192 -22.940 1.00 94.44 669 PRO A C 1
ATOM 5204 O O . PRO A 1 669 ? 16.613 -17.563 -23.566 1.00 94.44 669 PRO A O 1
ATOM 5207 N N . VAL A 1 670 ? 15.706 -16.462 -21.830 1.00 93.38 670 VAL A N 1
ATOM 5208 C CA . VAL A 1 670 ? 16.974 -16.060 -21.215 1.00 93.38 670 VAL A CA 1
ATOM 5209 C C . VAL A 1 670 ? 17.326 -17.057 -20.113 1.00 93.38 670 VAL A C 1
ATOM 5211 O O . VAL A 1 670 ? 16.734 -17.041 -19.037 1.00 93.38 670 VAL A O 1
ATOM 5214 N N . GLU A 1 671 ? 18.315 -17.921 -20.358 1.00 89.25 671 GLU A N 1
ATOM 5215 C CA . GLU A 1 671 ? 18.700 -18.967 -19.393 1.00 89.25 671 GLU A CA 1
ATOM 5216 C C . GLU A 1 671 ? 19.259 -18.397 -18.077 1.00 89.25 671 GLU A C 1
ATOM 5218 O O . GLU A 1 671 ? 18.972 -18.922 -17.002 1.00 89.25 671 GLU A O 1
ATOM 5223 N N . ASN A 1 672 ? 20.045 -17.314 -18.151 1.00 91.31 672 ASN A N 1
ATOM 5224 C CA . ASN A 1 672 ? 20.668 -16.661 -16.994 1.00 91.31 672 ASN A CA 1
ATOM 5225 C C . ASN A 1 672 ? 20.386 -15.147 -17.003 1.00 91.31 672 ASN A C 1
ATOM 5227 O O . ASN A 1 672 ? 21.254 -14.371 -17.413 1.00 91.31 672 ASN A O 1
ATOM 5231 N N . PRO A 1 673 ? 19.183 -14.711 -16.579 1.00 93.75 673 PRO A N 1
ATOM 5232 C CA . PRO A 1 673 ? 18.803 -13.303 -16.607 1.00 93.75 673 PRO A CA 1
ATOM 5233 C C . PRO A 1 673 ? 19.764 -12.416 -15.807 1.00 93.75 673 PRO A C 1
ATOM 5235 O O . PRO A 1 673 ? 19.988 -12.614 -14.611 1.00 93.75 673 PRO A O 1
ATOM 5238 N N . ASN A 1 674 ? 20.306 -11.406 -16.483 1.00 93.31 674 ASN A N 1
ATOM 5239 C CA . ASN A 1 674 ? 21.231 -10.416 -15.933 1.00 93.31 674 ASN A CA 1
ATOM 5240 C C . ASN A 1 674 ? 20.592 -9.022 -15.964 1.00 93.31 674 ASN A C 1
ATOM 5242 O O . ASN A 1 674 ? 20.340 -8.500 -17.046 1.00 93.31 674 ASN A O 1
ATOM 5246 N N . GLN A 1 675 ? 20.372 -8.394 -14.809 1.00 93.25 675 GLN A N 1
ATOM 5247 C CA . GLN A 1 675 ? 19.778 -7.059 -14.699 1.00 93.25 675 GLN A CA 1
ATOM 5248 C C . GLN A 1 675 ? 20.585 -5.979 -15.424 1.00 93.25 675 GLN A C 1
ATOM 5250 O O . GLN A 1 675 ? 19.995 -4.980 -15.812 1.00 93.25 675 GLN A O 1
ATOM 5255 N N . VAL A 1 676 ? 21.896 -6.157 -15.641 1.00 91.69 676 VAL A N 1
ATOM 5256 C CA . VAL A 1 676 ? 22.698 -5.226 -16.464 1.00 91.69 676 VAL A CA 1
ATOM 5257 C C . VAL A 1 676 ? 22.137 -5.126 -17.889 1.00 91.69 676 VAL A C 1
ATOM 5259 O O . VAL A 1 676 ? 22.236 -4.072 -18.503 1.00 91.69 676 VAL A O 1
ATOM 5262 N N . GLU A 1 677 ? 21.498 -6.192 -18.374 1.00 90.81 677 GLU A N 1
ATOM 5263 C CA . GLU A 1 677 ? 20.796 -6.297 -19.659 1.00 90.81 677 GLU A CA 1
ATOM 5264 C C . GLU A 1 677 ? 19.264 -6.218 -19.502 1.00 90.81 677 GLU A C 1
ATOM 5266 O O . GLU A 1 677 ? 18.519 -6.586 -20.409 1.00 90.81 677 GLU A O 1
ATOM 5271 N N . GLY A 1 678 ? 18.770 -5.780 -18.338 1.00 92.00 678 GLY A N 1
ATOM 5272 C CA . GLY A 1 678 ? 17.346 -5.807 -17.993 1.00 92.00 678 GLY A CA 1
ATOM 5273 C C . GLY A 1 678 ? 16.455 -5.013 -18.951 1.00 92.00 678 GLY A C 1
ATOM 5274 O O . GLY A 1 678 ? 15.285 -5.352 -19.117 1.00 92.00 678 GLY A O 1
ATOM 5275 N N . ASP A 1 679 ? 17.019 -4.016 -19.635 1.00 91.56 679 ASP A N 1
ATOM 5276 C CA . ASP A 1 679 ? 16.350 -3.215 -20.659 1.00 91.56 679 ASP A CA 1
ATOM 5277 C C . ASP A 1 679 ? 16.111 -3.959 -21.973 1.00 91.56 679 ASP A C 1
ATOM 5279 O O . ASP A 1 679 ? 15.338 -3.483 -22.801 1.00 91.56 679 ASP A O 1
ATOM 5283 N N . ARG A 1 680 ? 16.726 -5.125 -22.178 1.00 90.88 680 ARG A N 1
ATOM 5284 C CA . ARG A 1 680 ? 16.524 -5.993 -23.353 1.00 90.88 680 ARG A CA 1
ATOM 5285 C C . ARG A 1 680 ? 15.450 -7.044 -23.133 1.00 90.88 680 ARG A C 1
ATOM 5287 O O . ARG A 1 680 ? 15.038 -7.710 -24.087 1.00 90.88 680 ARG A O 1
ATOM 5294 N N . TYR A 1 681 ? 15.042 -7.232 -21.885 1.00 93.50 681 TYR A N 1
ATOM 5295 C CA . TYR A 1 681 ? 14.151 -8.312 -21.511 1.00 93.50 681 TYR A CA 1
ATOM 5296 C C . TYR A 1 681 ? 12.688 -7.905 -21.577 1.00 93.50 681 TYR A C 1
ATOM 5298 O O . TYR A 1 681 ? 12.314 -6.733 -21.492 1.00 93.50 681 TYR A O 1
ATOM 5306 N N . ASP A 1 682 ? 11.867 -8.930 -21.706 1.00 95.00 682 ASP A N 1
ATOM 5307 C CA . ASP A 1 682 ? 10.437 -8.915 -21.485 1.00 95.00 682 ASP A CA 1
ATOM 5308 C C . ASP A 1 682 ? 10.040 -10.155 -20.676 1.00 95.00 682 ASP A C 1
ATOM 5310 O O . ASP A 1 682 ? 10.873 -11.039 -20.453 1.00 95.00 682 ASP A O 1
ATOM 5314 N N . LEU A 1 683 ? 8.788 -10.231 -20.234 1.00 95.81 683 LEU A N 1
ATOM 5315 C CA . LEU A 1 683 ? 8.275 -11.436 -19.581 1.00 95.81 683 LEU A CA 1
ATOM 5316 C C . LEU A 1 683 ? 7.951 -12.517 -20.618 1.00 95.81 683 LEU A C 1
ATOM 5318 O O . LEU A 1 683 ? 7.485 -12.214 -21.720 1.00 95.81 683 LEU A O 1
ATOM 5322 N N . ALA A 1 684 ? 8.197 -13.778 -20.262 1.00 95.38 684 ALA A N 1
ATOM 5323 C CA . ALA A 1 684 ? 7.722 -14.919 -21.035 1.00 95.38 684 ALA A CA 1
ATOM 5324 C C . ALA A 1 684 ? 6.184 -15.010 -20.990 1.00 95.38 684 ALA A C 1
ATOM 5326 O O . ALA A 1 684 ? 5.577 -14.757 -19.951 1.00 95.38 684 ALA A O 1
ATOM 5327 N N . ASP A 1 685 ? 5.558 -15.442 -22.089 1.00 92.06 685 ASP A N 1
ATOM 5328 C CA . ASP A 1 685 ? 4.088 -15.513 -22.209 1.00 92.06 685 ASP A CA 1
ATOM 5329 C C . ASP A 1 685 ? 3.444 -16.529 -21.241 1.00 92.06 685 ASP A C 1
ATOM 5331 O O . ASP A 1 685 ? 2.241 -16.485 -21.006 1.00 92.06 685 ASP A O 1
ATOM 5335 N N . GLY A 1 686 ? 4.232 -17.459 -20.686 1.00 90.69 686 GLY A N 1
ATOM 5336 C CA . GLY A 1 686 ? 3.766 -18.500 -19.762 1.00 90.69 686 GLY A CA 1
ATOM 5337 C C . GLY A 1 686 ? 3.647 -18.068 -18.297 1.00 90.69 686 GLY A C 1
ATOM 5338 O O . GLY A 1 686 ? 3.242 -18.882 -17.467 1.00 90.69 686 GLY A O 1
ATOM 5339 N N . ILE A 1 687 ? 4.006 -16.824 -17.957 1.00 94.88 687 ILE A N 1
ATOM 5340 C CA . ILE A 1 687 ? 3.900 -16.329 -16.581 1.00 94.88 687 ILE A CA 1
ATOM 5341 C C . ILE A 1 687 ? 2.428 -16.177 -16.193 1.00 94.88 687 ILE A C 1
ATOM 5343 O O . ILE A 1 687 ? 1.668 -15.453 -16.827 1.00 94.88 687 ILE A O 1
ATOM 5347 N N . THR A 1 688 ? 2.047 -16.854 -15.115 1.00 96.38 688 THR A N 1
ATOM 5348 C CA . THR A 1 688 ? 0.673 -16.945 -14.610 1.00 96.38 688 THR A CA 1
ATOM 5349 C C . THR A 1 688 ? 0.596 -16.392 -13.189 1.00 96.38 688 THR A C 1
ATOM 5351 O O . THR A 1 688 ? 1.492 -16.635 -12.379 1.00 96.38 688 THR A O 1
ATOM 5354 N N . GLY A 1 689 ? -0.468 -15.643 -12.883 1.00 95.25 689 GLY A N 1
ATOM 5355 C CA . GLY A 1 689 ? -0.754 -15.117 -11.540 1.00 95.25 689 GLY A CA 1
ATOM 5356 C C . GLY A 1 689 ? 0.102 -13.921 -11.102 1.00 95.25 689 GLY A C 1
ATOM 5357 O O . GLY A 1 689 ? 0.045 -13.532 -9.938 1.00 95.25 689 GLY A O 1
ATOM 5358 N N . ILE A 1 690 ? 0.897 -13.335 -12.004 1.00 97.12 690 ILE A N 1
ATOM 5359 C CA . ILE A 1 690 ? 1.739 -12.160 -11.734 1.00 97.12 690 ILE A CA 1
ATOM 5360 C C . ILE A 1 690 ? 1.500 -11.130 -12.834 1.00 97.12 690 ILE A C 1
ATOM 5362 O O . ILE A 1 690 ? 1.768 -11.398 -14.004 1.00 97.12 690 ILE A O 1
ATOM 5366 N N . SER A 1 691 ? 1.036 -9.939 -12.465 1.00 96.00 691 SER A N 1
ATOM 5367 C CA . SER A 1 691 ? 0.800 -8.842 -13.405 1.00 96.00 691 SER A CA 1
ATOM 5368 C C . SER A 1 691 ? 1.254 -7.501 -12.838 1.00 96.00 691 SER A C 1
ATOM 5370 O O . SER A 1 691 ? 1.399 -7.316 -11.628 1.00 96.00 691 SER A O 1
ATOM 5372 N N . ILE A 1 692 ? 1.507 -6.541 -13.727 1.00 97.69 692 ILE A N 1
ATOM 5373 C CA . ILE A 1 692 ? 1.739 -5.156 -13.324 1.00 97.69 692 ILE A CA 1
ATOM 5374 C C . ILE A 1 692 ? 0.383 -4.492 -13.123 1.00 97.69 692 ILE A C 1
ATOM 5376 O O . ILE A 1 692 ? -0.392 -4.361 -14.066 1.00 97.69 692 ILE A O 1
ATOM 5380 N N . TRP A 1 693 ? 0.126 -4.037 -11.903 1.00 98.12 693 TRP A N 1
ATOM 5381 C CA . TRP A 1 693 ? -1.125 -3.392 -11.534 1.00 98.12 693 TRP A CA 1
ATOM 5382 C C . TRP A 1 693 ? -1.074 -1.876 -11.737 1.00 98.12 693 TRP A C 1
ATOM 5384 O O . TRP A 1 693 ? -1.998 -1.300 -12.299 1.00 98.12 693 TRP A O 1
ATOM 5394 N N . ALA A 1 694 ? 0.034 -1.231 -11.362 1.00 98.19 694 ALA A N 1
ATOM 5395 C CA . ALA A 1 694 ? 0.264 0.197 -11.594 1.00 98.19 694 ALA A CA 1
ATOM 5396 C C . ALA A 1 694 ? 1.715 0.466 -12.015 1.00 98.19 694 ALA A C 1
ATOM 5398 O O . ALA A 1 694 ? 2.636 -0.247 -11.613 1.00 98.19 694 ALA A O 1
ATOM 5399 N N . THR A 1 695 ? 1.940 1.512 -12.811 1.00 97.88 695 THR A N 1
ATOM 5400 C CA . THR A 1 695 ? 3.254 1.866 -13.378 1.00 97.88 695 THR A CA 1
ATOM 5401 C C . THR A 1 695 ? 3.658 3.299 -13.051 1.00 97.88 695 THR A C 1
ATOM 5403 O O . THR A 1 695 ? 2.895 4.092 -12.502 1.00 97.88 695 THR A O 1
ATOM 5406 N N . GLY A 1 696 ? 4.874 3.667 -13.449 1.00 96.44 696 GLY A N 1
ATOM 5407 C CA . GLY A 1 696 ? 5.327 5.048 -13.388 1.00 96.44 696 GLY A CA 1
ATOM 5408 C C . GLY A 1 696 ? 5.756 5.476 -11.994 1.00 96.44 696 GLY A C 1
ATOM 5409 O O . GLY A 1 696 ? 5.617 6.645 -11.650 1.00 96.44 696 GLY A O 1
ATOM 5410 N N . LEU A 1 697 ? 6.300 4.546 -11.211 1.00 96.00 697 LEU A N 1
ATOM 5411 C CA . LEU A 1 697 ? 6.818 4.799 -9.872 1.00 96.00 697 LEU A CA 1
ATOM 5412 C C . LEU A 1 697 ? 8.353 4.773 -9.878 1.00 96.00 697 LEU A C 1
ATOM 5414 O O . LEU A 1 697 ? 8.960 4.034 -10.647 1.00 96.00 697 LEU A O 1
ATOM 5418 N N . ARG A 1 698 ? 8.984 5.590 -9.027 1.00 94.25 698 ARG A N 1
ATOM 5419 C CA . ARG A 1 698 ? 10.439 5.585 -8.801 1.00 94.25 698 ARG A CA 1
ATOM 5420 C C . ARG A 1 698 ? 10.781 4.597 -7.687 1.00 94.25 698 ARG A C 1
ATOM 5422 O O . ARG A 1 698 ? 10.927 3.416 -7.941 1.00 94.25 698 ARG A O 1
ATOM 5429 N N . ASN A 1 699 ? 10.840 5.048 -6.436 1.00 93.50 699 ASN A N 1
ATOM 5430 C CA . ASN A 1 699 ? 10.984 4.155 -5.287 1.00 93.50 699 ASN A CA 1
ATOM 5431 C C . ASN A 1 699 ? 9.711 4.209 -4.452 1.00 93.50 699 ASN A C 1
ATOM 5433 O O . ASN A 1 699 ? 9.574 5.072 -3.582 1.00 93.50 699 ASN A O 1
ATOM 5437 N N . ASN A 1 700 ? 8.760 3.339 -4.775 1.00 95.12 700 ASN A N 1
ATOM 5438 C CA . ASN A 1 700 ? 7.567 3.117 -3.975 1.00 95.12 700 ASN A CA 1
ATOM 5439 C C . ASN A 1 700 ? 7.929 2.293 -2.739 1.00 95.12 700 ASN A C 1
ATOM 5441 O O . ASN A 1 700 ? 7.912 1.069 -2.785 1.00 95.12 700 ASN A O 1
ATOM 5445 N N . TYR A 1 701 ? 8.358 2.957 -1.665 1.00 93.81 701 TYR A N 1
ATOM 5446 C CA . TYR A 1 701 ? 8.877 2.260 -0.485 1.00 93.81 701 TYR A CA 1
ATOM 5447 C C . TYR A 1 701 ? 7.767 1.513 0.267 1.00 93.81 701 TYR A C 1
ATOM 5449 O O . TYR A 1 701 ? 7.964 0.384 0.699 1.00 93.81 701 TYR A O 1
ATOM 5457 N N . ASP A 1 702 ? 6.581 2.098 0.385 1.00 95.88 702 ASP A N 1
ATOM 5458 C CA . ASP A 1 702 ? 5.498 1.480 1.140 1.00 95.88 702 ASP A CA 1
ATOM 5459 C C . ASP A 1 702 ? 4.122 1.815 0.556 1.00 95.88 702 ASP A C 1
ATOM 5461 O O . ASP A 1 702 ? 3.955 2.750 -0.239 1.00 95.88 702 ASP A O 1
ATOM 5465 N N . SER A 1 703 ? 3.134 1.006 0.918 1.00 96.88 703 SER A N 1
ATOM 5466 C CA . SER A 1 703 ? 1.762 1.118 0.446 1.00 96.88 703 SER A CA 1
ATOM 5467 C C . SER A 1 703 ? 0.779 0.543 1.450 1.00 96.88 703 SER A C 1
ATOM 5469 O O . SER A 1 703 ? 1.058 -0.479 2.067 1.00 96.88 703 SER A O 1
ATOM 5471 N N . THR A 1 704 ? -0.411 1.129 1.528 1.00 96.38 704 THR A N 1
ATOM 5472 C CA . THR A 1 704 ? -1.473 0.655 2.414 1.00 96.38 704 THR A CA 1
ATOM 5473 C C . THR A 1 704 ? -2.792 0.519 1.661 1.00 96.38 704 THR A C 1
ATOM 5475 O O . THR A 1 704 ? -3.132 1.364 0.827 1.00 96.38 704 THR A O 1
ATOM 5478 N N . TYR A 1 705 ? -3.533 -0.547 1.961 1.00 97.25 705 TYR A N 1
ATOM 5479 C CA . TYR A 1 705 ? -4.901 -0.756 1.495 1.00 97.25 705 TYR A CA 1
ATOM 5480 C C . TYR A 1 705 ? -5.875 -0.285 2.570 1.00 97.25 705 TYR A C 1
ATOM 5482 O O . TYR A 1 705 ? -5.798 -0.719 3.722 1.00 97.25 705 TYR A O 1
ATOM 5490 N N . SER A 1 706 ? -6.767 0.625 2.195 1.00 94.25 706 SER A N 1
ATOM 5491 C CA . SER A 1 706 ? -7.685 1.279 3.125 1.00 94.25 706 SER A CA 1
ATOM 5492 C C . SER A 1 706 ? -8.999 0.517 3.296 1.00 94.25 706 SER A C 1
ATOM 5494 O O . SER A 1 706 ? -9.421 -0.258 2.433 1.00 94.25 706 SER A O 1
ATOM 5496 N N . THR A 1 707 ? -9.711 0.814 4.381 1.00 91.75 707 THR A N 1
ATOM 5497 C CA . THR A 1 707 ? -11.076 0.321 4.638 1.00 91.75 707 THR A CA 1
ATOM 5498 C C . THR A 1 707 ? -12.078 0.672 3.530 1.00 91.75 707 THR A C 1
ATOM 5500 O O . THR A 1 707 ? -13.094 -0.008 3.384 1.00 91.75 707 THR A O 1
ATOM 5503 N N . LYS A 1 708 ? -11.779 1.688 2.708 1.00 89.00 708 LYS A N 1
ATOM 5504 C CA . LYS A 1 708 ? -12.585 2.117 1.552 1.00 89.00 708 LYS A CA 1
ATOM 5505 C C . LYS A 1 708 ? -12.294 1.347 0.262 1.00 89.00 708 LYS A C 1
ATOM 5507 O O . LYS A 1 708 ? -12.894 1.651 -0.763 1.00 89.00 708 LYS A O 1
ATOM 5512 N N . GLY A 1 709 ? -11.377 0.382 0.295 1.00 91.31 709 GLY A N 1
ATOM 5513 C CA . GLY A 1 709 ? -10.956 -0.354 -0.896 1.00 91.31 709 GLY A CA 1
ATOM 5514 C C . GLY A 1 709 ? -10.022 0.432 -1.816 1.00 91.31 709 GLY A C 1
ATOM 5515 O O . GLY A 1 709 ? -9.926 0.138 -3.001 1.00 91.31 709 GLY A O 1
ATOM 5516 N N . GLU A 1 710 ? -9.348 1.452 -1.282 1.00 93.50 710 GLU A N 1
ATOM 5517 C CA . GLU A 1 710 ? -8.382 2.267 -2.025 1.00 93.50 710 GLU A CA 1
ATOM 5518 C C . GLU A 1 710 ? -6.954 1.907 -1.611 1.00 93.50 710 GLU A C 1
ATOM 5520 O O . GLU A 1 710 ? -6.673 1.804 -0.411 1.00 93.50 710 GLU A O 1
ATOM 5525 N N . THR A 1 711 ? -6.044 1.812 -2.582 1.00 96.56 711 THR A N 1
ATOM 5526 C CA . THR A 1 711 ? -4.608 1.641 -2.333 1.00 96.56 711 THR A CA 1
ATOM 5527 C C . THR A 1 711 ? -3.891 2.983 -2.394 1.00 96.56 711 THR A C 1
ATOM 5529 O O . THR A 1 711 ? -3.974 3.715 -3.386 1.00 96.56 711 THR A O 1
ATOM 5532 N N . TYR A 1 712 ? -3.138 3.284 -1.340 1.00 96.31 712 TYR A N 1
ATOM 5533 C CA . TYR A 1 712 ? -2.265 4.448 -1.259 1.00 96.31 712 TYR A CA 1
ATOM 5534 C C . TYR A 1 712 ? -0.806 4.010 -1.315 1.00 96.31 712 TYR A C 1
ATOM 5536 O O . TYR A 1 712 ? -0.394 3.144 -0.549 1.00 96.31 712 TYR A O 1
ATOM 5544 N N . VAL A 1 713 ? -0.020 4.617 -2.202 1.00 96.81 713 VAL A N 1
ATOM 5545 C CA . VAL A 1 713 ? 1.402 4.306 -2.406 1.00 96.81 713 VAL A CA 1
ATOM 5546 C C . VAL A 1 713 ? 2.218 5.567 -2.200 1.00 96.81 713 VAL A C 1
ATOM 5548 O O . VAL A 1 713 ? 1.969 6.582 -2.854 1.00 96.81 713 VAL A O 1
ATOM 5551 N N . ILE A 1 714 ? 3.213 5.510 -1.322 1.00 94.75 714 ILE A N 1
ATOM 5552 C CA . ILE A 1 714 ? 4.204 6.580 -1.211 1.00 94.75 714 ILE A CA 1
ATOM 5553 C C . ILE A 1 714 ? 5.346 6.331 -2.190 1.00 94.75 714 ILE A C 1
ATOM 5555 O O . ILE A 1 714 ? 5.737 5.196 -2.433 1.00 94.75 714 ILE A O 1
ATOM 5559 N N . MET A 1 715 ? 5.913 7.396 -2.740 1.00 92.69 715 MET A N 1
ATOM 5560 C CA . MET A 1 715 ? 7.015 7.339 -3.690 1.00 92.69 715 MET A CA 1
ATOM 5561 C C . MET A 1 715 ? 8.059 8.394 -3.347 1.00 92.69 715 MET A C 1
ATOM 5563 O O . MET A 1 715 ? 7.741 9.584 -3.266 1.00 92.69 715 MET A O 1
ATOM 5567 N N . ASN A 1 716 ? 9.323 7.982 -3.233 1.00 91.81 716 ASN A N 1
ATOM 5568 C CA . ASN A 1 716 ? 10.409 8.949 -3.115 1.00 91.81 716 ASN A CA 1
ATOM 5569 C C . ASN A 1 716 ? 10.633 9.689 -4.433 1.00 91.81 716 ASN A C 1
ATOM 5571 O O . ASN A 1 716 ? 10.737 9.068 -5.497 1.00 91.81 716 ASN A O 1
ATOM 5575 N N . GLY A 1 717 ? 10.761 11.011 -4.340 1.00 90.00 717 GLY A N 1
ATOM 5576 C CA . GLY A 1 717 ? 11.023 11.878 -5.478 1.00 90.00 717 GLY A CA 1
ATOM 5577 C C . GLY A 1 717 ? 12.400 11.635 -6.110 1.00 90.00 717 GLY A C 1
ATOM 5578 O O . GLY A 1 717 ? 13.281 11.010 -5.506 1.00 90.00 717 GLY A O 1
ATOM 5579 N N . PRO A 1 718 ? 12.611 12.108 -7.349 1.00 89.75 718 PRO A N 1
ATOM 5580 C CA . PRO A 1 718 ? 13.921 12.077 -7.979 1.00 89.75 718 PRO A CA 1
ATOM 5581 C C . PRO A 1 718 ? 14.898 13.023 -7.277 1.00 89.75 718 PRO A C 1
ATOM 5583 O O . PRO A 1 718 ? 14.511 14.023 -6.672 1.00 89.75 718 PRO A O 1
ATOM 5586 N N . ASN A 1 719 ? 16.189 12.728 -7.404 1.00 87.00 719 ASN A N 1
ATOM 5587 C CA . ASN A 1 719 ? 17.282 13.520 -6.847 1.00 87.00 719 ASN A CA 1
ATOM 5588 C C . ASN A 1 719 ? 18.085 14.191 -7.968 1.00 87.00 719 ASN A C 1
ATOM 5590 O O . ASN A 1 719 ? 18.526 13.510 -8.891 1.00 87.00 719 ASN A O 1
ATOM 5594 N N . SER A 1 720 ? 18.384 15.490 -7.843 1.00 82.62 720 SER A N 1
ATOM 5595 C CA . SER A 1 720 ? 19.052 16.302 -8.883 1.00 82.62 720 SER A CA 1
ATOM 5596 C C . SER A 1 720 ? 20.450 15.841 -9.321 1.00 82.62 720 SER A C 1
ATOM 5598 O O . SER A 1 720 ? 21.023 16.452 -10.218 1.00 82.62 720 SER A O 1
ATOM 5600 N N . TRP A 1 721 ? 21.019 14.813 -8.689 1.00 82.12 721 TRP A N 1
ATOM 5601 C CA . TRP A 1 721 ? 22.402 14.355 -8.881 1.00 82.12 721 TRP A CA 1
ATOM 5602 C C . TRP A 1 721 ? 22.516 12.854 -9.178 1.00 82.12 721 TRP A C 1
ATOM 5604 O O . TRP A 1 721 ? 23.629 12.343 -9.216 1.00 82.12 721 TRP A O 1
ATOM 5614 N N . LEU A 1 722 ? 21.393 12.140 -9.321 1.00 86.44 722 LEU A N 1
ATOM 5615 C CA . LEU A 1 722 ? 21.371 10.680 -9.504 1.00 86.44 722 LEU A CA 1
ATOM 5616 C C . LEU A 1 722 ? 21.061 10.267 -10.950 1.00 86.44 722 LEU A C 1
ATOM 5618 O O . LEU A 1 722 ? 20.460 9.224 -11.183 1.00 86.44 722 LEU A O 1
ATOM 5622 N N . GLY A 1 723 ? 21.439 11.101 -11.917 1.00 85.25 723 GLY A N 1
ATOM 5623 C CA . GLY A 1 723 ? 21.261 10.830 -13.341 1.00 85.25 723 GLY A CA 1
ATOM 5624 C C . GLY A 1 723 ? 20.305 11.787 -14.044 1.00 85.25 723 GLY A C 1
ATOM 5625 O O . GLY A 1 723 ? 19.487 12.473 -13.420 1.00 85.25 723 GLY A O 1
ATOM 5626 N N . ALA A 1 724 ? 20.443 11.817 -15.369 1.00 88.56 724 ALA A N 1
ATOM 5627 C CA . ALA A 1 724 ? 19.558 12.533 -16.276 1.00 88.56 724 ALA A CA 1
ATOM 5628 C C . ALA A 1 724 ? 18.152 11.905 -16.303 1.00 88.56 724 ALA A C 1
ATOM 5630 O O . ALA A 1 724 ? 17.846 10.973 -15.557 1.00 88.56 724 ALA A O 1
ATOM 5631 N N . SER A 1 725 ? 17.280 12.428 -17.159 1.00 91.12 725 SER A N 1
ATOM 5632 C CA . SER A 1 725 ? 15.920 11.916 -17.312 1.00 91.12 725 SER A CA 1
ATOM 5633 C C . SER A 1 725 ? 15.647 11.444 -18.726 1.00 91.12 725 SER A C 1
ATOM 5635 O O . SER A 1 725 ? 16.172 11.999 -19.684 1.00 91.12 725 SER A O 1
ATOM 5637 N N . VAL A 1 726 ? 14.794 10.440 -18.873 1.00 93.25 726 VAL A N 1
ATOM 5638 C CA . VAL A 1 726 ? 14.202 10.088 -20.164 1.00 93.25 726 VAL A CA 1
ATOM 5639 C C . VAL A 1 726 ? 12.975 10.965 -20.367 1.00 93.25 726 VAL A C 1
ATOM 5641 O O . VAL A 1 726 ? 12.128 11.091 -19.479 1.00 93.25 726 VAL A O 1
ATOM 5644 N N . ASN A 1 727 ? 12.916 11.634 -21.515 1.00 91.88 727 ASN A N 1
ATOM 5645 C CA . ASN A 1 727 ? 11.875 12.605 -21.826 1.00 91.88 727 ASN A CA 1
ATOM 5646 C C . ASN A 1 727 ? 11.369 12.533 -23.276 1.00 91.88 727 ASN A C 1
ATOM 5648 O O . ASN A 1 727 ? 10.834 13.514 -23.805 1.00 91.88 727 ASN A O 1
ATOM 5652 N N . GLY A 1 728 ? 11.508 11.376 -23.908 1.00 91.88 728 GLY A N 1
ATOM 5653 C CA . GLY A 1 728 ? 10.906 11.085 -25.198 1.00 91.88 728 GLY A CA 1
ATOM 5654 C C . GLY A 1 728 ? 11.385 9.781 -25.797 1.00 91.88 728 GLY A C 1
ATOM 5655 O O . GLY A 1 728 ? 12.411 9.224 -25.397 1.00 91.88 728 GLY A O 1
ATOM 5656 N N . GLU A 1 729 ? 10.600 9.304 -26.755 1.00 92.81 729 GLU A N 1
ATOM 5657 C CA . GLU A 1 729 ? 10.948 8.145 -27.561 1.00 92.81 729 GLU A CA 1
ATOM 5658 C C . GLU A 1 729 ? 12.188 8.427 -28.430 1.00 92.81 729 GLU A C 1
ATOM 5660 O O . GLU A 1 729 ? 12.578 9.582 -28.610 1.00 92.81 729 GLU A O 1
ATOM 5665 N N . PRO A 1 730 ? 12.858 7.396 -28.963 1.00 90.50 730 PRO A N 1
ATOM 5666 C CA . PRO A 1 730 ? 13.887 7.587 -29.977 1.00 90.50 730 PRO A CA 1
ATOM 5667 C C . PRO A 1 730 ? 13.314 8.248 -31.243 1.00 90.50 730 PRO A C 1
ATOM 5669 O O . PRO A 1 730 ? 12.531 7.630 -31.958 1.00 90.50 730 PRO A O 1
ATOM 5672 N N . GLU A 1 731 ? 13.749 9.473 -31.549 1.00 81.81 731 GLU A N 1
ATOM 5673 C CA . GLU A 1 731 ? 13.302 10.238 -32.735 1.00 81.81 731 GLU A CA 1
ATOM 5674 C C . GLU A 1 731 ? 14.421 10.444 -33.783 1.00 81.81 731 GLU A C 1
ATOM 5676 O O . GLU A 1 731 ? 14.175 10.732 -34.959 1.00 81.81 731 GLU A O 1
ATOM 5681 N N . ASP A 1 732 ? 15.685 10.278 -33.388 1.00 75.38 732 ASP A N 1
ATOM 5682 C CA . ASP A 1 732 ? 16.835 10.597 -34.235 1.00 75.38 732 ASP A CA 1
ATOM 5683 C C . ASP A 1 732 ? 17.072 9.566 -35.350 1.00 75.38 732 ASP A C 1
ATOM 5685 O O . ASP A 1 732 ? 16.857 8.369 -35.194 1.00 75.38 732 ASP A O 1
ATOM 5689 N N . ARG A 1 733 ? 17.607 10.020 -36.496 1.00 76.81 733 ARG A N 1
ATOM 5690 C CA . ARG A 1 733 ? 18.109 9.158 -37.597 1.00 76.81 733 ARG A CA 1
ATOM 5691 C C . ARG A 1 733 ? 17.080 8.144 -38.142 1.00 76.81 733 ARG A C 1
ATOM 5693 O O . ARG A 1 733 ? 17.459 7.095 -38.671 1.00 76.81 733 ARG A O 1
ATOM 5700 N N . GLY A 1 734 ? 15.789 8.476 -38.063 1.00 80.88 734 GLY A N 1
ATOM 5701 C CA . GLY A 1 734 ? 14.699 7.604 -38.508 1.00 80.88 734 GLY A CA 1
ATOM 5702 C C . GLY A 1 734 ? 14.550 6.358 -37.636 1.00 80.88 734 GLY A C 1
ATOM 5703 O O . GLY A 1 734 ? 14.293 5.277 -38.173 1.00 80.88 734 GLY A O 1
ATOM 5704 N N . CYS A 1 735 ? 14.832 6.497 -36.341 1.00 85.75 735 CYS A N 1
ATOM 5705 C CA . CYS A 1 735 ? 14.489 5.534 -35.307 1.00 85.75 735 CYS A CA 1
ATOM 5706 C C . CYS A 1 735 ? 13.024 5.691 -34.887 1.00 85.75 735 CYS A C 1
ATOM 5708 O O . CYS A 1 735 ? 12.428 6.754 -35.042 1.00 85.75 735 CYS A O 1
ATOM 5710 N N . THR A 1 736 ? 12.478 4.607 -34.356 1.00 87.56 736 THR A N 1
ATOM 5711 C CA . THR A 1 736 ? 11.185 4.520 -33.681 1.00 87.56 736 THR A CA 1
ATOM 5712 C C . THR A 1 736 ? 11.382 3.926 -32.284 1.00 87.56 736 THR A C 1
ATOM 5714 O O . THR A 1 736 ? 12.443 3.368 -31.986 1.00 87.56 736 THR A O 1
ATOM 5717 N N . ALA A 1 737 ? 10.352 3.970 -31.433 1.00 87.75 737 ALA A N 1
ATOM 5718 C CA . ALA A 1 737 ? 10.366 3.314 -30.122 1.00 87.75 737 ALA A CA 1
ATOM 5719 C C . ALA A 1 737 ? 10.762 1.826 -30.183 1.00 87.75 737 ALA A C 1
ATOM 5721 O O . ALA A 1 737 ? 11.534 1.363 -29.345 1.00 87.75 737 ALA A O 1
ATOM 5722 N N . ALA A 1 738 ? 10.312 1.095 -31.209 1.00 85.56 738 ALA A N 1
ATOM 5723 C CA . ALA A 1 738 ? 10.635 -0.322 -31.401 1.00 85.56 738 ALA A CA 1
ATOM 5724 C C . ALA A 1 738 ? 12.117 -0.575 -31.741 1.00 85.56 738 ALA A C 1
ATOM 5726 O O . ALA A 1 738 ? 12.630 -1.680 -31.542 1.00 85.56 738 ALA A O 1
ATOM 5727 N N . ASP A 1 739 ? 12.824 0.441 -32.244 1.00 83.75 739 ASP A N 1
ATOM 5728 C CA . ASP A 1 739 ? 14.241 0.323 -32.579 1.00 83.75 739 ASP A CA 1
ATOM 5729 C C . ASP A 1 739 ? 15.151 0.425 -31.345 1.00 83.75 739 ASP A C 1
ATOM 5731 O O . ASP A 1 739 ? 16.295 -0.047 -31.405 1.00 83.75 739 ASP A O 1
ATOM 5735 N N . PHE A 1 740 ? 14.659 0.989 -30.228 1.00 87.38 740 PHE A N 1
ATOM 5736 C CA . PHE A 1 740 ? 15.375 0.975 -28.951 1.00 87.38 740 PHE A CA 1
ATOM 5737 C C . PHE A 1 740 ? 15.611 -0.468 -28.507 1.00 87.38 740 PHE A C 1
ATOM 5739 O O . PHE A 1 740 ? 14.712 -1.301 -28.475 1.00 87.38 740 PHE A O 1
ATOM 5746 N N . ASP A 1 741 ? 16.848 -0.783 -28.163 1.00 81.62 741 ASP A N 1
ATOM 5747 C CA . ASP A 1 741 ? 17.259 -2.140 -27.806 1.00 81.62 741 ASP A CA 1
ATOM 5748 C C . ASP A 1 741 ? 17.866 -2.132 -26.411 1.00 81.62 741 ASP A C 1
ATOM 5750 O O . ASP A 1 741 ? 17.370 -2.774 -25.492 1.00 81.62 741 ASP A O 1
ATOM 5754 N N . THR A 1 742 ? 18.900 -1.313 -26.259 1.00 86.44 742 THR A N 1
ATOM 5755 C CA . THR A 1 742 ? 19.589 -1.066 -25.005 1.00 86.44 742 THR A CA 1
ATOM 5756 C C . THR A 1 742 ? 20.275 0.298 -25.059 1.00 86.44 742 THR A C 1
ATOM 5758 O O . THR A 1 742 ? 20.295 0.962 -26.106 1.00 86.44 742 THR A O 1
ATOM 5761 N N . TRP A 1 743 ? 20.880 0.698 -23.952 1.00 84.75 743 TRP A N 1
ATOM 5762 C CA . TRP A 1 743 ? 21.726 1.880 -23.872 1.00 84.75 743 TRP A CA 1
ATOM 5763 C C . TRP A 1 743 ? 23.024 1.728 -24.692 1.00 84.75 743 TRP A C 1
ATOM 5765 O O . TRP A 1 743 ? 23.836 0.826 -24.472 1.00 84.75 743 TRP A O 1
ATOM 5775 N N . ASP A 1 744 ? 23.211 2.627 -25.663 1.00 76.25 744 ASP A N 1
ATOM 5776 C CA . ASP A 1 744 ? 24.450 2.757 -26.441 1.00 76.25 744 ASP A CA 1
ATOM 5777 C C . ASP A 1 744 ? 25.489 3.600 -25.676 1.00 76.25 744 ASP A C 1
ATOM 5779 O O . ASP A 1 744 ? 25.213 4.222 -24.650 1.00 76.25 744 ASP A O 1
ATOM 5783 N N . GLU A 1 745 ? 26.711 3.683 -26.211 1.00 72.75 745 GLU A N 1
ATOM 5784 C CA . GLU A 1 745 ? 27.734 4.589 -25.693 1.00 72.75 745 GLU A CA 1
ATOM 5785 C C . GLU A 1 745 ? 27.378 6.040 -26.050 1.00 72.75 745 GLU A C 1
ATOM 5787 O O . GLU A 1 745 ? 27.745 6.568 -27.102 1.00 72.75 745 GLU A O 1
ATOM 5792 N N . ILE A 1 746 ? 26.641 6.685 -25.152 1.00 72.31 746 ILE A N 1
ATOM 5793 C CA . ILE A 1 746 ? 26.254 8.092 -25.241 1.00 72.31 746 ILE A CA 1
ATOM 5794 C C . ILE A 1 746 ? 26.897 8.910 -24.120 1.00 72.31 746 ILE A C 1
ATOM 5796 O O . ILE A 1 746 ? 27.129 8.424 -23.011 1.00 72.31 746 ILE A O 1
ATOM 5800 N N . TYR A 1 747 ? 27.221 10.164 -24.437 1.00 71.88 747 TYR A N 1
ATOM 5801 C CA . TYR A 1 747 ? 27.864 11.107 -23.525 1.00 71.88 747 TYR A CA 1
ATOM 5802 C C . TYR A 1 747 ? 26.923 12.273 -23.233 1.00 71.88 747 TYR A C 1
ATOM 5804 O O . TYR A 1 747 ? 26.468 12.946 -24.157 1.00 71.88 747 TYR A O 1
ATOM 5812 N N . LEU A 1 748 ? 26.696 12.548 -21.951 1.00 70.62 748 LEU A N 1
ATOM 5813 C CA . LEU A 1 748 ? 25.984 13.728 -21.461 1.00 70.62 748 LEU A CA 1
ATOM 5814 C C . LEU A 1 748 ? 26.963 14.570 -20.651 1.00 70.62 748 LEU A C 1
ATOM 5816 O O . LEU A 1 748 ? 27.545 14.072 -19.695 1.00 70.62 748 LEU A O 1
ATOM 5820 N N . ASP A 1 749 ? 27.201 15.820 -21.047 1.00 70.56 749 ASP A N 1
ATOM 5821 C CA . ASP A 1 749 ? 28.128 16.730 -20.351 1.00 70.56 749 ASP A CA 1
ATOM 5822 C C . ASP A 1 749 ? 29.526 16.130 -20.067 1.00 70.56 749 ASP A C 1
ATOM 5824 O O . ASP A 1 749 ? 30.140 16.366 -19.028 1.00 70.56 749 ASP A O 1
ATOM 5828 N N . ASN A 1 750 ? 30.062 15.357 -21.022 1.00 67.06 750 ASN A N 1
ATOM 5829 C CA . ASN A 1 750 ? 31.310 14.575 -20.911 1.00 67.06 750 ASN A CA 1
ATOM 5830 C C . ASN A 1 750 ? 31.282 13.424 -19.885 1.00 67.06 750 ASN A C 1
ATOM 5832 O O . ASN A 1 750 ? 32.314 12.792 -19.646 1.00 67.06 750 ASN A O 1
ATOM 5836 N N . VAL A 1 751 ? 30.122 13.109 -19.316 1.00 63.84 751 VAL A N 1
ATOM 5837 C CA . VAL A 1 751 ? 29.876 11.899 -18.534 1.00 63.84 751 VAL A CA 1
ATOM 5838 C C . VAL A 1 751 ? 29.385 10.813 -19.483 1.00 63.84 751 VAL A C 1
ATOM 5840 O O . VAL A 1 751 ? 28.386 10.965 -20.183 1.00 63.84 751 VAL A O 1
ATOM 5843 N N . ARG A 1 752 ? 30.139 9.717 -19.544 1.00 70.44 752 ARG A N 1
ATOM 5844 C CA . ARG A 1 752 ? 29.784 8.526 -20.319 1.00 70.44 752 ARG A CA 1
ATOM 5845 C C . ARG A 1 752 ? 28.628 7.804 -19.626 1.00 70.44 752 ARG A C 1
ATOM 5847 O O . ARG A 1 752 ? 28.703 7.612 -18.412 1.00 70.44 752 ARG A O 1
ATOM 5854 N N . ASN A 1 753 ? 27.626 7.353 -20.380 1.00 71.69 753 ASN A N 1
ATOM 5855 C CA . ASN A 1 753 ? 26.639 6.404 -19.867 1.00 71.69 753 ASN A CA 1
ATOM 5856 C C . ASN A 1 753 ? 27.373 5.160 -19.318 1.00 71.69 753 ASN A C 1
ATOM 5858 O O . ASN A 1 753 ? 28.218 4.597 -20.026 1.00 71.69 753 ASN A O 1
ATOM 5862 N N . PRO A 1 754 ? 27.130 4.753 -18.058 1.00 66.00 754 PRO A N 1
ATOM 5863 C CA . PRO A 1 754 ? 27.777 3.573 -17.493 1.00 66.00 754 PRO A CA 1
ATOM 5864 C C . PRO A 1 754 ? 27.430 2.284 -18.248 1.00 66.00 754 PRO A C 1
ATOM 5866 O O . PRO A 1 754 ? 28.254 1.372 -18.285 1.00 66.00 754 PRO A O 1
ATOM 5869 N N . LEU A 1 755 ? 26.267 2.217 -18.895 1.00 73.25 755 LEU A N 1
ATOM 5870 C CA . LEU A 1 755 ? 25.808 1.046 -19.625 1.00 73.25 755 LEU A CA 1
ATOM 5871 C C . LEU A 1 755 ? 26.060 1.209 -21.121 1.00 73.25 755 LEU A C 1
ATOM 5873 O O . LEU A 1 755 ? 25.349 1.923 -21.817 1.00 73.25 755 LEU A O 1
ATOM 5877 N N . PHE A 1 756 ? 27.091 0.516 -21.601 1.00 73.62 756 PHE A N 1
ATOM 5878 C CA . PHE A 1 756 ? 27.231 0.169 -23.008 1.00 73.62 756 PHE A CA 1
ATOM 5879 C C . PHE A 1 756 ? 27.194 -1.349 -23.129 1.00 73.62 756 PHE A C 1
ATOM 5881 O O . PHE A 1 756 ? 28.009 -2.042 -22.508 1.00 73.62 756 PHE A O 1
ATOM 5888 N N . LEU A 1 757 ? 26.273 -1.848 -23.948 1.00 72.50 757 LEU A N 1
ATOM 5889 C CA . LEU A 1 757 ? 26.160 -3.264 -24.258 1.00 72.50 757 LEU A CA 1
ATOM 5890 C C . LEU A 1 757 ? 26.075 -3.446 -25.780 1.00 72.50 757 LEU A C 1
ATOM 5892 O O . LEU A 1 757 ? 25.169 -2.889 -26.405 1.00 72.50 757 LEU A O 1
ATOM 5896 N N . PRO A 1 758 ? 26.961 -4.235 -26.413 1.00 66.62 758 PRO A N 1
ATOM 5897 C CA . PRO A 1 758 ? 26.836 -4.515 -27.836 1.00 66.62 758 PRO A CA 1
ATOM 5898 C C . PRO A 1 758 ? 25.559 -5.302 -28.114 1.00 66.62 758 PRO A C 1
ATOM 5900 O O . PRO A 1 758 ? 25.133 -6.139 -27.315 1.00 66.62 758 PRO A O 1
ATOM 5903 N N . LYS A 1 759 ? 24.932 -5.018 -29.257 1.00 64.69 759 LYS A N 1
ATOM 5904 C CA . LYS A 1 759 ? 23.668 -5.645 -29.659 1.00 64.69 759 LYS A CA 1
ATOM 5905 C C . LYS A 1 759 ? 23.841 -7.172 -29.760 1.00 64.69 759 LYS A C 1
ATOM 5907 O O . LYS A 1 759 ? 24.803 -7.613 -30.391 1.00 64.69 759 LYS A O 1
ATOM 5912 N N . PRO A 1 760 ? 22.933 -7.982 -29.182 1.00 58.16 760 PRO A N 1
ATOM 5913 C CA . PRO A 1 760 ? 23.098 -9.437 -29.114 1.00 58.16 760 PRO A CA 1
ATOM 5914 C C . PRO A 1 760 ? 22.806 -10.155 -30.446 1.00 58.16 760 PRO A C 1
ATOM 5916 O O . PRO A 1 760 ? 23.071 -11.347 -30.572 1.00 58.16 760 PRO A O 1
ATOM 5919 N N . TYR A 1 761 ? 22.293 -9.448 -31.461 1.00 60.81 761 TYR A N 1
ATOM 5920 C CA . TYR A 1 761 ? 21.989 -9.983 -32.793 1.00 60.81 761 TYR A CA 1
ATOM 5921 C C . TYR A 1 761 ? 22.885 -9.388 -33.882 1.00 60.81 761 TYR A C 1
ATOM 5923 O O . TYR A 1 761 ? 23.385 -8.265 -33.798 1.00 60.81 761 TYR A O 1
ATOM 5931 N N . THR A 1 762 ? 23.059 -10.152 -34.960 1.00 62.00 762 THR A N 1
ATOM 5932 C CA . THR A 1 762 ? 23.797 -9.696 -36.140 1.00 62.00 762 THR A CA 1
ATOM 5933 C C . THR A 1 762 ? 22.918 -8.760 -36.968 1.00 62.00 762 THR A C 1
ATOM 5935 O O . THR A 1 762 ? 21.832 -9.148 -37.392 1.00 62.00 762 THR A O 1
ATOM 5938 N N . VAL A 1 763 ? 23.386 -7.536 -37.225 1.00 60.06 763 VAL A N 1
ATOM 5939 C CA . VAL A 1 763 ? 22.684 -6.595 -38.114 1.00 60.06 763 VAL A CA 1
ATOM 5940 C C . VAL A 1 763 ? 22.651 -7.178 -39.540 1.00 60.06 763 VAL A C 1
ATOM 5942 O O . VAL A 1 763 ? 23.698 -7.630 -40.023 1.00 60.06 763 VAL A O 1
ATOM 5945 N N . PRO A 1 764 ? 21.486 -7.211 -40.222 1.00 63.62 764 PRO A N 1
ATOM 5946 C CA . PRO A 1 764 ? 21.384 -7.699 -41.591 1.00 63.62 764 PRO A CA 1
ATOM 5947 C C . PRO A 1 764 ? 22.387 -7.021 -42.527 1.00 63.62 764 PRO A C 1
ATOM 5949 O O . PRO A 1 764 ? 22.677 -5.828 -42.442 1.00 63.62 764 PRO A O 1
ATOM 5952 N N . LYS A 1 765 ? 22.944 -7.800 -43.456 1.00 50.25 765 LYS A N 1
ATOM 5953 C CA . LYS A 1 765 ? 23.997 -7.331 -44.360 1.00 50.25 765 LYS A CA 1
ATOM 5954 C C . LYS A 1 765 ? 23.473 -6.211 -45.272 1.00 50.25 765 LYS A C 1
ATOM 5956 O O . LYS A 1 765 ? 22.736 -6.489 -46.212 1.00 50.25 765 LYS A O 1
ATOM 5961 N N . GLY A 1 766 ? 23.927 -4.980 -45.035 1.00 58.62 766 GLY A N 1
ATOM 5962 C CA . GLY A 1 766 ? 23.521 -3.782 -45.785 1.00 58.62 766 GLY A CA 1
ATOM 5963 C C . GLY A 1 766 ? 22.803 -2.725 -44.942 1.00 58.62 766 GLY A C 1
ATOM 5964 O O . GLY A 1 766 ? 22.569 -1.630 -45.447 1.00 58.62 766 GLY A O 1
ATOM 5965 N N . GLU A 1 767 ? 22.502 -3.023 -43.677 1.00 60.75 767 GLU A N 1
ATOM 5966 C CA . GLU A 1 767 ? 21.969 -2.066 -42.708 1.00 60.75 767 GLU A CA 1
ATOM 5967 C C . GLU A 1 767 ? 23.084 -1.588 -41.767 1.00 60.75 767 GLU A C 1
ATOM 5969 O O . GLU A 1 767 ? 23.863 -2.386 -41.247 1.00 60.75 767 GLU A O 1
ATOM 5974 N N . GLU A 1 768 ? 23.183 -0.274 -41.561 1.00 60.41 768 GLU A N 1
ATOM 5975 C CA . GLU A 1 768 ? 24.056 0.299 -40.533 1.00 60.41 768 GLU A CA 1
ATOM 5976 C C . GLU A 1 768 ? 23.349 0.213 -39.170 1.00 60.41 768 GLU A C 1
ATOM 5978 O O . GLU A 1 768 ? 22.147 0.500 -39.099 1.00 60.41 768 GLU A O 1
ATOM 5983 N N . PRO A 1 769 ? 24.047 -0.132 -38.069 1.00 62.81 769 PRO A N 1
ATOM 5984 C CA . PRO A 1 769 ? 23.449 -0.111 -36.743 1.00 62.81 769 PRO A CA 1
ATOM 5985 C C . PRO A 1 769 ? 22.966 1.307 -36.416 1.00 62.81 769 PRO A C 1
ATOM 5987 O O . PRO A 1 769 ? 23.764 2.211 -36.162 1.00 62.81 769 PRO A O 1
ATOM 5990 N N . LYS A 1 770 ? 21.647 1.519 -36.394 1.00 66.69 770 LYS A N 1
ATOM 5991 C CA . LYS A 1 770 ? 21.087 2.771 -35.886 1.00 66.69 770 LYS A CA 1
ATOM 5992 C C . LYS A 1 770 ? 21.277 2.818 -34.367 1.00 66.69 770 LYS A C 1
ATOM 5994 O O . LYS A 1 770 ? 20.901 1.877 -33.661 1.00 66.69 770 LYS A O 1
ATOM 5999 N N . GLN A 1 771 ? 21.895 3.892 -33.886 1.00 76.00 771 GLN A N 1
ATOM 6000 C CA . GLN A 1 771 ? 22.014 4.209 -32.461 1.00 76.00 771 GLN A CA 1
ATOM 6001 C C . GLN A 1 771 ? 20.708 4.865 -32.003 1.00 76.00 771 GLN A C 1
ATOM 6003 O O . GLN A 1 771 ? 20.607 6.091 -31.969 1.00 76.00 771 GLN A O 1
ATOM 6008 N N . CYS A 1 772 ? 19.679 4.049 -31.780 1.00 83.19 772 CYS A N 1
ATOM 6009 C CA . CYS A 1 772 ? 18.343 4.515 -31.424 1.00 83.19 772 CYS A CA 1
ATOM 6010 C C . CYS A 1 772 ? 18.254 4.663 -29.913 1.00 83.19 772 CYS A C 1
ATOM 6012 O O . CYS A 1 772 ? 17.984 3.693 -29.213 1.00 83.19 772 CYS A O 1
ATOM 6014 N N . GLN A 1 773 ? 18.535 5.871 -29.433 1.00 87.94 773 GLN A N 1
ATOM 6015 C CA . GLN A 1 773 ? 18.524 6.205 -28.015 1.00 87.94 773 GLN A CA 1
ATOM 6016 C C . GLN A 1 773 ? 17.316 7.091 -27.690 1.00 87.94 773 GLN A C 1
ATOM 6018 O O . GLN A 1 773 ? 16.937 7.909 -28.532 1.00 87.94 773 GLN A O 1
ATOM 6023 N N . PRO A 1 774 ? 16.711 6.949 -26.499 1.00 91.50 774 PRO A N 1
ATOM 6024 C CA . PRO A 1 774 ? 15.616 7.811 -26.068 1.00 91.50 774 PRO A CA 1
ATOM 6025 C C . PRO A 1 774 ? 16.058 9.274 -25.967 1.00 91.50 774 PRO A C 1
ATOM 6027 O O . PRO A 1 774 ? 17.238 9.564 -25.745 1.00 91.50 774 PRO A O 1
ATOM 6030 N N . VAL A 1 775 ? 15.112 10.207 -26.068 1.00 90.88 775 VAL A N 1
ATOM 6031 C CA . VAL A 1 775 ? 15.401 11.630 -25.855 1.00 90.88 775 VAL A CA 1
ATOM 6032 C C . VAL A 1 775 ? 15.725 11.856 -24.385 1.00 90.88 775 VAL A C 1
ATOM 6034 O O . VAL A 1 775 ? 14.920 11.568 -23.497 1.00 90.88 775 VAL A O 1
ATOM 6037 N N . ILE A 1 776 ? 16.905 12.415 -24.128 1.00 89.81 776 ILE A N 1
ATOM 6038 C CA . ILE A 1 776 ? 17.378 12.674 -22.771 1.00 89.81 776 ILE A CA 1
ATOM 6039 C C . ILE A 1 776 ? 17.094 14.114 -22.364 1.00 89.81 776 ILE A C 1
ATOM 6041 O O . ILE A 1 776 ? 17.483 15.070 -23.035 1.00 89.81 776 ILE A O 1
ATOM 6045 N N . GLY A 1 777 ? 16.398 14.255 -21.243 1.00 87.75 777 GLY A N 1
ATOM 6046 C CA . GLY A 1 777 ? 16.121 15.506 -20.567 1.00 87.75 777 GLY A CA 1
ATOM 6047 C C . GLY A 1 777 ? 17.161 15.854 -19.495 1.00 87.75 777 GLY A C 1
ATOM 6048 O O . GLY A 1 777 ? 18.069 15.077 -19.191 1.00 87.75 777 GLY A O 1
ATOM 6049 N N . PRO A 1 778 ? 17.027 17.040 -18.882 1.00 86.31 778 PRO A N 1
ATOM 6050 C CA . PRO A 1 778 ? 17.916 17.469 -17.810 1.00 86.31 778 PRO A CA 1
ATOM 6051 C C . PRO A 1 778 ? 17.775 16.580 -16.566 1.00 86.31 778 PRO A C 1
ATOM 6053 O O . PRO A 1 778 ? 16.739 15.952 -16.338 1.00 86.31 778 PRO A O 1
ATOM 6056 N N . GLN A 1 779 ? 18.802 16.579 -15.719 1.00 87.00 779 GLN A N 1
ATOM 6057 C CA . GLN A 1 779 ? 18.681 16.096 -14.342 1.00 87.00 779 GLN A CA 1
ATOM 6058 C C . GLN A 1 779 ? 17.803 17.052 -13.520 1.00 87.00 779 GLN A C 1
ATOM 6060 O O . GLN A 1 779 ? 17.866 18.272 -13.696 1.00 87.00 779 GLN A O 1
ATOM 6065 N N . PHE A 1 780 ? 17.005 16.518 -12.599 1.00 86.12 780 PHE A N 1
ATOM 6066 C CA . PHE A 1 780 ? 16.188 17.323 -11.692 1.00 86.12 780 PHE A CA 1
ATOM 6067 C C . PHE A 1 780 ? 15.889 16.564 -10.399 1.00 86.12 780 PHE A C 1
ATOM 6069 O O . PHE A 1 780 ? 16.081 15.351 -10.301 1.00 86.12 780 PHE A O 1
ATOM 6076 N N . GLY A 1 781 ? 15.448 17.316 -9.396 1.00 84.94 781 GLY A N 1
ATOM 6077 C CA . GLY A 1 781 ? 14.952 16.787 -8.138 1.00 84.94 781 GLY A CA 1
ATOM 6078 C C . GLY A 1 781 ? 13.477 17.121 -7.972 1.00 84.94 781 GLY A C 1
ATOM 6079 O O . GLY A 1 781 ? 12.990 18.083 -8.568 1.00 84.94 781 GLY A O 1
ATOM 6080 N N . GLY A 1 782 ? 12.774 16.340 -7.165 1.00 85.00 782 GLY A N 1
ATOM 6081 C CA . GLY A 1 782 ? 11.369 16.570 -6.856 1.00 85.00 782 GLY A CA 1
ATOM 6082 C C . GLY A 1 782 ? 11.026 16.138 -5.435 1.00 85.00 782 GLY A C 1
ATOM 6083 O O . GLY A 1 782 ? 11.782 15.371 -4.836 1.00 85.00 782 GLY A O 1
ATOM 6084 N N . PRO A 1 783 ? 9.911 16.640 -4.884 1.00 88.06 783 PRO A N 1
ATOM 6085 C CA . PRO A 1 783 ? 9.40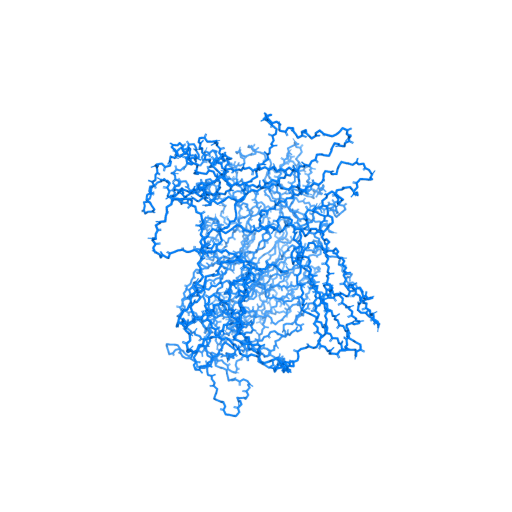3 16.152 -3.615 1.00 88.06 783 PRO A CA 1
ATOM 6086 C C . PRO A 1 783 ? 8.929 14.702 -3.746 1.00 88.06 783 PRO A C 1
ATOM 6088 O O . PRO A 1 783 ? 8.654 14.205 -4.845 1.00 88.06 783 PRO A O 1
ATOM 6091 N N . ASP A 1 784 ? 8.804 14.047 -2.600 1.00 92.44 784 ASP A N 1
ATOM 6092 C CA . ASP A 1 784 ? 8.116 12.770 -2.486 1.00 92.44 784 ASP A CA 1
ATOM 6093 C C . ASP A 1 784 ? 6.631 12.977 -2.775 1.00 92.44 784 ASP A C 1
ATOM 6095 O O . ASP A 1 784 ? 6.105 14.093 -2.698 1.00 92.44 784 ASP A O 1
ATOM 6099 N N . ARG A 1 785 ? 5.944 11.898 -3.138 1.00 91.25 785 ARG A N 1
ATOM 6100 C CA . ARG A 1 785 ? 4.515 11.941 -3.444 1.00 91.25 785 ARG A CA 1
ATOM 6101 C C . ARG A 1 785 ? 3.790 10.770 -2.819 1.00 91.25 785 ARG A C 1
ATOM 6103 O O . ARG A 1 785 ? 4.367 9.697 -2.676 1.00 91.25 785 ARG A O 1
ATOM 6110 N N . ILE A 1 786 ? 2.522 10.973 -2.495 1.00 93.19 786 ILE A N 1
ATOM 6111 C CA . ILE A 1 786 ? 1.583 9.885 -2.239 1.00 93.19 786 ILE A CA 1
ATOM 6112 C C . ILE A 1 786 ? 0.569 9.829 -3.374 1.00 93.19 786 ILE A C 1
ATOM 6114 O O . ILE A 1 786 ? 0.059 10.857 -3.823 1.00 93.19 786 ILE A O 1
ATOM 6118 N N . PHE A 1 787 ? 0.282 8.627 -3.845 1.00 92.62 787 PHE A N 1
ATOM 6119 C CA . PHE A 1 787 ? -0.685 8.374 -4.898 1.00 92.62 787 PHE A CA 1
ATOM 6120 C C . PHE A 1 787 ? -1.820 7.543 -4.340 1.00 92.62 787 PHE A C 1
ATOM 6122 O O . PHE A 1 787 ? -1.576 6.523 -3.702 1.00 92.62 787 PHE A O 1
ATOM 6129 N N . ARG A 1 788 ? -3.053 7.944 -4.645 1.00 93.00 788 ARG A N 1
ATOM 6130 C CA . ARG A 1 788 ? -4.158 6.992 -4.684 1.00 93.00 788 ARG A CA 1
ATOM 6131 C C . ARG A 1 788 ? -4.079 6.293 -6.035 1.00 93.00 788 ARG A C 1
ATOM 6133 O O . ARG A 1 788 ? -4.155 6.961 -7.066 1.00 93.00 788 ARG A O 1
ATOM 6140 N N . THR A 1 789 ? -3.858 4.989 -6.023 1.00 93.50 789 THR A N 1
ATOM 6141 C CA . THR A 1 789 ? -3.571 4.201 -7.224 1.00 93.50 789 THR A CA 1
ATOM 6142 C C . THR A 1 789 ? -4.665 3.164 -7.477 1.00 93.50 789 THR A C 1
ATOM 6144 O O . THR A 1 789 ? -5.483 2.877 -6.602 1.00 93.50 789 THR A O 1
ATOM 6147 N N . SER A 1 790 ? -4.707 2.658 -8.701 1.00 94.12 790 SER A N 1
ATOM 6148 C CA . SER A 1 790 ? -5.688 1.697 -9.197 1.00 94.12 790 SER A CA 1
ATOM 6149 C C . SER A 1 790 ? -5.066 0.881 -10.326 1.00 94.12 790 SER A C 1
ATOM 6151 O O . SER A 1 790 ? -4.008 1.241 -10.849 1.00 94.12 790 SER A O 1
ATOM 6153 N N . GLU A 1 791 ? -5.752 -0.175 -10.754 1.00 95.00 791 GLU A N 1
ATOM 6154 C CA . GLU A 1 791 ? -5.326 -0.959 -11.911 1.00 95.00 791 GLU A CA 1
ATOM 6155 C C . GLU A 1 791 ? -5.152 -0.070 -13.152 1.00 95.00 791 GLU A C 1
ATOM 6157 O O . GLU A 1 791 ? -5.971 0.811 -13.425 1.00 95.00 791 GLU A O 1
ATOM 6162 N N . GLY A 1 792 ? -4.052 -0.260 -13.880 1.00 94.19 792 GLY A N 1
ATOM 6163 C CA . GLY A 1 792 ? -3.712 0.497 -15.086 1.00 94.19 792 GLY A CA 1
ATOM 6164 C C . GLY A 1 792 ? -3.202 1.924 -14.845 1.00 94.19 792 GLY A C 1
ATOM 6165 O O . GLY A 1 792 ? -2.826 2.601 -15.809 1.00 94.19 792 GLY A O 1
ATOM 6166 N N . ALA A 1 793 ? -3.147 2.396 -13.593 1.00 95.06 793 ALA A N 1
ATOM 6167 C CA . ALA A 1 793 ? -2.663 3.737 -13.280 1.00 95.06 793 ALA A CA 1
ATOM 6168 C C . ALA A 1 793 ? -1.190 3.925 -13.690 1.00 95.06 793 ALA A C 1
ATOM 6170 O O . ALA A 1 793 ? -0.357 3.019 -13.580 1.00 95.06 793 ALA A O 1
ATOM 6171 N N . HIS A 1 794 ? -0.857 5.135 -14.142 1.00 96.06 794 HIS A N 1
ATOM 6172 C CA . HIS A 1 794 ? 0.507 5.531 -14.494 1.00 96.06 794 HIS A CA 1
ATOM 6173 C C . HIS A 1 794 ? 0.895 6.808 -13.746 1.00 96.06 794 HIS A C 1
ATOM 6175 O O . HIS A 1 794 ? 0.241 7.832 -13.904 1.00 96.06 794 HIS A O 1
ATOM 6181 N N . HIS A 1 795 ? 1.967 6.774 -12.952 1.00 94.75 795 HIS A N 1
ATOM 6182 C CA . HIS A 1 795 ? 2.327 7.858 -12.024 1.00 94.75 795 HIS A CA 1
ATOM 6183 C C . HIS A 1 795 ? 3.475 8.769 -12.487 1.00 94.75 795 HIS A C 1
ATOM 6185 O O . HIS A 1 795 ? 3.865 9.687 -11.761 1.00 94.75 795 HIS A O 1
ATOM 6191 N N . GLY A 1 796 ? 3.970 8.585 -13.715 1.00 92.69 796 GLY A N 1
ATOM 6192 C CA . GLY A 1 796 ? 4.834 9.563 -14.375 1.00 92.69 796 GLY A CA 1
ATOM 6193 C C . GLY A 1 796 ? 6.343 9.347 -14.268 1.00 92.69 796 GLY A C 1
ATOM 6194 O O . GLY A 1 796 ? 7.086 10.224 -14.701 1.00 92.69 796 GLY A O 1
ATOM 6195 N N . HIS A 1 797 ? 6.821 8.225 -13.723 1.00 94.69 797 HIS A N 1
ATOM 6196 C CA . HIS A 1 797 ? 8.219 7.798 -13.863 1.00 94.69 797 HIS A CA 1
ATOM 6197 C C . HIS A 1 797 ? 8.431 7.031 -15.185 1.00 94.69 797 HIS A C 1
ATOM 6199 O O . HIS A 1 797 ? 7.694 6.081 -15.466 1.00 94.69 797 HIS A O 1
ATOM 6205 N N . PRO A 1 798 ? 9.442 7.380 -15.995 1.00 95.88 798 PRO A N 1
ATOM 6206 C CA . PRO A 1 798 ? 9.683 6.696 -17.257 1.00 95.88 798 PRO A CA 1
ATOM 6207 C C . PRO A 1 798 ? 10.322 5.316 -17.049 1.00 95.88 798 PRO A C 1
ATOM 6209 O O . PRO A 1 798 ? 11.211 5.140 -16.219 1.00 95.88 798 PRO A O 1
ATOM 6212 N N . ASN A 1 799 ? 9.911 4.348 -17.867 1.00 97.25 799 ASN A N 1
ATOM 6213 C CA . ASN A 1 799 ? 10.545 3.039 -17.995 1.00 97.25 799 ASN A CA 1
ATOM 6214 C C . ASN A 1 799 ? 10.691 2.717 -19.494 1.00 97.25 799 ASN A C 1
ATOM 6216 O O . ASN A 1 799 ? 9.767 2.165 -20.091 1.00 97.25 799 ASN A O 1
ATOM 6220 N N . PRO A 1 800 ? 11.840 3.055 -20.107 1.00 95.06 800 PRO A N 1
ATOM 6221 C CA . PRO A 1 800 ? 12.123 2.819 -21.527 1.00 95.06 800 PRO A CA 1
ATOM 6222 C C . PRO A 1 800 ? 11.881 1.389 -22.012 1.00 95.06 800 PRO A C 1
ATOM 6224 O O . PRO A 1 800 ? 11.335 1.176 -23.094 1.00 95.06 800 PRO A O 1
ATOM 6227 N N . ALA A 1 801 ? 12.287 0.400 -21.212 1.00 93.94 801 ALA A N 1
ATOM 6228 C CA . ALA A 1 801 ? 12.168 -1.006 -21.570 1.00 93.94 801 ALA A CA 1
ATOM 6229 C C . ALA A 1 801 ? 10.694 -1.404 -21.688 1.00 93.94 801 ALA A C 1
ATOM 6231 O O . ALA A 1 801 ? 10.270 -1.947 -22.706 1.00 93.94 801 ALA A O 1
ATOM 6232 N N . ARG A 1 802 ? 9.884 -1.051 -20.685 1.00 95.44 802 ARG A N 1
ATOM 6233 C CA . ARG A 1 802 ? 8.446 -1.328 -20.694 1.00 95.44 802 ARG A CA 1
ATOM 6234 C C . ARG A 1 802 ? 7.694 -0.474 -21.714 1.00 95.44 802 ARG A C 1
ATOM 6236 O O . ARG A 1 802 ? 6.797 -1.001 -22.366 1.00 95.44 802 ARG A O 1
ATOM 6243 N N . ALA A 1 803 ? 8.075 0.791 -21.900 1.00 95.50 803 ALA A N 1
ATOM 6244 C CA . ALA A 1 803 ? 7.508 1.680 -22.918 1.00 95.50 803 ALA A CA 1
ATOM 6245 C C . ALA A 1 803 ? 7.619 1.060 -24.318 1.00 95.50 803 ALA A C 1
ATOM 6247 O O . ALA A 1 803 ? 6.635 0.972 -25.050 1.00 95.50 803 ALA A O 1
ATOM 6248 N N . ARG A 1 804 ? 8.808 0.542 -24.656 1.00 93.62 804 ARG A N 1
ATOM 6249 C CA . ARG A 1 804 ? 9.032 -0.226 -25.884 1.00 93.62 804 ARG A CA 1
ATOM 6250 C C . ARG A 1 804 ? 8.192 -1.498 -25.913 1.00 93.62 804 ARG A C 1
ATOM 6252 O O . ARG A 1 804 ? 7.529 -1.752 -26.913 1.00 93.62 804 ARG A O 1
ATOM 6259 N N . ASN A 1 805 ? 8.241 -2.306 -24.853 1.00 93.56 805 ASN A N 1
ATOM 6260 C CA . ASN A 1 805 ? 7.642 -3.639 -24.889 1.00 93.56 805 ASN A CA 1
ATOM 6261 C C . ASN A 1 805 ? 6.117 -3.601 -25.036 1.00 93.56 805 ASN A C 1
ATOM 6263 O O . ASN A 1 805 ? 5.546 -4.436 -25.730 1.00 93.56 805 ASN A O 1
ATOM 6267 N N . THR A 1 806 ? 5.479 -2.617 -24.405 1.00 92.50 806 THR A N 1
ATOM 6268 C CA . THR A 1 806 ? 4.015 -2.486 -24.338 1.00 92.50 806 THR A CA 1
ATOM 6269 C C . THR A 1 806 ? 3.440 -1.494 -25.349 1.00 92.50 806 THR A C 1
ATOM 6271 O O . THR A 1 806 ? 2.233 -1.477 -25.564 1.00 92.50 806 THR A O 1
ATOM 6274 N N . GLY A 1 807 ? 4.279 -0.651 -25.960 1.00 92.25 807 GLY A N 1
ATOM 6275 C CA . GLY A 1 807 ? 3.829 0.465 -26.795 1.00 92.25 807 GLY A CA 1
ATOM 6276 C C . GLY A 1 807 ? 3.224 1.636 -26.007 1.00 92.25 807 GLY A C 1
ATOM 6277 O O . GLY A 1 807 ? 2.685 2.558 -26.617 1.00 92.25 807 GLY A O 1
ATOM 6278 N N . ASP A 1 808 ? 3.306 1.629 -24.672 1.00 92.69 808 ASP A N 1
ATOM 6279 C CA . ASP A 1 808 ? 2.799 2.710 -23.823 1.00 92.69 808 ASP A CA 1
ATOM 6280 C C . ASP A 1 808 ? 3.730 3.930 -23.868 1.00 92.69 808 ASP A C 1
ATOM 6282 O O . ASP A 1 808 ? 4.760 3.998 -23.187 1.00 92.69 808 ASP A O 1
ATOM 6286 N N . THR A 1 809 ? 3.348 4.921 -24.674 1.00 91.44 809 THR A N 1
ATOM 6287 C CA . THR A 1 809 ? 4.161 6.115 -24.931 1.00 91.44 809 THR A CA 1
ATOM 6288 C C . THR A 1 809 ? 4.359 6.998 -23.702 1.00 91.44 809 THR A C 1
ATOM 6290 O O . THR A 1 809 ? 5.361 7.711 -23.624 1.00 91.44 809 THR A O 1
ATOM 6293 N N . ARG A 1 810 ? 3.473 6.919 -22.698 1.00 93.44 810 ARG A N 1
ATOM 6294 C CA . ARG A 1 810 ? 3.596 7.678 -21.439 1.00 93.44 810 ARG A CA 1
ATOM 6295 C C . ARG A 1 810 ? 4.914 7.357 -20.735 1.00 93.44 810 ARG A C 1
ATOM 6297 O O . ARG A 1 810 ? 5.575 8.224 -20.177 1.00 93.44 810 ARG A O 1
ATOM 6304 N N . GLN A 1 811 ? 5.371 6.116 -20.852 1.00 94.94 811 GLN A N 1
ATOM 6305 C CA . GLN A 1 811 ? 6.544 5.619 -20.140 1.00 94.94 811 GLN A CA 1
ATOM 6306 C C . GLN A 1 811 ? 7.886 6.046 -20.755 1.00 94.94 811 GLN A C 1
ATOM 6308 O O . GLN A 1 811 ? 8.939 5.727 -20.201 1.00 94.94 811 GLN A O 1
ATOM 6313 N N . TRP A 1 812 ? 7.867 6.811 -21.851 1.00 94.44 812 TRP A N 1
ATOM 6314 C CA . TRP A 1 812 ? 9.034 7.525 -22.378 1.00 94.44 812 TRP A CA 1
ATOM 6315 C C . TRP A 1 812 ? 9.263 8.886 -21.723 1.00 94.44 812 TRP A C 1
ATOM 6317 O O . TRP A 1 812 ? 10.256 9.550 -22.017 1.00 94.44 812 TRP A O 1
ATOM 6327 N N . HIS A 1 813 ? 8.358 9.339 -20.858 1.00 92.75 813 HIS A N 1
ATOM 6328 C CA . HIS A 1 813 ? 8.398 10.692 -20.332 1.00 92.75 813 HIS A CA 1
ATOM 6329 C C . HIS A 1 813 ? 8.298 10.717 -18.814 1.00 92.75 813 HIS A C 1
ATOM 6331 O O . HIS A 1 813 ? 7.627 9.900 -18.190 1.00 92.75 813 HIS A O 1
ATOM 6337 N N . HIS A 1 814 ? 8.951 11.715 -18.222 1.00 92.56 814 HIS A N 1
ATOM 6338 C CA . HIS A 1 814 ? 8.721 12.057 -16.831 1.00 92.56 814 HIS A CA 1
ATOM 6339 C C . HIS A 1 814 ? 7.672 13.173 -16.723 1.00 92.56 814 HIS A C 1
ATOM 6341 O O . HIS A 1 814 ? 7.799 14.198 -17.400 1.00 92.56 814 HIS A O 1
ATOM 6347 N N . HIS A 1 815 ? 6.681 13.042 -15.831 1.00 87.12 815 HIS A N 1
ATOM 6348 C CA . HIS A 1 815 ? 5.539 13.979 -15.751 1.00 87.12 815 HIS A CA 1
ATOM 6349 C C . HIS A 1 815 ? 5.954 15.443 -15.553 1.00 87.12 815 HIS A C 1
ATOM 6351 O O . HIS A 1 815 ? 5.400 16.336 -16.182 1.00 87.12 815 HIS A O 1
ATOM 6357 N N . VAL A 1 816 ? 6.984 15.698 -14.735 1.00 83.25 816 VAL A N 1
ATOM 6358 C CA . VAL A 1 816 ? 7.553 17.049 -14.522 1.00 83.25 816 VAL A CA 1
ATOM 6359 C C . VAL A 1 816 ? 8.002 17.721 -15.828 1.00 83.25 816 VAL A C 1
ATOM 6361 O O . VAL A 1 816 ? 7.899 18.938 -15.963 1.00 83.25 816 VAL A O 1
ATOM 6364 N N . LEU A 1 817 ? 8.510 16.952 -16.792 1.00 81.50 817 LEU A N 1
ATOM 6365 C CA . LEU A 1 817 ? 9.065 17.476 -18.045 1.00 81.50 817 LEU A CA 1
ATOM 6366 C C . LEU A 1 817 ? 8.054 17.465 -19.201 1.00 81.50 817 LEU A C 1
ATOM 6368 O O . LEU A 1 817 ? 8.262 18.134 -20.220 1.00 81.50 817 LEU A O 1
ATOM 6372 N N . ARG A 1 818 ? 6.956 16.721 -19.039 1.00 81.12 818 ARG A N 1
ATOM 6373 C CA . ARG A 1 818 ? 5.828 16.620 -19.971 1.00 81.12 818 ARG A CA 1
ATOM 6374 C C . ARG A 1 818 ? 4.511 16.696 -19.195 1.00 81.12 818 ARG A C 1
ATOM 6376 O O . ARG A 1 818 ? 3.811 15.696 -19.080 1.00 81.12 818 ARG A O 1
ATOM 6383 N N . PRO A 1 819 ? 4.132 17.884 -18.701 1.00 64.06 819 PRO A N 1
ATOM 6384 C CA . PRO A 1 819 ? 2.924 18.041 -17.891 1.00 64.06 819 PRO A CA 1
ATOM 6385 C C . PRO A 1 819 ? 1.621 17.718 -18.645 1.00 64.06 819 PRO A C 1
ATOM 6387 O O . PRO A 1 819 ? 0.611 17.461 -18.006 1.00 64.06 819 PRO A O 1
ATOM 6390 N N . ASN A 1 820 ? 1.645 17.701 -19.985 1.00 74.00 820 ASN A N 1
ATOM 6391 C CA . ASN A 1 820 ? 0.498 17.334 -20.828 1.00 74.00 820 ASN A CA 1
ATOM 6392 C C . ASN A 1 820 ? 0.376 15.819 -21.077 1.00 74.00 820 ASN A C 1
ATOM 6394 O O . ASN A 1 820 ? -0.500 15.397 -21.827 1.00 74.00 820 ASN A O 1
ATOM 6398 N N . MET A 1 821 ? 1.287 15.011 -20.531 1.00 82.69 821 MET A N 1
ATOM 6399 C CA . MET A 1 821 ? 1.171 13.557 -20.562 1.00 82.69 821 MET A CA 1
ATOM 6400 C C . MET A 1 821 ? -0.038 13.123 -19.733 1.00 82.69 821 MET A C 1
ATOM 6402 O O . MET A 1 821 ? -0.313 13.707 -18.689 1.00 82.69 821 MET A O 1
ATOM 6406 N N . GLU A 1 822 ? -0.733 12.077 -20.162 1.00 85.31 822 GLU A N 1
ATOM 6407 C CA . GLU A 1 822 ? -1.735 11.435 -19.320 1.00 85.31 822 GLU A CA 1
ATOM 6408 C C . GLU A 1 822 ? -1.036 10.683 -18.179 1.00 85.31 822 GLU A C 1
ATOM 6410 O O . GLU A 1 822 ? -0.243 9.772 -18.410 1.00 85.31 822 GLU A O 1
ATOM 6415 N N . TYR A 1 823 ? -1.298 11.079 -16.939 1.00 90.06 823 TYR A N 1
ATOM 6416 C CA . TYR A 1 823 ? -0.810 10.389 -15.749 1.00 90.06 823 TYR A CA 1
ATOM 6417 C C . TYR A 1 823 ? -1.785 10.613 -14.595 1.00 90.06 823 TYR A C 1
ATOM 6419 O O . TYR A 1 823 ? -2.548 11.578 -14.585 1.00 90.06 823 TYR A O 1
ATOM 6427 N N . THR A 1 824 ? -1.747 9.729 -13.606 1.00 90.00 824 THR A N 1
ATOM 6428 C CA . THR A 1 824 ? -2.502 9.844 -12.361 1.00 90.00 824 THR A CA 1
ATOM 6429 C C . THR A 1 824 ? -1.672 10.653 -11.360 1.00 90.00 824 THR A C 1
ATOM 6431 O O . THR A 1 824 ? -0.689 10.125 -10.818 1.00 90.00 824 THR A O 1
ATOM 6434 N N . PRO A 1 825 ? -2.014 11.933 -11.109 1.00 85.12 825 PRO A N 1
ATOM 6435 C CA . PRO A 1 825 ? -1.244 12.771 -10.207 1.00 85.12 825 PRO A CA 1
ATOM 6436 C C . PRO A 1 825 ? -1.391 12.313 -8.757 1.00 85.12 825 PRO A C 1
ATOM 6438 O O . PRO A 1 825 ? -2.438 11.834 -8.332 1.00 85.12 825 PRO A O 1
ATOM 6441 N N . GLY A 1 826 ? -0.315 12.494 -7.999 1.00 86.50 826 GLY A N 1
ATOM 6442 C CA . GLY A 1 826 ? -0.286 12.313 -6.552 1.00 86.50 826 GLY A CA 1
ATOM 6443 C C . GLY A 1 826 ? 0.005 13.624 -5.841 1.00 86.50 826 GLY A C 1
ATOM 6444 O O . GLY A 1 826 ? 0.517 14.572 -6.449 1.00 86.50 826 GLY A O 1
ATOM 6445 N N . TRP A 1 827 ? -0.271 13.645 -4.545 1.00 87.56 827 TRP A N 1
ATOM 6446 C CA . TRP A 1 827 ? -0.047 14.791 -3.674 1.00 87.56 827 TRP A CA 1
ATOM 6447 C C . TRP A 1 827 ? 1.416 14.867 -3.261 1.00 87.56 827 TRP A C 1
ATOM 6449 O O . TRP A 1 827 ? 2.018 13.857 -2.896 1.00 87.56 827 TRP A O 1
ATOM 6459 N N . GLU A 1 828 ? 1.996 16.062 -3.332 1.00 86.75 828 GLU A N 1
ATOM 6460 C CA . GLU A 1 828 ? 3.365 16.289 -2.874 1.00 86.75 828 GLU A CA 1
ATOM 6461 C C . GLU A 1 828 ? 3.442 16.204 -1.354 1.00 86.75 828 GLU A C 1
ATOM 6463 O O . GLU A 1 828 ? 2.618 16.777 -0.644 1.00 86.75 828 GLU A O 1
ATOM 6468 N N . ILE A 1 829 ? 4.461 15.508 -0.859 1.00 85.75 829 ILE A N 1
ATOM 6469 C CA . ILE A 1 829 ? 4.735 15.340 0.564 1.00 85.75 829 ILE A CA 1
ATOM 6470 C C . ILE A 1 829 ? 6.225 15.585 0.848 1.00 85.75 829 ILE A C 1
ATOM 6472 O O . ILE A 1 829 ? 7.063 15.501 -0.055 1.00 85.75 829 ILE A O 1
ATOM 6476 N N . PRO A 1 830 ? 6.613 15.934 2.087 1.00 81.12 830 PRO A N 1
ATOM 6477 C CA . PRO A 1 830 ? 7.976 16.332 2.372 1.00 81.12 830 PRO A CA 1
ATOM 6478 C C . PRO A 1 830 ? 8.914 15.129 2.286 1.00 81.12 830 PRO A C 1
ATOM 6480 O O . PRO A 1 830 ? 8.709 14.107 2.940 1.00 81.12 830 PRO A O 1
ATOM 6483 N N . SER A 1 831 ? 10.008 15.281 1.548 1.00 85.75 831 SER A N 1
ATOM 6484 C CA . SER A 1 831 ? 11.024 14.234 1.451 1.00 85.75 831 SER A CA 1
ATOM 6485 C C . SER A 1 831 ? 11.900 14.149 2.714 1.00 85.75 831 SER A C 1
ATOM 6487 O O . SER A 1 831 ? 12.165 15.164 3.378 1.00 85.75 831 SER A O 1
ATOM 6489 N N . SER A 1 832 ? 12.407 12.975 3.093 1.00 87.56 832 SER A N 1
ATOM 6490 C CA . SER A 1 832 ? 12.077 11.642 2.552 1.00 87.56 832 SER A CA 1
ATOM 6491 C C . SER A 1 832 ? 10.982 10.985 3.397 1.00 87.56 832 SER A C 1
ATOM 6493 O O . SER A 1 832 ? 11.121 10.939 4.619 1.00 87.56 832 SER A O 1
ATOM 6495 N N . THR A 1 833 ? 9.924 10.490 2.766 1.00 90.69 833 THR A N 1
ATOM 6496 C CA . THR A 1 833 ? 8.801 9.765 3.378 1.00 90.69 833 THR A CA 1
ATOM 6497 C C . THR A 1 833 ? 8.913 8.274 3.062 1.00 90.69 833 THR A C 1
ATOM 6499 O O . THR A 1 833 ? 9.233 7.918 1.930 1.00 90.69 833 THR A O 1
ATOM 6502 N N . THR A 1 834 ? 8.694 7.404 4.050 1.00 89.31 834 THR A N 1
ATOM 6503 C CA . THR A 1 834 ? 8.975 5.959 3.916 1.00 89.31 834 THR A CA 1
ATOM 6504 C C . THR A 1 834 ? 7.908 5.030 4.491 1.00 89.31 834 THR A C 1
ATOM 6506 O O . THR A 1 834 ? 7.812 3.924 4.001 1.00 89.31 834 THR A O 1
ATOM 6509 N N . GLY A 1 835 ? 7.078 5.436 5.452 1.00 92.50 835 GLY A N 1
ATOM 6510 C CA . GLY A 1 835 ? 5.978 4.586 5.942 1.00 92.50 835 GLY A CA 1
ATOM 6511 C C . GLY A 1 835 ? 4.614 5.191 5.648 1.00 92.50 835 GLY A C 1
ATOM 6512 O O . GLY A 1 835 ? 4.490 6.423 5.652 1.00 92.50 835 GLY A O 1
ATOM 6513 N N . VAL A 1 836 ? 3.599 4.352 5.435 1.00 95.06 836 VAL A N 1
ATOM 6514 C CA . VAL A 1 836 ? 2.212 4.786 5.222 1.00 95.06 836 VAL A CA 1
ATOM 6515 C C . VAL A 1 836 ? 1.202 3.840 5.876 1.00 95.06 836 VAL A C 1
ATOM 6517 O O . VAL A 1 836 ? 1.254 2.629 5.718 1.00 95.06 836 VAL A O 1
ATOM 6520 N N . THR A 1 837 ? 0.214 4.395 6.577 1.00 95.69 837 THR A N 1
ATOM 6521 C CA . THR A 1 837 ? -0.904 3.613 7.131 1.00 95.69 837 THR A CA 1
ATOM 6522 C C . THR A 1 837 ? -2.183 4.436 7.145 1.00 95.69 837 THR A C 1
ATOM 6524 O O . THR A 1 837 ? -2.160 5.652 7.331 1.00 95.69 837 THR A O 1
ATOM 6527 N N . GLU A 1 838 ? -3.325 3.774 7.005 1.00 94.38 838 GLU A N 1
ATOM 6528 C CA . GLU A 1 838 ? -4.624 4.381 7.296 1.00 94.38 838 GLU A CA 1
ATOM 6529 C C . GLU A 1 838 ? -4.830 4.532 8.811 1.00 94.38 838 GLU A C 1
ATOM 6531 O O . GLU A 1 838 ? -4.507 3.630 9.592 1.00 94.38 838 GLU A O 1
ATOM 6536 N N . TYR A 1 839 ? -5.413 5.657 9.221 1.00 93.88 839 TYR A N 1
ATOM 6537 C CA . TYR A 1 839 ? -5.922 5.875 10.566 1.00 93.88 839 TYR A CA 1
ATOM 6538 C C . TYR A 1 839 ? -7.381 5.427 10.671 1.00 93.88 839 TYR A C 1
ATOM 6540 O O . TYR A 1 839 ? -8.282 6.031 10.087 1.00 93.88 839 TYR A O 1
ATOM 6548 N N . ARG A 1 840 ? -7.629 4.367 11.443 1.00 92.88 840 ARG A N 1
ATOM 6549 C CA . ARG A 1 840 ? -8.954 3.724 11.511 1.00 92.88 840 ARG A CA 1
ATOM 6550 C C . ARG A 1 840 ? -9.783 4.111 12.734 1.00 92.88 840 ARG A C 1
ATOM 6552 O O . ARG A 1 840 ? -10.992 3.913 12.730 1.00 92.88 840 ARG A O 1
ATOM 6559 N N . GLY A 1 841 ? -9.178 4.664 13.777 1.00 92.75 841 GLY A N 1
ATOM 6560 C CA . GLY A 1 841 ? -9.861 4.890 15.049 1.00 92.75 841 GLY A CA 1
ATOM 6561 C C . GLY A 1 841 ? -10.738 6.131 15.098 1.00 92.75 841 GLY A C 1
ATOM 6562 O O . GLY A 1 841 ? -10.590 7.072 14.320 1.00 92.75 841 GLY A O 1
ATOM 6563 N N . THR A 1 842 ? -11.627 6.153 16.087 1.00 91.88 842 THR A N 1
ATOM 6564 C CA . THR A 1 842 ? -12.525 7.278 16.380 1.00 91.88 842 THR A CA 1
ATOM 6565 C C . THR A 1 842 ? -12.014 8.190 17.501 1.00 91.88 842 THR A C 1
ATOM 6567 O O . THR A 1 842 ? -12.747 9.051 17.996 1.00 91.88 842 THR A O 1
ATOM 6570 N N . CYS A 1 843 ? -10.738 8.064 17.888 1.00 90.75 843 CYS A N 1
ATOM 6571 C CA . CYS A 1 843 ? -10.103 9.006 18.809 1.00 90.75 843 CYS A CA 1
ATOM 6572 C C . CYS A 1 843 ? -10.275 10.456 18.344 1.00 90.75 843 CYS A C 1
ATOM 6574 O O . CYS A 1 843 ? -10.421 10.748 17.155 1.00 90.75 843 CYS A O 1
ATOM 6576 N N . PHE A 1 844 ? -10.268 11.379 19.308 1.00 88.50 844 PHE A N 1
ATOM 6577 C CA . PHE A 1 844 ? -10.504 12.805 19.059 1.00 88.50 844 PHE A CA 1
ATOM 6578 C C . PHE A 1 844 ? -11.843 13.094 18.351 1.00 88.50 844 PHE A C 1
ATOM 6580 O O . PHE A 1 844 ? -11.949 14.045 17.576 1.00 88.50 844 PHE A O 1
ATOM 6587 N N . GLY A 1 845 ? -12.861 12.257 18.589 1.00 82.62 845 GLY A N 1
ATOM 6588 C CA . GLY A 1 845 ? -14.177 12.373 17.952 1.00 82.62 845 GLY A CA 1
ATOM 6589 C C . GLY A 1 845 ? -14.185 11.976 16.472 1.00 82.62 845 GLY A C 1
ATOM 6590 O O . GLY A 1 845 ? -14.971 12.517 15.702 1.00 82.62 845 GLY A O 1
ATOM 6591 N N . GLY A 1 846 ? -13.281 11.087 16.047 1.00 84.56 846 GLY A N 1
ATOM 6592 C CA . GLY A 1 846 ? -13.200 10.598 14.667 1.00 84.56 846 GLY A CA 1
ATOM 6593 C C . GLY A 1 846 ? -12.630 11.602 13.671 1.00 84.56 846 GLY A C 1
ATOM 6594 O O . GLY A 1 846 ? -12.775 11.420 12.466 1.00 84.56 846 GLY A O 1
ATOM 6595 N N . LYS A 1 847 ? -11.958 12.653 14.151 1.00 80.81 847 LYS A N 1
ATOM 6596 C CA . LYS A 1 847 ? -11.378 13.703 13.297 1.00 80.81 847 LYS A CA 1
ATOM 6597 C C . LYS A 1 847 ? -10.312 13.210 12.323 1.00 80.81 847 LYS A C 1
ATOM 6599 O O . LYS A 1 847 ? -10.110 13.875 11.318 1.00 80.81 847 LYS A O 1
ATOM 6604 N N . LEU A 1 848 ? -9.646 12.103 12.651 1.00 84.50 848 LEU A N 1
ATOM 6605 C CA . LEU A 1 848 ? -8.636 11.451 11.815 1.00 84.50 848 LEU A CA 1
ATOM 6606 C C . LEU A 1 848 ? -9.138 10.118 11.236 1.00 84.50 848 LEU A C 1
ATOM 6608 O O . LEU A 1 848 ? -8.337 9.309 10.796 1.00 84.50 848 LEU A O 1
ATOM 6612 N N . HIS A 1 849 ? -10.432 9.809 11.303 1.00 86.81 849 HIS A N 1
ATOM 6613 C CA . HIS A 1 849 ? -10.934 8.522 10.822 1.00 86.81 849 HIS A CA 1
ATOM 6614 C C . HIS A 1 849 ? -10.934 8.468 9.279 1.00 86.81 849 HIS A C 1
ATOM 6616 O O . HIS A 1 849 ? -11.471 9.369 8.629 1.00 86.81 849 HIS A O 1
ATOM 6622 N N . ASN A 1 850 ? -10.394 7.385 8.706 1.00 84.44 850 ASN A N 1
ATOM 6623 C CA . ASN A 1 850 ? -10.249 7.113 7.260 1.00 84.44 850 ASN A CA 1
ATOM 6624 C C . ASN A 1 850 ? -9.282 8.040 6.520 1.00 84.44 850 ASN A C 1
ATOM 6626 O O . ASN A 1 850 ? -9.476 8.377 5.348 1.00 84.44 850 ASN A O 1
ATOM 6630 N N . ASP A 1 851 ? -8.269 8.469 7.246 1.00 86.69 851 ASP A N 1
ATOM 6631 C CA . ASP A 1 851 ? -7.357 9.543 6.910 1.00 86.69 851 ASP A CA 1
ATOM 6632 C C . ASP A 1 851 ? -5.936 8.927 6.900 1.00 86.69 851 ASP A C 1
ATOM 6634 O O . ASP A 1 851 ? -5.649 7.992 7.653 1.00 86.69 851 ASP A O 1
ATOM 6638 N N . ILE A 1 852 ? -5.046 9.368 6.005 1.00 91.25 852 ILE A N 1
ATOM 6639 C CA . ILE A 1 852 ? -3.749 8.704 5.780 1.00 91.25 852 ILE A CA 1
ATOM 6640 C C . ILE A 1 852 ? -2.635 9.329 6.619 1.00 91.25 852 ILE A C 1
ATOM 6642 O O . ILE A 1 852 ? -2.412 10.543 6.595 1.00 91.25 852 ILE A O 1
ATOM 6646 N N . LEU A 1 853 ? -1.893 8.479 7.325 1.00 92.69 853 LEU A N 1
ATOM 6647 C CA . LEU A 1 853 ? -0.668 8.838 8.021 1.00 92.69 853 LEU A CA 1
ATOM 6648 C C . LEU A 1 853 ? 0.555 8.455 7.205 1.00 92.69 853 LEU A C 1
ATOM 6650 O O . LEU A 1 853 ? 0.600 7.387 6.597 1.00 92.69 853 LEU A O 1
ATOM 6654 N N . VAL A 1 854 ? 1.581 9.296 7.279 1.00 92.94 854 VAL A N 1
ATOM 6655 C CA . VAL A 1 854 ? 2.893 9.023 6.697 1.00 92.94 854 VAL A CA 1
ATOM 6656 C C . VAL A 1 854 ? 4.017 9.311 7.682 1.00 92.94 854 VAL A C 1
ATOM 6658 O O . VAL A 1 854 ? 3.918 10.212 8.520 1.00 92.94 854 VAL A O 1
ATOM 6661 N N . SER A 1 855 ? 5.117 8.570 7.574 1.00 91.62 855 SER A N 1
ATOM 6662 C CA . SER A 1 855 ? 6.323 8.803 8.370 1.00 91.62 855 SER A CA 1
ATOM 6663 C C . SER A 1 855 ? 7.431 9.423 7.528 1.00 91.62 855 SER A C 1
ATOM 6665 O O . SER A 1 855 ? 7.766 8.949 6.441 1.00 91.62 855 SER A O 1
ATOM 6667 N N . ARG A 1 856 ? 8.029 10.500 8.044 1.00 87.19 856 ARG A N 1
ATOM 6668 C CA . ARG A 1 856 ? 9.182 11.142 7.413 1.00 87.19 856 ARG A CA 1
ATOM 6669 C C . ARG A 1 856 ? 10.456 10.789 8.149 1.00 87.19 856 ARG A C 1
ATOM 6671 O O . ARG A 1 856 ? 10.590 10.991 9.360 1.00 87.19 856 ARG A O 1
ATOM 6678 N N . TRP A 1 857 ? 11.449 10.401 7.371 1.00 82.88 857 TRP A N 1
ATOM 6679 C CA . TRP A 1 857 ? 12.790 10.110 7.835 1.00 82.88 857 TRP A CA 1
ATOM 6680 C C . TRP A 1 857 ? 13.392 11.267 8.650 1.00 82.88 857 TRP A C 1
ATOM 6682 O O . TRP A 1 857 ? 13.495 12.395 8.158 1.00 82.88 857 TRP A O 1
ATOM 6692 N N . LYS A 1 858 ? 13.854 10.975 9.879 1.00 78.94 858 LYS A N 1
ATOM 6693 C CA . LYS A 1 858 ? 14.499 11.911 10.834 1.00 78.94 858 LYS A CA 1
ATOM 6694 C C . LYS A 1 858 ? 13.613 13.028 11.380 1.00 78.94 858 LYS A C 1
ATOM 6696 O O . LYS A 1 858 ? 14.146 13.937 12.011 1.00 78.94 858 LYS A O 1
ATOM 6701 N N . GLN A 1 859 ? 12.318 13.020 11.098 1.00 79.69 859 GLN A N 1
ATOM 6702 C CA . GLN A 1 859 ? 11.441 14.117 11.490 1.00 79.69 859 GLN A CA 1
ATOM 6703 C C . GLN A 1 859 ? 10.299 13.575 12.332 1.00 79.69 859 GLN A C 1
ATOM 6705 O O . GLN A 1 859 ? 10.435 13.505 13.545 1.00 79.69 859 GLN A O 1
ATOM 6710 N N . GLY A 1 860 ? 9.204 13.134 11.728 1.00 84.88 860 GLY A N 1
ATOM 6711 C CA . GLY A 1 860 ? 7.962 12.935 12.457 1.00 84.88 860 GLY A CA 1
ATOM 6712 C C . GLY A 1 860 ? 6.961 12.062 11.726 1.00 84.88 860 GLY A C 1
ATOM 6713 O O . GLY A 1 860 ? 7.224 11.564 10.629 1.00 84.88 860 GLY A O 1
ATOM 6714 N N . ILE A 1 861 ? 5.805 11.913 12.357 1.00 88.25 861 ILE A N 1
ATOM 6715 C CA . ILE A 1 861 ? 4.614 11.333 11.742 1.00 88.25 861 ILE A CA 1
ATOM 6716 C C . ILE A 1 861 ? 3.704 12.485 11.359 1.00 88.25 861 ILE A C 1
ATOM 6718 O O . ILE A 1 861 ? 3.469 13.400 12.154 1.00 88.25 861 ILE A O 1
ATOM 6722 N N . TYR A 1 862 ? 3.202 12.431 10.136 1.00 85.25 862 TYR A N 1
ATOM 6723 C CA . TYR A 1 862 ? 2.328 13.436 9.568 1.00 85.25 862 TYR A CA 1
ATOM 6724 C C . TYR A 1 862 ? 1.002 12.798 9.222 1.00 85.25 862 TYR A C 1
ATOM 6726 O O . TYR A 1 862 ? 0.944 11.655 8.776 1.00 85.25 862 TYR A O 1
ATOM 6734 N N . PHE A 1 863 ? -0.052 13.574 9.397 1.00 83.56 863 PHE A N 1
ATOM 6735 C CA . PHE A 1 863 ? -1.336 13.285 8.804 1.00 83.56 863 PHE A CA 1
ATOM 6736 C C . PHE A 1 863 ? -1.489 14.103 7.515 1.00 83.56 863 PHE A C 1
ATOM 6738 O O . PHE A 1 863 ? -1.080 15.271 7.457 1.00 83.56 863 PHE A O 1
ATOM 6745 N N . LEU A 1 864 ? -2.052 13.468 6.488 1.00 72.75 864 LEU A N 1
ATOM 6746 C CA . LEU A 1 864 ? -2.327 14.064 5.189 1.00 72.75 864 LEU A CA 1
ATOM 6747 C C . LEU A 1 864 ? -3.827 14.306 5.034 1.00 72.75 864 LEU A C 1
ATOM 6749 O O . LEU A 1 864 ? -4.583 13.378 4.746 1.00 72.75 864 LEU A O 1
ATOM 6753 N N . ASP A 1 865 ? -4.250 15.568 5.136 1.00 67.94 865 ASP A N 1
ATOM 6754 C CA . ASP A 1 865 ? -5.581 15.943 4.665 1.00 67.94 865 ASP A CA 1
ATOM 6755 C C . ASP A 1 865 ? -5.523 16.066 3.142 1.00 67.94 865 ASP A C 1
ATOM 6757 O O . ASP A 1 865 ? -5.333 17.151 2.589 1.00 67.94 865 ASP A O 1
ATOM 6761 N N . LEU A 1 866 ? -5.670 14.931 2.455 1.00 61.03 866 LEU A N 1
ATOM 6762 C CA . LEU A 1 866 ? -5.635 14.864 0.992 1.00 61.03 866 LEU A CA 1
ATOM 6763 C C . LEU A 1 866 ? -6.734 15.721 0.334 1.00 61.03 866 LEU A C 1
ATOM 6765 O O . LEU A 1 866 ? -6.615 16.059 -0.840 1.00 61.03 866 LEU A O 1
ATOM 6769 N N . ARG A 1 867 ? -7.785 16.117 1.074 1.00 57.78 867 ARG A N 1
ATOM 6770 C CA . ARG A 1 867 ? -8.848 17.014 0.582 1.00 57.78 867 ARG A CA 1
ATOM 6771 C C . ARG A 1 867 ? -8.419 18.480 0.609 1.00 57.78 867 ARG A C 1
ATOM 6773 O O . ARG A 1 867 ? -8.857 19.256 -0.235 1.00 57.78 867 ARG A O 1
ATOM 6780 N N . GLN A 1 868 ? -7.600 18.864 1.586 1.00 50.59 868 GLN A N 1
ATOM 6781 C CA . GLN A 1 868 ? -7.078 20.229 1.738 1.00 50.59 868 GLN A CA 1
ATOM 6782 C C . GLN A 1 868 ? -5.652 20.392 1.201 1.00 50.59 868 GLN A C 1
ATOM 6784 O O . GLN A 1 868 ? -5.123 21.503 1.233 1.00 50.59 868 GLN A O 1
ATOM 6789 N N . GLU A 1 869 ? -5.038 19.297 0.738 1.00 63.06 869 GLU A N 1
ATOM 6790 C CA . GLU A 1 869 ? -3.619 19.214 0.372 1.00 63.06 869 GLU A CA 1
ATOM 6791 C C . GLU A 1 869 ? -2.710 19.750 1.491 1.00 63.06 869 GLU A C 1
ATOM 6793 O O . GLU A 1 869 ? -1.667 20.362 1.253 1.00 63.06 869 GLU A O 1
ATOM 6798 N N . GLU A 1 870 ? -3.134 19.554 2.743 1.00 65.25 870 GLU A N 1
ATOM 6799 C CA . GLU A 1 870 ? -2.430 20.047 3.918 1.00 65.25 870 GLU A CA 1
ATOM 6800 C C . GLU A 1 870 ? -1.750 18.895 4.650 1.00 65.25 870 GLU A C 1
ATOM 6802 O O . GLU A 1 870 ? -2.311 17.818 4.857 1.00 65.25 870 GLU A O 1
ATOM 6807 N N . ILE A 1 871 ? -0.524 19.164 5.088 1.00 72.12 871 ILE A N 1
ATOM 6808 C CA . ILE A 1 871 ? 0.301 18.223 5.830 1.00 72.12 871 ILE A CA 1
ATOM 6809 C C . ILE A 1 871 ? 0.459 18.770 7.229 1.00 72.12 871 ILE A C 1
ATOM 6811 O O . ILE A 1 871 ? 0.983 19.871 7.424 1.00 72.12 871 ILE A O 1
ATOM 6815 N N . ARG A 1 872 ? 0.009 17.995 8.211 1.00 77.12 872 ARG A N 1
ATOM 6816 C CA . ARG A 1 872 ? 0.083 18.385 9.615 1.00 77.12 872 ARG A CA 1
ATOM 6817 C C . ARG A 1 872 ? 0.943 17.405 10.380 1.00 77.12 872 ARG A C 1
ATOM 6819 O O . ARG A 1 872 ? 0.766 16.195 10.287 1.00 77.12 872 ARG A O 1
ATOM 6826 N N . THR A 1 873 ? 1.874 17.946 11.152 1.00 81.38 873 THR A N 1
ATOM 6827 C CA . THR A 1 873 ? 2.660 17.164 12.100 1.00 81.38 873 THR A CA 1
ATOM 6828 C C . THR A 1 873 ? 1.745 16.620 13.191 1.00 81.38 873 THR A C 1
ATOM 6830 O O . THR A 1 873 ? 1.098 17.394 13.896 1.00 81.38 873 THR A O 1
ATOM 6833 N N . LEU A 1 874 ? 1.736 15.299 13.355 1.00 82.94 874 LEU A N 1
ATOM 6834 C CA . LEU A 1 874 ? 1.105 14.625 14.486 1.00 82.94 874 LEU A CA 1
ATOM 6835 C C . LEU A 1 874 ? 2.065 14.547 15.678 1.00 82.94 874 LEU A C 1
ATOM 6837 O O . LEU A 1 874 ? 1.688 14.808 16.817 1.00 82.94 874 LEU A O 1
ATOM 6841 N N . THR A 1 875 ? 3.321 14.205 15.394 1.00 83.31 875 THR A N 1
ATOM 6842 C CA . THR A 1 875 ? 4.418 14.193 16.360 1.00 83.31 875 THR A CA 1
ATOM 6843 C C . THR A 1 875 ? 5.744 14.451 15.645 1.00 83.31 875 THR A C 1
ATOM 6845 O O . THR A 1 875 ? 5.929 14.032 14.499 1.00 83.31 875 THR A O 1
ATOM 6848 N N . ASP A 1 876 ? 6.656 15.136 16.325 1.00 81.94 876 ASP A N 1
ATOM 6849 C CA . ASP A 1 876 ? 8.018 15.410 15.864 1.00 81.94 876 ASP A CA 1
ATOM 6850 C C . ASP A 1 876 ? 9.026 14.512 16.608 1.00 81.94 876 ASP A C 1
ATOM 6852 O O . ASP A 1 876 ? 8.717 13.917 17.636 1.00 81.94 876 ASP A O 1
ATOM 6856 N N . ASP A 1 877 ? 10.252 14.438 16.093 1.00 72.62 877 ASP A N 1
ATOM 6857 C CA . ASP A 1 877 ? 11.401 13.709 16.652 1.00 72.62 877 ASP A CA 1
ATOM 6858 C C . ASP A 1 877 ? 11.192 12.197 16.859 1.00 72.62 877 ASP A C 1
ATOM 6860 O O . ASP A 1 877 ? 11.559 11.588 17.866 1.00 72.62 877 ASP A O 1
ATOM 6864 N N . THR A 1 878 ? 10.620 11.541 15.852 1.00 75.44 878 THR A N 1
ATOM 6865 C CA . THR A 1 878 ? 10.387 10.090 15.912 1.00 75.44 878 THR A CA 1
ATOM 6866 C C . THR A 1 878 ? 11.652 9.268 15.610 1.00 75.44 878 THR A C 1
ATOM 6868 O O . THR A 1 878 ? 11.716 8.091 15.962 1.00 75.44 878 THR A O 1
ATOM 6871 N N . GLY A 1 879 ? 12.706 9.867 15.040 1.00 76.81 879 GLY A N 1
ATOM 6872 C CA . GLY A 1 879 ? 13.953 9.185 14.655 1.00 76.81 879 GLY A CA 1
ATOM 6873 C C . GLY A 1 879 ? 14.046 8.821 13.168 1.00 76.81 879 GLY A C 1
ATOM 6874 O O . GLY A 1 879 ? 13.333 9.377 12.331 1.00 76.81 879 GLY A O 1
ATOM 6875 N N . LYS A 1 880 ? 14.974 7.921 12.801 1.00 83.06 880 LYS A N 1
ATOM 6876 C CA . LYS A 1 880 ? 15.096 7.413 11.423 1.00 83.06 880 LYS A CA 1
ATOM 6877 C C . LYS A 1 880 ? 14.176 6.212 11.214 1.00 83.06 880 LYS A C 1
ATOM 6879 O O . LYS A 1 880 ? 14.618 5.065 11.241 1.00 83.06 880 LYS A O 1
ATOM 6884 N N . ASN A 1 881 ? 12.893 6.488 11.044 1.00 87.00 881 ASN A N 1
ATOM 6885 C CA . ASN A 1 881 ? 11.876 5.447 10.928 1.00 87.00 881 ASN A CA 1
ATOM 6886 C C . ASN A 1 881 ? 11.609 5.134 9.473 1.00 87.00 881 ASN A C 1
ATOM 6888 O O . ASN A 1 881 ? 11.515 6.064 8.675 1.00 87.00 881 ASN A O 1
ATOM 6892 N N . LEU A 1 882 ? 11.522 3.845 9.156 1.00 88.94 882 LEU A N 1
ATOM 6893 C CA . LEU A 1 882 ? 11.202 3.393 7.806 1.00 88.94 882 LEU A CA 1
ATOM 6894 C C . LEU A 1 882 ? 9.733 3.054 7.651 1.00 88.94 882 LEU A C 1
ATOM 6896 O O . LEU A 1 882 ? 9.222 3.247 6.561 1.00 88.94 882 LEU A O 1
ATOM 6900 N N . ASP A 1 883 ? 9.056 2.662 8.728 1.00 93.50 883 ASP A N 1
ATOM 6901 C CA . ASP A 1 883 ? 7.663 2.233 8.665 1.00 93.50 883 ASP A CA 1
ATOM 6902 C C . ASP A 1 883 ? 6.877 2.676 9.915 1.00 93.50 883 ASP A C 1
ATOM 6904 O O . ASP A 1 883 ? 7.455 2.923 10.986 1.00 93.50 883 ASP A O 1
ATOM 6908 N N . ILE A 1 884 ? 5.562 2.833 9.755 1.00 95.19 884 ILE A N 1
ATOM 6909 C CA . ILE A 1 884 ? 4.585 3.091 10.812 1.00 95.19 884 ILE A CA 1
ATOM 6910 C C . ILE A 1 884 ? 3.347 2.219 10.624 1.00 95.19 884 ILE A C 1
ATOM 6912 O O . ILE A 1 884 ? 2.794 2.132 9.537 1.00 95.19 884 ILE A O 1
ATOM 6916 N N . VAL A 1 885 ? 2.844 1.651 11.719 1.00 96.69 885 VAL A N 1
ATOM 6917 C CA . VAL A 1 885 ? 1.697 0.732 11.665 1.00 96.69 885 VAL A CA 1
ATOM 6918 C C . VAL A 1 885 ? 0.630 1.177 12.653 1.00 96.69 885 VAL A C 1
ATOM 6920 O O . VAL A 1 885 ? 0.910 1.358 13.841 1.00 96.69 885 VAL A O 1
ATOM 6923 N N . TYR A 1 886 ? -0.604 1.351 12.177 1.00 96.50 886 TYR A N 1
ATOM 6924 C CA . TYR A 1 886 ? -1.748 1.646 13.041 1.00 96.50 886 TYR A CA 1
ATOM 6925 C C . TYR A 1 886 ? -2.011 0.485 14.014 1.00 96.50 886 TYR A C 1
ATOM 6927 O O . TYR A 1 886 ? -2.113 -0.668 13.594 1.00 96.50 886 TYR A O 1
ATOM 6935 N N . GLY A 1 887 ? -2.148 0.786 15.305 1.00 95.19 887 GLY A N 1
ATOM 6936 C CA . GLY A 1 887 ? -2.392 -0.179 16.377 1.00 95.19 887 GLY A CA 1
ATOM 6937 C C . GLY A 1 887 ? -3.647 0.124 17.206 1.00 95.19 887 GLY A C 1
ATOM 6938 O O . GLY A 1 887 ? -4.278 1.169 17.028 1.00 95.19 887 GLY A O 1
ATOM 6939 N N . PRO A 1 888 ? -4.020 -0.778 18.136 1.00 94.81 888 PRO A N 1
ATOM 6940 C CA . PRO A 1 888 ? -5.215 -0.617 18.962 1.00 94.81 888 PRO A CA 1
ATOM 6941 C C . PRO A 1 888 ? -5.153 0.624 19.857 1.00 94.81 888 PRO A C 1
ATOM 6943 O O . PRO A 1 888 ? -4.080 1.009 20.334 1.00 94.81 888 PRO A O 1
ATOM 6946 N N . GLY A 1 889 ? -6.308 1.236 20.107 1.00 95.12 889 GLY A N 1
ATOM 6947 C CA . GLY A 1 889 ? -6.430 2.439 20.932 1.00 95.12 889 GLY A CA 1
ATOM 6948 C C . GLY A 1 889 ? -5.852 3.682 20.260 1.00 95.12 889 GLY A C 1
ATOM 6949 O O . GLY A 1 889 ? -5.320 4.563 20.935 1.00 95.12 889 GLY A O 1
ATOM 6950 N N . CYS A 1 890 ? -5.905 3.720 18.928 1.00 95.56 890 CYS A N 1
ATOM 6951 C CA . CYS A 1 890 ? -5.305 4.742 18.078 1.00 95.56 890 CYS A CA 1
ATOM 6952 C C . CYS A 1 890 ? -3.801 4.931 18.302 1.00 95.56 890 CYS A C 1
ATOM 6954 O O . CYS A 1 890 ? -3.269 6.032 18.106 1.00 95.56 890 CYS A O 1
ATOM 6956 N N . SER A 1 891 ? -3.121 3.874 18.746 1.00 95.19 891 SER A N 1
ATOM 6957 C CA . SER A 1 891 ? -1.668 3.853 18.842 1.00 95.19 891 SER A CA 1
ATOM 6958 C C . SER A 1 891 ? -1.044 3.766 17.450 1.00 95.19 891 SER A C 1
ATOM 6960 O O . SER A 1 891 ? -1.654 3.275 16.501 1.00 95.19 891 SER A O 1
ATOM 6962 N N . ILE A 1 892 ? 0.178 4.272 17.309 1.00 95.62 892 ILE A N 1
ATOM 6963 C CA . ILE A 1 892 ? 0.942 4.169 16.063 1.00 95.62 892 ILE A CA 1
ATOM 6964 C C . ILE A 1 892 ? 2.308 3.597 16.412 1.00 95.62 892 ILE A C 1
ATOM 6966 O O . ILE A 1 892 ? 3.090 4.222 17.135 1.00 95.62 892 ILE A O 1
ATOM 6970 N N . MET A 1 893 ? 2.572 2.395 15.912 1.00 95.44 893 MET A N 1
ATOM 6971 C CA . MET A 1 893 ? 3.852 1.716 16.048 1.00 95.44 893 MET A CA 1
ATOM 6972 C C . MET A 1 893 ? 4.896 2.406 15.180 1.00 95.44 893 MET A C 1
ATOM 6974 O O . MET A 1 893 ? 4.605 2.818 14.060 1.00 95.44 893 MET A O 1
ATOM 6978 N N . ILE A 1 894 ? 6.116 2.512 15.697 1.00 93.56 894 ILE A N 1
ATOM 6979 C CA . ILE A 1 894 ? 7.250 3.126 15.014 1.00 93.56 894 ILE A CA 1
ATOM 6980 C C . ILE A 1 894 ? 8.311 2.055 14.783 1.00 93.56 894 ILE A C 1
ATOM 6982 O O . ILE A 1 894 ? 8.894 1.527 15.734 1.00 93.56 894 ILE A O 1
ATOM 6986 N N . VAL A 1 895 ? 8.601 1.775 13.512 1.00 92.06 895 VAL A N 1
ATOM 6987 C CA . VAL A 1 895 ? 9.654 0.838 13.117 1.00 92.06 895 VAL A CA 1
ATOM 6988 C C . VAL A 1 895 ? 10.903 1.629 12.746 1.00 92.06 895 VAL A C 1
ATOM 6990 O O . VAL A 1 895 ? 10.996 2.260 11.687 1.00 92.06 895 VAL A O 1
ATOM 6993 N N . SER A 1 896 ? 11.870 1.631 13.665 1.00 87.31 896 SER A N 1
ATOM 6994 C CA . SER A 1 896 ? 13.099 2.401 13.509 1.00 87.31 896 SER A CA 1
ATOM 6995 C C . SER A 1 896 ? 14.196 1.609 12.806 1.00 87.31 896 SER A C 1
ATOM 6997 O O . SER A 1 896 ? 14.469 0.457 13.146 1.00 87.31 896 SER A O 1
ATOM 6999 N N . PHE A 1 897 ? 14.881 2.258 11.864 1.00 85.12 897 PHE A N 1
ATOM 7000 C CA . PHE A 1 897 ? 16.046 1.684 11.201 1.00 85.12 897 PHE A CA 1
ATOM 7001 C C . PHE A 1 897 ? 17.305 1.814 12.050 1.00 85.12 897 PHE A C 1
ATOM 7003 O O . PHE A 1 897 ? 18.101 0.890 12.116 1.00 85.12 897 PHE A O 1
ATOM 7010 N N . ASP A 1 898 ? 17.564 2.961 12.671 1.00 78.25 898 ASP A N 1
ATOM 7011 C CA . ASP A 1 898 ? 18.866 3.196 13.308 1.00 78.25 898 ASP A CA 1
ATOM 7012 C C . ASP A 1 898 ? 18.850 3.127 14.829 1.00 78.25 898 ASP A C 1
ATOM 7014 O O . ASP A 1 898 ? 19.918 2.997 15.435 1.00 78.25 898 ASP A O 1
ATOM 7018 N N . LYS A 1 899 ? 17.669 3.213 15.440 1.00 78.56 899 LYS A N 1
ATOM 7019 C CA . LYS A 1 899 ? 17.536 3.077 16.879 1.00 78.56 899 LYS A CA 1
ATOM 7020 C C . LYS A 1 899 ? 17.422 1.613 17.256 1.00 78.56 899 LYS A C 1
ATOM 7022 O O . LYS A 1 899 ? 16.738 0.825 16.612 1.00 78.56 899 LYS A O 1
ATOM 7027 N N . ASP A 1 900 ? 18.090 1.284 18.348 1.00 80.31 900 ASP A N 1
ATOM 7028 C CA . ASP A 1 900 ? 18.049 -0.037 18.951 1.00 80.31 900 ASP A CA 1
ATOM 7029 C C . ASP A 1 900 ? 16.788 -0.226 19.803 1.00 80.31 900 ASP A C 1
ATOM 7031 O O . ASP A 1 900 ? 16.879 -0.535 20.991 1.00 80.31 900 ASP A O 1
ATOM 7035 N N . GLU A 1 901 ? 15.619 0.085 19.242 1.00 85.88 901 GLU A N 1
ATOM 7036 C CA . GLU A 1 901 ? 14.373 0.128 19.995 1.00 85.88 901 GLU A CA 1
ATOM 7037 C C . GLU A 1 901 ? 13.134 -0.201 19.160 1.00 85.88 901 GLU A C 1
ATOM 7039 O O . GLU A 1 901 ? 13.091 0.040 17.954 1.00 85.88 901 GLU A O 1
ATOM 7044 N N . LEU A 1 902 ? 12.104 -0.704 19.842 1.00 89.19 902 LEU A N 1
ATOM 7045 C CA . LEU A 1 902 ? 10.724 -0.679 19.361 1.00 89.19 902 LEU A CA 1
ATOM 7046 C C . LEU A 1 902 ? 9.990 0.409 20.141 1.00 89.19 902 LEU A C 1
ATOM 7048 O O . LEU A 1 902 ? 10.039 0.408 21.373 1.00 89.19 902 LEU A O 1
ATOM 7052 N N . ALA A 1 903 ? 9.311 1.316 19.446 1.00 92.75 903 ALA A N 1
ATOM 7053 C CA . ALA A 1 903 ? 8.595 2.425 20.063 1.00 92.75 903 ALA A CA 1
ATOM 7054 C C . ALA A 1 903 ? 7.184 2.572 19.484 1.00 92.75 903 ALA A C 1
ATOM 7056 O O . ALA A 1 903 ? 6.884 2.060 18.406 1.00 92.75 903 ALA A O 1
ATOM 7057 N N . LEU A 1 904 ? 6.326 3.297 20.197 1.00 94.00 904 LEU A N 1
ATOM 7058 C CA . LEU A 1 904 ? 5.032 3.744 19.688 1.00 94.00 904 LEU A CA 1
ATOM 7059 C C . LEU A 1 904 ? 4.714 5.164 20.151 1.00 94.00 904 LEU A C 1
ATOM 7061 O O . LEU A 1 904 ? 5.365 5.701 21.048 1.00 94.00 904 LEU A O 1
ATOM 7065 N N . ILE A 1 905 ? 3.663 5.740 19.585 1.00 93.88 905 ILE A N 1
ATOM 7066 C CA . ILE A 1 905 ? 2.984 6.915 20.132 1.00 93.88 905 ILE A CA 1
ATOM 7067 C C . ILE A 1 905 ? 1.523 6.588 20.417 1.00 93.88 905 ILE A C 1
ATOM 7069 O O . ILE A 1 905 ? 0.886 5.834 19.680 1.00 93.88 905 ILE A O 1
ATOM 7073 N N . THR A 1 906 ? 0.987 7.189 21.471 1.00 94.06 906 THR A N 1
ATOM 7074 C CA . THR A 1 906 ? -0.431 7.117 21.832 1.00 94.06 906 THR A CA 1
ATOM 7075 C C . THR A 1 906 ? -1.047 8.511 21.815 1.00 94.06 906 THR A C 1
ATOM 7077 O O . THR A 1 906 ? -0.318 9.502 21.955 1.00 94.06 906 THR A O 1
ATOM 7080 N N . PRO A 1 907 ? -2.377 8.613 21.672 1.00 93.56 907 PRO A N 1
ATOM 7081 C CA . PRO A 1 907 ? -3.093 9.854 21.932 1.00 93.56 907 PRO A CA 1
ATOM 7082 C C . PRO A 1 907 ? -2.714 10.482 23.282 1.00 93.56 907 PRO A C 1
ATOM 7084 O O . PRO A 1 907 ? -2.434 9.774 24.251 1.00 93.56 907 PRO A O 1
ATOM 7087 N N . ASP A 1 908 ? -2.712 11.811 23.344 1.00 92.19 908 ASP A N 1
ATOM 7088 C CA . ASP A 1 908 ? -2.591 12.556 24.596 1.00 92.19 908 ASP A CA 1
ATOM 7089 C C . ASP A 1 908 ? -3.882 12.439 25.423 1.00 92.19 908 ASP A C 1
ATOM 7091 O O . ASP A 1 908 ? -4.986 12.641 24.910 1.00 92.19 908 ASP A O 1
ATOM 7095 N N . GLU A 1 909 ? -3.740 12.130 26.711 1.00 90.44 909 GLU A N 1
ATOM 7096 C CA . GLU A 1 909 ? -4.879 11.822 27.583 1.00 90.44 909 GLU A CA 1
ATOM 7097 C C . GLU A 1 909 ? -5.772 13.043 27.845 1.00 90.44 909 GLU A C 1
ATOM 7099 O O . GLU A 1 909 ? -6.997 12.919 27.841 1.00 90.44 909 GLU A O 1
ATOM 7104 N N . GLU A 1 910 ? -5.188 14.236 28.017 1.00 89.69 910 GLU A N 1
ATOM 7105 C CA . GLU A 1 910 ? -5.959 15.471 28.225 1.00 89.69 910 GLU A CA 1
ATOM 7106 C C . GLU A 1 910 ? -6.742 15.855 26.964 1.00 89.69 910 GLU A C 1
ATOM 7108 O O . GLU A 1 910 ? -7.891 16.307 27.038 1.00 89.69 910 GLU A O 1
ATOM 7113 N N . ALA A 1 911 ? -6.130 15.661 25.792 1.00 89.38 911 ALA A N 1
ATOM 7114 C CA . ALA A 1 911 ? -6.795 15.844 24.514 1.00 89.38 911 ALA A CA 1
ATOM 7115 C C . ALA A 1 911 ? -7.985 14.889 24.360 1.00 89.38 911 ALA A C 1
ATOM 7117 O O . ALA A 1 911 ? -9.079 15.353 24.034 1.00 89.38 911 ALA A O 1
ATOM 7118 N N . LEU A 1 912 ? -7.815 13.593 24.644 1.00 90.88 912 LEU A N 1
ATOM 7119 C CA . LEU A 1 912 ? -8.917 12.626 24.616 1.00 90.88 912 LEU A CA 1
ATOM 7120 C C . LEU A 1 912 ? -10.046 13.020 25.576 1.00 90.88 912 LEU A C 1
ATOM 7122 O O . LEU A 1 912 ? -11.196 13.124 25.146 1.00 90.88 912 LEU A O 1
ATOM 7126 N N . ASP A 1 913 ? -9.728 13.333 26.833 1.00 89.44 913 ASP A N 1
ATOM 7127 C CA . ASP A 1 913 ? -10.725 13.676 27.854 1.00 89.44 913 ASP A CA 1
ATOM 7128 C C . ASP A 1 913 ? -11.580 14.895 27.449 1.00 89.44 913 ASP A C 1
ATOM 7130 O O . ASP A 1 913 ? -12.790 14.940 27.712 1.00 89.44 913 ASP A O 1
ATOM 7134 N N . SER A 1 914 ? -10.974 15.874 26.766 1.00 86.06 914 SER A N 1
ATOM 7135 C CA . SER A 1 914 ? -11.660 17.055 26.220 1.00 86.06 914 SER A CA 1
ATOM 7136 C C . SER A 1 914 ? -12.726 16.690 25.183 1.00 86.06 914 SER A C 1
ATOM 7138 O O . SER A 1 914 ? -13.810 17.282 25.180 1.00 86.06 914 SER A O 1
ATOM 7140 N N . PHE A 1 915 ? -12.448 15.713 24.315 1.00 85.56 915 PHE A N 1
ATOM 7141 C CA . PHE A 1 915 ? -13.405 15.236 23.312 1.00 85.56 915 PHE A CA 1
ATOM 7142 C C . PHE A 1 915 ? -14.497 14.379 23.929 1.00 85.56 915 PHE A C 1
ATOM 7144 O O . PHE A 1 915 ? -15.682 14.602 23.699 1.00 85.56 915 PHE A O 1
ATOM 7151 N N . GLU A 1 916 ? -14.114 13.429 24.767 1.00 87.81 916 GLU A N 1
ATOM 7152 C CA . GLU A 1 916 ? -15.043 12.457 25.336 1.00 87.81 916 GLU A CA 1
ATOM 7153 C C . GLU A 1 916 ? -16.062 13.112 26.265 1.00 87.81 916 GLU A C 1
ATOM 7155 O O . GLU A 1 916 ? -17.241 12.759 26.247 1.00 87.81 916 GLU A O 1
ATOM 7160 N N . THR A 1 917 ? -15.633 14.118 27.032 1.00 83.25 917 THR A N 1
ATOM 7161 C CA . THR A 1 917 ? -16.530 14.901 27.891 1.00 83.25 917 THR A CA 1
ATOM 7162 C C . THR A 1 917 ? -17.609 15.623 27.084 1.00 83.25 917 THR A C 1
ATOM 7164 O O . THR A 1 917 ? -18.724 15.781 27.582 1.00 83.25 917 THR A O 1
ATOM 7167 N N . LYS A 1 918 ? -17.295 16.055 25.856 1.00 77.31 918 LYS A N 1
ATOM 7168 C CA . LYS A 1 918 ? -18.234 16.753 24.968 1.00 77.31 918 LYS A CA 1
ATOM 7169 C C . LYS A 1 918 ? -19.182 15.791 24.253 1.00 77.31 918 LYS A C 1
ATOM 7171 O O . LYS A 1 918 ? -20.367 16.088 24.171 1.00 77.31 918 LYS A O 1
ATOM 7176 N N . GLU A 1 919 ? -18.664 14.667 23.763 1.00 75.25 919 GLU A N 1
ATOM 7177 C CA . GLU A 1 919 ? -19.397 13.762 22.865 1.00 75.25 919 GLU A CA 1
ATOM 7178 C C . GLU A 1 919 ? -20.182 12.666 23.600 1.00 75.25 919 GLU A C 1
ATOM 7180 O O . GLU A 1 919 ? -21.319 12.366 23.243 1.00 75.25 919 GLU A O 1
ATOM 7185 N N . VAL A 1 920 ? -19.592 12.058 24.636 1.00 74.31 920 VAL A N 1
ATOM 7186 C CA . VAL A 1 920 ? -20.141 10.850 25.291 1.00 74.31 920 VAL A CA 1
ATOM 7187 C C . VAL A 1 920 ? -20.498 11.106 26.760 1.00 74.31 920 VAL A C 1
ATOM 7189 O O . VAL A 1 920 ? -21.383 10.460 27.321 1.00 74.31 920 VAL A O 1
ATOM 7192 N N . GLY A 1 921 ? -19.845 12.087 27.385 1.00 74.81 921 GLY A N 1
ATOM 7193 C CA . GLY A 1 921 ? -20.023 12.457 28.784 1.00 74.81 921 GLY A CA 1
ATOM 7194 C C . GLY A 1 921 ? -18.866 11.983 29.665 1.00 74.81 921 GLY A C 1
ATOM 7195 O O . GLY A 1 921 ? -18.312 10.896 29.494 1.00 74.81 921 GLY A O 1
ATOM 7196 N N . ALA A 1 922 ? -18.490 12.825 30.632 1.00 77.06 922 ALA A N 1
ATOM 7197 C CA . ALA A 1 922 ? -17.315 12.606 31.473 1.00 77.06 922 ALA A CA 1
ATOM 7198 C C . ALA A 1 922 ? -17.335 11.232 32.169 1.00 77.06 922 ALA A C 1
ATOM 7200 O O . ALA A 1 922 ? -18.293 10.870 32.856 1.00 77.06 922 ALA A O 1
ATOM 7201 N N . GLY A 1 923 ? -16.243 10.479 32.014 1.00 81.56 923 GLY A N 1
ATOM 7202 C CA . GLY A 1 923 ? -16.056 9.174 32.647 1.00 81.56 923 GLY A CA 1
ATOM 7203 C C . GLY A 1 923 ? -16.810 8.011 31.990 1.00 81.56 923 GLY A C 1
ATOM 7204 O O . GLY A 1 923 ? -16.817 6.919 32.560 1.00 81.56 923 GLY A O 1
ATOM 7205 N N . ALA A 1 924 ? -17.451 8.195 30.829 1.00 86.94 924 ALA A N 1
ATOM 7206 C CA . ALA A 1 924 ? -18.020 7.099 30.038 1.00 86.94 924 ALA A CA 1
ATOM 7207 C C . ALA A 1 924 ? -16.929 6.122 29.554 1.00 86.94 924 ALA A C 1
ATOM 7209 O O . ALA A 1 924 ? -15.807 6.542 29.274 1.00 86.94 924 ALA A O 1
ATOM 7210 N N . ALA A 1 925 ? -17.242 4.825 29.475 1.00 93.12 925 ALA A N 1
ATOM 7211 C CA . ALA A 1 925 ? -16.369 3.873 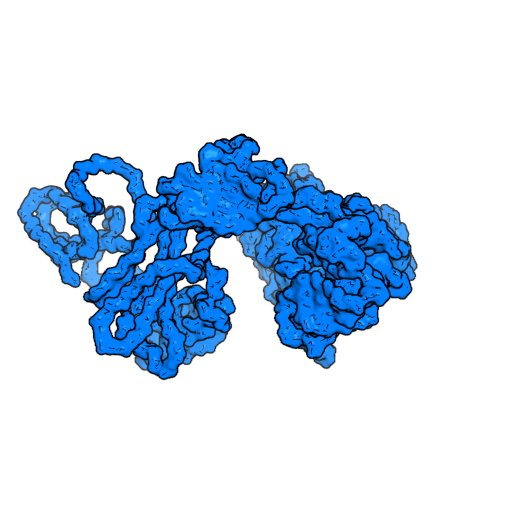28.790 1.00 93.12 925 ALA A CA 1
ATOM 7212 C C . ALA A 1 925 ? -16.461 4.139 27.282 1.00 93.12 925 ALA A C 1
ATOM 7214 O O . ALA A 1 925 ? -17.561 4.339 26.766 1.00 93.12 925 ALA A O 1
ATOM 7215 N N . VAL A 1 926 ? -15.320 4.192 26.596 1.00 93.56 926 VAL A N 1
ATOM 7216 C CA . VAL A 1 926 ? -15.256 4.551 25.172 1.00 93.56 926 VAL A CA 1
ATOM 7217 C C . VAL A 1 926 ? -14.432 3.508 24.438 1.00 93.56 926 VAL A C 1
ATOM 7219 O O . VAL A 1 926 ? -13.392 3.080 24.932 1.00 93.56 926 VAL A O 1
ATOM 7222 N N . ILE A 1 927 ? -14.915 3.104 23.269 1.00 96.06 927 ILE A N 1
ATOM 7223 C CA . ILE A 1 927 ? -14.206 2.255 22.310 1.00 96.06 927 ILE A CA 1
ATOM 7224 C C . ILE A 1 927 ? -13.797 3.133 21.127 1.00 96.06 927 ILE A C 1
ATOM 7226 O O . ILE A 1 927 ? -14.559 4.019 20.740 1.00 96.06 927 ILE A O 1
ATOM 7230 N N . TYR A 1 928 ? -12.606 2.914 20.580 1.00 96.19 928 TYR A N 1
ATOM 7231 C CA . TYR A 1 928 ? -12.051 3.737 19.506 1.00 96.19 928 TYR A CA 1
ATOM 7232 C C . TYR A 1 928 ? -11.889 2.980 18.195 1.00 96.19 928 TYR A C 1
ATOM 7234 O O . TYR A 1 928 ? -12.144 3.551 17.137 1.00 96.19 928 TYR A O 1
ATOM 7242 N N . ASP A 1 929 ? -11.456 1.725 18.258 1.00 97.50 929 ASP A N 1
ATOM 7243 C CA . ASP A 1 929 ? -11.126 0.903 17.097 1.00 97.50 929 ASP A CA 1
ATOM 7244 C C . ASP A 1 929 ? -11.253 -0.593 17.399 1.00 97.50 929 ASP A C 1
ATOM 7246 O O . ASP A 1 929 ? -11.497 -1.004 18.535 1.00 97.50 929 ASP A O 1
ATOM 7250 N N . ILE A 1 930 ? -11.088 -1.400 16.352 1.00 97.69 930 ILE A N 1
ATOM 7251 C CA . ILE A 1 930 ? -10.985 -2.855 16.413 1.00 97.69 930 ILE A CA 1
ATOM 7252 C C . ILE A 1 930 ? -9.859 -3.328 15.484 1.00 97.69 930 ILE A C 1
ATOM 7254 O O . ILE A 1 930 ? -9.718 -2.836 14.361 1.00 97.69 930 ILE A O 1
ATOM 7258 N N . LEU A 1 931 ? -9.039 -4.265 15.960 1.00 96.12 931 LEU A N 1
ATOM 7259 C CA . LEU A 1 931 ? -8.030 -4.973 15.174 1.00 96.12 931 LEU A CA 1
ATOM 7260 C C . LEU A 1 931 ? -8.239 -6.500 15.262 1.00 96.12 931 LEU A C 1
ATOM 7262 O O . LEU A 1 931 ? -8.624 -6.977 16.328 1.00 96.12 931 LEU A O 1
ATOM 7266 N N . PRO A 1 932 ? -7.940 -7.260 14.189 1.00 95.94 932 PRO A N 1
ATOM 7267 C CA . PRO A 1 932 ? -7.839 -6.748 12.825 1.00 95.94 932 PRO A CA 1
ATOM 7268 C C . PRO A 1 932 ? -9.178 -6.117 12.401 1.00 95.94 932 PRO A C 1
ATOM 7270 O O . PRO A 1 932 ? -10.233 -6.427 12.948 1.00 95.94 932 PRO A O 1
ATOM 7273 N N . TRP A 1 933 ? -9.144 -5.198 11.436 1.00 95.94 933 TRP A N 1
ATOM 7274 C CA . TRP A 1 933 ? -10.363 -4.548 10.931 1.00 95.94 933 TRP A CA 1
ATOM 7275 C C . TRP A 1 933 ? -11.138 -5.439 9.950 1.00 95.94 933 TRP A C 1
ATOM 7277 O O . TRP A 1 933 ? -12.242 -5.101 9.529 1.00 95.94 933 TRP A O 1
ATOM 7287 N N . ARG A 1 934 ? -10.569 -6.588 9.579 1.00 95.06 934 ARG A N 1
ATOM 7288 C CA . ARG A 1 934 ? -11.203 -7.601 8.741 1.00 95.06 934 ARG A CA 1
ATOM 7289 C C . ARG A 1 934 ? -10.724 -8.998 9.116 1.00 95.06 934 ARG A C 1
ATOM 7291 O O . ARG A 1 934 ? -9.576 -9.150 9.528 1.00 95.06 934 ARG A O 1
ATOM 7298 N N . ALA A 1 935 ? -11.588 -9.995 8.963 1.00 93.69 935 ALA A N 1
ATOM 7299 C CA . ALA A 1 935 ? -11.250 -11.399 9.196 1.00 93.69 935 ALA A CA 1
ATOM 7300 C C . ALA A 1 935 ? -12.135 -12.333 8.349 1.00 93.69 935 ALA A C 1
ATOM 7302 O O . ALA A 1 935 ? -13.260 -11.951 8.000 1.00 93.69 935 ALA A O 1
ATOM 7303 N N . PRO A 1 936 ? -11.676 -13.555 8.034 1.00 91.56 936 PRO A N 1
ATOM 7304 C CA . PRO A 1 936 ? -12.470 -14.522 7.288 1.00 91.56 936 PRO A CA 1
ATOM 7305 C C . PRO A 1 936 ? -13.604 -15.057 8.162 1.00 91.56 936 PRO A C 1
ATOM 7307 O O . PRO A 1 936 ? -13.403 -15.397 9.328 1.00 91.56 936 PRO A O 1
ATOM 7310 N N . ARG A 1 937 ? -14.817 -15.139 7.613 1.00 89.56 937 ARG A N 1
ATOM 7311 C CA . ARG A 1 937 ? -15.988 -15.610 8.372 1.00 89.56 937 ARG A CA 1
ATOM 7312 C C . ARG A 1 937 ? -15.980 -17.121 8.607 1.00 89.56 937 ARG A C 1
ATOM 7314 O O . ARG A 1 937 ? -16.699 -17.593 9.483 1.00 89.56 937 ARG A O 1
ATOM 7321 N N . GLU A 1 938 ? -15.204 -17.858 7.817 1.00 88.00 938 GLU A N 1
ATOM 7322 C CA . GLU A 1 938 ? -15.069 -19.315 7.847 1.00 88.00 938 GLU A CA 1
ATOM 7323 C C . GLU A 1 938 ? -14.214 -19.821 9.020 1.00 88.00 938 GLU A C 1
ATOM 7325 O O . GLU A 1 938 ? -14.273 -21.013 9.324 1.00 88.00 938 GLU A O 1
ATOM 7330 N N . TYR A 1 939 ? -13.471 -18.937 9.704 1.00 90.81 939 TYR A N 1
ATOM 7331 C CA . TYR A 1 939 ? -12.606 -19.270 10.843 1.00 90.81 939 TYR A CA 1
ATOM 7332 C C . TYR A 1 939 ? -12.969 -18.493 12.110 1.00 90.81 939 TYR A C 1
ATOM 7334 O O . TYR A 1 939 ? -13.687 -17.493 12.077 1.00 90.81 939 TYR A O 1
ATOM 7342 N N . ASP A 1 940 ? -12.513 -19.002 13.256 1.00 92.69 940 ASP A N 1
ATOM 7343 C CA . ASP A 1 940 ? -12.648 -18.272 14.509 1.00 92.69 940 ASP A CA 1
ATOM 7344 C C . ASP A 1 940 ? -11.750 -17.037 14.406 1.00 92.69 940 ASP A C 1
ATOM 7346 O O . ASP A 1 940 ? -10.560 -17.157 14.123 1.00 92.69 940 ASP A O 1
ATOM 7350 N N . ALA A 1 941 ? -12.323 -15.853 14.611 1.00 92.56 941 ALA A N 1
ATOM 7351 C CA . ALA A 1 941 ? -11.639 -14.584 14.391 1.00 92.56 941 ALA A CA 1
ATOM 7352 C C . ALA A 1 941 ? -11.337 -13.895 15.729 1.00 92.56 941 ALA A C 1
ATOM 7354 O O . ALA A 1 941 ? -12.255 -13.339 16.347 1.00 92.56 941 ALA A O 1
ATOM 7355 N N . PRO A 1 942 ? -10.078 -13.928 16.207 1.00 96.12 942 PRO A N 1
ATOM 7356 C CA . PRO A 1 942 ? -9.644 -13.116 17.331 1.00 96.12 942 PRO A CA 1
ATOM 7357 C C . PRO A 1 942 ? -9.806 -11.630 17.021 1.00 96.12 942 PRO A C 1
ATOM 7359 O O . PRO A 1 942 ? -9.647 -11.197 15.881 1.00 96.12 942 PRO A O 1
ATOM 7362 N N . PHE A 1 943 ? -10.090 -10.840 18.049 1.00 96.94 943 PHE A N 1
ATOM 7363 C CA . PHE A 1 943 ? -10.117 -9.390 17.943 1.00 96.94 943 PHE A CA 1
ATOM 7364 C C . PHE A 1 943 ? -9.597 -8.718 19.214 1.00 96.94 943 PHE A C 1
ATOM 7366 O O . PHE A 1 943 ? -9.700 -9.256 20.322 1.00 96.94 943 PHE A O 1
ATOM 7373 N N . THR A 1 944 ? -9.122 -7.490 19.036 1.00 97.81 944 THR A N 1
ATOM 7374 C CA . THR A 1 944 ? -8.779 -6.531 20.084 1.00 97.81 944 THR A CA 1
ATOM 7375 C C . THR A 1 944 ? -9.511 -5.227 19.794 1.00 97.81 944 THR A C 1
ATOM 7377 O O . THR A 1 944 ? -9.268 -4.594 18.770 1.00 97.81 944 THR A O 1
ATOM 7380 N N . ILE A 1 945 ? -10.396 -4.807 20.694 1.00 98.25 945 ILE A N 1
ATOM 7381 C CA . ILE A 1 945 ? -11.017 -3.479 20.682 1.00 98.25 945 ILE A CA 1
ATOM 7382 C C . ILE A 1 945 ? -10.187 -2.569 21.580 1.00 98.25 945 ILE A C 1
ATOM 7384 O O . ILE A 1 945 ? -10.060 -2.834 22.780 1.00 98.25 945 ILE A O 1
ATOM 7388 N N . GLY A 1 946 ? -9.633 -1.500 21.014 1.00 97.00 946 GLY A N 1
ATOM 7389 C CA . GLY A 1 946 ? -8.944 -0.463 21.769 1.00 97.00 946 GLY A CA 1
ATOM 7390 C C . GLY A 1 946 ? -9.916 0.594 22.284 1.00 97.00 946 GLY A C 1
ATOM 7391 O O . GLY A 1 946 ? -10.858 0.990 21.599 1.00 97.00 946 GLY A O 1
ATOM 7392 N N . GLY A 1 947 ? -9.692 1.078 23.500 1.00 94.69 947 GLY A N 1
ATOM 7393 C CA . GLY A 1 947 ? -10.484 2.142 24.105 1.00 94.69 947 GLY A CA 1
ATOM 7394 C C . GLY A 1 947 ? -9.946 2.559 25.466 1.00 94.69 947 GLY A C 1
ATOM 7395 O O . GLY A 1 947 ? -8.755 2.402 25.735 1.00 94.69 947 GLY A O 1
ATOM 7396 N N . ARG A 1 948 ? -10.806 3.125 26.319 1.00 93.00 948 ARG A N 1
ATOM 7397 C CA . ARG A 1 948 ? -10.452 3.568 27.677 1.00 93.00 948 ARG A CA 1
ATOM 7398 C C . ARG A 1 948 ? -11.618 3.406 28.654 1.00 93.00 948 ARG A C 1
ATOM 7400 O O . ARG A 1 948 ? -12.793 3.506 28.289 1.00 93.00 948 ARG A O 1
ATOM 7407 N N . ARG A 1 949 ? -11.260 3.273 29.937 1.00 93.00 949 ARG A N 1
ATOM 7408 C CA . ARG A 1 949 ? -12.158 3.231 31.109 1.00 93.00 949 ARG A CA 1
ATOM 7409 C C . ARG A 1 949 ? -13.064 1.998 31.158 1.00 93.00 949 ARG A C 1
ATOM 7411 O O . ARG A 1 949 ? -14.200 2.076 31.629 1.00 93.00 949 ARG A O 1
ATOM 7418 N N . PHE A 1 950 ? -12.540 0.844 30.758 1.00 94.88 950 PHE A N 1
ATOM 7419 C CA . PHE A 1 950 ? -13.188 -0.457 30.959 1.00 94.88 950 PHE A CA 1
ATOM 7420 C C . PHE A 1 950 ? -12.978 -0.955 32.402 1.00 94.88 950 PHE A C 1
ATOM 7422 O O . PHE A 1 950 ? -12.357 -1.985 32.654 1.00 94.88 950 PHE A O 1
ATOM 7429 N N . THR A 1 951 ? -13.454 -0.182 33.381 1.00 92.94 951 THR A N 1
ATOM 7430 C CA . THR A 1 951 ? -13.196 -0.447 34.804 1.00 92.94 951 THR A CA 1
ATOM 7431 C C . THR A 1 951 ? -13.968 -1.669 35.312 1.00 92.94 951 THR A C 1
ATOM 7433 O O . THR A 1 951 ? -14.783 -2.268 34.614 1.00 92.94 951 THR A O 1
ATOM 7436 N N . ARG A 1 952 ? -13.778 -2.047 36.583 1.00 90.94 952 ARG A N 1
ATOM 7437 C CA . ARG A 1 952 ? -14.562 -3.132 37.204 1.00 90.94 952 ARG A CA 1
ATOM 7438 C C . ARG A 1 952 ? -16.064 -2.845 37.240 1.00 90.94 952 ARG A C 1
ATOM 7440 O O . ARG A 1 952 ? -16.856 -3.776 37.132 1.00 90.94 952 ARG A O 1
ATOM 7447 N N . GLU A 1 953 ? -16.445 -1.584 37.409 1.00 90.12 953 GLU A N 1
ATOM 7448 C CA . GLU A 1 953 ? -17.836 -1.120 37.420 1.00 90.12 953 GLU A CA 1
ATOM 7449 C C . GLU A 1 953 ? -18.423 -1.048 36.003 1.00 90.12 953 GLU A C 1
ATOM 7451 O O . GLU A 1 953 ? -19.627 -1.242 35.827 1.00 90.12 953 GLU A O 1
ATOM 7456 N N . LYS A 1 954 ? -17.562 -0.818 35.003 1.00 92.25 954 LYS A N 1
ATOM 7457 C CA . LYS A 1 954 ? -17.877 -0.767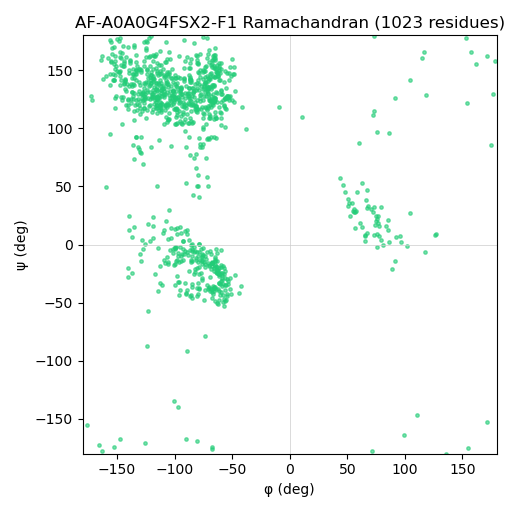 33.569 1.00 92.25 954 LYS A CA 1
ATOM 7458 C C . LYS A 1 954 ? -17.182 -1.899 32.825 1.00 92.25 954 LYS A C 1
ATOM 7460 O O . LYS A 1 954 ? -16.502 -1.692 31.824 1.00 92.25 954 LYS A O 1
ATOM 7465 N N . LYS A 1 955 ? -17.337 -3.113 33.345 1.00 95.81 955 LYS A N 1
ATOM 7466 C CA . LYS A 1 955 ? -16.793 -4.312 32.719 1.00 95.81 955 LYS A CA 1
ATOM 7467 C C . LYS A 1 955 ? -17.537 -4.556 31.399 1.00 95.81 955 LYS A C 1
ATOM 7469 O O . LYS A 1 955 ? -18.769 -4.504 31.417 1.00 95.81 955 LYS A O 1
ATOM 7474 N N . PRO A 1 956 ? -16.859 -4.885 30.286 1.00 97.31 956 PRO A N 1
ATOM 7475 C CA . PRO A 1 956 ? -17.538 -5.343 29.079 1.00 97.31 956 PRO A CA 1
ATOM 7476 C C . PRO A 1 956 ? -18.304 -6.638 29.387 1.00 97.31 956 PRO A C 1
ATOM 7478 O O . PRO A 1 956 ? -17.736 -7.641 29.828 1.00 97.31 956 PRO A O 1
ATOM 7481 N N . ALA A 1 957 ? -19.623 -6.575 29.234 1.00 97.00 957 ALA A N 1
ATOM 7482 C CA . ALA A 1 957 ? -20.555 -7.658 29.519 1.00 97.00 957 ALA A CA 1
ATOM 7483 C C . ALA A 1 957 ? -20.929 -8.439 28.253 1.00 97.00 957 ALA A C 1
ATOM 7485 O O . ALA A 1 957 ? -21.142 -9.644 28.341 1.00 97.00 957 ALA A O 1
ATOM 7486 N N . ALA A 1 958 ? -20.979 -7.770 27.098 1.00 97.50 958 ALA A N 1
ATOM 7487 C CA . ALA A 1 958 ? -21.155 -8.397 25.792 1.00 97.50 958 ALA A CA 1
ATOM 7488 C C . ALA A 1 958 ? -20.471 -7.569 24.695 1.00 97.50 958 ALA A C 1
ATOM 7490 O O . ALA A 1 958 ? -20.411 -6.341 24.790 1.00 97.50 958 ALA A O 1
ATOM 7491 N N . VAL A 1 959 ? -19.997 -8.244 23.649 1.00 98.12 959 VAL A N 1
ATOM 7492 C CA . VAL A 1 959 ? -19.510 -7.628 22.408 1.00 98.12 959 VAL A CA 1
ATOM 7493 C C . VAL A 1 959 ? -20.333 -8.188 21.256 1.00 98.12 959 VAL A C 1
ATOM 7495 O O . VAL A 1 959 ? -20.585 -9.394 21.206 1.00 98.12 959 VAL A O 1
ATOM 7498 N N . ARG A 1 960 ? -20.760 -7.326 20.333 1.00 95.75 960 ARG A N 1
ATOM 7499 C CA . ARG A 1 960 ? -21.429 -7.728 19.097 1.00 95.75 960 ARG A CA 1
ATOM 7500 C C . ARG A 1 960 ? -20.749 -7.112 17.886 1.00 95.75 960 ARG A C 1
ATOM 7502 O O . ARG A 1 960 ? -20.547 -5.906 17.849 1.00 95.75 960 ARG A O 1
ATOM 7509 N N . ILE A 1 961 ? -20.457 -7.923 16.876 1.00 94.81 961 ILE A N 1
ATOM 7510 C CA . ILE A 1 961 ? -19.813 -7.495 15.626 1.00 94.81 961 ILE A CA 1
ATOM 7511 C C . ILE A 1 961 ? -20.759 -7.816 14.472 1.00 94.81 961 ILE A C 1
ATOM 7513 O O . ILE A 1 961 ? -21.113 -8.971 14.247 1.00 94.81 961 ILE A O 1
ATOM 7517 N N . GLY A 1 962 ? -21.274 -6.790 13.794 1.00 89.62 962 GLY A N 1
ATOM 7518 C CA . GLY A 1 962 ? -22.333 -6.938 12.791 1.00 89.62 962 GLY A CA 1
ATOM 7519 C C . GLY A 1 962 ? -23.591 -7.621 13.331 1.00 89.62 962 GLY A C 1
ATOM 7520 O O . GLY A 1 962 ? -24.294 -8.309 12.591 1.00 89.62 962 GLY A O 1
ATOM 7521 N N . GLY A 1 963 ? -23.861 -7.491 14.633 1.00 88.12 963 GLY A N 1
ATOM 7522 C CA . GLY A 1 963 ? -24.948 -8.181 15.334 1.00 88.12 963 GLY A CA 1
ATOM 7523 C C . GLY A 1 963 ? -24.666 -9.646 15.699 1.00 88.12 963 GLY A C 1
ATOM 7524 O O . GLY A 1 963 ? -25.562 -10.302 16.221 1.00 88.12 963 GLY A O 1
ATOM 7525 N N . VAL A 1 964 ? -23.463 -10.166 15.433 1.00 89.81 964 VAL A N 1
ATOM 7526 C CA . VAL A 1 964 ? -22.996 -11.473 15.924 1.00 89.81 964 VAL A CA 1
ATOM 7527 C C . VAL A 1 964 ? -22.457 -11.317 17.338 1.00 89.81 964 VAL A C 1
ATOM 7529 O O . VAL A 1 964 ? -21.591 -10.476 17.554 1.00 89.81 964 VAL A O 1
ATOM 7532 N N . GLU A 1 965 ? -22.931 -12.118 18.290 1.00 92.94 965 GLU A N 1
ATOM 7533 C CA . GLU A 1 965 ? -22.378 -12.127 19.648 1.00 92.94 965 GLU A CA 1
ATOM 7534 C C . GLU A 1 965 ? -20.982 -12.763 19.661 1.00 92.94 965 GLU A C 1
ATOM 7536 O O . GLU A 1 965 ? -20.774 -13.849 19.116 1.00 92.94 965 GLU A O 1
ATOM 7541 N N . ALA A 1 966 ? -20.025 -12.064 20.268 1.00 95.38 966 ALA A N 1
ATOM 7542 C CA . ALA A 1 966 ? -18.631 -12.469 20.330 1.00 95.38 966 ALA A CA 1
ATOM 7543 C C . ALA A 1 966 ? -18.222 -12.838 21.763 1.00 95.38 966 ALA A C 1
ATOM 7545 O O . ALA A 1 966 ? -18.714 -12.272 22.743 1.00 95.38 966 ALA A O 1
ATOM 7546 N N . GLU A 1 967 ? -17.301 -13.792 21.893 1.00 96.38 967 GLU A N 1
ATOM 7547 C CA . GLU A 1 967 ? -16.802 -14.253 23.186 1.00 96.38 967 GLU A CA 1
ATOM 7548 C C . GLU A 1 967 ? -15.719 -13.305 23.703 1.00 96.38 967 GLU A C 1
ATOM 7550 O O . GLU A 1 967 ? -14.692 -13.118 23.055 1.00 96.38 967 GLU A O 1
ATOM 7555 N N . ILE A 1 968 ? -15.914 -12.742 24.896 1.00 97.62 968 ILE A N 1
ATOM 7556 C CA . ILE A 1 968 ? -14.894 -11.931 25.569 1.00 97.62 968 ILE A CA 1
ATOM 7557 C C . ILE A 1 968 ? -13.917 -12.870 26.284 1.00 97.62 968 ILE A C 1
ATOM 7559 O O . ILE A 1 968 ? -14.295 -13.570 27.223 1.00 97.62 968 ILE A O 1
ATOM 7563 N N . SER A 1 969 ? -12.653 -12.851 25.867 1.00 95.88 969 SER A N 1
ATOM 7564 C CA . SER A 1 969 ? -11.571 -13.641 26.468 1.00 95.88 969 SER A CA 1
ATOM 7565 C C . SER A 1 969 ? -10.930 -12.923 27.657 1.00 95.88 969 SER A C 1
ATOM 7567 O O . SER A 1 969 ? -10.697 -13.521 28.710 1.00 95.88 969 SER A O 1
ATOM 7569 N N . SER A 1 970 ? -10.669 -11.627 27.507 1.00 95.56 970 SER A N 1
ATOM 7570 C CA . SER A 1 970 ? -9.990 -10.790 28.500 1.00 95.56 970 SER A CA 1
ATOM 7571 C C . SER A 1 970 ? -10.339 -9.323 28.281 1.00 95.56 970 SER A C 1
ATOM 7573 O O . SER A 1 970 ? -10.803 -8.926 27.216 1.00 95.56 970 SER A O 1
ATOM 7575 N N . TYR A 1 971 ? -10.137 -8.509 29.312 1.00 95.81 971 TYR A N 1
ATOM 7576 C CA . TYR A 1 971 ? -10.157 -7.058 29.186 1.00 95.81 971 TYR A CA 1
ATOM 7577 C C . TYR A 1 971 ? -9.252 -6.438 30.254 1.00 95.81 971 TYR A C 1
ATOM 7579 O O . TYR A 1 971 ? -9.084 -7.006 31.340 1.00 95.81 971 TYR A O 1
ATOM 7587 N N . ASP A 1 972 ? -8.698 -5.277 29.941 1.00 93.75 972 ASP A N 1
ATOM 7588 C CA . ASP A 1 972 ? -8.045 -4.359 30.874 1.00 93.75 972 ASP A CA 1
ATOM 7589 C C . ASP A 1 972 ? -8.683 -2.972 30.737 1.00 93.75 972 ASP A C 1
ATOM 7591 O O . ASP A 1 972 ? -9.695 -2.837 30.058 1.00 93.75 972 ASP A O 1
ATOM 7595 N N . ASP A 1 973 ? -8.124 -1.936 31.364 1.00 92.81 973 ASP A N 1
ATOM 7596 C CA . ASP A 1 973 ? -8.704 -0.586 31.344 1.00 92.81 973 ASP A CA 1
ATOM 7597 C C . ASP A 1 973 ? -8.742 0.069 29.944 1.00 92.81 973 ASP A C 1
ATOM 7599 O O . ASP A 1 973 ? -9.431 1.078 29.758 1.00 92.81 973 ASP A O 1
ATOM 7603 N N . THR A 1 974 ? -8.013 -0.486 28.975 1.00 93.56 974 THR A N 1
ATOM 7604 C CA . THR A 1 974 ? -7.734 0.068 27.643 1.00 93.56 974 THR A CA 1
ATOM 7605 C C . THR A 1 974 ? -8.021 -0.882 26.473 1.00 93.56 974 THR A C 1
ATOM 7607 O O . THR A 1 974 ? -8.091 -0.437 25.324 1.00 93.56 974 THR A O 1
ATOM 7610 N N . ARG A 1 975 ? -8.203 -2.182 26.732 1.00 95.38 975 ARG A N 1
ATOM 7611 C CA . ARG A 1 975 ? -8.463 -3.201 25.706 1.00 95.38 975 ARG A CA 1
ATOM 7612 C C . ARG A 1 975 ? -9.560 -4.176 26.099 1.00 95.38 975 ARG A C 1
ATOM 7614 O O . ARG A 1 975 ? -9.685 -4.567 27.257 1.00 95.38 975 ARG A O 1
ATOM 7621 N N . ILE A 1 976 ? -10.303 -4.627 25.094 1.00 97.62 976 ILE A N 1
ATOM 7622 C CA . ILE A 1 976 ? -11.201 -5.781 25.172 1.00 97.62 976 ILE A CA 1
ATOM 7623 C C . ILE A 1 976 ? -10.734 -6.779 24.127 1.00 97.62 976 ILE A C 1
ATOM 7625 O O . ILE A 1 976 ? -10.627 -6.447 22.951 1.00 97.62 976 ILE A O 1
ATOM 7629 N N . GLU A 1 977 ? -10.477 -8.003 24.552 1.00 97.19 977 GLU A N 1
ATOM 7630 C CA . GLU A 1 977 ? -9.976 -9.065 23.697 1.00 97.19 977 GLU A CA 1
ATOM 7631 C C . GLU A 1 977 ? -11.008 -10.182 23.626 1.00 97.19 977 GLU A C 1
ATOM 7633 O O . GLU A 1 977 ? -11.607 -10.564 24.639 1.00 97.19 977 GLU A O 1
ATOM 7638 N N . GLY A 1 978 ? -11.203 -10.745 22.443 1.00 96.69 978 GLY A N 1
ATOM 7639 C CA . GLY A 1 978 ? -12.208 -11.775 22.254 1.00 96.69 978 GLY A CA 1
ATOM 7640 C C . GLY A 1 978 ? -12.076 -12.535 20.952 1.00 96.69 978 GLY A C 1
ATOM 7641 O O . GLY A 1 978 ? -11.087 -12.399 20.236 1.00 96.69 978 GLY A O 1
ATOM 7642 N N . ILE A 1 979 ? -13.072 -13.377 20.686 1.00 95.81 979 ILE A N 1
ATOM 7643 C CA . ILE A 1 979 ? -13.150 -14.222 19.495 1.00 95.81 979 ILE A CA 1
ATOM 7644 C C . ILE A 1 979 ? -14.579 -14.179 18.945 1.00 95.81 979 ILE A C 1
ATOM 7646 O O . ILE A 1 979 ? -15.547 -14.395 19.681 1.00 95.81 979 ILE A O 1
ATOM 7650 N N . VAL A 1 980 ? -14.725 -13.941 17.642 1.00 93.38 980 VAL A N 1
ATOM 7651 C CA . VAL A 1 980 ? -15.968 -14.202 16.904 1.00 93.38 980 VAL A CA 1
ATOM 7652 C C . VAL A 1 980 ? -15.939 -15.648 16.421 1.00 93.38 980 VAL A C 1
ATOM 7654 O O . VAL A 1 980 ? -15.025 -16.040 15.702 1.00 93.38 980 VAL A O 1
ATOM 7657 N N . ARG A 1 981 ? -16.923 -16.457 16.827 1.00 90.31 981 ARG A N 1
ATOM 7658 C CA . ARG A 1 981 ? -16.978 -17.885 16.474 1.00 90.31 981 ARG A CA 1
ATOM 7659 C C . ARG A 1 981 ? -17.632 -18.103 15.108 1.00 90.31 981 ARG A C 1
ATOM 7661 O O . ARG A 1 981 ? -18.730 -17.592 14.875 1.00 90.31 981 ARG A O 1
ATOM 7668 N N . THR A 1 982 ? -17.026 -18.955 14.284 1.00 79.62 982 THR A N 1
ATOM 7669 C CA . THR A 1 982 ? -17.491 -19.363 12.932 1.00 79.62 982 THR A CA 1
ATOM 7670 C C . THR A 1 982 ? -18.982 -19.676 12.817 1.00 79.62 982 THR A C 1
ATOM 7672 O O . THR A 1 982 ? -19.647 -19.271 11.869 1.00 79.62 982 THR A O 1
ATOM 7675 N N . GLY A 1 983 ? -19.549 -20.378 13.802 1.00 63.53 983 GLY A N 1
ATOM 7676 C CA . GLY A 1 983 ? -20.945 -20.831 13.776 1.00 63.53 983 GLY A CA 1
ATOM 7677 C C . GLY A 1 983 ? -22.008 -19.723 13.773 1.00 63.53 983 GLY A C 1
ATOM 7678 O O . GLY A 1 983 ? -23.192 -20.037 13.683 1.00 63.53 983 GLY A O 1
ATOM 7679 N N . HIS A 1 984 ? -21.615 -18.449 13.880 1.00 63.44 984 HIS A N 1
ATOM 7680 C CA . HIS A 1 984 ? -22.533 -17.315 14.005 1.00 63.44 984 HIS A CA 1
ATOM 7681 C C . HIS A 1 984 ? -22.381 -16.256 12.895 1.00 63.44 984 HIS A C 1
ATOM 7683 O O . HIS A 1 984 ? -23.071 -15.237 12.929 1.00 63.44 984 HIS A O 1
ATOM 7689 N N . THR A 1 985 ? -21.500 -16.473 11.911 1.00 68.44 985 THR A N 1
ATOM 7690 C CA . THR A 1 985 ? -21.132 -15.481 10.877 1.00 68.44 985 THR A CA 1
ATOM 7691 C C . THR A 1 985 ? -21.719 -15.775 9.488 1.00 68.44 985 THR A C 1
ATOM 7693 O O . THR A 1 985 ? -21.676 -14.904 8.619 1.00 68.44 985 THR A O 1
ATOM 7696 N N . GLY A 1 986 ? -22.304 -16.962 9.274 1.00 59.09 986 GLY A N 1
ATOM 7697 C CA . GLY A 1 986 ? -22.724 -17.459 7.951 1.00 59.09 986 GLY A CA 1
ATOM 7698 C C . GLY A 1 986 ? -23.735 -16.585 7.194 1.00 59.09 986 GLY A C 1
ATOM 7699 O O . GLY A 1 986 ? -23.667 -16.508 5.970 1.00 59.09 986 GLY A O 1
ATOM 7700 N N . ASP A 1 987 ? -24.605 -15.865 7.909 1.00 64.38 987 ASP A N 1
ATOM 7701 C CA . ASP A 1 987 ? -25.645 -15.005 7.318 1.00 64.38 987 ASP A CA 1
ATOM 7702 C C . ASP A 1 987 ? -25.203 -13.536 7.135 1.00 64.38 987 ASP A C 1
ATOM 7704 O O . ASP A 1 987 ? -26.014 -12.680 6.772 1.00 64.38 987 ASP A O 1
ATOM 7708 N N . LYS A 1 988 ? -23.944 -13.184 7.444 1.00 66.94 988 LYS A N 1
ATOM 7709 C CA . LYS A 1 988 ? -23.475 -11.789 7.386 1.00 66.94 988 LYS A CA 1
ATOM 7710 C C . LYS A 1 988 ? -22.979 -11.403 5.990 1.00 66.94 988 LYS A C 1
ATOM 7712 O O . LYS A 1 988 ? -22.335 -12.220 5.327 1.00 66.94 988 LYS A O 1
ATOM 7717 N N . PRO A 1 989 ? -23.251 -10.157 5.545 1.00 66.00 989 PRO A N 1
ATOM 7718 C CA . PRO A 1 989 ? -22.771 -9.673 4.260 1.00 66.00 989 PRO A CA 1
ATOM 7719 C C . PRO A 1 989 ? -21.243 -9.613 4.290 1.00 66.00 989 PRO A C 1
ATOM 7721 O O . PRO A 1 989 ? -20.656 -8.842 5.050 1.00 66.00 989 PRO A O 1
ATOM 7724 N N . ALA A 1 990 ? -20.605 -10.455 3.482 1.00 75.19 990 ALA A N 1
ATOM 7725 C CA . ALA A 1 990 ? -19.167 -10.397 3.277 1.00 75.19 990 ALA A CA 1
ATOM 7726 C C . ALA A 1 990 ? -18.789 -9.124 2.506 1.00 75.19 990 ALA A C 1
ATOM 7728 O O . ALA A 1 990 ? -19.602 -8.584 1.754 1.00 75.19 990 ALA A O 1
ATOM 7729 N N . LYS A 1 991 ? -17.549 -8.662 2.687 1.00 80.69 991 LYS A N 1
ATOM 7730 C CA . LYS A 1 991 ? -16.968 -7.488 2.010 1.00 80.69 991 LYS A CA 1
ATOM 7731 C C . LYS A 1 991 ? -17.688 -6.160 2.279 1.00 80.69 991 LYS A C 1
ATOM 7733 O O . LYS A 1 991 ? -17.497 -5.190 1.552 1.00 80.69 991 LYS A O 1
ATOM 7738 N N . LYS A 1 992 ? -18.486 -6.089 3.346 1.00 88.50 992 LYS A N 1
ATOM 7739 C CA . LYS A 1 992 ? -19.106 -4.852 3.826 1.00 88.50 992 LYS A CA 1
ATOM 7740 C C . LYS A 1 992 ? -18.657 -4.562 5.250 1.00 88.50 992 LYS A C 1
ATOM 7742 O O . LYS A 1 992 ? -18.584 -5.474 6.074 1.00 88.50 992 LYS A O 1
ATOM 7747 N N . LEU A 1 993 ? -18.376 -3.291 5.530 1.00 92.44 993 LEU A N 1
ATOM 7748 C CA . LEU A 1 993 ? -18.114 -2.839 6.889 1.00 92.44 993 LEU A CA 1
ATOM 7749 C C . LEU A 1 993 ? -19.387 -2.948 7.738 1.00 92.44 993 LEU A C 1
ATOM 7751 O O . LEU A 1 993 ? -20.490 -2.617 7.297 1.00 92.44 993 LEU A O 1
ATOM 7755 N N . VAL A 1 994 ? -19.224 -3.430 8.964 1.00 93.44 994 VAL A N 1
ATOM 7756 C CA . VAL A 1 994 ? -20.278 -3.616 9.955 1.00 93.44 994 VAL A CA 1
ATOM 7757 C C . VAL A 1 994 ? -19.916 -2.924 11.262 1.00 93.44 994 VAL A C 1
ATOM 7759 O O . VAL A 1 994 ? -18.747 -2.675 11.567 1.00 93.44 994 VAL A O 1
ATOM 7762 N N . ASP A 1 995 ? -20.947 -2.633 12.046 1.00 95.12 995 ASP A N 1
ATOM 7763 C CA . ASP A 1 995 ? -20.802 -1.975 13.338 1.00 95.12 995 ASP A CA 1
ATOM 7764 C C . ASP A 1 995 ? -20.269 -2.934 14.414 1.00 95.12 995 ASP A C 1
ATOM 7766 O O . ASP A 1 995 ? -20.555 -4.137 14.406 1.00 95.12 995 ASP A O 1
ATOM 7770 N N . VAL A 1 996 ? -19.545 -2.378 15.384 1.00 97.06 996 VAL A N 1
ATOM 7771 C CA . VAL A 1 996 ? -19.078 -3.060 16.595 1.00 97.06 996 VAL A CA 1
ATOM 7772 C C . VAL A 1 996 ? -19.728 -2.407 17.810 1.00 97.06 996 VAL A C 1
ATOM 7774 O O . VAL A 1 996 ? -19.533 -1.223 18.073 1.00 97.06 996 VAL A O 1
ATOM 7777 N N . GLU A 1 997 ? -20.496 -3.182 18.565 1.00 97.62 997 GLU A N 1
ATOM 7778 C CA . GLU A 1 997 ? -21.187 -2.757 19.782 1.00 97.62 997 GLU A CA 1
ATOM 7779 C C . GLU A 1 997 ? -20.555 -3.429 21.007 1.00 97.62 997 GLU A C 1
ATOM 7781 O O . GLU A 1 997 ? -20.339 -4.641 21.028 1.00 97.62 997 GLU A O 1
ATOM 7786 N N . VAL A 1 998 ? -20.312 -2.649 22.060 1.00 98.25 998 VAL A N 1
ATOM 7787 C CA . VAL A 1 998 ? -19.920 -3.151 23.381 1.00 98.25 998 VAL A CA 1
ATOM 7788 C C . VAL A 1 998 ? -20.964 -2.731 24.404 1.00 98.25 998 VAL A C 1
ATOM 7790 O O . VAL A 1 998 ? -21.266 -1.547 24.550 1.00 98.25 998 VAL A O 1
ATOM 7793 N N . ILE A 1 999 ? -21.495 -3.706 25.137 1.00 97.31 999 ILE A N 1
ATOM 7794 C CA . ILE A 1 999 ? -22.437 -3.502 26.239 1.00 97.31 999 ILE A CA 1
ATOM 7795 C C . ILE A 1 999 ? -21.678 -3.698 27.547 1.00 97.31 999 ILE A C 1
ATOM 7797 O O . ILE A 1 999 ? -21.065 -4.746 27.758 1.00 97.31 999 ILE A O 1
ATOM 7801 N N . PHE A 1 1000 ? -21.737 -2.717 28.441 1.00 96.81 1000 PHE A N 1
ATOM 7802 C CA . PHE A 1 1000 ? -21.052 -2.743 29.731 1.00 96.81 1000 PHE A CA 1
ATOM 7803 C C . PHE A 1 1000 ? -21.965 -3.216 30.871 1.00 96.81 1000 PHE A C 1
ATOM 7805 O O . PHE A 1 1000 ? -23.193 -3.227 30.768 1.00 96.81 1000 PHE A O 1
ATOM 7812 N N . SER A 1 1001 ? -21.363 -3.616 31.994 1.00 96.00 1001 SER A N 1
ATOM 7813 C CA . SER A 1 1001 ? -22.056 -4.131 33.184 1.00 96.00 1001 SER A CA 1
ATOM 7814 C C . SER A 1 1001 ? -22.987 -3.127 33.863 1.00 96.00 1001 SER A C 1
ATOM 7816 O O . SER A 1 1001 ? -23.862 -3.534 34.622 1.00 96.00 1001 SER A O 1
ATOM 7818 N N . ASP A 1 1002 ? -22.812 -1.833 33.598 1.00 93.00 1002 ASP A N 1
ATOM 7819 C CA . ASP A 1 1002 ? -23.702 -0.756 34.042 1.00 93.00 1002 ASP A CA 1
ATOM 7820 C C . ASP A 1 1002 ? -24.843 -0.468 33.046 1.00 93.00 1002 ASP A C 1
ATOM 7822 O O . ASP A 1 1002 ? -25.579 0.504 33.214 1.00 93.00 1002 ASP A O 1
ATOM 7826 N N . HIS A 1 1003 ? -25.006 -1.326 32.032 1.00 92.00 1003 HIS A N 1
ATOM 7827 C CA . HIS A 1 1003 ? -25.969 -1.224 30.933 1.00 92.00 1003 HIS A CA 1
ATOM 7828 C C . HIS A 1 1003 ? -25.725 -0.068 29.957 1.00 92.00 1003 HIS A C 1
ATOM 7830 O O . HIS A 1 1003 ? -26.570 0.182 29.095 1.00 92.00 1003 HIS A O 1
ATOM 7836 N N . THR A 1 1004 ? -24.585 0.621 30.050 1.00 92.75 1004 THR A N 1
ATOM 7837 C CA . THR A 1 1004 ? -24.172 1.554 29.000 1.00 92.75 1004 THR A CA 1
ATOM 7838 C C . THR A 1 1004 ? -23.687 0.796 27.766 1.00 92.75 1004 THR A C 1
ATOM 7840 O O . THR A 1 1004 ? -23.232 -0.347 27.850 1.00 92.75 1004 THR A O 1
ATOM 7843 N N . THR A 1 1005 ? -23.812 1.430 26.604 1.00 93.00 1005 THR A N 1
ATOM 7844 C CA . THR A 1 1005 ? -23.426 0.862 25.309 1.00 93.00 1005 THR A CA 1
ATOM 7845 C C . THR A 1 1005 ? -22.477 1.807 24.593 1.00 93.00 1005 THR A C 1
ATOM 7847 O O . THR A 1 1005 ? -22.729 3.013 24.563 1.00 93.00 1005 THR A O 1
ATOM 7850 N N . ALA A 1 1006 ? -21.431 1.268 23.976 1.00 94.44 1006 ALA A N 1
ATOM 7851 C CA . ALA A 1 1006 ? -20.570 2.002 23.060 1.00 94.44 1006 ALA A CA 1
ATOM 7852 C C . ALA A 1 1006 ? -20.614 1.357 21.669 1.00 94.44 1006 ALA A C 1
ATOM 7854 O O . ALA A 1 1006 ? -20.717 0.136 21.554 1.00 94.44 1006 ALA A O 1
ATOM 7855 N N . LEU A 1 1007 ? -20.569 2.186 20.626 1.00 93.25 1007 LEU A N 1
ATOM 7856 C CA . LEU A 1 1007 ? -20.768 1.778 19.237 1.00 93.25 1007 LEU A CA 1
ATOM 7857 C C . LEU A 1 1007 ? -19.662 2.363 18.353 1.00 93.25 1007 LEU A C 1
ATOM 7859 O O . LEU A 1 1007 ? -19.500 3.581 18.307 1.00 93.25 1007 LEU A O 1
ATOM 7863 N N . LEU A 1 1008 ? -18.962 1.503 17.615 1.00 94.75 1008 LEU A N 1
ATOM 7864 C CA . LEU A 1 1008 ? -18.158 1.877 16.455 1.00 94.75 1008 LEU A CA 1
ATOM 7865 C C . LEU A 1 1008 ? -18.958 1.554 15.205 1.00 94.75 1008 LEU A C 1
ATOM 7867 O O . LEU A 1 1008 ? -19.388 0.417 15.024 1.00 94.75 1008 LEU A O 1
ATOM 7871 N N . LYS A 1 1009 ? -19.154 2.549 14.348 1.00 91.44 1009 LYS A N 1
ATOM 7872 C CA . LYS A 1 1009 ? -19.838 2.346 13.074 1.00 91.44 1009 LYS A CA 1
ATOM 7873 C C . LYS A 1 1009 ? -18.846 1.908 12.011 1.00 91.44 1009 LYS A C 1
ATOM 7875 O O . LYS A 1 1009 ? -17.732 2.420 12.009 1.00 91.44 1009 LYS A O 1
ATOM 7880 N N . GLU A 1 1010 ? -19.267 1.000 11.133 1.00 91.06 1010 GLU A N 1
ATOM 7881 C CA . GLU A 1 1010 ? -18.513 0.608 9.931 1.00 91.06 1010 GLU A CA 1
ATOM 7882 C C . GLU A 1 1010 ? -17.028 0.289 10.215 1.00 91.06 1010 GLU A C 1
ATOM 7884 O O . GLU A 1 1010 ? -16.133 0.741 9.509 1.00 91.06 1010 GLU A O 1
ATOM 7889 N N . ALA A 1 1011 ? -16.749 -0.478 11.273 1.00 94.50 1011 ALA A N 1
ATOM 7890 C CA . ALA A 1 1011 ? -15.389 -0.641 11.802 1.00 94.50 1011 ALA A CA 1
ATOM 7891 C C . ALA A 1 1011 ? -14.764 -2.020 11.539 1.00 94.50 1011 ALA A C 1
ATOM 7893 O O . ALA A 1 1011 ? -13.553 -2.180 11.690 1.00 94.50 1011 ALA A O 1
ATOM 7894 N N . PHE A 1 1012 ? -15.571 -3.019 11.171 1.00 95.81 1012 PHE A N 1
ATOM 7895 C CA . PHE A 1 1012 ? -15.108 -4.388 10.948 1.00 95.81 1012 PHE A CA 1
ATOM 7896 C C . PHE A 1 1012 ? -15.665 -4.969 9.648 1.00 95.81 1012 PHE A C 1
ATOM 7898 O O . PHE A 1 1012 ? -16.801 -4.677 9.297 1.00 95.81 1012 PHE A O 1
ATOM 7905 N N . MET A 1 1013 ? -14.922 -5.830 8.953 1.00 94.56 1013 MET A N 1
ATOM 7906 C CA . MET A 1 1013 ? -15.369 -6.499 7.728 1.00 94.56 1013 MET A CA 1
ATOM 7907 C C . MET A 1 1013 ? -15.192 -8.019 7.806 1.00 94.56 1013 MET A C 1
ATOM 7909 O O . MET A 1 1013 ? -14.105 -8.525 8.071 1.00 94.56 1013 MET A O 1
ATOM 7913 N N . PHE A 1 1014 ? -16.251 -8.765 7.494 1.00 93.31 1014 PHE A N 1
ATOM 7914 C CA . PHE A 1 1014 ? -16.138 -10.204 7.257 1.00 93.31 1014 PHE A CA 1
ATOM 7915 C C . PHE A 1 1014 ? -15.692 -10.471 5.814 1.00 93.31 1014 PHE A C 1
ATOM 7917 O O . PHE A 1 1014 ? -16.268 -9.915 4.875 1.00 93.31 1014 PHE A O 1
ATOM 7924 N N . LEU A 1 1015 ? -14.691 -11.329 5.631 1.00 92.56 1015 LEU A N 1
ATOM 7925 C CA . LEU A 1 1015 ? -14.193 -11.777 4.328 1.00 92.56 1015 LEU A CA 1
ATOM 7926 C C . LEU A 1 1015 ? -14.668 -13.198 4.018 1.00 92.56 1015 LEU A C 1
ATOM 7928 O O . LEU A 1 1015 ? -15.026 -13.940 4.930 1.00 92.56 1015 LEU A O 1
ATOM 7932 N N . ASN A 1 1016 ? -14.641 -13.561 2.735 1.00 87.25 1016 ASN A N 1
ATOM 7933 C CA . ASN A 1 1016 ? -14.871 -14.931 2.280 1.00 87.25 1016 ASN A CA 1
ATOM 7934 C C . ASN A 1 1016 ? -13.520 -15.595 2.025 1.00 87.25 1016 ASN A C 1
ATOM 7936 O O . ASN A 1 1016 ? -12.853 -15.253 1.047 1.00 87.25 1016 ASN A O 1
ATOM 7940 N N . ALA A 1 1017 ? -13.132 -16.544 2.868 1.00 82.06 1017 ALA A N 1
ATOM 7941 C CA . ALA A 1 1017 ? -12.009 -17.415 2.566 1.00 82.06 1017 ALA A CA 1
ATOM 7942 C C . ALA A 1 1017 ? -12.416 -18.453 1.501 1.00 82.06 1017 ALA A C 1
ATOM 7944 O O . ALA A 1 1017 ? -13.504 -19.037 1.594 1.00 82.06 1017 ALA A O 1
ATOM 7945 N N . PRO A 1 1018 ? -11.572 -18.724 0.488 1.00 70.75 1018 PRO A N 1
ATOM 7946 C CA . PRO A 1 1018 ? -11.802 -19.844 -0.413 1.00 70.75 1018 PRO A CA 1
ATOM 7947 C C . PRO A 1 1018 ? -11.778 -21.168 0.373 1.00 70.75 1018 PRO A C 1
ATOM 7949 O O . PRO A 1 1018 ? -11.080 -21.266 1.389 1.00 70.75 1018 PRO A O 1
ATOM 7952 N N . PRO A 1 1019 ? -12.499 -22.213 -0.083 1.00 61.69 1019 PRO A N 1
ATOM 7953 C CA . PRO A 1 1019 ? -12.382 -23.544 0.499 1.00 61.69 1019 PRO A CA 1
ATOM 7954 C C . PRO A 1 1019 ? -10.914 -23.965 0.453 1.00 61.69 1019 PRO A C 1
ATOM 7956 O O . PRO A 1 1019 ? -10.340 -24.077 -0.630 1.00 61.69 1019 PRO A O 1
ATOM 7959 N N . GLN A 1 1020 ? -10.286 -24.160 1.611 1.00 57.09 1020 GLN A N 1
ATOM 7960 C CA . GLN A 1 1020 ? -8.900 -24.608 1.627 1.00 57.09 1020 GLN A CA 1
ATOM 7961 C C . GLN A 1 1020 ? -8.845 -26.031 1.067 1.00 57.09 1020 GLN A C 1
ATOM 7963 O O . GLN A 1 1020 ? -9.525 -26.925 1.575 1.00 57.09 1020 GLN A O 1
ATOM 7968 N N . SER A 1 1021 ? -8.061 -26.242 0.006 1.00 45.38 1021 SER A N 1
ATOM 7969 C CA . SER A 1 1021 ? -7.681 -27.591 -0.399 1.00 45.38 1021 SER A CA 1
ATOM 7970 C C . SER A 1 1021 ? -6.924 -28.234 0.758 1.00 45.38 1021 SER A C 1
ATOM 7972 O O . SER A 1 1021 ? -6.056 -27.602 1.363 1.00 45.38 1021 SER A O 1
ATOM 7974 N N . ASP A 1 1022 ? -7.305 -29.465 1.079 1.00 35.72 1022 ASP A N 1
ATOM 7975 C CA . ASP A 1 1022 ? -6.706 -30.276 2.132 1.00 35.72 1022 ASP A CA 1
ATOM 7976 C C . ASP A 1 1022 ? -5.167 -30.255 2.001 1.00 35.72 1022 ASP A C 1
ATOM 7978 O O . ASP A 1 1022 ? -4.664 -30.585 0.925 1.00 35.72 1022 ASP A O 1
ATOM 7982 N N . PRO A 1 1023 ? -4.405 -29.841 3.030 1.00 38.44 1023 PRO A N 1
ATOM 7983 C CA . PRO A 1 1023 ? -2.942 -29.838 2.976 1.00 38.44 1023 PRO A CA 1
ATOM 7984 C C . PRO A 1 1023 ? -2.324 -31.243 2.822 1.00 38.44 1023 PRO A C 1
ATOM 7986 O O . PRO A 1 1023 ? -1.116 -31.336 2.612 1.00 38.44 1023 PRO A O 1
ATOM 7989 N N . ASP A 1 1024 ? -3.126 -32.314 2.906 1.00 28.16 1024 ASP A N 1
ATOM 7990 C CA . ASP A 1 1024 ? -2.726 -33.709 2.660 1.00 28.16 1024 ASP A CA 1
ATOM 7991 C C . ASP A 1 1024 ? -2.874 -34.179 1.184 1.00 28.16 1024 ASP A C 1
ATOM 7993 O O . ASP A 1 1024 ? -2.787 -35.386 0.924 1.00 28.16 1024 ASP A O 1
ATOM 7997 N N . LEU A 1 1025 ? -3.086 -33.276 0.211 1.00 28.00 1025 LEU A N 1
ATOM 7998 C CA . LEU A 1 1025 ? -3.125 -33.605 -1.232 1.00 28.00 1025 LEU A CA 1
ATOM 7999 C C . LEU A 1 1025 ? -1.794 -33.403 -1.967 1.00 28.00 1025 LEU A C 1
ATOM 8001 O O . LEU A 1 1025 ? -1.249 -32.278 -1.932 1.00 28.00 1025 LEU A O 1
#

Secondary structure (DSSP, 8-state):
---PPPPPP-S--SEEEEE--SSS--EE-----SS--EEEEE-------SS--------------------EEEEEEETTEEEEEESSS--------TTPPPS----S-SEE---EES-SEEEESSSSSEEEEEEE-TT-EE-STT--EEEEEEEETTEEEEEEE-SS-GGGS--EEEEEEESEEEEEEEEEEETT--EEE-PPEEEEEEEGGG--S---EEE----S-TT-TTSSTTTS-S-----PPPPP--SSSPPPPP--------S-------------S------EEE------S--SS-EEEEEEETTTEEEEEEE-GGGPPPEEEEEESSEE-SSS---EEEEEE-S--TTTGGG-EEEETTEEEETT-B--TT--S-EEEEE-SSEEEEEPPP--TTS---EEEEETTEE---B--EEP-TTGGGG--BPPPEEEEE-HHHHHHTT--HHHHHHHHHHTTS-GGGG--SEEEEEE-TTSSEEEEEETTS-EEEEEBSSSS-B-GGG-EEE-HHHHH-TT-EEEEEEE-TTS-TTSPPEEEEEE-TTHHHHTT-SS--STT---B--EEEEEEESGGG-EEEEEEEEE---SSS-SEEEEEE-SS-PEEEEE--SSSSBS--GGGTSPPP-TTSSEEEEE-TT-TT--SB--EEETTT--B-SS-BGGGGGGEEE-TT--SEEEEEE--SB---EEE-TTS-EEEEEBPP-TTS--EEEE---GGG--GGG--S--S-EETTEEPS-----SSPPPTT-------PEEE------EEEEEE-TT-B-S---HHHHHHH--GGGGS-TTT-TTS-----EEEPSPEEEEEEE---HHHHTTTTEEEEEETTSEEEEEETTTTEEEEEEE---SEEEEEEEGGGEEEEEESSSSEEEEE-B-HHHHHHHHHHHT-TT--EEEEEESSEEETTS-EEEEEEEE---STT-EEEEEETTEEEEEEEE-SSEEEEEE-GGG-TTS-TTSEEEEEEEETTS-EEEEEEEEEEE-PPPPPPTT-

Foldseek 3Di:
DDDDEDDDDDDQDQEDEDEDEDDDAYAYDDHDHPDDHDYHYDYDDDDDDDDDDDDDDDDDDDDDDDPPPFDWHWYDHDPFWIFIFTDPDTDGDDTDGPDDDDPDDDDDDFWDFDKDKPDLEAEPAVPPFKDKIKIARPPTFGPPPPKTWFKKFKDKQNHTPDIGGHQPHPVPTPGMDMDIGGAAKMWMWMWIAINVGDIDIDDIRIHGYHYPVPDDDDDWDWDFDPPDDPDPPPVPCVQQDPDDDPDDDDDDDDDDDDDDGFFDDDDDPDDDDDDDDDDDDDDPDDDPGDTDIDGDDGDDFFDPDWDWDWDDRPDDDIDIGTDHLLLDWWAWRDKVPLEAEQPAQDKIKTFTAQQDRPVFQVPKWKAWLNDTAHPVQEDDPPDRDWHWPDTTRTMTTTGDDRDDQPGQTFIWIQTPNGIYPGHRGHYPPPVLCVLFAWDDWDFADFPQVVVVCVPDDPVRVVLLVVCVPPDLQLNWFAFQEKDDQLLQFKIWTWTLQRKIWIWGAPFQFHTDPVRIDIGCQRCVVPVQKTFAAKDWQQQDFSVWIKMKTWIFRALVVVSVVQLAAQADPDFDFQGIWIWIFTDDPSNDIDTQEGRHHQWNHRFAFHYWDAFLVRKIKIAGAFQALFQAAFSLRRRFGGAQRHQFIKTAQSVPPLADSYFWKAQLPPRHTDPGDGRLQRLRIDTRPSHPRIDTFEHAAHRQRYWEQFLVRWIKTKGAKGDLPGDWHQAFFQDPPPDGLLLDRDDDFDADPNDTRSYHYPDPDDDPPPDDNDNRDGDIHHRDTDAMFMFRDGGPAHAFRARSSNCNNVVPGSNSRGCVNPVVRDHRYTQGDHPPWAEKDQQPWCFLNCPRHRWMWIDHAQWAIWTQPVVVSDIHGNDTRLHGFRYWDQGAQRKIWTGHGHGSGTIIMHTDPVSRQVRCCVPPRHLDWEWIAKPPQEHALQHKRKMKTFTAQCDPQFPFPWKAWLNQTWAFPDDDRTITITIRHSVRCVPPDAPWFTKMWTATPNRDIYIDGSHHGHHHRDDDDDPVD

Solvent-accessible surface area (backbone atoms only — not comparable to full-atom values): 58032 Å² total; per-residue (Å²): 142,90,56,75,77,75,81,80,72,83,69,97,63,65,60,62,76,50,80,61,69,90,93,63,74,61,59,57,69,70,56,78,70,95,62,87,64,56,79,51,79,50,76,65,92,80,85,90,73,86,95,72,92,76,94,78,87,84,90,84,88,85,83,80,93,68,77,88,79,67,57,70,46,56,44,36,61,50,102,82,43,58,39,63,40,58,54,100,66,92,56,90,79,67,81,71,75,94,84,73,81,80,95,71,85,77,82,87,72,56,66,42,51,36,74,46,57,88,54,58,60,46,60,21,77,87,69,83,57,44,38,78,44,49,42,36,35,74,74,38,46,52,77,46,88,94,62,53,45,25,31,36,35,35,28,47,71,90,37,81,74,48,76,36,74,17,96,86,46,54,87,71,31,74,41,62,54,73,48,78,41,52,61,45,80,43,41,35,33,40,31,33,23,34,85,84,73,53,73,43,71,36,72,76,42,66,35,33,27,37,50,64,90,75,60,93,76,86,67,79,58,82,58,80,77,84,72,93,61,97,84,69,87,76,59,60,64,68,71,73,47,85,91,68,79,83,86,76,86,78,84,89,82,81,72,99,63,81,89,76,83,90,84,70,82,86,82,79,88,74,86,84,82,88,83,83,84,79,84,84,73,94,64,102,67,94,70,93,79,72,83,60,75,59,87,69,81,86,85,69,70,74,65,97,66,73,51,66,54,76,51,76,54,97,88,82,58,82,49,77,50,73,52,47,74,73,72,41,43,21,39,62,58,47,54,42,63,48,54,44,50,38,86,50,67,58,66,30,41,39,32,37,40,36,64,52,26,89,93,23,61,94,58,32,31,42,32,48,64,86,44,79,42,48,73,85,44,60,32,61,88,89,52,84,64,55,26,36,61,42,79,45,30,40,39,32,35,32,25,49,65,76,50,71,88,89,55,88,47,30,41,33,40,36,40,77,69,32,63,24,55,73,38,74,40,46,63,52,60,80,74,67,56,79,58,63,47,50,42,72,77,44,76,77,45,65,65,50,60,59,64,76,45,73,84,58,51,74,68,53,52,49,52,48,57,61,44,66,76,48,58,75,80,79,60,48,43,47,26,36,18,58,43,68,41,54,61,37,40,34,42,35,33,24,12,38,68,15,32,42,35,35,36,33,47,76,48,68,87,42,63,40,78,87,54,54,46,76,38,48,52,56,23,73,78,38,72,66,22,15,24,36,9,45,36,63,54,62,52,46,44,42,90,61,54,40,38,37,35,22,27,29,40,65,33,46,44,40,77,71,73,46,54,45,42,68,26,77,89,56,84,37,66,40,56,8,34,37,31,40,31,26,68,81,83,42,65,43,78,44,73,52,32,35,49,35,60,46,29,44,34,86,30,28,36,20,20,33,38,56,59,88,84,53,38,37,36,38,18,24,17,22,29,30,45,30,42,27,46,17,54,77,38,20,19,27,41,34,26,58,70,37,11,23,32,32,39,32,36,79,79,45,92,70,41,43,47,54,63,53,40,12,35,58,90,77,62,45,76,47,91,76,64,38,37,66,53,19,31,40,33,32,74,41,92,84,63,32,50,64,46,82,30,29,38,21,36,34,34,31,46,20,38,31,66,39,98,86,77,45,38,37,37,37,27,42,40,34,48,57,79,29,33,40,21,28,56,28,56,17,65,59,97,82,32,42,49,78,58,46,54,59,56,55,86,46,70,56,96,85,43,66,46,36,40,35,54,82,75,95,66,83,73,59,95,90,59,77,88,75,84,27,52,60,34,74,42,72,54,49,59,50,62,10,30,40,27,78,55,50,80,78,35,35,53,30,32,18,31,57,27,36,18,42,76,70,66,44,68,59,23,20,25,27,38,93,85,38,75,87,54,84,56,54,80,53,51,80,41,72,68,55,50,34,14,39,28,57,32,75,24,38,55,64,78,35,77,53,43,83,31,43,36,38,26,27,51,63,34,24,37,30,40,44,44,76,90,74,75,39,80,42,80,55,40,72,75,70,38,49,30,33,22,43,39,69,42,48,40,57,17,36,37,42,26,21,21,77,49,54,45,43,32,31,32,38,60,28,66,69,38,41,51,61,36,41,42,72,76,75,34,76,89,54,58,44,71,28,35,51,26,53,44,51,37,20,36,83,31,56,32,38,31,22,34,7,31,42,55,38,38,89,74,36,28,80,66,44,38,27,53,66,81,30,76,34,50,77,75,49,70,48,51,33,33,39,30,30,36,38,54,34,94,64,38,84,90,56,70,59,82,38,64,25,36,38,39,39,34,27,64,71,73,50,74,35,75,42,73,62,48,35,25,35,30,78,42,73,85,76,74,66,90,90,114

Organism: Vitrella brassicaformis (strain CCMP3155) (NCBI:txid1169540)

Nearest PDB structures (foldseek):
  1wfn-assembly1_A  TM=5.314E-01  e=6.431E-02  Homo sapiens
  2ed7-assembly1_A  TM=4.959E-01  e=6.588E-01  Homo sapiens
  7y6e-assembly5_E  TM=4.319E-01  e=2.288E-01  Chelicerata
  6vwj-assembly1_B  TM=5.336E-01  e=9.539E-01  Homo sapiens
  2n62-assembly1_L  TM=2.251E-01  e=6.100E-02  unclassified

Radius of gyration: 37.16 Å; Cα contacts (8 Å, |Δi|>4): 2386; chains: 1; bounding box: 105×76×118 Å

Sequence (1025 aa):
MSGKLYPKLYGDVEAFTLEASGSDGQYIENIEPKKSVNITVTYIAVTWKGEQLREEADTQQDDGGHGPETNAAFVRLRNDVWLLLVGRNVMLTAVVPRGSEPVFVAQEVLLHPVVKMDQATAIDYDGDGEEQLRFDATGSHTHEWGNSVVAYTFMLDESIYEHTECYTDESACVREFSASLKIGTHTASLTIGDRKGRLLSGENHVVHVASVDEIPGCALSLYAAQDGHDGATSDMSRWLGSDSEPIVGAPLRQGEESPLPPQWGTIEILDGSSDWMMLEGTDNRASNNRVSFEVRWLVGEAGSSRDGVWLEVKGKHHWRIVHSQRDWPPFVNKVTPDVIQPKRGQDVTIQGAGFLNPESLENATLLLNGIEVKLDDQTDSNSTEPGILEWTGTRINYRPHPTTEDTASGIQIRTAKGTSNLYPVKVSAAAQMRDVKYGQPKTLLTGLFDLLQENTTEAERLQQQERKLLSPFLRGGLGLTGDWGPDAKTFFVGTAQGKLMSVMFTSNDEIDPRSLRVYDTIRRAYPEDSLIGIAFDPLRDPLDPHLYAAHAPIYYWWRNGVQCFKGENDYAAFLGKISRLSGPNFATLETLVEGLPNGNGDHSMNGIHFDNEGNLYANAGSQTNAGWPDCGLGGLPESHLTGSVLKIEVHNPDLSSKIEYVYYKTREPVENPNQVEGDRYDLADGITGISIWATGLRNNYDSTYSTKGETYVIMNGPNSWLGASVNGEPEDRGCTAADFDTWDEIYLDNVRNPLFLPKPYTVPKGEEPKQCQPVIGPQFGGPDRIFRTSEGAHHGHPNPARARNTGDTRQWHHHVLRPNMEYTPGWEIPSSTTGVTEYRGTCFGGKLHNDILVSRWKQGIYFLDLRQEEIRTLTDDTGKNLDIVYGPGCSIMIVSFDKDELALITPDEEALDSFETKEVGAGAAVIYDILPWRAPREYDAPFTIGGRRFTREKKPAAVRIGGVEAEISSYDDTRIEGIVRTGHTGDKPAKKLVDVEVIFSDHTTALLKEAFMFLNAPPQSDPDL

pLDDT: mean 73.53, std 22.77, range [22.62, 98.75]

InterPro domains:
  IPR011042 Six-bladed beta-propeller, TolB-like [G3DSA:2.120.10.30] (480-910)
  IPR013783 Immunoglobulin-like fold [G3DSA:2.60.40.10] (912-1014)

Mean predicted aligned error: 19.98 Å